Protein AF-0000000068950893 (afdb_homodimer)

Secondary structure (DSSP, 8-state):
----HHHHHHHHHHHHHHHHHHHHHHHHHHHHTTTT--HHHHHHHHT--HHHHHHH-SSHHHHHHHHHHHHHHHHHHHHHHHTTSSSHHHHHHHHHHHHHHHHHHHHTTSSPPPPPGGGGGGS-HHHHHHHHHHHHHHHHHHHHHT-SS--SSHHHHHHHHHHHHHHHHHHHHGGGTGGGS-GGGHHHHHHHHHHHHHH-SB-TT----S----GGGS--TTSPPPHHHHHHHHHHHHHHHHHHHH--HHHHHHHTT--HHHHHHH-S-HHHHHHHHHHHHHHHHHHHHHHHHHSSS-HHHHHHHHHHHHHHHTTSTT--PPPGGGGGGS-HHHHHHHHHHHHHHHHHHHHHHHHHHHHTSB-S--HHHHHHHHHHHHHHGGGHHHH-TT--HHHHIIIIIHHHHH-TT---/----HHHHHHHHHHHHHHHHHHHHHHHHHHHHTTTT--HHHHHHHHT--HHHHHHH-SSHHHHHHHHHHHHHHHHHHHHHHHTTSSSHHHHHHHHHHHHHHHHHHHHTTSSPPPPPGGGGGGS-HHHHHHHHHHHHHHHHHHHHHT-SS--SSHHHHHHHHHHHHHHHHHHHHGGGTGGGS-GGGHHHHHHHHHHHHHH-SB-TT----S----GGGS--TTSPPPHHHHHHHHHHHHHHHHHHHH--HHHHHHHTT--HHHHHHH-S-HHHHHHHHHHHHHHHHHHHHHHHHHS-S-HHHHHHHHHHHHHHHTTSTT--PPPGGGGGGS-HHHHHHHHHHHHHHHHHHHHHHHHHHHHTSB-S--HHHHHHHHHHHHHHGGGHHHH-TT--HHHHIIIIIHHHHH-TT---

Solvent-accessible surface area (backbone atoms only — not comparable to full-atom values): 43456 Å² total; per-residue (Å²): 130,78,73,50,67,64,58,52,50,52,49,48,50,50,50,52,50,52,49,46,48,43,36,42,38,19,46,40,36,63,77,38,15,67,84,67,46,51,63,54,58,39,15,58,73,67,72,46,51,49,69,59,46,38,72,77,32,77,44,69,64,53,45,52,42,52,29,44,47,51,33,47,51,53,52,39,51,41,39,57,59,14,55,73,41,93,44,33,72,54,12,52,47,40,34,46,43,50,49,33,49,52,50,27,34,29,71,73,64,77,36,68,59,67,34,67,76,72,52,54,50,60,42,59,66,77,58,26,49,59,48,47,52,53,46,50,54,41,48,53,50,47,34,53,34,69,43,91,63,82,64,88,46,70,67,48,42,40,41,43,36,32,42,27,51,48,53,53,43,45,56,62,49,38,76,78,52,55,79,58,43,50,55,91,45,31,64,58,52,28,51,52,52,40,46,36,39,60,56,17,48,51,13,91,86,46,78,88,64,90,78,69,89,41,67,88,50,43,82,69,81,83,54,84,70,48,70,66,53,48,50,38,39,44,40,36,50,35,32,62,62,26,22,71,84,57,45,37,67,59,56,38,18,51,76,69,73,45,52,55,66,60,46,56,74,78,36,91,48,71,68,56,48,52,51,49,39,51,51,51,38,49,50,52,54,51,49,25,48,51,51,39,69,75,43,81,74,52,18,40,52,32,46,51,47,46,52,39,35,57,40,31,38,38,60,39,93,77,32,49,61,66,52,74,60,55,47,48,72,42,58,68,71,58,27,54,52,51,50,49,51,50,49,21,60,49,50,54,48,33,55,30,48,32,44,2,35,60,73,55,32,19,45,69,60,55,50,68,63,50,28,50,48,53,49,37,48,48,57,49,39,61,52,42,52,78,68,17,77,84,55,43,52,87,49,37,41,68,38,53,48,42,26,49,40,56,2,56,79,53,79,131,128,76,70,50,69,65,57,52,49,52,50,47,53,50,50,52,49,51,50,46,48,44,36,41,38,19,46,40,36,64,76,37,15,67,85,66,46,51,63,55,59,36,15,57,72,67,74,47,50,49,67,60,46,38,72,79,32,76,42,69,65,52,46,51,43,52,29,44,50,52,33,48,50,53,51,40,52,40,40,55,59,15,55,70,42,93,46,33,71,53,12,53,47,40,33,45,42,48,49,33,49,51,51,29,34,30,71,72,63,76,36,68,59,66,32,66,75,72,52,55,48,61,42,59,67,77,59,25,48,58,50,46,54,54,47,50,53,40,48,52,50,48,34,53,32,70,44,90,62,80,65,88,45,70,68,49,43,40,41,45,36,32,41,27,53,47,52,51,43,46,58,61,49,38,76,77,54,56,79,58,43,50,55,90,46,30,64,60,52,29,51,52,52,41,46,35,39,60,55,17,48,51,12,91,87,46,77,89,66,89,77,70,90,41,66,86,49,44,82,69,83,85,54,84,70,50,69,66,53,49,50,38,38,44,40,35,51,35,32,64,63,26,23,72,85,56,45,37,66,59,57,38,19,51,76,68,73,45,51,55,68,60,48,55,74,78,37,91,46,70,66,56,47,51,50,50,37,51,50,53,40,50,50,52,53,50,49,24,48,51,50,40,68,75,43,80,73,52,20,40,53,33,46,52,45,46,52,38,35,57,41,31,37,38,59,38,94,76,32,51,61,64,52,74,61,56,47,49,71,41,59,68,70,59,26,54,53,51,50,49,51,51,47,22,58,49,51,51,49,34,54,30,49,33,43,3,35,59,73,56,34,19,44,69,59,55,50,68,61,51,29,50,48,53,48,37,49,47,56,48,41,63,52,42,51,78,67,18,77,84,55,44,53,88,50,39,41,68,38,52,49,42,25,47,42,57,2,56,79,52,78,130

Foldseek 3Di:
DPPDPVVVVVVVVVVVLLVLLLLLLLVCCQVQNLVRDDLCSSCVSSVHHSVVVCVVPVDSLSSVLVLLLVLLVQLLVQLVVLQPDQALLSSLLSSLLVLLLVVLCCVVPNDGDRHQPLCLLQHPDVSSVVSVVSVVVSLVSLLSSQDPDDDPDLVSVLLSLQLSLLSVLLSSLCNVPVVVDNSVCSSVLSVQLSCLQAAAWWFPVADDDLDDDLQVLFPDQPPDDDPLLLLLALQLVQCQRRNLVRRDLCNSCVVVPHHSVVSCVNDPDSQVSVLVNLVVLLVRLVSSLVVLVPDDDFLLVSLLSSLLNLLLQLQGPSDDRHALSNLSVHPPVSSVVSVVSVVVSLVSNLVSSVRNVVVVGTDDGDSVSLSSSSVSLSNSSNCSCVRRVPDHSSCRCVSGVCSSRRHSSDDD/DPPDPVVVVVVVVVVVLLVLLLLLLLVCCQVQNLVRDDCCSSCVSSVHHSVVVCVVPVDSLSSVLVLLLVLLVQLLVQLVVLLPDQALLSSLLSSLLVLLLVVLCCVVVNDGDRHQPLCLLQHPDVSSVVSVVSVVVSLVSLLSSQDPDPDPDLVSVLLSLQLSLLSVLLSSLCNVPVVVDRSVCSSVLSVQLSCLQAAAWWFPVADDDLDDDLQVLFPDQPPDDDPLLLLLALQLVQCQRRNLVRRDLCNSCVVVPHHSVVSCVNDPDSQVSVLVNLVVLLVRLVSSLVVLVPDDDFLLVSLLSSLLNLLLQLQGPSDDRHALSNLSVHPPVSSVVSVVSVVVSLVSNLVSSVRNVVVVRTDDGDSVSLSSSSVSLSNSSNCSCVRRVPDHSSCRCVSGVCSSRRHSSDDD

Sequence (824 aa):
MSKDPAQARLTRRYVEKREAILDAAARRFNHQGVRGTTLSDVAEDVGLSTNSITYYYRKKEDLVVACLLRAIGEMVDIASAAQQQPAPRERVKAFIALFFERLARTATGERPELMSFREIRALPDSHADIAFDAYTDMFRRIRQLLRERPPADPAQRSALSARAHLLLSLATGAMSWVERYEPEDYPKVAQTVVDVLLHGIAAPSARWHAQMDVSALLPAPDRPETTQEAFLRAATELLNEQGYRGASADRISARLNLTKGAFYHHNENKDDLISACVDRMFAVIRNTQTLVENGPGTGWDKLCAVSRALVQYQFSSQGPLLRLTIYGALPEDMRKEKMLTMSRLSARIVRFLVLGMQDGSIRALDQSIAALQVNGMINAAVELSRWVRDAHADNAADLFVRPLLMGILSEPMSKDPAQARLTRRYVEKREAILDAAARRFNHQGVRGTTLSDVAEDVGLSTNSITYYYRKKEDLVVACLLRAIGEMVDIASAAQQQPAPRERVKAFIALFFERLARTATGERPELMSFREIRALPDSHADIAFDAYTDMFRRIRQLLRERPPADPAQRSALSARAHLLLSLATGAMSWVERYEPEDYPKVAQTVVDVLLHGIAAPSARWHAQMDVSALLPAPDRPETTQEAFLRAATELLNEQGYRGASADRISARLNLTKGAFYHHNENKDDLISACVDRMFAVIRNTQTLVENGPGTGWDKLCAVSRALVQYQFSSQGPLLRLTIYGALPEDMRKEKMLTMSRLSARIVRFLVLGMQDGSIRALDQSIAALQVNGMINAAVELSRWVRDAHADNAADLFVRPLLMGILSEP

InterPro domains:
  IPR001647 DNA-binding HTH domain, TetR-type [PF00440] (21-67)
  IPR001647 DNA-binding HTH domain, TetR-type [PF00440] (232-277)
  IPR001647 DNA-binding HTH domain, TetR-type [PR00455] (231-244)
  IPR001647 DNA-binding HTH domain, TetR-type [PR00455] (252-275)
  IPR001647 DNA-binding HTH domain, TetR-type [PS50977] (15-75)
  IPR001647 DNA-binding HTH domain, TetR-type [PS50977] (225-285)
  IPR009057 Homedomain-like superfamily [SSF46689] (9-88)
  IPR009057 Homedomain-like superfamily [SSF46689] (221-301)
  IPR036271 Tetracyclin repressor-like, C-terminal domain superfamily [SSF48498] (88-203)
  IPR036271 Tetracyclin repressor-like, C-terminal domain superfamily [SSF48498] (299-402)
  IPR050109 HTH-type, TetR-like transcriptional regulator [PTHR30055] (5-206)

pLDDT: mean 91.41, std 8.52, range [39.16, 98.88]

Structure (mmCIF, N/CA/C/O backbone):
data_AF-0000000068950893-model_v1
#
loop_
_entity.id
_entity.type
_entity.pdbx_descripti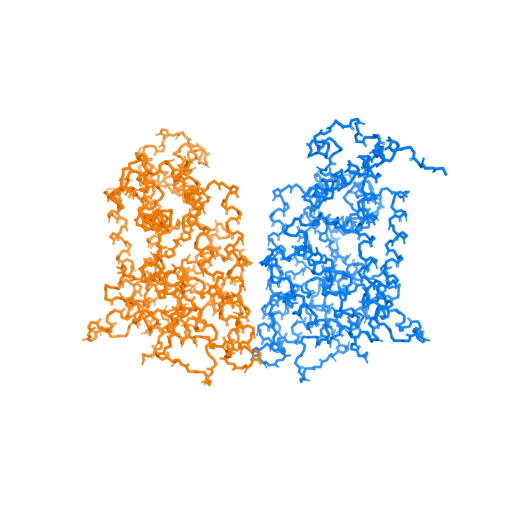on
1 polymer 'TetR/AcrR family transcriptional regulator'
#
loop_
_atom_site.group_PDB
_atom_site.id
_atom_site.type_symbol
_atom_site.label_atom_id
_atom_site.label_alt_id
_atom_site.label_comp_id
_atom_site.label_asym_id
_atom_site.label_entity_id
_atom_site.label_seq_id
_atom_site.pdbx_PDB_ins_code
_atom_site.Cartn_x
_atom_site.Cartn_y
_atom_site.Cartn_z
_atom_site.occupancy
_atom_site.B_iso_or_equiv
_atom_site.auth_seq_id
_atom_site.auth_comp_id
_atom_site.auth_asym_id
_atom_site.auth_atom_id
_atom_site.pdbx_PDB_model_num
ATOM 1 N N . MET A 1 1 ? 27.156 -48.438 19.906 1 39.38 1 MET A N 1
ATOM 2 C CA . MET A 1 1 ? 28.359 -47.625 19.844 1 39.38 1 MET A CA 1
ATOM 3 C C . MET A 1 1 ? 28.047 -46.156 20.047 1 39.38 1 MET A C 1
ATOM 5 O O . MET A 1 1 ? 27.297 -45.562 19.266 1 39.38 1 MET A O 1
ATOM 9 N N . SER A 1 2 ? 28.188 -45.719 21.203 1 49.06 2 SER A N 1
ATOM 10 C CA . SER A 1 2 ? 27.953 -44.375 21.672 1 49.06 2 SER A CA 1
ATOM 11 C C . SER A 1 2 ? 28.781 -43.375 20.875 1 49.06 2 SER A C 1
ATOM 13 O O . SER A 1 2 ? 30 -43.5 20.766 1 49.06 2 SER A O 1
ATOM 15 N N . LYS A 1 3 ? 28.078 -42.938 19.875 1 58.53 3 LYS A N 1
ATOM 16 C CA . LYS A 1 3 ? 28.875 -41.969 19.109 1 58.53 3 LYS A CA 1
ATOM 17 C C . LYS A 1 3 ? 29.734 -41.125 20.031 1 58.53 3 LYS A C 1
ATOM 19 O O . LYS A 1 3 ? 29.297 -40.719 21.109 1 58.53 3 LYS A O 1
ATOM 24 N N . ASP A 1 4 ? 30.906 -41.031 19.844 1 66.88 4 ASP A N 1
ATOM 25 C CA . ASP A 1 4 ? 31.922 -40.219 20.531 1 66.88 4 ASP A CA 1
ATOM 26 C C . ASP A 1 4 ? 31.453 -38.781 20.672 1 66.88 4 ASP A C 1
ATOM 28 O O . ASP A 1 4 ? 30.969 -38.156 19.734 1 66.88 4 ASP A O 1
ATOM 32 N N . PRO A 1 5 ? 31.219 -38.375 21.922 1 68.75 5 PRO A N 1
ATOM 33 C CA . PRO A 1 5 ? 30.766 -37 22.219 1 68.75 5 PRO A CA 1
ATOM 34 C C . PRO A 1 5 ? 31.438 -35.969 21.312 1 68.75 5 PRO A C 1
ATOM 36 O O . PRO A 1 5 ? 30.797 -34.969 20.969 1 68.75 5 PRO A O 1
ATOM 39 N N . ALA A 1 6 ? 32.562 -36.25 21.031 1 66.31 6 ALA A N 1
ATOM 40 C CA . ALA A 1 6 ? 33.312 -35.312 20.172 1 66.31 6 ALA A CA 1
ATOM 41 C C . ALA A 1 6 ? 32.75 -35.344 18.75 1 66.31 6 ALA A C 1
ATOM 43 O O . ALA A 1 6 ? 32.594 -34.312 18.109 1 66.31 6 ALA A O 1
ATOM 44 N N . GLN A 1 7 ? 32.469 -36.438 18.25 1 64.19 7 GLN A N 1
ATOM 45 C CA . GLN A 1 7 ? 31.859 -36.594 16.922 1 64.19 7 GLN A CA 1
ATOM 46 C C . GLN A 1 7 ? 30.469 -35.969 16.875 1 64.19 7 GLN A C 1
ATOM 48 O O . GLN A 1 7 ? 30.094 -35.344 15.867 1 64.19 7 GLN A O 1
ATOM 53 N N . ALA A 1 8 ? 29.781 -36.156 17.891 1 72.62 8 ALA A N 1
ATOM 54 C CA . ALA A 1 8 ? 28.453 -35.562 17.984 1 72.62 8 ALA A CA 1
ATOM 55 C C . ALA A 1 8 ? 28.5 -34.031 17.953 1 72.62 8 ALA A C 1
ATOM 57 O O . ALA A 1 8 ? 27.672 -33.406 17.328 1 72.62 8 ALA A O 1
ATOM 58 N N . ARG A 1 9 ? 29.453 -33.5 18.734 1 68.56 9 ARG A N 1
ATOM 59 C CA . ARG A 1 9 ? 29.625 -32.062 18.781 1 68.56 9 ARG A CA 1
ATOM 60 C C . ARG A 1 9 ? 30.016 -31.531 17.391 1 68.56 9 ARG A C 1
ATOM 62 O O . ARG A 1 9 ? 29.547 -30.469 16.984 1 68.56 9 ARG A O 1
ATOM 69 N N . LEU A 1 10 ? 30.875 -32.188 16.75 1 68.44 10 LEU A N 1
ATOM 70 C CA . LEU A 1 10 ? 31.312 -31.797 15.406 1 68.44 10 LEU A CA 1
ATOM 71 C C . LEU A 1 10 ? 30.141 -31.828 14.43 1 68.44 10 LEU A C 1
ATOM 73 O O . LEU A 1 10 ? 30.016 -30.953 13.578 1 68.44 10 LEU A O 1
ATOM 77 N N . THR A 1 11 ? 29.375 -32.812 14.703 1 77.31 11 THR A N 1
ATOM 78 C CA . THR A 1 11 ? 28.203 -32.938 13.852 1 77.31 11 THR A CA 1
ATOM 79 C C . THR A 1 11 ? 27.203 -31.828 14.117 1 77.31 11 THR A C 1
ATOM 81 O O . THR A 1 11 ? 26.625 -31.266 13.188 1 77.31 11 THR A O 1
ATOM 84 N N . ARG A 1 12 ? 27.172 -31.516 15.375 1 83.75 12 ARG A N 1
ATOM 85 C CA . ARG A 1 12 ? 26.25 -30.438 15.734 1 83.75 12 ARG A CA 1
ATOM 86 C C . ARG A 1 12 ? 26.734 -29.094 15.18 1 83.75 12 ARG A C 1
ATOM 88 O O . ARG A 1 12 ? 25.938 -28.312 14.656 1 83.75 12 ARG A O 1
ATOM 95 N N . ARG A 1 13 ? 27.922 -28.828 15.312 1 84.12 13 ARG A N 1
ATOM 96 C CA . ARG A 1 13 ? 28.516 -27.594 14.805 1 84.12 13 ARG A CA 1
ATOM 97 C C . ARG A 1 13 ? 28.375 -27.516 13.289 1 84.12 13 ARG A C 1
ATOM 99 O O . ARG A 1 13 ? 28.125 -26.438 12.742 1 84.12 13 ARG A O 1
ATOM 106 N N . TYR A 1 14 ? 28.641 -28.609 12.695 1 87.25 14 TYR A N 1
ATOM 107 C CA . TYR A 1 14 ? 28.5 -28.688 11.242 1 87.25 14 TYR A CA 1
ATOM 108 C C . TYR A 1 14 ? 27.078 -28.328 10.82 1 87.25 14 TYR A C 1
ATOM 110 O O . TYR A 1 14 ? 26.891 -27.531 9.898 1 87.25 14 TYR A O 1
ATOM 118 N N . VAL A 1 15 ? 26.219 -28.906 11.539 1 89 15 VAL A N 1
ATOM 119 C CA . VAL A 1 15 ? 24.812 -28.688 11.211 1 89 15 VAL A CA 1
ATOM 120 C C . VAL A 1 15 ? 24.438 -27.234 11.469 1 89 15 VAL A C 1
ATOM 122 O O . VAL A 1 15 ? 23.734 -26.609 10.664 1 89 15 VAL A O 1
ATOM 125 N N . GLU A 1 16 ? 24.906 -26.703 12.477 1 90.75 16 GLU A N 1
ATOM 126 C CA . GLU A 1 16 ? 24.625 -25.312 12.828 1 90.75 16 GLU A CA 1
ATOM 127 C C . GLU A 1 16 ? 25.172 -24.359 11.773 1 90.75 16 GLU A C 1
ATOM 129 O O . GLU A 1 16 ? 24.484 -23.406 11.375 1 90.75 16 GLU A O 1
ATOM 134 N N . LYS A 1 17 ? 26.344 -24.609 11.352 1 91.44 17 LYS A N 1
ATOM 135 C CA . LYS A 1 17 ? 26.953 -23.766 10.328 1 91.44 17 LYS A CA 1
ATOM 136 C C . LYS A 1 17 ? 26.219 -23.906 8.992 1 91.44 17 LYS A C 1
ATOM 138 O O . LYS A 1 17 ? 26.016 -22.922 8.289 1 91.44 17 LYS A O 1
ATOM 143 N N . ARG A 1 18 ? 25.953 -25.109 8.695 1 93.38 18 ARG A N 1
ATOM 144 C CA . ARG A 1 18 ? 25.203 -25.359 7.465 1 93.38 18 ARG A CA 1
ATOM 145 C C . ARG A 1 18 ? 23.891 -24.594 7.457 1 93.38 18 ARG A C 1
ATOM 147 O O . ARG A 1 18 ? 23.531 -23.969 6.461 1 93.38 18 ARG A O 1
ATOM 154 N N . GLU A 1 19 ? 23.203 -24.656 8.586 1 93.81 19 GLU A N 1
ATOM 155 C CA . GLU A 1 19 ? 21.922 -23.953 8.703 1 93.81 19 GLU A CA 1
ATOM 156 C C . GLU A 1 19 ? 22.094 -22.438 8.594 1 93.81 19 GLU A C 1
ATOM 158 O O . GLU A 1 19 ? 21.281 -21.766 7.984 1 93.81 19 GLU A O 1
ATOM 163 N N . ALA A 1 20 ? 23.141 -22 9.141 1 94.62 20 ALA A N 1
ATOM 164 C CA . ALA A 1 20 ? 23.422 -20.562 9.062 1 94.62 20 ALA A CA 1
ATOM 165 C C . ALA A 1 20 ? 23.672 -20.141 7.617 1 94.62 20 ALA A C 1
ATOM 167 O O . ALA A 1 20 ? 23.25 -19.047 7.203 1 94.62 20 ALA A O 1
ATOM 168 N N . ILE A 1 21 ? 24.344 -20.969 6.93 1 95.12 21 ILE A N 1
ATOM 169 C CA . ILE A 1 21 ? 24.625 -20.703 5.527 1 95.12 21 ILE A CA 1
ATOM 170 C C . ILE A 1 21 ? 23.328 -20.672 4.73 1 95.12 21 ILE A C 1
ATOM 172 O O 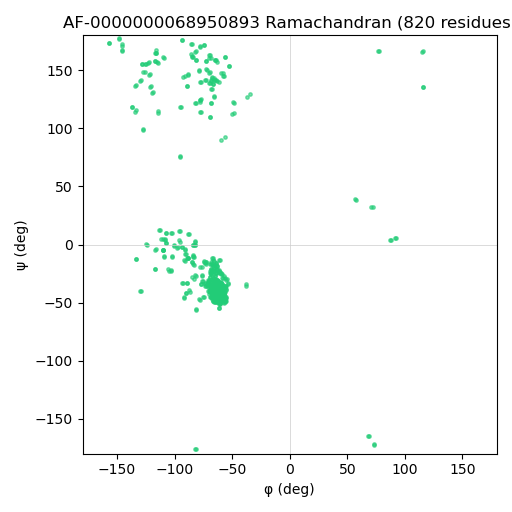. ILE A 1 21 ? 23.094 -19.75 3.943 1 95.12 21 ILE A O 1
ATOM 176 N N . LEU A 1 22 ? 22.484 -21.609 4.984 1 95.5 22 LEU A N 1
ATOM 177 C CA . LEU A 1 22 ? 21.203 -21.672 4.277 1 95.5 22 LEU A CA 1
ATOM 178 C C . LEU A 1 22 ? 20.328 -20.469 4.605 1 95.5 22 LEU A C 1
ATOM 180 O O . LEU A 1 22 ? 19.672 -19.922 3.721 1 95.5 22 LEU A O 1
ATOM 184 N N . ASP A 1 23 ? 20.375 -20.047 5.824 1 95.88 23 ASP A N 1
ATOM 185 C CA . ASP A 1 23 ? 19.609 -18.891 6.246 1 95.88 23 ASP A CA 1
ATOM 186 C C . ASP A 1 23 ? 20.047 -17.625 5.5 1 95.88 23 ASP A C 1
ATOM 188 O O . ASP A 1 23 ? 19.234 -16.922 4.93 1 95.88 23 ASP A O 1
ATOM 192 N N . ALA A 1 24 ? 21.297 -17.453 5.473 1 95.5 24 ALA A N 1
ATOM 193 C CA . ALA A 1 24 ? 21.859 -16.281 4.812 1 95.5 24 ALA A CA 1
ATOM 194 C C . ALA A 1 24 ? 21.609 -16.312 3.309 1 95.5 24 ALA A C 1
ATOM 196 O O . ALA A 1 24 ? 21.281 -15.297 2.697 1 95.5 24 ALA A O 1
ATOM 197 N N . ALA A 1 25 ? 21.766 -17.484 2.777 1 94.69 25 ALA A N 1
ATOM 198 C CA . ALA A 1 25 ? 21.594 -17.656 1.337 1 94.69 25 ALA A CA 1
ATOM 199 C C . ALA A 1 25 ? 20.141 -17.375 0.923 1 94.69 25 ALA A C 1
ATOM 201 O O . ALA A 1 25 ? 19.906 -16.625 -0.033 1 94.69 25 ALA A O 1
ATOM 202 N N . ALA A 1 26 ? 19.188 -17.953 1.646 1 93.5 26 ALA A N 1
ATOM 203 C CA . ALA A 1 26 ? 17.781 -17.75 1.335 1 93.5 26 ALA A CA 1
ATOM 204 C C . ALA A 1 26 ? 17.422 -16.266 1.356 1 93.5 26 ALA A C 1
ATOM 206 O O . ALA A 1 26 ? 16.719 -15.773 0.461 1 93.5 26 ALA A O 1
ATOM 207 N N . ARG A 1 27 ? 17.938 -15.586 2.277 1 92.19 27 ARG A N 1
ATOM 208 C CA . ARG A 1 27 ? 17.703 -14.148 2.387 1 92.19 27 ARG A CA 1
ATOM 209 C C . ARG A 1 27 ? 18.266 -13.406 1.184 1 92.19 27 ARG A C 1
ATOM 211 O O . ARG A 1 27 ? 17.578 -12.57 0.583 1 92.19 27 ARG A O 1
ATOM 218 N N . ARG A 1 28 ? 19.5 -13.695 0.847 1 90.31 28 ARG A N 1
ATOM 219 C CA . ARG A 1 28 ? 20.156 -13.031 -0.271 1 90.31 28 ARG A CA 1
ATOM 220 C C . ARG A 1 28 ? 19.453 -13.344 -1.589 1 90.31 28 ARG A C 1
ATOM 222 O O . ARG A 1 28 ? 19.234 -12.453 -2.408 1 90.31 28 ARG A O 1
ATOM 229 N N . PHE A 1 29 ? 19.078 -14.602 -1.716 1 87.19 29 PHE A N 1
ATOM 230 C CA . PHE A 1 29 ? 18.422 -15.008 -2.947 1 87.19 29 PHE A CA 1
ATOM 231 C C . PHE A 1 29 ? 17.062 -14.305 -3.086 1 87.19 29 PHE A C 1
ATOM 233 O O . PHE A 1 29 ? 16.672 -13.914 -4.188 1 87.19 29 PHE A O 1
ATOM 240 N N . ASN A 1 30 ? 16.344 -14.156 -2.014 1 85.81 30 ASN A N 1
ATOM 241 C CA . ASN A 1 30 ? 15.039 -13.5 -2.041 1 85.81 30 ASN A CA 1
ATOM 242 C C . ASN A 1 30 ? 15.172 -12.016 -2.367 1 85.81 30 ASN A C 1
ATOM 244 O O . ASN A 1 30 ? 14.367 -11.469 -3.119 1 85.81 30 ASN A O 1
ATOM 248 N N . HIS A 1 31 ? 16.188 -11.383 -1.88 1 81.75 31 HIS A N 1
ATOM 249 C CA . HIS A 1 31 ? 16.281 -9.93 -1.963 1 81.75 31 HIS A CA 1
ATOM 250 C C . HIS A 1 31 ? 17.062 -9.5 -3.203 1 81.75 31 HIS A C 1
ATOM 252 O O . HIS A 1 31 ? 16.75 -8.477 -3.818 1 81.75 31 HIS A O 1
ATOM 258 N N . GLN A 1 32 ? 18.094 -10.352 -3.6 1 80.19 32 GLN A N 1
ATOM 259 C CA . GLN A 1 32 ? 18.969 -9.93 -4.684 1 80.19 32 GLN A CA 1
ATOM 260 C C . GLN A 1 32 ? 18.844 -10.867 -5.883 1 80.19 32 GLN A C 1
ATOM 262 O O . GLN A 1 32 ? 19.406 -10.602 -6.945 1 80.19 32 GLN A O 1
ATOM 267 N N . GLY A 1 33 ? 18.047 -11.93 -5.703 1 79.25 33 GLY A N 1
ATOM 268 C CA . GLY A 1 33 ? 17.984 -12.922 -6.77 1 79.25 33 GLY A CA 1
ATOM 269 C C . GLY A 1 33 ? 19.203 -13.828 -6.812 1 79.25 33 GLY A C 1
ATOM 270 O O . GLY A 1 33 ? 20.219 -13.547 -6.184 1 79.25 33 GLY A O 1
ATOM 271 N N . VAL A 1 34 ? 19.125 -14.852 -7.516 1 80.31 34 VAL A N 1
ATOM 272 C CA . VAL A 1 34 ? 20.203 -15.828 -7.637 1 80.31 34 VAL A CA 1
ATOM 273 C C . VAL A 1 34 ? 21.375 -15.211 -8.406 1 80.31 34 VAL A C 1
ATOM 275 O O . VAL A 1 34 ? 22.531 -15.375 -8.031 1 80.31 34 VAL A O 1
ATOM 278 N N . ARG A 1 35 ? 21.031 -14.477 -9.406 1 75.38 35 ARG A N 1
ATOM 279 C CA . ARG A 1 35 ? 22.062 -13.836 -10.211 1 75.38 35 ARG A CA 1
ATOM 280 C C . ARG A 1 35 ? 22.828 -12.797 -9.406 1 75.38 35 ARG A C 1
ATOM 282 O O . ARG A 1 35 ? 24.047 -12.672 -9.523 1 75.38 35 ARG A O 1
ATOM 289 N N . GLY A 1 36 ? 22.156 -12.117 -8.648 1 78.38 36 GLY A N 1
ATOM 290 C CA . GLY A 1 36 ? 22.75 -11.008 -7.914 1 78.38 36 GLY A CA 1
ATOM 291 C C . GLY A 1 36 ? 23.469 -11.445 -6.652 1 78.38 36 GLY A C 1
ATOM 292 O O . GLY A 1 36 ? 24.016 -10.617 -5.918 1 78.38 36 GLY A O 1
ATOM 293 N N . THR A 1 37 ? 23.516 -12.75 -6.406 1 86.44 37 THR A N 1
ATOM 294 C CA . THR A 1 37 ? 24.109 -13.25 -5.176 1 86.44 37 THR A CA 1
ATOM 295 C C . THR A 1 37 ? 25.297 -14.156 -5.48 1 86.44 37 THR A C 1
ATOM 297 O O . THR A 1 37 ? 25.219 -15.023 -6.352 1 86.44 37 THR A O 1
ATOM 300 N N . THR A 1 38 ? 26.422 -13.883 -4.793 1 90.06 38 THR A N 1
ATOM 301 C CA . THR A 1 38 ? 27.594 -14.734 -4.918 1 90.06 38 THR A CA 1
ATOM 302 C C . THR A 1 38 ? 27.828 -15.523 -3.633 1 90.06 38 THR A C 1
ATOM 304 O O . THR A 1 38 ? 27.266 -15.211 -2.59 1 90.06 38 THR A O 1
ATOM 307 N N . LEU A 1 39 ? 28.594 -16.562 -3.807 1 94.06 39 LEU A N 1
ATOM 308 C CA . LEU A 1 39 ? 28.969 -17.312 -2.617 1 94.06 39 LEU A CA 1
ATOM 309 C C . LEU A 1 39 ? 29.734 -16.438 -1.627 1 94.06 39 LEU A C 1
ATOM 311 O O . LEU A 1 39 ? 29.609 -16.609 -0.413 1 94.06 39 LEU A O 1
ATOM 315 N N . SER A 1 40 ? 30.484 -15.5 -2.129 1 93.88 40 SER A N 1
ATOM 316 C CA . SER A 1 40 ? 31.219 -14.562 -1.286 1 93.88 40 SER A CA 1
ATOM 317 C C . SER A 1 40 ? 30.266 -13.695 -0.466 1 93.88 40 SER A C 1
ATOM 319 O O . SER A 1 40 ? 30.531 -13.406 0.704 1 93.88 40 SER A O 1
ATOM 321 N N . ASP A 1 41 ? 29.156 -13.281 -1.069 1 93.69 41 ASP A N 1
ATOM 322 C CA . ASP A 1 41 ? 28.156 -12.5 -0.362 1 93.69 41 ASP A CA 1
ATOM 323 C C . ASP A 1 41 ? 27.594 -13.273 0.834 1 93.69 41 ASP A C 1
ATOM 325 O O . ASP A 1 41 ? 27.469 -12.727 1.932 1 93.69 41 ASP A O 1
ATOM 329 N N . VAL A 1 42 ? 27.297 -14.547 0.599 1 95.31 42 VAL A N 1
ATOM 330 C CA . VAL A 1 42 ? 26.734 -15.398 1.635 1 95.31 42 VAL A CA 1
ATOM 331 C C . VAL A 1 42 ? 27.766 -15.641 2.734 1 95.31 42 VAL A C 1
ATOM 333 O O . VAL A 1 42 ? 27.438 -15.594 3.922 1 95.31 42 VAL A O 1
ATOM 336 N N . ALA A 1 43 ? 28.984 -15.867 2.311 1 94.56 43 ALA A N 1
ATOM 337 C CA . ALA A 1 43 ? 30.078 -16.078 3.26 1 94.56 43 ALA A CA 1
ATOM 338 C C . ALA A 1 43 ? 30.234 -14.867 4.188 1 94.56 43 ALA A C 1
ATOM 340 O O . ALA A 1 43 ? 30.391 -15.031 5.402 1 94.56 43 ALA A O 1
ATOM 341 N N . GLU A 1 44 ? 30.156 -13.766 3.641 1 94.06 44 GLU A N 1
ATOM 342 C CA . GLU A 1 44 ? 30.281 -12.531 4.406 1 94.06 44 GLU A CA 1
ATOM 343 C C . GLU A 1 44 ? 29.188 -12.414 5.457 1 94.06 44 GLU A C 1
ATOM 345 O O . GLU A 1 44 ? 29.438 -11.984 6.582 1 94.06 44 GLU A O 1
ATOM 350 N N . ASP A 1 45 ? 28.016 -12.805 5.098 1 93.69 45 ASP A N 1
ATOM 351 C CA . ASP A 1 45 ? 26.875 -12.688 5.992 1 93.69 45 ASP A CA 1
ATOM 352 C C . ASP A 1 45 ? 27.031 -13.594 7.207 1 93.69 45 ASP A C 1
ATOM 354 O O . ASP A 1 45 ? 26.5 -13.305 8.281 1 93.69 45 ASP A O 1
ATOM 358 N N . VAL A 1 46 ? 27.75 -14.727 7.082 1 94.25 46 VAL A N 1
ATOM 359 C CA . VAL A 1 46 ? 27.828 -15.703 8.164 1 94.25 46 VAL A CA 1
ATOM 360 C C . VAL A 1 46 ? 29.219 -15.664 8.789 1 94.25 46 VAL A C 1
ATOM 362 O O . VAL A 1 46 ? 29.547 -16.484 9.648 1 94.25 46 VAL A O 1
ATOM 365 N N . GLY A 1 47 ? 30.031 -14.75 8.328 1 92.69 47 GLY A N 1
ATOM 366 C CA . GLY A 1 47 ? 31.359 -14.594 8.891 1 92.69 47 GLY A CA 1
ATOM 367 C C . GLY A 1 47 ? 32.312 -15.727 8.516 1 92.69 47 GLY A C 1
ATOM 368 O O . GLY A 1 47 ? 33.094 -16.172 9.344 1 92.69 47 GLY A O 1
ATOM 369 N N . LEU A 1 48 ? 32.188 -16.297 7.395 1 91.88 48 LEU A N 1
ATOM 370 C CA . LEU A 1 48 ? 33.031 -17.344 6.875 1 91.88 48 LEU A CA 1
ATOM 371 C C . LEU A 1 48 ? 33.75 -16.891 5.609 1 91.88 48 LEU A C 1
ATOM 373 O O . LEU A 1 48 ? 33.438 -15.836 5.051 1 91.88 48 LEU A O 1
ATOM 377 N N . SER A 1 49 ? 34.75 -17.609 5.215 1 91.38 49 SER A N 1
ATOM 378 C CA . SER A 1 49 ? 35.375 -17.391 3.92 1 91.38 49 SER A CA 1
ATOM 379 C C . SER A 1 49 ? 34.594 -18.062 2.801 1 91.38 49 SER A C 1
ATOM 381 O O . SER A 1 49 ? 33.812 -19 3.053 1 91.38 49 SER A O 1
ATOM 383 N N . THR A 1 50 ? 34.781 -17.609 1.638 1 91.62 50 THR A N 1
ATOM 384 C CA . THR A 1 50 ? 34.156 -18.234 0.48 1 91.62 50 THR A CA 1
ATOM 385 C C . THR A 1 50 ? 34.562 -19.703 0.37 1 91.62 50 THR A C 1
ATOM 387 O O . THR A 1 50 ? 33.75 -20.562 0.055 1 91.62 50 THR A O 1
ATOM 390 N N . ASN A 1 51 ? 35.781 -20 0.714 1 91.31 51 ASN A N 1
ATOM 391 C CA . ASN A 1 51 ? 36.281 -21.359 0.668 1 91.31 51 ASN A CA 1
ATOM 392 C C . ASN A 1 51 ? 35.562 -22.25 1.675 1 91.31 51 ASN A C 1
ATOM 394 O O . ASN A 1 51 ? 35.312 -23.422 1.396 1 91.31 51 ASN A O 1
ATOM 398 N N . SER A 1 52 ? 35.312 -21.75 2.752 1 90.81 52 SER A N 1
ATOM 399 C CA . SER A 1 52 ? 34.562 -22.5 3.773 1 90.81 52 SER A CA 1
ATOM 400 C C . SER A 1 52 ? 33.188 -22.891 3.293 1 90.81 52 SER A C 1
ATOM 402 O O . SER A 1 52 ? 32.688 -23.969 3.613 1 90.81 52 SER A O 1
ATOM 404 N N . ILE A 1 53 ? 32.562 -22 2.562 1 92 53 ILE A N 1
ATOM 405 C CA . ILE A 1 53 ? 31.219 -22.281 2.047 1 92 53 ILE A CA 1
ATOM 406 C C . ILE A 1 53 ? 31.297 -23.453 1.057 1 92 53 ILE A C 1
ATOM 408 O O . ILE A 1 53 ? 30.391 -24.281 1.018 1 92 53 ILE A O 1
ATOM 412 N N . THR A 1 54 ? 32.375 -23.5 0.289 1 91.88 54 THR A N 1
ATOM 413 C CA . THR A 1 54 ? 32.5 -24.531 -0.742 1 91.88 54 THR A CA 1
ATOM 414 C C . THR A 1 54 ? 32.656 -25.906 -0.115 1 91.88 54 THR A C 1
ATOM 416 O O . THR A 1 54 ? 32.438 -26.922 -0.781 1 91.88 54 THR A O 1
ATOM 419 N N . TYR A 1 55 ? 33.094 -25.844 1.146 1 90.94 55 TYR A N 1
ATOM 420 C CA . TYR A 1 55 ? 33.125 -27.109 1.881 1 90.94 55 TYR A CA 1
ATOM 421 C C . TYR A 1 55 ? 31.734 -27.688 2.059 1 90.94 55 TYR A C 1
ATOM 423 O O . TYR A 1 55 ? 31.547 -28.906 2.07 1 90.94 55 TYR A O 1
ATOM 431 N N . TYR A 1 56 ? 30.797 -26.875 2.162 1 92.06 56 TYR A N 1
ATOM 432 C CA . TYR A 1 56 ? 29.422 -27.312 2.363 1 92.06 56 TYR A CA 1
ATOM 433 C C . TYR A 1 56 ? 28.688 -27.469 1.029 1 92.06 56 TYR A C 1
ATOM 435 O O . TYR A 1 56 ? 27.953 -28.438 0.824 1 92.06 56 TYR A O 1
ATOM 443 N N . TYR A 1 57 ? 28.875 -26.469 0.177 1 93.75 57 TYR A N 1
ATOM 444 C CA . TYR A 1 57 ? 28.266 -26.422 -1.148 1 93.75 57 TYR A CA 1
ATOM 445 C C . TYR A 1 57 ? 29.281 -26.016 -2.203 1 93.75 57 TYR A C 1
ATOM 447 O O . TYR A 1 57 ? 29.703 -24.859 -2.254 1 93.75 57 TYR A O 1
ATOM 455 N N . ARG A 1 58 ? 29.531 -26.891 -3.006 1 91.06 58 ARG A N 1
ATOM 456 C CA . ARG A 1 58 ? 30.625 -26.703 -3.957 1 91.06 58 ARG A CA 1
ATOM 457 C C . ARG A 1 58 ? 30.312 -25.594 -4.953 1 91.06 58 ARG A C 1
ATOM 459 O O . ARG A 1 58 ? 31.188 -24.797 -5.301 1 91.06 58 ARG A O 1
ATOM 466 N N . LYS A 1 59 ? 29.062 -25.609 -5.402 1 91.38 59 LYS A N 1
ATOM 467 C CA . LYS A 1 59 ? 28.625 -24.609 -6.383 1 91.38 59 LYS A CA 1
ATOM 468 C C . LYS A 1 59 ? 27.438 -23.812 -5.867 1 91.38 59 LYS A C 1
ATOM 470 O O . LYS A 1 59 ? 26.719 -24.266 -4.969 1 91.38 59 LYS A O 1
ATOM 475 N N . LYS A 1 60 ? 27.281 -22.641 -6.418 1 90.44 60 LYS A N 1
ATOM 476 C CA . LYS A 1 60 ? 26.141 -21.797 -6.066 1 90.44 60 LYS A CA 1
ATOM 477 C C . LYS A 1 60 ? 24.828 -22.531 -6.309 1 90.44 60 LYS A C 1
ATOM 479 O O . LYS A 1 60 ? 23.891 -22.406 -5.512 1 90.44 60 LYS A O 1
ATOM 484 N N . GLU A 1 61 ? 24.828 -23.328 -7.367 1 89.44 61 GLU A N 1
ATOM 485 C CA . GLU A 1 61 ? 23.609 -24.047 -7.742 1 89.44 61 GLU A CA 1
ATOM 486 C C . GLU A 1 61 ? 23.234 -25.078 -6.68 1 89.44 61 GLU A C 1
ATOM 488 O O . GLU A 1 61 ? 22.062 -25.328 -6.445 1 89.44 61 GLU A O 1
ATOM 493 N N . ASP A 1 62 ? 24.25 -25.625 -6.074 1 92.44 62 ASP A N 1
ATOM 494 C CA . ASP A 1 62 ? 23.984 -26.578 -4.992 1 92.44 62 ASP A CA 1
ATOM 495 C C . ASP A 1 62 ? 23.328 -25.875 -3.805 1 92.44 62 ASP A C 1
ATOM 497 O O . ASP A 1 62 ? 22.438 -26.438 -3.17 1 92.44 62 ASP A O 1
ATOM 501 N N . LEU A 1 63 ? 23.828 -24.719 -3.605 1 92.75 63 LEU A N 1
ATOM 502 C CA . LEU A 1 63 ? 23.297 -23.922 -2.51 1 92.75 63 LEU A CA 1
ATOM 503 C C . LEU A 1 63 ? 21.859 -23.516 -2.795 1 92.75 63 LEU A C 1
ATOM 505 O O . LEU A 1 63 ? 21 -23.594 -1.913 1 92.75 63 LEU A O 1
ATOM 509 N N . VAL A 1 64 ? 21.5 -23.156 -3.982 1 91.19 64 VAL A N 1
ATOM 510 C CA . VAL A 1 64 ? 20.156 -22.766 -4.395 1 91.19 64 VAL A CA 1
ATOM 511 C C . VAL A 1 64 ? 19.203 -23.938 -4.219 1 91.19 64 VAL A C 1
ATOM 513 O O . VAL A 1 64 ? 18.125 -23.797 -3.637 1 91.19 64 VAL A O 1
ATOM 516 N N . VAL A 1 65 ? 19.656 -25.078 -4.664 1 92.38 65 VAL A N 1
ATOM 517 C CA . VAL A 1 65 ? 18.828 -26.281 -4.578 1 92.38 65 VAL A CA 1
ATOM 518 C C . VAL A 1 65 ? 18.547 -26.609 -3.111 1 92.38 65 VAL A C 1
ATOM 520 O O . VAL A 1 65 ? 17.422 -26.938 -2.744 1 92.38 65 VAL A O 1
ATOM 523 N N . ALA A 1 66 ? 19.594 -26.5 -2.334 1 93.94 66 ALA A N 1
ATOM 524 C CA . ALA A 1 66 ? 19.422 -26.797 -0.914 1 93.94 66 ALA A CA 1
ATOM 525 C C . ALA A 1 66 ? 18.406 -25.859 -0.266 1 93.94 66 ALA A C 1
ATOM 527 O O . ALA A 1 66 ? 17.578 -26.297 0.534 1 93.94 66 ALA A O 1
ATOM 528 N N . CYS A 1 67 ? 18.453 -24.609 -0.575 1 94 67 CYS A N 1
ATOM 529 C CA . CYS A 1 67 ? 17.516 -23.641 -0.054 1 94 67 CYS A CA 1
ATOM 530 C C . CYS A 1 67 ? 16.094 -23.953 -0.522 1 94 67 CYS A C 1
ATOM 532 O O . CYS A 1 67 ? 15.148 -23.875 0.261 1 94 67 CYS A O 1
ATOM 534 N N . LEU A 1 68 ? 15.945 -24.312 -1.753 1 93.31 68 LEU A N 1
ATOM 535 C CA . LEU A 1 68 ? 14.641 -24.641 -2.322 1 93.31 68 LEU A CA 1
ATOM 536 C C . LEU A 1 68 ? 14.055 -25.891 -1.658 1 93.31 68 LEU A C 1
ATOM 538 O O . LEU A 1 68 ? 12.867 -25.922 -1.328 1 93.31 68 LEU A O 1
ATOM 542 N N . LEU A 1 69 ? 14.938 -26.859 -1.5 1 94.69 69 LEU A N 1
ATOM 543 C CA . LEU A 1 69 ? 14.477 -28.094 -0.884 1 94.69 69 LEU A CA 1
ATOM 544 C C . LEU A 1 69 ? 14.023 -27.859 0.552 1 94.69 69 LEU A C 1
ATOM 546 O O . LEU A 1 69 ? 13.055 -28.469 1.014 1 94.69 69 LEU A O 1
ATOM 550 N N . ARG A 1 70 ? 14.742 -27 1.193 1 95.19 70 ARG A N 1
ATOM 551 C CA . ARG A 1 70 ? 14.328 -26.641 2.547 1 95.19 70 ARG A CA 1
ATOM 552 C C . ARG A 1 70 ? 12.953 -25.984 2.543 1 95.19 70 ARG A C 1
ATOM 554 O O . ARG A 1 70 ? 12.102 -26.312 3.371 1 95.19 70 ARG A O 1
ATOM 561 N N . ALA A 1 71 ? 12.711 -25.047 1.664 1 95.06 71 ALA A N 1
ATOM 562 C CA . ALA A 1 71 ? 11.422 -24.375 1.548 1 95.06 71 ALA A CA 1
ATOM 563 C C . ALA A 1 71 ? 10.32 -25.359 1.193 1 95.06 71 ALA A C 1
ATOM 565 O O . ALA A 1 71 ? 9.234 -25.328 1.777 1 95.06 71 ALA A O 1
ATOM 566 N N . ILE A 1 72 ? 10.625 -26.266 0.289 1 95.81 72 ILE A N 1
ATOM 567 C CA . ILE A 1 72 ? 9.672 -27.297 -0.125 1 95.81 72 ILE A CA 1
ATOM 568 C C . ILE A 1 72 ? 9.328 -28.188 1.063 1 95.81 72 ILE A C 1
ATOM 570 O O . ILE A 1 72 ? 8.156 -28.516 1.288 1 95.81 72 ILE A O 1
ATOM 574 N N . GLY A 1 73 ? 10.383 -28.562 1.766 1 96.88 73 GLY A N 1
ATOM 575 C CA . GLY A 1 73 ? 10.164 -29.391 2.941 1 96.88 73 GLY A CA 1
ATOM 576 C C . GLY A 1 73 ? 9.211 -28.766 3.941 1 96.88 73 GLY A C 1
ATOM 577 O O . GLY A 1 73 ? 8.359 -29.453 4.508 1 96.88 73 GLY A O 1
ATOM 578 N N . GLU A 1 74 ? 9.359 -27.469 4.141 1 96.69 74 GLU A N 1
ATOM 579 C CA . GLU A 1 74 ? 8.461 -26.75 5.031 1 96.69 74 GLU A CA 1
ATOM 580 C C . GLU A 1 74 ? 7.02 -26.797 4.527 1 96.69 74 GLU A C 1
ATOM 582 O O . GLU A 1 74 ? 6.094 -27.016 5.309 1 96.69 74 GLU A O 1
ATOM 587 N N . MET A 1 75 ? 6.84 -26.625 3.264 1 96.88 75 MET A N 1
ATOM 588 C CA . MET A 1 75 ? 5.508 -26.656 2.664 1 96.88 75 MET A CA 1
ATOM 589 C C . MET A 1 75 ? 4.891 -28.047 2.775 1 96.88 75 MET A C 1
ATOM 591 O O . MET A 1 75 ? 3.691 -28.172 3.021 1 96.88 75 MET A O 1
ATOM 595 N N . VAL A 1 76 ? 5.715 -29.031 2.594 1 97.75 76 VAL A N 1
ATOM 596 C CA . VAL A 1 76 ? 5.258 -30.422 2.709 1 97.75 76 VAL A CA 1
ATOM 597 C C . VAL A 1 76 ? 4.777 -30.688 4.133 1 97.75 76 VAL A C 1
ATOM 599 O O . VAL A 1 76 ? 3.721 -31.297 4.332 1 97.75 76 VAL A O 1
ATOM 602 N N . ASP A 1 77 ? 5.543 -30.203 5.082 1 98.19 77 ASP A N 1
ATOM 603 C CA . ASP A 1 77 ? 5.156 -30.375 6.48 1 98.19 77 ASP A CA 1
ATOM 604 C C . ASP A 1 77 ? 3.82 -29.703 6.77 1 98.19 77 ASP A C 1
ATOM 606 O O . ASP A 1 77 ? 2.959 -30.266 7.441 1 98.19 77 ASP A O 1
ATOM 610 N N . ILE A 1 78 ? 3.641 -28.562 6.273 1 98.56 78 ILE A N 1
ATOM 611 C CA . ILE A 1 78 ? 2.414 -27.797 6.469 1 98.56 78 ILE A CA 1
ATOM 612 C C . ILE A 1 78 ? 1.245 -28.516 5.801 1 98.56 78 ILE A C 1
ATOM 614 O O . ILE A 1 78 ? 0.177 -28.672 6.398 1 98.56 78 ILE A O 1
ATOM 618 N N . ALA A 1 79 ? 1.466 -28.984 4.559 1 98.5 79 ALA A N 1
ATOM 619 C CA . ALA A 1 79 ? 0.432 -29.719 3.842 1 98.5 79 ALA A CA 1
ATOM 620 C C . ALA A 1 79 ? 0.056 -31 4.582 1 98.5 79 ALA A C 1
ATOM 622 O O . ALA A 1 79 ? -1.124 -31.344 4.676 1 98.5 79 ALA A O 1
ATOM 623 N N . SER A 1 80 ? 1.068 -31.688 5.098 1 98.31 80 SER A N 1
ATOM 624 C CA . SER A 1 80 ? 0.832 -32.906 5.836 1 98.31 80 SER A CA 1
ATOM 625 C C . SER A 1 80 ? 0.004 -32.656 7.09 1 98.31 80 SER A C 1
ATOM 627 O O . SER A 1 80 ? -0.909 -33.438 7.406 1 98.31 80 SER A O 1
ATOM 629 N N . ALA A 1 81 ? 0.31 -31.609 7.75 1 98.62 81 ALA A N 1
ATOM 630 C CA . ALA A 1 81 ? -0.461 -31.234 8.93 1 98.62 81 ALA A CA 1
ATOM 631 C C . ALA A 1 81 ? -1.9 -30.891 8.562 1 98.62 81 ALA A C 1
ATOM 633 O O . ALA A 1 81 ? -2.84 -31.297 9.25 1 98.62 81 ALA A O 1
ATOM 634 N N . ALA A 1 82 ? -2.121 -30.156 7.504 1 98.69 82 ALA A N 1
ATOM 635 C CA . ALA A 1 82 ? -3.453 -29.766 7.043 1 98.69 82 ALA A CA 1
ATOM 636 C C . ALA A 1 82 ? -4.266 -30.984 6.625 1 98.69 82 ALA A C 1
ATOM 638 O O . ALA A 1 82 ? -5.484 -31.031 6.809 1 98.69 82 ALA A O 1
ATOM 639 N N . GLN A 1 83 ? -3.555 -31.984 6.098 1 97.81 83 GLN A N 1
ATOM 640 C CA . GLN A 1 83 ? -4.18 -33.188 5.578 1 97.81 83 GLN A CA 1
ATOM 641 C C . GLN A 1 83 ? -4.871 -33.969 6.695 1 97.81 83 GLN A C 1
ATOM 643 O O . GLN A 1 83 ? -5.711 -34.844 6.43 1 97.81 83 GLN A O 1
ATOM 648 N N . GLN A 1 84 ? -4.527 -33.688 7.922 1 97.88 84 GLN A N 1
ATOM 649 C CA . GLN A 1 84 ? -5.113 -34.406 9.062 1 97.88 84 GLN A CA 1
ATOM 650 C C . GLN A 1 84 ? -6.555 -33.969 9.297 1 97.88 84 GLN A C 1
ATOM 652 O O . GLN A 1 84 ? -7.297 -34.625 10.031 1 97.88 84 GLN A O 1
ATOM 657 N N . GLN A 1 85 ? -6.957 -32.844 8.719 1 98.06 85 GLN A N 1
ATOM 658 C CA . GLN A 1 85 ? -8.336 -32.406 8.836 1 98.06 85 GLN A CA 1
ATOM 659 C C . GLN A 1 85 ? -9.273 -33.25 7.996 1 98.06 85 GLN A C 1
ATOM 661 O O . GLN A 1 85 ? -8.875 -33.781 6.953 1 98.06 85 GLN A O 1
ATOM 666 N N . PRO A 1 86 ? -10.477 -33.406 8.352 1 96.38 86 PRO A N 1
ATOM 667 C CA . PRO A 1 86 ? -11.359 -34.438 7.777 1 96.38 86 PRO A CA 1
ATOM 668 C C . PRO A 1 86 ? -11.883 -34.062 6.395 1 96.38 86 PRO A C 1
ATOM 670 O O . PRO A 1 86 ? -12.164 -34.938 5.57 1 96.38 86 PRO A O 1
ATOM 673 N N . ALA A 1 87 ? -12.117 -32.75 6.156 1 97.31 87 ALA A N 1
ATOM 674 C CA . ALA A 1 87 ? -12.766 -32.312 4.918 1 97.31 87 ALA A CA 1
ATOM 675 C C . ALA A 1 87 ? -11.93 -31.266 4.195 1 97.31 87 ALA A C 1
ATOM 677 O O . ALA A 1 87 ? -11.141 -30.547 4.824 1 97.31 87 ALA A O 1
ATOM 678 N N . PRO A 1 88 ? -12.102 -31.141 2.893 1 97.81 88 PRO A N 1
ATOM 679 C CA . PRO A 1 88 ? -11.312 -30.188 2.1 1 97.81 88 PRO A CA 1
ATOM 680 C C . PRO A 1 88 ? -11.406 -28.766 2.627 1 97.81 88 PRO A C 1
ATOM 682 O O . PRO A 1 88 ? -10.398 -28.047 2.666 1 97.81 88 PRO A O 1
ATOM 685 N N . ARG A 1 89 ? -12.602 -28.391 3.057 1 98.06 89 ARG A N 1
ATOM 686 C CA . ARG A 1 89 ? -12.781 -27.031 3.574 1 98.06 89 ARG A CA 1
ATOM 687 C C . ARG A 1 89 ? -11.859 -26.781 4.762 1 98.06 89 ARG A C 1
ATOM 689 O O . ARG A 1 89 ? -11.156 -25.766 4.793 1 98.06 89 ARG A O 1
ATOM 696 N N . GLU A 1 90 ? -11.812 -27.688 5.688 1 98.44 90 GLU A N 1
ATOM 697 C CA . GLU A 1 90 ? -10.977 -27.547 6.879 1 98.44 90 GLU A CA 1
ATOM 698 C C . GLU A 1 90 ? -9.5 -27.672 6.527 1 98.44 90 GLU A C 1
ATOM 700 O O . GLU A 1 90 ? -8.648 -27.047 7.164 1 98.44 90 GLU A O 1
ATOM 705 N N . ARG A 1 91 ? -9.234 -28.484 5.555 1 98.81 91 ARG A N 1
ATOM 706 C CA . ARG A 1 91 ? -7.852 -28.656 5.129 1 98.81 91 ARG A CA 1
ATOM 707 C C . ARG A 1 91 ? -7.309 -27.375 4.504 1 98.81 91 ARG A C 1
ATOM 709 O O . ARG A 1 91 ? -6.172 -26.984 4.777 1 98.81 91 ARG A O 1
ATOM 716 N N . VAL A 1 92 ? -8.125 -26.688 3.684 1 98.81 92 VAL A N 1
ATOM 717 C CA . VAL A 1 92 ? -7.723 -25.422 3.096 1 98.81 92 VAL A CA 1
ATOM 718 C C . VAL A 1 92 ? -7.488 -24.391 4.203 1 98.81 92 VAL A C 1
ATOM 720 O O . VAL A 1 92 ? -6.477 -23.688 4.203 1 98.81 92 VAL A O 1
ATOM 723 N N . LYS A 1 93 ? -8.406 -24.312 5.184 1 98.81 93 LYS A N 1
ATOM 724 C CA . LYS A 1 93 ? -8.273 -23.406 6.32 1 98.81 93 LYS A CA 1
ATOM 725 C C . LYS A 1 93 ? -6.969 -23.656 7.07 1 98.81 93 LYS A C 1
ATOM 727 O O . LYS A 1 93 ? -6.215 -22.719 7.344 1 98.81 93 LYS A O 1
ATOM 732 N N . ALA A 1 94 ? -6.703 -24.891 7.309 1 98.88 94 ALA A N 1
ATOM 733 C CA . ALA A 1 94 ? -5.523 -25.266 8.078 1 98.88 94 ALA A CA 1
ATOM 734 C C . ALA A 1 94 ? -4.242 -24.953 7.312 1 98.88 94 ALA A C 1
ATOM 736 O O . ALA A 1 94 ? -3.275 -24.438 7.891 1 98.88 94 ALA A O 1
ATOM 737 N N . PHE A 1 95 ? -4.258 -25.281 6.047 1 98.88 95 PHE A N 1
ATOM 738 C CA . PHE A 1 95 ? -3.078 -25.047 5.219 1 98.88 95 PHE A CA 1
ATOM 739 C C . PHE A 1 95 ? -2.689 -23.578 5.23 1 98.88 95 PHE A C 1
ATOM 741 O O . PHE A 1 95 ? -1.533 -23.234 5.488 1 98.88 95 PHE A O 1
ATOM 748 N N . ILE A 1 96 ? -3.648 -22.672 5.027 1 98.88 96 ILE A N 1
ATOM 749 C CA . ILE A 1 96 ? -3.4 -21.234 4.988 1 98.88 96 ILE A CA 1
ATOM 750 C C . ILE A 1 96 ? -3 -20.75 6.375 1 98.88 96 ILE A C 1
ATOM 752 O O . ILE A 1 96 ? -2.041 -19.984 6.52 1 98.88 96 ILE A O 1
ATOM 756 N N . ALA A 1 97 ? -3.713 -21.156 7.371 1 98.88 97 ALA A N 1
ATOM 757 C CA . ALA A 1 97 ? -3.414 -20.734 8.734 1 98.88 97 ALA A CA 1
ATOM 758 C C . ALA A 1 97 ? -1.988 -21.109 9.125 1 98.88 97 ALA A C 1
ATOM 760 O O . ALA A 1 97 ? -1.245 -20.266 9.656 1 98.88 97 ALA A O 1
ATOM 761 N N . LEU A 1 98 ? -1.583 -22.312 8.844 1 98.81 98 LEU A N 1
ATOM 762 C CA . LEU A 1 98 ? -0.257 -22.812 9.203 1 98.81 98 LEU A CA 1
ATOM 763 C C . LEU A 1 98 ? 0.826 -22.078 8.414 1 98.81 98 LEU A C 1
ATOM 765 O O . LEU A 1 98 ? 1.892 -21.766 8.953 1 98.81 98 LEU A O 1
ATOM 769 N N . PHE A 1 99 ? 0.54 -21.891 7.199 1 98.69 99 PHE A N 1
ATOM 770 C CA . PHE A 1 99 ? 1.534 -21.188 6.398 1 98.69 99 PHE A CA 1
ATOM 771 C C . PHE A 1 99 ? 1.745 -19.766 6.91 1 98.69 99 PHE A C 1
ATOM 773 O O . PHE A 1 99 ? 2.883 -19.312 7.051 1 98.69 99 PHE A O 1
ATOM 780 N N . PHE A 1 100 ? 0.702 -19.047 7.215 1 98.75 100 PHE A N 1
ATOM 781 C CA . PHE A 1 100 ? 0.819 -17.688 7.719 1 98.75 100 PHE A CA 1
ATOM 782 C C . PHE A 1 100 ? 1.456 -17.672 9.102 1 98.75 100 PHE A C 1
ATOM 784 O O . PHE A 1 100 ? 2.162 -16.734 9.461 1 98.75 100 PHE A O 1
ATOM 791 N N . GLU A 1 101 ? 1.152 -18.688 9.875 1 98.5 101 GLU A N 1
ATOM 792 C CA . GLU A 1 101 ? 1.865 -18.828 11.141 1 98.5 101 GLU A CA 1
ATOM 793 C C . GLU A 1 101 ? 3.369 -18.953 10.914 1 98.5 101 GLU A C 1
ATOM 795 O O . GLU A 1 101 ? 4.164 -18.328 11.625 1 98.5 101 GLU A O 1
ATOM 800 N N . ARG A 1 102 ? 3.725 -19.734 9.93 1 98.25 102 ARG A N 1
ATOM 801 C CA . ARG A 1 102 ? 5.137 -19.875 9.586 1 98.25 102 ARG A CA 1
ATOM 802 C C . ARG A 1 102 ? 5.734 -18.547 9.133 1 98.25 102 ARG A C 1
ATOM 804 O O . ARG A 1 102 ? 6.875 -18.234 9.469 1 98.25 102 ARG A O 1
ATOM 811 N N . LEU A 1 103 ? 5.008 -17.812 8.367 1 98 103 LEU A N 1
ATOM 812 C CA . LEU A 1 103 ? 5.453 -16.5 7.938 1 98 103 LEU A CA 1
ATOM 813 C C . LEU A 1 103 ? 5.633 -15.57 9.133 1 98 103 LEU A C 1
ATOM 815 O O . LEU A 1 103 ? 6.582 -14.781 9.18 1 98 103 LEU A O 1
ATOM 819 N N . ALA A 1 104 ? 4.719 -15.656 10.094 1 98.25 104 ALA A N 1
ATOM 820 C CA . ALA A 1 104 ? 4.816 -14.836 11.297 1 98.25 104 ALA A CA 1
ATOM 821 C C . ALA A 1 104 ? 6.094 -15.156 12.07 1 98.25 104 ALA A C 1
ATOM 823 O O . ALA A 1 104 ? 6.77 -14.25 12.57 1 98.25 104 ALA A O 1
ATOM 824 N N . ARG A 1 105 ? 6.426 -16.406 12.172 1 97.56 105 ARG A N 1
ATOM 825 C CA . ARG A 1 105 ? 7.633 -16.828 12.875 1 97.56 105 ARG A CA 1
ATOM 826 C C . ARG A 1 105 ? 8.891 -16.359 12.156 1 97.56 105 ARG A C 1
ATOM 828 O O . ARG A 1 105 ? 9.914 -16.094 12.789 1 97.56 105 ARG A O 1
ATOM 835 N N . THR A 1 106 ? 8.789 -16.266 10.859 1 96.81 106 THR A N 1
ATOM 836 C CA . THR A 1 106 ? 9.883 -15.664 10.109 1 96.81 106 THR A CA 1
ATOM 837 C C . THR A 1 106 ? 9.992 -14.172 10.422 1 96.81 106 THR A C 1
ATOM 839 O O . THR A 1 106 ? 11.086 -13.672 10.688 1 96.81 106 THR A O 1
ATOM 842 N N . ALA A 1 107 ? 8.883 -13.492 10.461 1 96 107 ALA A N 1
ATOM 843 C CA . ALA A 1 107 ? 8.844 -12.047 10.672 1 96 107 ALA A CA 1
ATOM 844 C C . ALA A 1 107 ? 9.352 -11.68 12.062 1 96 107 ALA A C 1
ATOM 846 O O . ALA A 1 107 ? 9.961 -10.617 12.242 1 96 107 ALA A O 1
ATOM 847 N N . THR A 1 108 ? 9.18 -12.516 13.047 1 95.69 108 THR A N 1
ATOM 848 C CA . THR A 1 108 ? 9.602 -12.242 14.414 1 95.69 108 THR A CA 1
ATOM 849 C C . THR A 1 108 ? 11.023 -12.742 14.656 1 95.69 108 THR A C 1
ATOM 851 O O . THR A 1 108 ? 11.578 -12.562 15.734 1 95.69 108 THR A O 1
ATOM 854 N N . GLY A 1 109 ? 11.586 -13.469 13.703 1 94.06 109 GLY A N 1
ATOM 855 C CA . GLY A 1 109 ? 12.961 -13.938 13.797 1 94.06 109 GLY A CA 1
ATOM 856 C C . GLY A 1 109 ? 13.078 -15.32 14.406 1 94.06 109 GLY A C 1
ATOM 857 O O . GLY A 1 109 ? 14.188 -15.812 14.633 1 94.06 109 GLY A O 1
ATOM 858 N N . GLU A 1 110 ? 11.961 -15.93 14.656 1 95.75 110 GLU A N 1
ATOM 859 C CA . GLU A 1 110 ? 11.977 -17.25 15.258 1 95.75 110 GLU A CA 1
ATOM 860 C C . GLU A 1 110 ? 12.422 -18.312 14.258 1 95.75 110 GLU A C 1
ATOM 862 O O . GLU A 1 110 ? 13.047 -19.312 14.633 1 95.75 110 GLU A O 1
ATOM 867 N N . ARG A 1 111 ? 12.047 -18.172 12.969 1 95.88 111 ARG A N 1
ATOM 868 C CA . ARG A 1 111 ? 12.422 -19.062 11.891 1 95.88 111 ARG A CA 1
ATOM 869 C C . ARG A 1 111 ? 13.062 -18.312 10.734 1 95.88 111 ARG A C 1
ATOM 871 O O . ARG A 1 111 ? 12.766 -17.125 10.523 1 95.88 111 ARG A O 1
ATOM 878 N N . PRO A 1 112 ? 13.945 -18.953 10.078 1 94.69 112 PRO A N 1
ATOM 879 C CA . PRO A 1 112 ? 14.609 -18.281 8.953 1 94.69 112 PRO A CA 1
ATOM 880 C C . PRO A 1 112 ? 13.68 -18.062 7.766 1 94.69 112 PRO A C 1
ATOM 882 O O . PRO A 1 112 ? 12.609 -18.672 7.691 1 94.69 112 PRO A O 1
ATOM 885 N N . GLU A 1 113 ? 14.086 -17.203 6.93 1 94.44 113 GLU A N 1
ATOM 886 C CA . GLU A 1 113 ? 13.336 -16.922 5.711 1 94.44 113 GLU A CA 1
ATOM 887 C C . GLU A 1 113 ? 13.297 -18.125 4.785 1 94.44 113 GLU A C 1
ATOM 889 O O . GLU A 1 113 ? 14.289 -18.844 4.66 1 94.44 113 GLU A O 1
ATOM 894 N N . LEU A 1 114 ? 12.164 -18.312 4.176 1 93.56 114 LEU A N 1
ATOM 895 C CA . LEU A 1 114 ? 12.016 -19.328 3.143 1 93.56 114 LEU A CA 1
ATOM 896 C C . LEU A 1 114 ? 12.344 -18.766 1.768 1 93.56 114 LEU A C 1
ATOM 898 O O . LEU A 1 114 ? 11.93 -17.656 1.437 1 93.56 114 LEU A O 1
ATOM 902 N N . MET A 1 115 ? 13.062 -19.531 1.049 1 91.44 115 MET A N 1
ATOM 903 C CA . MET A 1 115 ? 13.344 -19.078 -0.312 1 91.44 115 MET A CA 1
ATOM 904 C C . MET A 1 115 ? 12.086 -19.141 -1.172 1 91.44 115 MET A C 1
ATOM 906 O O . MET A 1 115 ? 11.312 -20.094 -1.086 1 91.44 115 MET A O 1
ATOM 910 N N . SER A 1 116 ? 11.93 -18.125 -1.963 1 86.94 116 SER A N 1
ATOM 911 C CA . SER A 1 116 ? 10.82 -18.109 -2.912 1 86.94 116 SER A CA 1
ATOM 912 C C . SER A 1 116 ? 11.023 -19.141 -4.023 1 86.94 116 SER A C 1
ATOM 914 O O . SER A 1 116 ? 12.156 -19.406 -4.422 1 86.94 116 SER A O 1
ATOM 916 N N . PHE A 1 117 ? 9.969 -19.703 -4.555 1 77.75 117 PHE A N 1
ATOM 917 C CA . PHE A 1 117 ? 10.031 -20.75 -5.562 1 77.75 117 PHE A CA 1
ATOM 918 C C . PHE A 1 117 ? 10.195 -20.141 -6.957 1 77.75 117 PHE A C 1
ATOM 920 O O . PHE A 1 117 ? 10.25 -20.875 -7.949 1 77.75 117 PHE A O 1
ATOM 927 N N . ARG A 1 118 ? 10.227 -18.938 -6.973 1 65.62 118 ARG A N 1
ATOM 928 C CA . ARG A 1 118 ? 10.25 -18.203 -8.242 1 65.62 118 ARG A CA 1
ATOM 929 C C . ARG A 1 118 ? 11.492 -18.562 -9.055 1 65.62 118 ARG A C 1
ATOM 931 O O . ARG A 1 118 ? 11.508 -18.406 -10.273 1 65.62 118 ARG A O 1
ATOM 938 N N . GLU A 1 119 ? 12.453 -19.203 -8.477 1 62.34 119 GLU A N 1
ATOM 939 C CA . GLU A 1 119 ? 13.773 -19.266 -9.094 1 62.34 119 GLU A CA 1
ATOM 940 C C . GLU A 1 119 ? 14.094 -20.688 -9.562 1 62.34 119 GLU A C 1
ATOM 942 O O . GLU A 1 119 ? 15.203 -20.953 -10.016 1 62.34 119 GLU A O 1
ATOM 947 N N . ILE A 1 120 ? 13.195 -21.5 -9.445 1 67.56 120 ILE A N 1
ATOM 948 C CA . ILE A 1 120 ? 13.508 -22.891 -9.727 1 67.56 120 ILE A CA 1
ATOM 949 C C . ILE A 1 120 ? 13.93 -23.047 -11.188 1 67.56 120 ILE A C 1
ATOM 951 O O . ILE A 1 120 ? 14.891 -23.75 -11.492 1 67.56 120 ILE A O 1
ATOM 955 N N . ARG A 1 121 ? 13.367 -22.219 -12 1 65.5 121 ARG A N 1
ATOM 956 C CA . ARG A 1 121 ? 13.594 -22.391 -13.438 1 65.5 121 ARG A CA 1
ATOM 957 C C . ARG A 1 121 ? 14.898 -21.734 -13.859 1 65.5 121 ARG A C 1
ATOM 959 O O . ARG A 1 121 ? 15.375 -21.953 -14.977 1 65.5 121 ARG A O 1
ATOM 966 N N . ALA A 1 122 ? 15.453 -21 -12.938 1 65.25 122 ALA A N 1
ATOM 967 C CA . ALA A 1 122 ? 16.719 -20.328 -13.242 1 65.25 122 ALA A CA 1
ATOM 968 C C . ALA A 1 122 ? 17.891 -21.281 -13.055 1 65.25 122 ALA A C 1
ATOM 970 O O . ALA A 1 122 ? 19.016 -20.969 -13.438 1 65.25 122 ALA A O 1
ATOM 971 N N . LEU A 1 123 ? 17.625 -22.531 -12.648 1 74.81 123 LEU A N 1
ATOM 972 C CA . LEU A 1 123 ? 18.672 -23.5 -12.344 1 74.81 123 LEU A CA 1
ATOM 973 C C . LEU A 1 123 ? 19.031 -24.328 -13.578 1 74.81 123 LEU A C 1
ATOM 975 O O . LEU A 1 123 ? 18.172 -24.578 -14.43 1 74.81 123 LEU A O 1
ATOM 979 N N . PRO A 1 124 ? 20.375 -24.641 -13.633 1 73.94 124 PRO A N 1
ATOM 980 C CA . PRO A 1 124 ? 20.719 -25.609 -14.68 1 73.94 124 PRO A CA 1
ATOM 981 C C . PRO A 1 124 ? 19.938 -26.906 -14.555 1 73.94 124 PRO A C 1
ATOM 983 O O . PRO A 1 124 ? 19.469 -27.25 -13.461 1 73.94 124 PRO A O 1
ATOM 986 N N . ASP A 1 125 ? 19.906 -27.641 -15.617 1 74.25 125 ASP A N 1
ATOM 987 C CA . ASP A 1 125 ? 19 -28.766 -15.797 1 74.25 125 ASP A CA 1
ATOM 988 C C . ASP A 1 125 ? 19.172 -29.797 -14.688 1 74.25 125 ASP A C 1
ATOM 990 O O . ASP A 1 125 ? 18.188 -30.234 -14.078 1 74.25 125 ASP A O 1
ATOM 994 N N . SER A 1 126 ? 20.422 -30.188 -14.453 1 76.44 126 SER A N 1
ATOM 995 C CA . SER A 1 126 ? 20.625 -31.25 -13.469 1 76.44 126 SER A CA 1
ATOM 996 C C . SER A 1 126 ? 20.141 -30.812 -12.086 1 76.44 126 SER A C 1
ATOM 998 O O . SER A 1 126 ? 19.484 -31.594 -11.391 1 76.44 126 SER A O 1
ATOM 1000 N N . HIS A 1 127 ? 20.422 -29.688 -11.695 1 80.44 127 HIS A N 1
ATOM 1001 C CA . HIS A 1 127 ? 20 -29.125 -10.422 1 80.44 127 HIS A CA 1
ATOM 1002 C C . HIS A 1 127 ? 18.5 -28.828 -10.414 1 80.44 127 HIS A C 1
ATOM 1004 O O . HIS A 1 127 ? 17.812 -29.109 -9.43 1 80.44 127 HIS A O 1
ATOM 1010 N N . ALA A 1 128 ? 18.047 -28.5 -11.531 1 81.56 128 ALA A N 1
ATOM 1011 C CA . ALA A 1 128 ? 16.625 -28.156 -11.664 1 81.56 128 ALA A CA 1
ATOM 1012 C C . ALA A 1 128 ? 15.75 -29.391 -11.508 1 81.56 128 ALA A C 1
ATOM 1014 O O . ALA A 1 128 ? 14.68 -29.328 -10.898 1 81.56 128 ALA A O 1
ATOM 1015 N N . ASP A 1 129 ? 16.219 -30.547 -11.891 1 87 129 ASP A N 1
ATOM 1016 C CA . ASP A 1 129 ? 15.43 -31.766 -11.867 1 87 129 ASP A CA 1
ATOM 1017 C C . ASP A 1 129 ? 15.125 -32.188 -10.43 1 87 129 ASP A C 1
ATOM 1019 O O . ASP A 1 129 ? 14 -32.594 -10.125 1 87 129 ASP A O 1
ATOM 1023 N N . ILE A 1 130 ? 16.125 -32.062 -9.672 1 89.19 130 ILE A N 1
ATOM 1024 C CA . ILE A 1 130 ? 15.953 -32.469 -8.281 1 89.19 130 ILE A CA 1
ATOM 1025 C C . ILE A 1 130 ? 14.906 -31.578 -7.609 1 89.19 130 ILE A C 1
ATOM 1027 O O . ILE A 1 130 ? 13.992 -32.062 -6.953 1 89.19 130 ILE A O 1
ATOM 1031 N N . ALA A 1 131 ? 15.055 -30.359 -7.785 1 89.62 131 ALA A N 1
ATOM 1032 C CA . ALA A 1 131 ? 14.125 -29.406 -7.191 1 89.62 131 ALA A CA 1
ATOM 1033 C C . ALA A 1 131 ? 12.719 -29.562 -7.766 1 89.62 131 ALA A C 1
ATOM 1035 O O . ALA A 1 131 ? 11.734 -29.5 -7.027 1 89.62 131 ALA A O 1
ATOM 1036 N N . PHE A 1 132 ? 12.641 -29.875 -8.992 1 88.69 132 PHE A N 1
ATOM 1037 C CA . PHE A 1 132 ? 11.352 -30.016 -9.648 1 88.69 132 PHE A CA 1
ATOM 1038 C C . PHE A 1 132 ? 10.625 -31.266 -9.156 1 88.69 132 PHE A C 1
ATOM 1040 O O . PHE A 1 132 ? 9.414 -31.25 -8.961 1 88.69 132 PHE A O 1
ATOM 1047 N N . ASP A 1 133 ? 11.398 -32.312 -8.992 1 92.69 133 ASP A N 1
ATOM 1048 C CA . ASP A 1 133 ? 10.797 -33.531 -8.484 1 92.69 133 ASP A CA 1
ATOM 1049 C C . ASP A 1 133 ? 10.203 -33.312 -7.094 1 92.69 133 ASP A C 1
ATOM 1051 O O . ASP A 1 133 ? 9.07 -33.719 -6.824 1 92.69 133 ASP A O 1
ATOM 1055 N N . ALA A 1 134 ? 10.977 -32.656 -6.328 1 94.12 134 ALA A N 1
ATOM 1056 C CA . ALA A 1 134 ? 10.5 -32.344 -4.984 1 94.12 134 ALA A CA 1
ATOM 1057 C C . ALA A 1 134 ? 9.281 -31.438 -5.027 1 94.12 134 ALA A C 1
ATOM 1059 O O . ALA A 1 134 ? 8.32 -31.641 -4.281 1 94.12 134 ALA A O 1
ATOM 1060 N N . TYR A 1 135 ? 9.32 -30.516 -5.898 1 93.81 135 TYR A N 1
ATOM 1061 C CA . TYR A 1 135 ? 8.211 -29.578 -6.047 1 93.81 135 TYR A CA 1
ATOM 1062 C C . TYR A 1 135 ? 6.949 -30.281 -6.512 1 93.81 135 TYR A C 1
ATOM 1064 O O . TYR A 1 135 ? 5.855 -30.016 -6.016 1 93.81 135 TYR A O 1
ATOM 1072 N N . THR A 1 136 ? 7.098 -31.156 -7.418 1 93.94 136 THR A N 1
ATOM 1073 C CA . THR A 1 136 ? 5.969 -31.906 -7.957 1 93.94 136 THR A CA 1
ATOM 1074 C C . THR A 1 136 ? 5.328 -32.781 -6.875 1 93.94 136 THR A C 1
ATOM 1076 O O . THR A 1 136 ? 4.102 -32.875 -6.801 1 93.94 136 THR A O 1
ATOM 1079 N N . ASP A 1 137 ? 6.176 -33.344 -6.094 1 95.88 137 ASP A N 1
ATOM 1080 C CA . ASP A 1 137 ? 5.656 -34.156 -4.984 1 95.88 137 ASP A CA 1
ATOM 1081 C C . ASP A 1 137 ? 4.883 -33.281 -3.998 1 95.88 137 ASP A C 1
ATOM 1083 O O . ASP A 1 137 ? 3.818 -33.656 -3.516 1 95.88 137 ASP A O 1
ATOM 1087 N N . MET A 1 138 ? 5.453 -32.156 -3.703 1 96.44 138 MET A N 1
ATOM 1088 C CA . MET A 1 138 ? 4.766 -31.172 -2.852 1 96.44 138 MET A CA 1
ATOM 1089 C C . MET A 1 138 ? 3.428 -30.766 -3.461 1 96.44 138 MET A C 1
ATOM 1091 O O . MET A 1 138 ? 2.406 -30.75 -2.77 1 96.44 138 MET A O 1
ATOM 1095 N N . PHE A 1 139 ? 3.398 -30.547 -4.75 1 96.31 139 PHE A N 1
ATOM 1096 C CA . PHE A 1 139 ? 2.195 -30.141 -5.473 1 96.31 139 PHE A CA 1
ATOM 1097 C C . PHE A 1 139 ? 1.122 -31.219 -5.363 1 96.31 139 PHE A C 1
ATOM 1099 O O . PHE A 1 139 ? -0.053 -30.922 -5.152 1 96.31 139 PHE A O 1
ATOM 1106 N N . ARG A 1 140 ? 1.538 -32.469 -5.469 1 96 140 ARG A N 1
ATOM 1107 C CA . ARG A 1 140 ? 0.604 -33.594 -5.344 1 96 140 ARG A CA 1
ATOM 1108 C C . ARG A 1 140 ? -0.054 -33.594 -3.969 1 96 140 ARG A C 1
ATOM 1110 O O . ARG A 1 140 ? -1.251 -33.875 -3.85 1 96 140 ARG A O 1
ATOM 1117 N N . ARG A 1 141 ? 0.714 -33.281 -3.014 1 96.81 141 ARG A N 1
ATOM 1118 C CA . ARG A 1 141 ? 0.18 -33.25 -1.656 1 96.81 141 ARG A CA 1
ATOM 1119 C C . ARG A 1 141 ? -0.832 -32.125 -1.503 1 96.81 141 ARG A C 1
ATOM 1121 O O . ARG A 1 141 ? -1.864 -32.281 -0.85 1 96.81 141 ARG A O 1
ATOM 1128 N N . ILE A 1 142 ? -0.526 -31 -2.084 1 97.69 142 ILE A N 1
ATOM 1129 C CA . ILE A 1 142 ? -1.439 -29.859 -2.037 1 97.69 142 ILE A CA 1
ATOM 1130 C C . ILE A 1 142 ? -2.738 -30.219 -2.76 1 97.69 142 ILE A C 1
ATOM 1132 O O . ILE A 1 142 ? -3.828 -29.891 -2.285 1 97.69 142 ILE A O 1
ATOM 1136 N N . ARG A 1 143 ? -2.594 -30.859 -3.895 1 97.19 143 ARG A N 1
ATOM 1137 C CA . ARG A 1 143 ? -3.764 -31.281 -4.656 1 97.19 143 ARG A CA 1
ATOM 1138 C C . ARG A 1 143 ? -4.652 -32.188 -3.826 1 97.19 143 ARG A C 1
ATOM 1140 O O . ARG A 1 143 ? -5.879 -32.125 -3.9 1 97.19 143 ARG A O 1
ATOM 1147 N N . GLN A 1 144 ? -4.043 -33 -2.992 1 96.5 144 GLN A N 1
ATOM 1148 C CA . GLN A 1 144 ? -4.785 -33.969 -2.162 1 96.5 144 GLN A CA 1
ATOM 1149 C C . GLN A 1 144 ? -5.602 -33.25 -1.097 1 96.5 144 GLN A C 1
ATOM 1151 O O . GLN A 1 144 ? -6.617 -33.75 -0.626 1 96.5 144 GLN A O 1
ATOM 1156 N N . LEU A 1 145 ? -5.227 -32.062 -0.705 1 98.12 145 LEU A N 1
ATOM 1157 C CA . LEU A 1 145 ? -5.953 -31.281 0.3 1 98.12 145 LEU A CA 1
ATOM 1158 C C . LEU A 1 145 ? -7.352 -30.922 -0.196 1 98.12 145 LEU A C 1
ATOM 1160 O O . LEU A 1 145 ? -8.258 -30.703 0.605 1 98.12 145 LEU A O 1
ATOM 1164 N N . LEU A 1 146 ? -7.523 -30.891 -1.531 1 97.75 146 LEU A N 1
ATOM 1165 C CA . LEU A 1 146 ? -8.703 -30.266 -2.105 1 97.75 146 LEU A CA 1
ATOM 1166 C C . LEU A 1 146 ? -9.742 -31.297 -2.502 1 97.75 146 LEU A C 1
ATOM 1168 O O . LEU A 1 146 ? -10.828 -30.953 -2.973 1 97.75 146 LEU A O 1
ATOM 1172 N N . ARG A 1 147 ? -9.438 -32.562 -2.301 1 93.94 147 ARG A N 1
ATOM 1173 C CA . ARG A 1 147 ? -10.375 -33.562 -2.781 1 93.94 147 ARG A CA 1
ATOM 1174 C C . ARG A 1 147 ? -10.867 -34.469 -1.638 1 93.94 147 ARG A C 1
ATOM 1176 O O . ARG A 1 147 ? -10.148 -34.688 -0.668 1 93.94 147 ARG A O 1
ATOM 1183 N N . GLU A 1 148 ? -12.109 -34.844 -1.785 1 90.5 148 GLU A N 1
ATOM 1184 C CA . GLU A 1 148 ? -12.672 -35.844 -0.895 1 90.5 148 GLU A CA 1
ATOM 1185 C C . GLU A 1 148 ? -12.461 -37.25 -1.451 1 90.5 148 GLU A C 1
ATOM 1187 O O . GLU A 1 148 ? -12.141 -38.188 -0.704 1 90.5 148 GLU A O 1
ATOM 1192 N N . ARG A 1 149 ? -12.672 -37.344 -2.76 1 90.19 149 ARG A N 1
ATOM 1193 C CA . ARG A 1 149 ? -12.531 -38.594 -3.496 1 90.19 149 ARG A CA 1
ATOM 1194 C C . ARG A 1 149 ? -11.617 -38.406 -4.707 1 90.19 149 ARG A C 1
ATOM 1196 O O . ARG A 1 149 ? -11.414 -37.281 -5.176 1 90.19 149 ARG A O 1
ATOM 1203 N N . PRO A 1 150 ? -11.047 -39.5 -5.109 1 90.25 150 PRO A N 1
ATOM 1204 C CA . PRO A 1 150 ? -10.266 -39.375 -6.34 1 90.25 150 PRO A CA 1
ATOM 1205 C C . PRO A 1 150 ? -11.094 -38.906 -7.523 1 90.25 150 PRO A C 1
ATOM 1207 O O . PRO A 1 150 ? -12.289 -39.188 -7.605 1 90.25 150 PRO A O 1
ATOM 1210 N N . PRO A 1 151 ? -10.438 -38.156 -8.391 1 90.88 151 PRO A N 1
ATOM 1211 C CA . PRO A 1 151 ? -11.18 -37.688 -9.562 1 90.88 151 PRO A CA 1
ATOM 1212 C C . PRO A 1 151 ? -11.703 -38.844 -10.438 1 90.88 151 PRO A C 1
ATOM 1214 O O . PRO A 1 151 ? -10.977 -39.781 -10.695 1 90.88 151 PRO A O 1
ATOM 1217 N N . ALA A 1 152 ? -12.914 -38.656 -10.914 1 89.69 152 ALA A N 1
ATOM 1218 C CA . ALA A 1 152 ? -13.602 -39.688 -11.664 1 89.69 152 ALA A CA 1
ATOM 1219 C C . ALA A 1 152 ? -13.195 -39.688 -13.133 1 89.69 152 ALA A C 1
ATOM 1221 O O . ALA A 1 152 ? -13.336 -40.688 -13.828 1 89.69 152 ALA A O 1
ATOM 1222 N N . ASP A 1 153 ? -12.828 -38.562 -13.664 1 91.12 153 ASP A N 1
ATOM 1223 C CA . ASP A 1 153 ? -12.461 -38.438 -15.07 1 91.12 153 ASP A CA 1
ATOM 1224 C C . ASP A 1 153 ? -11.344 -37.406 -15.242 1 91.12 153 ASP A C 1
ATOM 1226 O O . ASP A 1 153 ? -10.922 -36.781 -14.281 1 91.12 153 ASP A O 1
ATOM 1230 N N . PRO A 1 154 ? -10.852 -37.375 -16.422 1 91.62 154 PRO A N 1
ATOM 1231 C CA . PRO A 1 154 ? -9.727 -36.469 -16.688 1 91.62 154 PRO A CA 1
ATOM 1232 C C . PRO A 1 154 ? -10.086 -35 -16.469 1 91.62 154 PRO A C 1
ATOM 1234 O O . PRO A 1 154 ? -9.242 -34.219 -16.031 1 91.62 154 PRO A O 1
ATOM 1237 N N . ALA A 1 155 ? -11.266 -34.656 -16.75 1 91.94 155 ALA A N 1
ATOM 1238 C CA . ALA A 1 155 ? -11.695 -33.25 -16.578 1 91.94 155 ALA A CA 1
ATOM 1239 C C . ALA A 1 155 ? -11.672 -32.875 -15.094 1 91.94 155 ALA A C 1
ATOM 1241 O O . ALA A 1 155 ? -11.234 -31.766 -14.75 1 91.94 155 ALA A O 1
ATOM 1242 N N . GLN A 1 156 ? -12.062 -33.781 -14.289 1 92.56 156 GLN A N 1
ATOM 1243 C CA . GLN A 1 156 ? -12.031 -33.531 -12.852 1 92.56 156 GLN A CA 1
ATOM 1244 C C . GLN A 1 156 ? -10.602 -33.438 -12.336 1 92.56 156 GLN A C 1
ATOM 1246 O O . GLN A 1 156 ? -10.305 -32.656 -11.43 1 92.56 156 GLN A O 1
ATOM 1251 N N . ARG A 1 157 ? -9.789 -34.219 -12.938 1 94.06 157 ARG A N 1
ATOM 1252 C CA . ARG A 1 157 ? -8.375 -34.188 -12.562 1 94.06 157 ARG A CA 1
ATOM 1253 C C . ARG A 1 157 ? -7.746 -32.844 -12.938 1 94.06 157 ARG A C 1
ATOM 1255 O O . ARG A 1 157 ? -6.992 -32.281 -12.156 1 94.06 157 ARG A O 1
ATOM 1262 N N . SER A 1 158 ? -8.094 -32.406 -14.094 1 95.25 158 SER A N 1
ATOM 1263 C CA . SER A 1 158 ? -7.594 -31.109 -14.555 1 95.25 158 SER A CA 1
ATOM 1264 C C . SER A 1 158 ? -8.078 -29.969 -13.656 1 95.25 158 SER A C 1
ATOM 1266 O O . SER A 1 158 ? -7.301 -29.094 -13.289 1 95.25 158 SER A O 1
ATOM 1268 N N . ALA A 1 159 ? -9.32 -30.047 -13.297 1 95.88 159 ALA A N 1
ATOM 1269 C CA . ALA A 1 159 ? -9.891 -29.031 -12.422 1 95.88 159 ALA A CA 1
ATOM 1270 C C . ALA A 1 159 ? -9.211 -29.031 -11.055 1 95.88 159 ALA A C 1
ATOM 1272 O O . ALA A 1 159 ? -8.906 -27.969 -10.5 1 95.88 159 ALA A O 1
ATOM 1273 N N . LEU A 1 160 ? -8.977 -30.219 -10.594 1 96.31 160 LEU A N 1
ATOM 1274 C CA . LEU A 1 160 ? -8.328 -30.359 -9.297 1 96.31 160 LEU A CA 1
ATOM 1275 C C . LEU A 1 160 ? -6.902 -29.828 -9.336 1 96.31 160 LEU A C 1
ATOM 1277 O O . LEU A 1 160 ? -6.465 -29.141 -8.414 1 96.31 160 LEU A O 1
ATOM 1281 N N . SER A 1 161 ? -6.199 -30.125 -10.375 1 97.38 161 SER A N 1
ATOM 1282 C CA . SER A 1 161 ? -4.84 -29.625 -10.547 1 97.38 161 SER A CA 1
ATOM 1283 C C . SER A 1 161 ? -4.816 -28.094 -10.648 1 97.38 161 SER A C 1
ATOM 1285 O O . SER A 1 161 ? -3.936 -27.453 -10.086 1 97.38 161 SER A O 1
ATOM 1287 N N . ALA A 1 162 ? -5.777 -27.516 -11.359 1 98 162 ALA A N 1
ATOM 1288 C CA . ALA A 1 162 ? -5.875 -26.062 -11.477 1 98 162 ALA A CA 1
ATOM 1289 C C . ALA A 1 162 ? -6.102 -25.422 -10.109 1 98 162 ALA A C 1
ATOM 1291 O O . ALA A 1 162 ? -5.457 -24.422 -9.773 1 98 162 ALA A O 1
ATOM 1292 N N . ARG A 1 163 ? -6.961 -26 -9.328 1 98.19 163 ARG A N 1
ATOM 1293 C CA . ARG A 1 163 ? -7.266 -25.484 -8 1 98.19 163 ARG A CA 1
ATOM 1294 C C . ARG A 1 163 ? -6.059 -25.609 -7.078 1 98.19 163 ARG A C 1
ATOM 1296 O O . ARG A 1 163 ? -5.812 -24.734 -6.246 1 98.19 163 ARG A O 1
ATOM 1303 N N . ALA A 1 164 ? -5.355 -26.688 -7.227 1 98.12 164 ALA A N 1
ATOM 1304 C CA . ALA A 1 164 ? -4.133 -26.859 -6.441 1 98.12 164 ALA A CA 1
ATOM 1305 C C . ALA A 1 164 ? -3.104 -25.781 -6.789 1 98.12 164 ALA A C 1
ATOM 1307 O O . ALA A 1 164 ? -2.471 -25.203 -5.898 1 98.12 164 ALA A O 1
ATOM 1308 N N . HIS A 1 165 ? -2.916 -25.547 -8.062 1 97.25 165 HIS A N 1
ATOM 1309 C CA . HIS A 1 165 ? -2.012 -24.5 -8.523 1 97.25 165 HIS A CA 1
ATOM 1310 C C . HIS A 1 165 ? -2.439 -23.141 -7.984 1 97.25 165 HIS A C 1
ATOM 1312 O O . HIS A 1 165 ? -1.6 -22.344 -7.551 1 97.25 165 HIS A O 1
ATOM 1318 N N . LEU A 1 166 ? -3.723 -22.891 -8 1 98.19 166 LEU A N 1
ATOM 1319 C CA . LEU A 1 166 ? -4.277 -21.641 -7.477 1 98.19 166 LEU A CA 1
ATOM 1320 C C . LEU A 1 166 ? -3.959 -21.5 -5.992 1 98.19 166 LEU A C 1
ATOM 1322 O O . LEU A 1 166 ? -3.383 -20.484 -5.578 1 98.19 166 LEU A O 1
ATOM 1326 N N . LEU A 1 167 ? -4.258 -22.516 -5.203 1 98.62 167 LEU A N 1
ATOM 1327 C CA . LEU A 1 167 ? -4.043 -22.484 -3.762 1 98.62 167 LEU A CA 1
ATOM 1328 C C . LEU A 1 167 ? -2.57 -22.266 -3.436 1 98.62 167 LEU A C 1
ATOM 1330 O O . LEU A 1 167 ? -2.232 -21.406 -2.619 1 98.62 167 LEU A O 1
ATOM 1334 N N . LEU A 1 168 ? -1.75 -23 -4.078 1 97 168 LEU A N 1
ATOM 1335 C CA . LEU A 1 168 ? -0.316 -22.922 -3.818 1 97 168 LEU A CA 1
ATOM 1336 C C . LEU A 1 168 ? 0.235 -21.562 -4.211 1 97 168 LEU A C 1
ATOM 1338 O O . LEU A 1 168 ? 0.997 -20.953 -3.453 1 97 168 LEU A O 1
ATOM 1342 N N . SER A 1 169 ? -0.157 -21.047 -5.355 1 95.5 169 SER A N 1
ATOM 1343 C CA . SER A 1 169 ? 0.341 -19.766 -5.852 1 95.5 169 SER A CA 1
ATOM 1344 C C . SER A 1 169 ? -0.105 -18.625 -4.957 1 95.5 169 SER A C 1
ATOM 1346 O O . SER A 1 169 ? 0.679 -17.719 -4.668 1 95.5 169 SER A O 1
ATOM 1348 N N . LEU A 1 170 ? -1.33 -18.625 -4.547 1 97.25 170 LEU A N 1
ATOM 1349 C CA . LEU A 1 170 ? -1.834 -17.562 -3.691 1 97.25 170 LEU A CA 1
ATOM 1350 C C . LEU A 1 170 ? -1.198 -17.625 -2.307 1 97.25 170 LEU A C 1
ATOM 1352 O O . LEU A 1 170 ? -0.868 -16.594 -1.723 1 97.25 170 LEU A O 1
ATOM 1356 N N . ALA A 1 171 ? -1.002 -18.828 -1.784 1 97.19 171 ALA A N 1
ATOM 1357 C CA . ALA A 1 171 ? -0.329 -18.984 -0.496 1 97.19 171 ALA A CA 1
ATOM 1358 C C . ALA A 1 171 ? 1.099 -18.438 -0.561 1 97.19 171 ALA A C 1
ATOM 1360 O O . ALA A 1 171 ? 1.479 -17.578 0.227 1 97.19 171 ALA A O 1
ATOM 1361 N N . THR A 1 172 ? 1.858 -18.906 -1.488 1 93.94 172 THR A N 1
ATOM 1362 C CA . THR A 1 172 ? 3.256 -18.5 -1.566 1 93.94 172 THR A CA 1
ATOM 1363 C C . THR A 1 172 ? 3.369 -17.031 -1.985 1 93.94 172 THR A C 1
ATOM 1365 O O . THR A 1 172 ? 4.352 -16.375 -1.663 1 93.94 172 THR A O 1
ATOM 1368 N N . GLY A 1 173 ? 2.328 -16.594 -2.752 1 94.19 173 GLY A N 1
ATOM 1369 C CA . GLY A 1 173 ? 2.297 -15.188 -3.107 1 94.19 173 GLY A CA 1
ATOM 1370 C C . GLY A 1 173 ? 2.264 -14.266 -1.9 1 94.19 173 GLY A C 1
ATOM 1371 O O . GLY A 1 173 ? 2.732 -13.125 -1.968 1 94.19 173 GLY A O 1
ATOM 1372 N N . ALA A 1 174 ? 1.755 -14.758 -0.789 1 96.31 174 ALA A N 1
ATOM 1373 C CA . ALA A 1 174 ? 1.645 -13.969 0.435 1 96.31 174 ALA A CA 1
ATOM 1374 C C . ALA A 1 174 ? 3.02 -13.531 0.93 1 96.31 174 ALA A C 1
ATOM 1376 O O . ALA A 1 174 ? 3.141 -12.523 1.63 1 96.31 174 ALA A O 1
ATOM 1377 N N . MET A 1 175 ? 4.078 -14.258 0.56 1 92.75 175 MET A N 1
ATOM 1378 C CA . MET A 1 175 ? 5.438 -13.922 0.97 1 92.75 175 MET A CA 1
ATOM 1379 C C . MET A 1 175 ? 5.844 -12.555 0.442 1 92.75 175 MET A C 1
ATOM 1381 O O . MET A 1 175 ? 6.715 -11.898 1.011 1 92.75 175 MET A O 1
ATOM 1385 N N . SER A 1 176 ? 5.18 -12.141 -0.578 1 90.38 176 SER A N 1
ATOM 1386 C CA . SER A 1 176 ? 5.582 -10.883 -1.208 1 90.38 176 SER A CA 1
ATOM 1387 C C . SER A 1 176 ? 4.816 -9.703 -0.623 1 90.38 176 SER A C 1
ATOM 1389 O O . SER A 1 176 ? 5.203 -8.547 -0.819 1 90.38 176 SER A O 1
ATOM 1391 N N . TRP A 1 177 ? 3.734 -9.945 0.129 1 94.62 177 TRP A N 1
ATOM 1392 C CA . TRP A 1 177 ? 2.939 -8.781 0.512 1 94.62 177 TRP A CA 1
ATOM 1393 C C . TRP A 1 177 ? 2.59 -8.828 1.996 1 94.62 177 TRP A C 1
ATOM 1395 O O . TRP A 1 177 ? 2.127 -7.836 2.561 1 94.62 177 TRP A O 1
ATOM 1405 N N . VAL A 1 178 ? 2.781 -9.93 2.721 1 96.44 178 VAL A N 1
ATOM 1406 C CA . VAL A 1 178 ? 2.293 -10.086 4.086 1 96.44 178 VAL A CA 1
ATOM 1407 C C . VAL A 1 178 ? 3.01 -9.102 5.012 1 96.44 178 VAL A C 1
ATOM 1409 O O . VAL A 1 178 ? 2.486 -8.734 6.062 1 96.44 178 VAL A O 1
ATOM 1412 N N . GLU A 1 179 ? 4.184 -8.602 4.57 1 94.69 179 GLU A N 1
ATOM 1413 C CA . GLU A 1 179 ? 4.965 -7.68 5.391 1 94.69 179 GLU A CA 1
ATOM 1414 C C . GLU A 1 179 ? 4.234 -6.352 5.574 1 94.69 179 GLU A C 1
ATOM 1416 O O . GLU A 1 179 ? 4.613 -5.543 6.422 1 94.69 179 GLU A O 1
ATOM 1421 N N . ARG A 1 180 ? 3.221 -6.113 4.805 1 94.56 180 ARG A N 1
ATOM 1422 C CA . ARG A 1 180 ? 2.404 -4.91 4.922 1 94.56 180 ARG A CA 1
ATOM 1423 C C . ARG A 1 180 ? 1.619 -4.902 6.23 1 94.56 180 ARG A C 1
ATOM 1425 O O . ARG A 1 180 ? 1.057 -3.877 6.617 1 94.56 180 ARG A O 1
ATOM 1432 N N . TYR A 1 181 ? 1.586 -6.004 6.906 1 97.38 181 TYR A N 1
ATOM 1433 C CA . TYR A 1 181 ? 0.833 -6.141 8.148 1 97.38 181 TYR A CA 1
ATOM 1434 C C . TYR A 1 181 ? 1.761 -6.434 9.32 1 97.38 181 TYR A C 1
ATOM 1436 O O . TYR A 1 181 ? 2.891 -6.887 9.125 1 97.38 181 TYR A O 1
ATOM 1444 N N . GLU A 1 182 ? 1.279 -6.133 10.547 1 96.38 182 GLU A N 1
ATOM 1445 C CA . GLU A 1 182 ? 1.998 -6.555 11.742 1 96.38 182 GLU A CA 1
ATOM 1446 C C . GLU A 1 182 ? 1.994 -8.07 11.883 1 96.38 182 GLU A C 1
ATOM 1448 O O . GLU A 1 182 ? 0.973 -8.719 11.641 1 96.38 182 GLU A O 1
ATOM 1453 N N . PRO A 1 183 ? 3.137 -8.656 12.266 1 96.38 183 PRO A N 1
ATOM 1454 C CA . PRO A 1 183 ? 3.182 -10.109 12.406 1 96.38 183 PRO A CA 1
ATOM 1455 C C . PRO A 1 183 ? 2.082 -10.648 13.32 1 96.38 183 PRO A C 1
ATOM 1457 O O . PRO A 1 183 ? 1.526 -11.719 13.062 1 96.38 183 PRO A O 1
ATOM 1460 N N . GLU A 1 184 ? 1.697 -9.938 14.328 1 95.31 184 GLU A N 1
ATOM 1461 C CA . GLU A 1 184 ? 0.667 -10.375 15.266 1 95.31 184 GLU A CA 1
ATOM 1462 C C . GLU A 1 184 ? -0.694 -10.469 14.586 1 95.31 184 GLU A C 1
ATOM 1464 O O . GLU A 1 184 ? -1.609 -11.117 15.102 1 95.31 184 GLU A O 1
ATOM 1469 N N . ASP A 1 185 ? -0.785 -9.797 13.43 1 97.38 185 ASP A N 1
ATOM 1470 C CA . ASP A 1 185 ? -2.064 -9.766 12.727 1 97.38 185 ASP A CA 1
ATOM 1471 C C . ASP A 1 185 ? -2.111 -10.82 11.625 1 97.38 185 ASP A C 1
ATOM 1473 O O . ASP A 1 185 ? -3.141 -11 10.969 1 97.38 185 ASP A O 1
ATOM 1477 N N . TYR A 1 186 ? -1.026 -11.617 11.359 1 98.38 186 TYR A N 1
ATOM 1478 C CA . TYR A 1 186 ? -0.962 -12.578 10.258 1 98.38 186 TYR A CA 1
ATOM 1479 C C . TYR A 1 186 ? -2.086 -13.602 10.359 1 98.38 186 TYR A C 1
ATOM 1481 O O . TYR A 1 186 ? -2.688 -13.977 9.352 1 98.38 186 TYR A O 1
ATOM 1489 N N . PRO A 1 187 ? -2.414 -14.078 11.602 1 97.88 187 PRO A N 1
ATOM 1490 C CA . PRO A 1 187 ? -3.541 -15.016 11.68 1 97.88 187 PRO A CA 1
ATOM 1491 C C . PRO A 1 187 ? -4.852 -14.398 11.188 1 97.88 187 PRO A C 1
ATOM 1493 O O . PRO A 1 187 ? -5.652 -15.078 10.539 1 97.88 187 PRO A O 1
ATOM 1496 N N . LYS A 1 188 ? -5.066 -13.141 11.477 1 97.44 188 LYS A N 1
ATOM 1497 C CA . LYS A 1 188 ? -6.27 -12.461 11 1 97.44 188 LYS A CA 1
ATOM 1498 C C . LYS A 1 188 ? -6.25 -12.305 9.484 1 97.44 188 LYS A C 1
ATOM 1500 O O . LYS A 1 188 ? -7.281 -12.453 8.82 1 97.44 188 LYS A O 1
ATOM 1505 N N . VAL A 1 189 ? -5.094 -11.984 8.961 1 98.44 189 VAL A N 1
ATOM 1506 C CA . VAL A 1 189 ? -4.93 -11.891 7.516 1 98.44 189 VAL A CA 1
ATOM 1507 C C . VAL A 1 189 ? -5.223 -13.25 6.875 1 98.44 189 VAL A C 1
ATOM 1509 O O . VAL A 1 189 ? -5.922 -13.32 5.863 1 98.44 189 VAL A O 1
ATOM 1512 N N . ALA A 1 190 ? -4.711 -14.305 7.504 1 98.75 190 ALA A N 1
ATOM 1513 C CA . ALA A 1 190 ? -4.961 -15.656 7.023 1 98.75 190 ALA A CA 1
ATOM 1514 C C . ALA A 1 190 ? -6.457 -15.953 6.961 1 98.75 190 ALA A C 1
ATOM 1516 O O . ALA A 1 190 ? -6.941 -16.531 5.984 1 98.75 190 ALA A O 1
ATOM 1517 N N . GLN A 1 191 ? -7.16 -15.57 7.977 1 98.44 191 GLN A N 1
ATOM 1518 C CA . GLN A 1 191 ? -8.602 -15.781 8.016 1 98.44 191 GLN A CA 1
ATOM 1519 C C . GLN A 1 191 ? -9.297 -15.07 6.859 1 98.44 191 GLN A C 1
ATOM 1521 O O . GLN A 1 191 ? -10.242 -15.602 6.273 1 98.44 191 GLN A O 1
ATOM 1526 N N . THR A 1 192 ? -8.828 -13.891 6.586 1 98.5 192 THR A N 1
ATOM 1527 C CA . THR A 1 192 ? -9.398 -13.117 5.484 1 98.5 192 THR A CA 1
ATOM 1528 C C . THR A 1 192 ? -9.109 -13.797 4.148 1 98.5 192 THR A C 1
ATOM 1530 O O . THR A 1 192 ? -9.977 -13.859 3.277 1 98.5 192 THR A O 1
ATOM 1533 N N . VAL A 1 193 ? -7.863 -14.297 3.957 1 98.81 193 VAL A N 1
ATOM 1534 C CA . VAL A 1 193 ? -7.496 -15.023 2.748 1 98.81 193 VAL A CA 1
ATOM 1535 C C . VAL A 1 193 ? -8.383 -16.266 2.6 1 98.81 193 VAL A C 1
ATOM 1537 O O . VAL A 1 193 ? -8.906 -16.531 1.516 1 98.81 193 VAL A O 1
ATOM 1540 N N . VAL A 1 194 ? -8.594 -16.969 3.684 1 98.81 194 VAL A N 1
ATOM 1541 C CA . VAL A 1 194 ? -9.43 -18.172 3.691 1 98.81 194 VAL A CA 1
ATOM 1542 C C . VAL A 1 194 ? -10.859 -17.797 3.295 1 98.81 194 VAL A C 1
ATOM 1544 O O . VAL A 1 194 ? -11.5 -18.516 2.518 1 98.81 194 VAL A O 1
ATOM 1547 N N . ASP A 1 195 ? -11.328 -16.719 3.85 1 98.44 195 ASP A N 1
ATOM 1548 C CA . ASP A 1 195 ? -12.672 -16.25 3.52 1 98.44 195 ASP A CA 1
ATOM 1549 C C . ASP A 1 195 ? -12.828 -16.047 2.014 1 98.44 195 ASP A C 1
ATOM 1551 O O . ASP A 1 195 ? -13.797 -16.531 1.417 1 98.44 195 ASP A O 1
ATOM 1555 N N . VAL A 1 196 ? -11.883 -15.414 1.38 1 98.62 196 VAL A N 1
ATOM 1556 C CA . VAL A 1 196 ? -11.93 -15.164 -0.057 1 98.62 196 VAL A CA 1
ATOM 1557 C C . VAL A 1 196 ? -11.836 -16.484 -0.816 1 98.62 196 VAL A C 1
ATOM 1559 O O . VAL A 1 196 ? -12.594 -16.719 -1.754 1 98.62 196 VAL A O 1
ATOM 1562 N N . LEU A 1 197 ? -10.906 -17.375 -0.411 1 98.69 197 LEU A N 1
ATOM 1563 C CA . LEU A 1 197 ? -10.664 -18.625 -1.104 1 98.69 197 LEU A CA 1
ATOM 1564 C C . LEU A 1 197 ? -11.891 -19.531 -1.04 1 98.69 197 LEU A C 1
ATOM 1566 O O . LEU A 1 197 ? -12.258 -20.156 -2.037 1 98.69 197 LEU A O 1
ATOM 1570 N N . LEU A 1 198 ? -12.547 -19.562 0.119 1 98.38 198 LEU A N 1
ATOM 1571 C CA . LEU A 1 198 ? -13.602 -20.547 0.316 1 98.38 198 LEU A CA 1
ATOM 1572 C C . LEU A 1 198 ? -14.953 -20 -0.145 1 98.38 198 LEU A C 1
ATOM 1574 O O . LEU A 1 198 ? -15.789 -20.75 -0.66 1 98.38 198 LEU A O 1
ATOM 1578 N N . HIS A 1 199 ? -15.156 -18.688 0.009 1 97.69 199 HIS A N 1
ATOM 1579 C CA . HIS A 1 199 ? -16.484 -18.156 -0.224 1 97.69 199 HIS A CA 1
ATOM 1580 C C . HIS A 1 199 ? -16.531 -17.312 -1.492 1 97.69 199 HIS A C 1
ATOM 1582 O O . HIS A 1 199 ? -17.609 -16.875 -1.908 1 97.69 199 HIS A O 1
ATOM 1588 N N . GLY A 1 200 ? -15.375 -17.125 -2.107 1 98.19 200 GLY A N 1
ATOM 1589 C CA . GLY A 1 200 ? -15.312 -16.312 -3.314 1 98.19 200 GLY A CA 1
ATOM 1590 C C . GLY A 1 200 ? -15.594 -14.836 -3.057 1 98.19 200 GLY A C 1
ATOM 1591 O O . GLY A 1 200 ? -15.508 -14.375 -1.918 1 98.19 200 GLY A O 1
ATOM 1592 N N . ILE A 1 201 ? -15.867 -14.102 -4.102 1 98.44 201 ILE A N 1
ATOM 1593 C CA . ILE A 1 201 ? -15.992 -12.648 -4.066 1 98.44 201 ILE A CA 1
ATOM 1594 C C . ILE A 1 201 ? -17.406 -12.234 -4.449 1 98.44 201 ILE A C 1
ATOM 1596 O O . ILE A 1 201 ? -17.906 -11.203 -4 1 98.44 201 ILE A O 1
ATOM 1600 N N . ALA A 1 202 ? -18.125 -13.055 -5.105 1 97.38 202 ALA A N 1
ATOM 1601 C CA . ALA A 1 202 ? -19.438 -12.766 -5.672 1 97.38 202 ALA A CA 1
ATOM 1602 C C . ALA A 1 202 ? -20.469 -12.578 -4.57 1 97.38 202 ALA A C 1
ATOM 1604 O O . ALA A 1 202 ? -20.453 -13.273 -3.557 1 97.38 202 ALA A O 1
ATOM 1605 N N . ALA A 1 203 ? -21.344 -11.641 -4.77 1 97.06 203 ALA A N 1
ATOM 1606 C CA . ALA A 1 203 ? -22.547 -11.57 -3.943 1 97.06 203 ALA A CA 1
ATOM 1607 C C . ALA A 1 203 ? -23.438 -12.789 -4.172 1 97.06 203 ALA A C 1
ATOM 1609 O O . ALA A 1 203 ? -23.344 -13.445 -5.211 1 97.06 203 ALA A O 1
ATOM 1610 N N . PRO A 1 204 ? -24.266 -13.031 -3.207 1 91.31 204 PRO A N 1
ATOM 1611 C CA . PRO A 1 204 ? -25.156 -14.188 -3.361 1 91.31 204 PRO A CA 1
ATOM 1612 C C . PRO A 1 204 ? -26 -14.125 -4.633 1 91.31 204 PRO A C 1
ATOM 1614 O O . PRO A 1 204 ? -26.328 -15.156 -5.211 1 91.31 204 PRO A O 1
ATOM 1617 N N . SER A 1 205 ? -26.281 -12.938 -5.074 1 90.06 205 SER A N 1
ATOM 1618 C CA . SER A 1 205 ? -27.156 -12.773 -6.234 1 90.06 205 SER A CA 1
ATOM 1619 C C . SER A 1 205 ? -26.359 -12.812 -7.531 1 90.06 205 SER A C 1
ATOM 1621 O O . SER A 1 205 ? -26.922 -12.922 -8.617 1 90.06 205 SER A O 1
ATOM 1623 N N . ALA A 1 206 ? -25.047 -12.742 -7.398 1 89.88 206 ALA A N 1
ATOM 1624 C CA . ALA A 1 206 ? -24.203 -12.734 -8.594 1 89.88 206 ALA A CA 1
ATOM 1625 C C . ALA A 1 206 ? -24.047 -14.141 -9.164 1 89.88 206 ALA A C 1
ATOM 1627 O O . ALA A 1 206 ? -24.078 -15.125 -8.43 1 89.88 206 ALA A O 1
ATOM 1628 N N . ARG A 1 207 ? -23.859 -14.148 -10.523 1 90.31 207 ARG A N 1
ATOM 1629 C CA . ARG A 1 207 ? -23.766 -15.438 -11.203 1 90.31 207 ARG A CA 1
ATOM 1630 C C . ARG A 1 207 ? -22.531 -15.484 -12.109 1 90.31 207 ARG A C 1
ATOM 1632 O O . ARG A 1 207 ? -22.188 -14.484 -12.742 1 90.31 207 ARG A O 1
ATOM 1639 N N . TRP A 1 208 ? -21.969 -16.609 -12.078 1 92.94 208 TRP A N 1
ATOM 1640 C CA . TRP A 1 208 ? -20.875 -16.859 -13.008 1 92.94 208 TRP A CA 1
ATOM 1641 C C . TRP A 1 208 ? -21.406 -17.156 -14.406 1 92.94 208 TRP A C 1
ATOM 1643 O O . TRP A 1 208 ? -22.266 -18.031 -14.57 1 92.94 208 TRP A O 1
ATOM 1653 N N . HIS A 1 209 ? -20.969 -16.375 -15.344 1 88 209 HIS A N 1
ATOM 1654 C CA . HIS A 1 209 ? -21.328 -16.656 -16.734 1 88 209 HIS A CA 1
ATOM 1655 C C . HIS A 1 209 ? -20.25 -17.469 -17.422 1 88 209 HIS A C 1
ATOM 1657 O O . HIS A 1 209 ? -19.141 -16.984 -17.656 1 88 209 HIS A O 1
ATOM 1663 N N . ALA A 1 210 ? -20.609 -18.594 -17.828 1 80.38 210 ALA A N 1
ATOM 1664 C CA . ALA A 1 210 ? -19.641 -19.5 -18.422 1 80.38 210 ALA A CA 1
ATOM 1665 C C . ALA A 1 210 ? -19.078 -18.938 -19.719 1 80.38 210 ALA A C 1
ATOM 1667 O O . ALA A 1 210 ? -17.875 -19.094 -20 1 80.38 210 ALA A O 1
ATOM 1668 N N . GLN A 1 211 ? -19.969 -18.266 -20.438 1 81.69 211 GLN A N 1
ATOM 1669 C CA . GLN A 1 211 ? -19.5 -17.719 -21.703 1 81.69 211 GLN A CA 1
ATOM 1670 C C . GLN A 1 211 ? -19.531 -16.188 -21.672 1 81.69 211 GLN A C 1
ATOM 1672 O O . GLN A 1 211 ? -20.562 -15.578 -21.406 1 81.69 211 GLN A O 1
ATOM 1677 N N . MET A 1 212 ? -18.422 -15.648 -21.75 1 86.25 212 MET A N 1
ATOM 1678 C CA . MET A 1 212 ? -18.219 -14.211 -21.891 1 86.25 212 MET A CA 1
ATOM 1679 C C . MET A 1 212 ? -17.141 -13.914 -22.906 1 86.25 212 MET A C 1
ATOM 1681 O O . MET A 1 212 ? -16 -14.375 -22.781 1 86.25 212 MET A O 1
ATOM 1685 N N . ASP A 1 213 ? -17.547 -13.234 -23.922 1 89.5 213 ASP A N 1
ATOM 1686 C CA . ASP A 1 213 ? -16.562 -12.875 -24.938 1 89.5 213 ASP A CA 1
ATOM 1687 C C . ASP A 1 213 ? -15.703 -11.703 -24.484 1 89.5 213 ASP A C 1
ATOM 1689 O O . ASP A 1 213 ? -16.203 -10.594 -24.281 1 89.5 213 ASP A O 1
ATOM 1693 N N . VAL A 1 214 ? -14.43 -11.992 -24.297 1 92.62 214 VAL A N 1
ATOM 1694 C CA . VAL A 1 214 ? -13.539 -10.945 -23.812 1 92.62 214 VAL A CA 1
ATOM 1695 C C . VAL A 1 214 ? -12.531 -10.594 -24.906 1 92.62 214 VAL A C 1
ATOM 1697 O O . VAL A 1 214 ? -11.516 -9.938 -24.641 1 92.62 214 VAL A O 1
ATOM 1700 N N . SER A 1 215 ? -12.719 -11.031 -26.109 1 90.19 215 SER A N 1
ATOM 1701 C CA . SER A 1 215 ? -11.781 -10.836 -27.219 1 90.19 215 SER A CA 1
ATOM 1702 C C . SER A 1 215 ? -11.555 -9.352 -27.484 1 90.19 215 SER A C 1
ATOM 1704 O O . SER A 1 215 ? -10.438 -8.945 -27.828 1 90.19 215 SER A O 1
ATOM 1706 N N . ALA A 1 216 ? -12.602 -8.578 -27.266 1 91.38 216 ALA A N 1
ATOM 1707 C CA . ALA A 1 216 ? -12.523 -7.148 -27.547 1 91.38 216 ALA A CA 1
ATOM 1708 C C . ALA A 1 216 ? -11.656 -6.43 -26.516 1 91.38 216 ALA A C 1
ATOM 1710 O O . ALA A 1 216 ? -11.273 -5.277 -26.703 1 91.38 216 ALA A O 1
ATOM 1711 N N . LEU A 1 217 ? -11.375 -7.078 -25.406 1 93.88 217 LEU A N 1
ATOM 1712 C CA . LEU A 1 217 ? -10.617 -6.473 -24.312 1 93.88 217 LEU A CA 1
ATOM 1713 C C . LEU A 1 217 ? -9.125 -6.738 -24.469 1 93.88 217 LEU A C 1
ATOM 1715 O O . LEU A 1 217 ? -8.32 -6.262 -23.656 1 93.88 217 LEU A O 1
ATOM 1719 N N . LEU A 1 218 ? -8.75 -7.512 -25.453 1 90.81 218 LEU A N 1
ATOM 1720 C CA . LEU A 1 218 ? -7.375 -7.922 -25.703 1 90.81 218 LEU A CA 1
ATOM 1721 C C . LEU A 1 218 ? -6.855 -7.348 -27.016 1 90.81 218 LEU A C 1
ATOM 1723 O O . LEU A 1 218 ? -7.645 -6.949 -27.875 1 90.81 218 LEU A O 1
ATOM 1727 N N . PRO A 1 219 ? -5.559 -7.254 -27.062 1 83.88 219 PRO A N 1
ATOM 1728 C CA . PRO A 1 219 ? -5.023 -6.801 -28.359 1 83.88 219 PRO A CA 1
ATOM 1729 C C . PRO A 1 219 ? -5.441 -7.699 -29.516 1 83.88 219 PRO A C 1
ATOM 1731 O O . PRO A 1 219 ? -5.527 -8.922 -29.359 1 83.88 219 PRO A O 1
ATOM 1734 N N . ALA A 1 220 ? -5.656 -7.121 -30.625 1 79 220 ALA A N 1
ATOM 1735 C CA . ALA A 1 220 ? -6.105 -7.855 -31.812 1 79 220 ALA A CA 1
ATOM 1736 C C . ALA A 1 220 ? -5.035 -8.828 -32.281 1 79 220 ALA A C 1
ATOM 1738 O O . ALA A 1 220 ? -3.871 -8.445 -32.469 1 79 220 ALA A O 1
ATOM 1739 N N . PRO A 1 221 ? -5.41 -10.008 -32.438 1 69.44 221 PRO A N 1
ATOM 1740 C CA . PRO A 1 221 ? -4.434 -11.008 -32.875 1 69.44 221 PRO A CA 1
ATOM 1741 C C . PRO A 1 221 ? -3.914 -10.766 -34.281 1 69.44 221 PRO A C 1
ATOM 1743 O O . PRO A 1 221 ? -2.785 -11.148 -34.625 1 69.44 221 PRO A O 1
ATOM 1746 N N . ASP A 1 222 ? -4.738 -10.211 -35.156 1 66.81 222 ASP A N 1
ATOM 1747 C CA . ASP A 1 222 ? -4.402 -10.148 -36.562 1 66.81 222 ASP A CA 1
ATOM 1748 C C . ASP A 1 222 ? -3.6 -8.883 -36.875 1 66.81 222 ASP A C 1
ATOM 1750 O O . ASP A 1 222 ? -3.307 -8.602 -38.062 1 66.81 222 ASP A O 1
ATOM 1754 N N . ARG A 1 223 ? -3.191 -8.188 -35.938 1 65.44 223 ARG A N 1
ATOM 1755 C CA . ARG A 1 223 ? -2.391 -7.008 -36.25 1 65.44 223 ARG A CA 1
ATOM 1756 C C . ARG A 1 223 ? -0.955 -7.395 -36.594 1 65.44 223 ARG A C 1
ATOM 1758 O O . ARG A 1 223 ? -0.344 -8.211 -35.906 1 65.44 223 ARG A O 1
ATOM 1765 N N . PRO A 1 224 ? -0.594 -6.938 -37.781 1 72 224 PRO A N 1
ATOM 1766 C CA . PRO A 1 224 ? 0.793 -7.254 -38.125 1 72 224 PRO A CA 1
ATOM 1767 C C . PRO A 1 224 ? 1.773 -6.91 -37 1 72 224 PRO A C 1
ATOM 1769 O O . PRO A 1 224 ? 1.737 -5.801 -36.469 1 72 224 PRO A O 1
ATOM 1772 N N . GLU A 1 225 ? 2.439 -7.98 -36.625 1 77.44 225 GLU A N 1
ATOM 1773 C CA . GLU A 1 225 ? 3.432 -7.824 -35.562 1 77.44 225 GLU A CA 1
ATOM 1774 C C . GLU A 1 225 ? 4.746 -7.277 -36.125 1 77.44 225 GLU A C 1
ATOM 1776 O O . GLU A 1 225 ? 5.281 -7.805 -37.094 1 77.44 225 GLU A O 1
ATOM 1781 N N . THR A 1 226 ? 5.125 -6.176 -35.594 1 85.44 226 THR A N 1
ATOM 1782 C CA . THR A 1 226 ? 6.445 -5.672 -35.938 1 85.44 226 THR A CA 1
ATOM 1783 C C . THR A 1 226 ? 7.539 -6.633 -35.469 1 85.44 226 THR A C 1
ATOM 1785 O O . THR A 1 226 ? 7.289 -7.504 -34.625 1 85.44 226 THR A O 1
ATOM 1788 N N . THR A 1 227 ? 8.633 -6.551 -36.062 1 85.75 227 THR A N 1
ATOM 1789 C CA . THR A 1 227 ? 9.773 -7.371 -35.688 1 85.75 227 THR A CA 1
ATOM 1790 C C . THR A 1 227 ? 10.109 -7.164 -34.219 1 85.75 227 THR A C 1
ATOM 1792 O O . THR A 1 227 ? 10.422 -8.117 -33.5 1 85.75 227 THR A O 1
ATOM 1795 N N . GLN A 1 228 ? 9.945 -5.992 -33.844 1 87.56 228 GLN A N 1
ATOM 1796 C CA . GLN A 1 228 ? 10.219 -5.684 -32.438 1 87.56 228 GLN A CA 1
ATOM 1797 C C . GLN A 1 228 ? 9.242 -6.402 -31.516 1 87.56 228 GLN A C 1
ATOM 1799 O O . GLN A 1 228 ? 9.641 -6.957 -30.484 1 87.56 228 GLN A O 1
ATOM 1804 N N . GLU A 1 229 ? 8.055 -6.43 -31.906 1 88.69 229 GLU A N 1
ATOM 1805 C CA . GLU A 1 229 ? 7.039 -7.109 -31.125 1 88.69 229 GLU A CA 1
ATOM 1806 C C . GLU A 1 229 ? 7.281 -8.617 -31.094 1 88.69 229 GLU A C 1
ATOM 1808 O O . GLU A 1 229 ? 7.059 -9.266 -30.062 1 88.69 229 GLU A O 1
ATOM 1813 N N . ALA A 1 230 ? 7.727 -9.07 -32.188 1 89.31 230 ALA A N 1
ATOM 1814 C CA . ALA A 1 230 ? 8.047 -10.492 -32.25 1 89.31 230 ALA A CA 1
ATOM 1815 C C . ALA A 1 230 ? 9.195 -10.836 -31.312 1 89.31 230 ALA A C 1
ATOM 1817 O O . ALA A 1 230 ? 9.172 -11.867 -30.641 1 89.31 230 ALA A O 1
ATOM 1818 N N . PHE A 1 231 ? 10.148 -10.008 -31.281 1 90 231 PHE A N 1
ATOM 1819 C CA . PHE A 1 231 ? 11.273 -10.195 -30.375 1 90 231 PHE A CA 1
ATOM 1820 C C . PHE A 1 231 ? 10.812 -10.164 -28.922 1 90 231 PHE A C 1
ATOM 1822 O O . PHE A 1 231 ? 11.227 -11.008 -28.125 1 90 231 PHE A O 1
ATOM 1829 N N . LEU A 1 232 ? 9.953 -9.25 -28.625 1 92.69 232 LEU A N 1
ATOM 1830 C CA . LEU A 1 232 ? 9.469 -9.109 -27.25 1 92.69 232 LEU A CA 1
ATOM 1831 C C . LEU A 1 232 ? 8.648 -10.328 -26.844 1 92.69 232 LEU A C 1
ATOM 1833 O O . LEU A 1 232 ? 8.766 -10.812 -25.719 1 92.69 232 LEU A O 1
ATOM 1837 N N . ARG A 1 233 ? 7.863 -10.773 -27.703 1 91.56 233 ARG A N 1
ATOM 1838 C CA . ARG A 1 233 ? 7.062 -11.961 -27.422 1 91.56 233 ARG A CA 1
ATOM 1839 C C . ARG A 1 233 ? 7.953 -13.18 -27.203 1 91.56 233 ARG A C 1
ATOM 1841 O O . ARG A 1 233 ? 7.785 -13.906 -26.219 1 91.56 233 ARG A O 1
ATOM 1848 N N . ALA A 1 234 ? 8.883 -13.375 -28.094 1 92.31 234 ALA A N 1
ATOM 1849 C CA . ALA A 1 234 ? 9.812 -14.508 -27.984 1 92.31 234 ALA A CA 1
ATOM 1850 C C . ALA A 1 234 ? 10.625 -14.422 -26.703 1 92.31 234 ALA A C 1
ATOM 1852 O O . ALA A 1 234 ? 10.836 -15.43 -26.031 1 92.31 234 ALA A O 1
ATOM 1853 N N . ALA A 1 235 ? 11.047 -13.242 -26.438 1 92.94 235 ALA A N 1
ATOM 1854 C CA . ALA A 1 235 ? 11.812 -13.031 -25.219 1 92.94 235 ALA A CA 1
ATOM 1855 C C . ALA A 1 235 ? 10.969 -13.336 -23.969 1 92.94 235 ALA A C 1
ATOM 1857 O O . ALA A 1 235 ? 11.438 -14 -23.047 1 92.94 235 ALA A O 1
ATOM 1858 N N . THR A 1 236 ? 9.734 -12.859 -23.953 1 93.38 236 THR A N 1
ATOM 1859 C CA . THR A 1 236 ? 8.828 -13.109 -22.828 1 93.38 236 THR A CA 1
ATOM 1860 C C . THR A 1 236 ? 8.648 -14.609 -22.609 1 93.38 236 THR A C 1
ATOM 1862 O O . THR A 1 236 ? 8.742 -15.094 -21.484 1 93.38 236 THR A O 1
ATOM 1865 N N . GLU A 1 237 ? 8.469 -15.32 -23.641 1 91.19 237 GLU A N 1
ATOM 1866 C CA . GLU A 1 237 ? 8.305 -16.766 -23.562 1 91.19 237 GLU A CA 1
ATOM 1867 C C . GLU A 1 237 ? 9.547 -17.422 -22.984 1 91.19 237 GLU A C 1
ATOM 1869 O O . GLU A 1 237 ? 9.453 -18.266 -22.078 1 91.19 237 GLU A O 1
ATOM 1874 N N . LEU A 1 238 ? 10.648 -17.047 -23.469 1 89 238 LEU A N 1
ATOM 1875 C CA . LEU A 1 238 ? 11.906 -17.656 -23.031 1 89 238 LEU A CA 1
ATOM 1876 C C . LEU A 1 238 ? 12.219 -17.266 -21.594 1 89 238 LEU A C 1
ATOM 1878 O O . LEU A 1 238 ? 12.711 -18.094 -20.828 1 89 238 LEU A O 1
ATOM 1882 N N . LEU A 1 239 ? 11.945 -16.062 -21.266 1 88.5 239 LEU A N 1
ATOM 1883 C CA . LEU A 1 239 ? 12.148 -15.609 -19.891 1 88.5 239 LEU A CA 1
ATOM 1884 C C . LEU A 1 239 ? 11.25 -16.391 -18.938 1 88.5 239 LEU A C 1
ATOM 1886 O O . LEU A 1 239 ? 11.695 -16.766 -17.844 1 88.5 239 LEU A O 1
ATOM 1890 N N . ASN A 1 240 ? 10.055 -16.578 -19.297 1 88.12 240 ASN A N 1
ATOM 1891 C CA . ASN A 1 240 ? 9.133 -17.359 -18.484 1 88.12 240 ASN A CA 1
ATOM 1892 C C . ASN A 1 240 ? 9.586 -18.812 -18.344 1 88.12 240 ASN A C 1
ATOM 1894 O O . ASN A 1 240 ? 9.422 -19.422 -17.281 1 88.12 240 ASN A O 1
ATOM 1898 N N . GLU A 1 241 ? 10.211 -19.312 -19.359 1 83.31 241 GLU A N 1
ATOM 1899 C CA . GLU A 1 241 ? 10.57 -20.719 -19.406 1 83.31 241 GLU A CA 1
ATOM 1900 C C . GLU A 1 241 ? 11.922 -20.969 -18.75 1 83.31 241 GLU A C 1
ATOM 1902 O O . GLU A 1 241 ? 12.094 -21.953 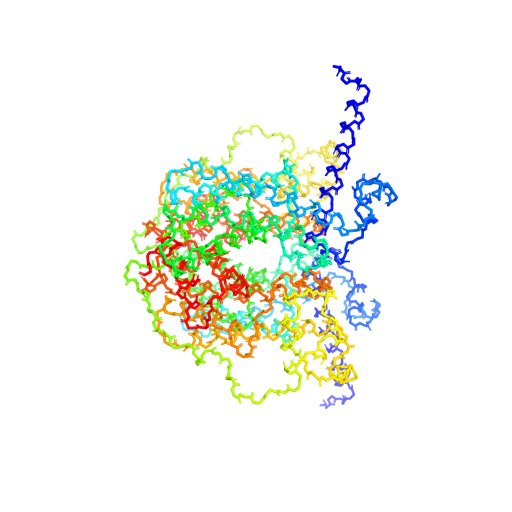-18.031 1 83.31 241 GLU A O 1
ATOM 1907 N N . GLN A 1 242 ? 12.852 -19.969 -19.031 1 79.5 242 GLN A N 1
ATOM 1908 C CA . GLN A 1 242 ? 14.234 -20.281 -18.688 1 79.5 242 GLN A CA 1
ATOM 1909 C C . GLN A 1 242 ? 14.828 -19.219 -17.766 1 79.5 242 GLN A C 1
ATOM 1911 O O . GLN A 1 242 ? 15.984 -19.328 -17.359 1 79.5 242 GLN A O 1
ATOM 1916 N N . GLY A 1 243 ? 14.023 -18.25 -17.453 1 78.38 243 GLY A N 1
ATOM 1917 C CA . GLY A 1 243 ? 14.539 -17.188 -16.609 1 78.38 243 GLY A CA 1
ATOM 1918 C C . GLY A 1 243 ? 15.508 -16.266 -17.328 1 78.38 243 GLY A C 1
ATOM 1919 O O . GLY A 1 243 ? 15.664 -16.359 -18.547 1 78.38 243 GLY A O 1
ATOM 1920 N N . TYR A 1 244 ? 16.141 -15.391 -16.641 1 76.56 244 TYR A N 1
ATOM 1921 C CA . TYR A 1 244 ? 17.016 -14.359 -17.172 1 76.56 244 TYR A CA 1
ATOM 1922 C C . TYR A 1 244 ? 18.25 -14.969 -17.828 1 76.56 244 TYR A C 1
ATOM 1924 O O . TYR A 1 244 ? 18.625 -14.609 -18.938 1 76.56 244 TYR A O 1
ATOM 1932 N N . ARG A 1 245 ? 18.891 -15.867 -17.109 1 71.69 245 ARG A N 1
ATOM 1933 C CA . ARG A 1 245 ? 20.141 -16.453 -17.594 1 71.69 245 ARG A CA 1
ATOM 1934 C C . ARG A 1 245 ? 19.906 -17.312 -18.828 1 71.69 245 ARG A C 1
ATOM 1936 O O . ARG A 1 245 ? 20.719 -17.328 -19.75 1 71.69 245 ARG A O 1
ATOM 1943 N N . GLY A 1 246 ? 18.766 -17.859 -18.844 1 75.06 246 GLY A N 1
ATOM 1944 C CA . GLY A 1 246 ? 18.469 -18.781 -19.953 1 75.06 246 GLY A CA 1
ATOM 1945 C C . GLY A 1 246 ? 18 -18.078 -21.203 1 75.06 246 GLY A C 1
ATOM 1946 O O . GLY A 1 246 ? 18.078 -18.641 -22.297 1 75.06 246 GLY A O 1
ATOM 1947 N N . ALA A 1 247 ? 17.594 -16.844 -21.016 1 82.94 247 ALA A N 1
ATOM 1948 C CA . ALA A 1 247 ? 17.062 -16.109 -22.172 1 82.94 247 ALA A CA 1
ATOM 1949 C C . ALA A 1 247 ? 18.141 -15.258 -22.828 1 82.94 247 ALA A C 1
ATOM 1951 O O . ALA A 1 247 ? 18.094 -14.031 -22.766 1 82.94 247 ALA A O 1
ATOM 1952 N N . SER A 1 248 ? 19 -15.93 -23.547 1 85.19 248 SER A N 1
ATOM 1953 C CA . SER A 1 248 ? 20.109 -15.25 -24.219 1 85.19 248 SER A CA 1
ATOM 1954 C C . SER A 1 248 ? 19.656 -14.688 -25.562 1 85.19 248 SER A C 1
ATOM 1956 O O . SER A 1 248 ? 18.625 -15.109 -26.109 1 85.19 248 SER A O 1
ATOM 1958 N N . ALA A 1 249 ? 20.453 -13.766 -26.031 1 88 249 ALA A N 1
ATOM 1959 C CA . ALA A 1 249 ? 20.188 -13.18 -27.344 1 88 249 ALA A CA 1
ATOM 1960 C C . ALA A 1 249 ? 20.172 -14.25 -28.438 1 88 249 ALA A C 1
ATOM 1962 O O . ALA A 1 249 ? 19.328 -14.203 -29.344 1 88 249 ALA A O 1
ATOM 1963 N N . ASP A 1 250 ? 20.984 -15.18 -28.312 1 89.5 250 ASP A N 1
ATOM 1964 C CA . ASP A 1 250 ? 21.062 -16.266 -29.281 1 89.5 250 ASP A CA 1
ATOM 1965 C C . ASP A 1 250 ? 19.781 -17.094 -29.281 1 89.5 250 ASP A C 1
ATOM 1967 O O . ASP A 1 250 ? 19.234 -17.391 -30.344 1 89.5 250 ASP A O 1
ATOM 1971 N N . ARG A 1 251 ? 19.344 -17.453 -28.203 1 90.19 251 ARG A N 1
ATOM 1972 C CA . ARG A 1 251 ? 18.156 -18.297 -28.094 1 90.19 251 ARG A CA 1
ATOM 1973 C C . ARG A 1 251 ? 16.906 -17.562 -28.531 1 90.19 251 ARG A C 1
ATOM 1975 O O . ARG A 1 251 ? 16.016 -18.141 -29.156 1 90.19 251 ARG A O 1
ATOM 1982 N N . ILE A 1 252 ? 16.844 -16.312 -28.172 1 91.62 252 ILE A N 1
ATOM 1983 C CA . ILE A 1 252 ? 15.703 -15.5 -28.562 1 91.62 252 ILE A CA 1
ATOM 1984 C C . ILE A 1 252 ? 15.648 -15.383 -30.094 1 91.62 252 ILE A C 1
ATOM 1986 O O . ILE A 1 252 ? 14.594 -15.57 -30.703 1 91.62 252 ILE A O 1
ATOM 1990 N N . SER A 1 253 ? 16.797 -15.109 -30.656 1 91 253 SER A N 1
ATOM 1991 C CA . SER A 1 253 ? 16.875 -15 -32.125 1 91 253 SER A CA 1
ATOM 1992 C C . SER A 1 253 ? 16.531 -16.328 -32.781 1 91 253 SER A C 1
ATOM 1994 O O . SER A 1 253 ? 15.859 -16.344 -33.812 1 91 253 SER A O 1
ATOM 1996 N N . ALA A 1 254 ? 17 -17.359 -32.219 1 92.38 254 ALA A N 1
ATOM 1997 C CA . ALA A 1 254 ? 16.766 -18.688 -32.75 1 92.38 254 ALA A CA 1
ATOM 1998 C C . ALA A 1 254 ? 15.266 -19 -32.781 1 92.38 254 ALA A C 1
ATOM 2000 O O . ALA A 1 254 ? 14.773 -19.641 -33.719 1 92.38 254 ALA A O 1
ATOM 2001 N N . ARG A 1 255 ? 14.547 -18.594 -31.797 1 90.31 255 ARG A N 1
ATOM 2002 C CA . ARG A 1 255 ? 13.109 -18.844 -31.703 1 90.31 255 ARG A CA 1
ATOM 2003 C C . ARG A 1 255 ? 12.367 -18.156 -32.844 1 90.31 255 ARG A C 1
ATOM 2005 O O . ARG A 1 255 ? 11.297 -18.625 -33.281 1 90.31 255 ARG A O 1
ATOM 2012 N N . LEU A 1 256 ? 12.93 -17.031 -33.281 1 91.38 256 LEU A N 1
ATOM 2013 C CA . LEU A 1 256 ? 12.312 -16.281 -34.375 1 91.38 256 LEU A CA 1
ATOM 2014 C C . LEU A 1 256 ? 12.945 -16.641 -35.719 1 91.38 256 LEU A C 1
ATOM 2016 O O . LEU A 1 256 ? 12.609 -16.031 -36.75 1 91.38 256 LEU A O 1
ATOM 2020 N N . ASN A 1 257 ? 13.844 -17.578 -35.688 1 93.19 257 ASN A N 1
ATOM 2021 C CA . ASN A 1 257 ?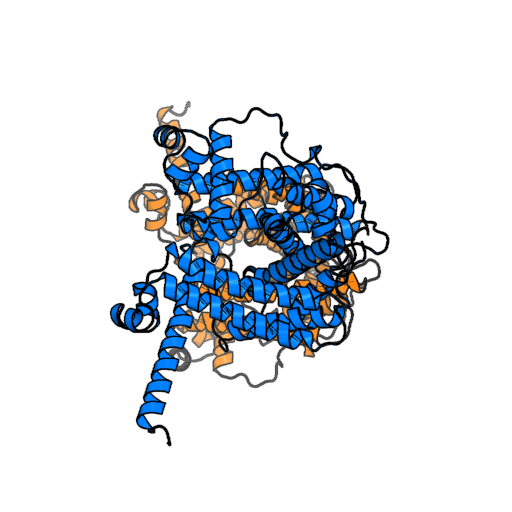 14.602 -17.969 -36.875 1 93.19 257 ASN A CA 1
ATOM 2022 C C . ASN A 1 257 ? 15.328 -16.766 -37.469 1 93.19 257 ASN A C 1
ATOM 2024 O O . ASN A 1 257 ? 15.281 -16.562 -38.688 1 93.19 257 ASN A O 1
ATOM 2028 N N . LEU A 1 258 ? 15.805 -16 -36.656 1 91 258 LEU A N 1
ATOM 2029 C CA . LEU A 1 258 ? 16.594 -14.852 -37.031 1 91 258 LEU A CA 1
ATOM 2030 C C . LEU A 1 258 ? 18.031 -14.969 -36.531 1 91 258 LEU A C 1
ATOM 2032 O O . LEU A 1 258 ? 18.328 -15.828 -35.688 1 91 258 LEU A O 1
ATOM 2036 N N . THR A 1 259 ? 18.906 -14.141 -37.062 1 87.56 259 THR A N 1
ATOM 2037 C CA . THR A 1 259 ? 20.297 -14.148 -36.656 1 87.56 259 THR A CA 1
ATOM 2038 C C . THR A 1 259 ? 20.5 -13.297 -35.406 1 87.56 259 THR A C 1
ATOM 2040 O O . THR A 1 259 ? 19.656 -12.461 -35.094 1 87.56 259 THR A O 1
ATOM 2043 N N . LYS A 1 260 ? 21.594 -13.508 -34.719 1 87.62 260 LYS A N 1
ATOM 2044 C CA . LYS A 1 260 ? 21.969 -12.711 -33.562 1 87.62 260 LYS A CA 1
ATOM 2045 C C . LYS A 1 260 ? 22.188 -11.25 -33.938 1 87.62 260 LYS A C 1
ATOM 2047 O O . LYS A 1 260 ? 21.906 -10.352 -33.156 1 87.62 260 LYS A O 1
ATOM 2052 N N . GLY A 1 261 ? 22.672 -11.016 -35.125 1 86.5 261 GLY A N 1
ATOM 2053 C CA . GLY A 1 261 ? 22.859 -9.664 -35.625 1 86.5 261 GLY A CA 1
ATOM 2054 C C . GLY A 1 261 ? 21.562 -8.891 -35.719 1 86.5 261 GLY A C 1
ATOM 2055 O O . GLY A 1 261 ? 21.5 -7.711 -35.344 1 86.5 261 GLY A O 1
ATOM 2056 N N . ALA A 1 262 ? 20.594 -9.547 -36.156 1 86.5 262 ALA A N 1
ATOM 2057 C CA . ALA A 1 262 ? 19.281 -8.93 -36.219 1 86.5 262 ALA A CA 1
ATOM 2058 C C . ALA A 1 262 ? 18.797 -8.516 -34.812 1 86.5 262 ALA A C 1
ATOM 2060 O O . ALA A 1 262 ? 18.141 -7.48 -34.688 1 86.5 262 ALA A O 1
ATOM 2061 N N . PHE A 1 263 ? 19.094 -9.336 -33.844 1 87 263 PHE A N 1
ATOM 2062 C CA . PHE A 1 263 ? 18.734 -9.031 -32.469 1 87 263 PHE A CA 1
ATOM 2063 C C . PHE A 1 263 ? 19.297 -7.688 -32.031 1 87 263 PHE A C 1
ATOM 2065 O O . PHE A 1 263 ? 18.578 -6.84 -31.516 1 87 263 PHE A O 1
ATOM 2072 N N . TYR A 1 264 ? 20.531 -7.43 -32.25 1 87.12 264 TYR A N 1
ATOM 2073 C CA . TYR A 1 264 ? 21.234 -6.242 -31.781 1 87.12 264 TYR A CA 1
ATOM 2074 C C . TYR A 1 264 ? 20.875 -5.02 -32.625 1 87.12 264 TYR A C 1
ATOM 2076 O O . TYR A 1 264 ? 21.156 -3.887 -32.219 1 87.12 264 TYR A O 1
ATOM 2084 N N . HIS A 1 265 ? 20.375 -5.25 -33.781 1 86.81 265 HIS A N 1
ATOM 2085 C CA . HIS A 1 265 ? 19.828 -4.145 -34.562 1 86.81 265 HIS A CA 1
ATOM 2086 C C . HIS A 1 265 ? 18.609 -3.529 -33.875 1 86.81 265 HIS A C 1
ATOM 2088 O O . HIS A 1 265 ? 18.375 -2.322 -33.969 1 86.81 265 HIS A O 1
ATOM 2094 N N . HIS A 1 266 ? 17.906 -4.34 -33.156 1 85.31 266 HIS A N 1
ATOM 2095 C CA . HIS A 1 266 ? 16.641 -3.918 -32.562 1 85.31 266 HIS A CA 1
ATOM 2096 C C . HIS A 1 266 ? 16.766 -3.674 -31.078 1 85.31 266 HIS A C 1
ATOM 2098 O O . HIS A 1 266 ? 15.93 -3.008 -30.469 1 85.31 266 HIS A O 1
ATOM 2104 N N . ASN A 1 267 ? 17.797 -4.301 -30.469 1 85.69 267 ASN A N 1
ATOM 2105 C CA . ASN A 1 267 ? 17.938 -4.23 -29.016 1 85.69 267 ASN A CA 1
ATOM 2106 C C . ASN A 1 267 ? 19.375 -3.895 -28.609 1 85.69 267 ASN A C 1
ATOM 2108 O O . ASN A 1 267 ? 20.328 -4.406 -29.188 1 85.69 267 ASN A O 1
ATOM 2112 N N . GLU A 1 268 ? 19.547 -3.027 -27.656 1 82.38 268 GLU A N 1
ATOM 2113 C CA . GLU A 1 268 ? 20.875 -2.586 -27.25 1 82.38 268 GLU A CA 1
ATOM 2114 C C . GLU A 1 268 ? 21.516 -3.59 -26.297 1 82.38 268 GLU A C 1
ATOM 2116 O O . GLU A 1 268 ? 22.672 -3.979 -26.484 1 82.38 268 GLU A O 1
ATOM 2121 N N . ASN A 1 269 ? 20.812 -3.861 -25.234 1 83.12 269 ASN A N 1
ATOM 2122 C CA . ASN A 1 269 ? 21.312 -4.84 -24.266 1 83.12 269 ASN A CA 1
ATOM 2123 C C . ASN A 1 269 ? 20.172 -5.629 -23.641 1 83.12 269 ASN A C 1
ATOM 2125 O O . ASN A 1 269 ? 19 -5.316 -23.844 1 83.12 269 ASN A O 1
ATOM 2129 N N . LYS A 1 270 ? 20.484 -6.664 -22.984 1 81.06 270 LYS A N 1
ATOM 2130 C CA . LYS A 1 270 ? 19.516 -7.605 -22.422 1 81.06 270 LYS A CA 1
ATOM 2131 C C . LYS A 1 270 ? 18.625 -6.918 -21.391 1 81.06 270 LYS A C 1
ATOM 2133 O O . LYS A 1 270 ? 17.438 -7.203 -21.297 1 81.06 270 LYS A O 1
ATOM 2138 N N . ASP A 1 271 ? 19.203 -6 -20.656 1 83.25 271 ASP A N 1
ATOM 2139 C CA . ASP A 1 271 ? 18.422 -5.293 -19.641 1 83.25 271 ASP A CA 1
ATOM 2140 C C . ASP A 1 271 ? 17.328 -4.453 -20.281 1 83.25 271 ASP A C 1
ATOM 2142 O O . ASP A 1 271 ? 16.188 -4.426 -19.797 1 83.25 271 ASP A O 1
ATOM 2146 N N . ASP A 1 272 ? 17.672 -3.883 -21.297 1 86.25 272 ASP A N 1
ATOM 2147 C CA . ASP A 1 272 ? 16.703 -3.061 -22.016 1 86.25 272 ASP A CA 1
ATOM 2148 C C . ASP A 1 272 ? 15.594 -3.922 -22.625 1 86.25 272 ASP A C 1
ATOM 2150 O O . ASP A 1 272 ? 14.43 -3.512 -22.672 1 86.25 272 ASP A O 1
ATOM 2154 N N . LEU A 1 273 ? 16.031 -5.023 -23.094 1 88.44 273 LEU A N 1
ATOM 2155 C CA . LEU A 1 273 ? 15.055 -5.949 -23.656 1 88.44 273 LEU A CA 1
ATOM 2156 C C . LEU A 1 273 ? 14.07 -6.41 -22.578 1 88.44 273 LEU A C 1
ATOM 2158 O O . LEU A 1 273 ? 12.859 -6.402 -22.797 1 88.44 273 LEU A O 1
ATOM 2162 N N . ILE A 1 274 ? 14.516 -6.77 -21.422 1 88.19 274 ILE A N 1
ATOM 2163 C CA . ILE A 1 274 ? 13.672 -7.227 -20.328 1 88.19 274 ILE A CA 1
ATOM 2164 C C . ILE A 1 274 ? 12.742 -6.098 -19.891 1 88.19 274 ILE A C 1
ATOM 2166 O O . ILE A 1 274 ? 11.547 -6.316 -19.656 1 88.19 274 ILE A O 1
ATOM 2170 N N . SER A 1 275 ? 13.398 -4.961 -19.812 1 91.38 275 SER A N 1
ATOM 2171 C CA . SER A 1 275 ? 12.609 -3.785 -19.469 1 91.38 275 SER A CA 1
ATOM 2172 C C . SER A 1 275 ? 11.461 -3.576 -20.453 1 91.38 275 SER A C 1
ATOM 2174 O O . SER A 1 275 ? 10.328 -3.299 -20.031 1 91.38 275 SER A O 1
ATOM 2176 N N . ALA A 1 276 ? 11.75 -3.736 -21.688 1 93.19 276 ALA A N 1
ATOM 2177 C CA . ALA A 1 276 ? 10.742 -3.564 -22.719 1 93.19 276 ALA A CA 1
ATOM 2178 C C . ALA A 1 276 ? 9.664 -4.641 -22.609 1 93.19 276 ALA A C 1
ATOM 2180 O O . ALA A 1 276 ? 8.484 -4.379 -22.875 1 93.19 276 ALA A O 1
ATOM 2181 N N . CYS A 1 277 ? 10.023 -5.848 -22.297 1 94.62 277 CYS A N 1
ATOM 2182 C CA . CYS A 1 277 ? 9.055 -6.922 -22.078 1 94.62 277 CYS A CA 1
ATOM 2183 C C . CYS A 1 277 ? 8.117 -6.582 -20.922 1 94.62 277 CYS A C 1
ATOM 2185 O O . CYS A 1 277 ? 6.906 -6.812 -21.031 1 94.62 277 CYS A O 1
ATOM 2187 N N . VAL A 1 278 ? 8.68 -6 -19.875 1 95 278 VAL A N 1
ATOM 2188 C CA . VAL A 1 278 ? 7.883 -5.602 -18.719 1 95 278 VAL A CA 1
ATOM 2189 C C . VAL A 1 278 ? 6.914 -4.488 -19.125 1 95 278 VAL A C 1
ATOM 2191 O O . VAL A 1 278 ? 5.73 -4.531 -18.766 1 95 278 VAL A O 1
ATOM 2194 N N . ASP A 1 279 ? 7.402 -3.584 -19.891 1 95.5 279 ASP A N 1
ATOM 2195 C CA . ASP A 1 279 ? 6.566 -2.475 -20.344 1 95.5 279 ASP A CA 1
ATOM 2196 C C . ASP A 1 279 ? 5.418 -2.975 -21.219 1 95.5 279 ASP A C 1
ATOM 2198 O O . ASP A 1 279 ? 4.297 -2.471 -21.125 1 95.5 279 ASP A O 1
ATOM 2202 N N . ARG A 1 280 ? 5.734 -3.895 -22.047 1 94.88 280 ARG A N 1
ATOM 2203 C CA . ARG A 1 280 ? 4.703 -4.492 -22.891 1 94.88 280 ARG A CA 1
ATOM 2204 C C . ARG A 1 280 ? 3.619 -5.148 -22.047 1 94.88 280 ARG A C 1
ATOM 2206 O O . ARG A 1 280 ? 2.428 -5 -22.328 1 94.88 280 ARG A O 1
ATOM 2213 N N . MET A 1 281 ? 4.023 -5.863 -21.047 1 95.69 281 MET A N 1
ATOM 2214 C CA . MET A 1 281 ? 3.08 -6.484 -20.125 1 95.69 281 MET A CA 1
ATOM 2215 C C . MET A 1 281 ? 2.201 -5.43 -19.453 1 95.69 281 MET A C 1
ATOM 2217 O O . MET A 1 281 ? 0.98 -5.586 -19.391 1 95.69 281 MET A O 1
ATOM 2221 N N . PHE A 1 282 ? 2.824 -4.316 -19.016 1 96.81 282 PHE A N 1
ATOM 2222 C CA . PHE A 1 282 ? 2.078 -3.23 -18.391 1 96.81 282 PHE A CA 1
ATOM 2223 C C . PHE A 1 282 ? 1.029 -2.676 -19.344 1 96.81 282 PHE A C 1
ATOM 2225 O O . PHE A 1 282 ? -0.1 -2.395 -18.938 1 96.81 282 PHE A O 1
ATOM 2232 N N . ALA A 1 283 ? 1.433 -2.523 -20.547 1 96.12 283 ALA A N 1
ATOM 2233 C CA . ALA A 1 283 ? 0.524 -1.959 -21.531 1 96.12 283 ALA A CA 1
ATOM 2234 C C . ALA A 1 283 ? -0.699 -2.852 -21.734 1 96.12 283 ALA A C 1
ATOM 2236 O O . ALA A 1 283 ? -1.827 -2.359 -21.812 1 96.12 283 ALA A O 1
ATOM 2237 N N . VAL A 1 284 ? -0.507 -4.113 -21.781 1 96.19 284 VAL A N 1
ATOM 2238 C CA . VAL A 1 284 ? -1.603 -5.062 -21.953 1 96.19 284 VAL A CA 1
ATOM 2239 C C . VAL A 1 284 ? -2.559 -4.977 -20.766 1 96.19 284 VAL A C 1
ATOM 2241 O O . VAL A 1 284 ? -3.773 -4.859 -20.953 1 96.19 284 VAL A O 1
ATOM 2244 N N . ILE A 1 285 ? -1.996 -5.02 -19.578 1 97.69 285 ILE A N 1
ATOM 2245 C CA . ILE A 1 285 ? -2.801 -4.992 -18.375 1 97.69 285 ILE A CA 1
ATOM 2246 C C . ILE A 1 285 ? -3.572 -3.674 -18.297 1 97.69 285 ILE A C 1
ATOM 2248 O O . ILE A 1 285 ? -4.789 -3.672 -18.094 1 97.69 285 ILE A O 1
ATOM 2252 N N . ARG A 1 286 ? -2.852 -2.574 -18.5 1 97.62 286 ARG A N 1
ATOM 2253 C CA . ARG A 1 286 ? -3.43 -1.237 -18.422 1 97.62 286 ARG A CA 1
ATOM 2254 C C . ARG A 1 286 ? -4.57 -1.072 -19.422 1 97.62 286 ARG A C 1
ATOM 2256 O O . ARG A 1 286 ? -5.641 -0.574 -19.078 1 97.62 286 ARG A O 1
ATOM 2263 N N . ASN A 1 287 ? -4.312 -1.472 -20.625 1 96.94 287 ASN A N 1
ATOM 2264 C CA . ASN A 1 287 ? -5.316 -1.326 -21.672 1 96.94 287 ASN A CA 1
ATOM 2265 C C . ASN A 1 287 ? -6.559 -2.162 -21.375 1 96.94 287 ASN A C 1
ATOM 2267 O O . ASN A 1 287 ? -7.684 -1.684 -21.531 1 96.94 287 ASN A O 1
ATOM 2271 N N . THR A 1 288 ? -6.348 -3.371 -20.984 1 97.88 288 THR A N 1
ATOM 2272 C CA . THR A 1 288 ? -7.465 -4.238 -20.641 1 97.88 288 THR A CA 1
ATOM 2273 C C . THR A 1 288 ? -8.289 -3.627 -19.5 1 97.88 288 THR A C 1
ATOM 2275 O O . THR A 1 288 ? -9.516 -3.566 -19.594 1 97.88 288 THR A O 1
ATOM 2278 N N . GLN A 1 289 ? -7.633 -3.154 -18.484 1 98.12 289 GLN A N 1
ATOM 2279 C CA . GLN A 1 289 ? -8.305 -2.537 -17.359 1 98.12 289 GLN A CA 1
ATOM 2280 C C . GLN A 1 289 ? -9.086 -1.3 -17.781 1 98.12 289 GLN A C 1
ATOM 2282 O O . GLN A 1 289 ? -10.227 -1.097 -17.344 1 98.12 289 GLN A O 1
ATOM 2287 N N . THR A 1 290 ? -8.484 -0.51 -18.625 1 97.25 290 THR A N 1
ATOM 2288 C CA . THR A 1 290 ? -9.117 0.719 -19.094 1 97.25 290 THR A CA 1
ATOM 2289 C C . THR A 1 290 ? -10.367 0.407 -19.922 1 97.25 290 THR A C 1
ATOM 2291 O O . THR A 1 290 ? -11.414 1.029 -19.719 1 97.25 290 THR A O 1
ATOM 2294 N N . LEU A 1 291 ? -10.289 -0.575 -20.781 1 97.25 291 LEU A N 1
ATOM 2295 C CA . LEU A 1 291 ? -11.422 -0.97 -21.609 1 97.25 291 LEU A CA 1
ATOM 2296 C C . LEU A 1 291 ? -12.562 -1.495 -20.75 1 97.25 291 LEU A C 1
ATOM 2298 O O . LEU A 1 291 ? -13.727 -1.138 -20.953 1 97.25 291 LEU A O 1
ATOM 2302 N N . VAL A 1 292 ? -12.25 -2.287 -19.797 1 97.75 292 VAL A N 1
ATOM 2303 C CA . VAL A 1 292 ? -13.25 -2.848 -18.906 1 97.75 292 VAL A CA 1
ATOM 2304 C C . VAL A 1 292 ? -13.906 -1.73 -18.094 1 97.75 292 VAL A C 1
ATOM 2306 O O . VAL A 1 292 ? -15.133 -1.695 -17.938 1 97.75 292 VAL A O 1
ATOM 2309 N N . GLU A 1 293 ? -13.086 -0.857 -17.562 1 96.44 293 GLU A N 1
ATOM 2310 C CA . GLU A 1 293 ? -13.578 0.241 -16.734 1 96.44 293 GLU A CA 1
ATOM 2311 C C . GLU A 1 293 ? -14.562 1.116 -17.5 1 96.44 293 GLU A C 1
ATOM 2313 O O . GLU A 1 293 ? -15.57 1.561 -16.953 1 96.44 293 GLU A O 1
ATOM 2318 N N . ASN A 1 294 ? -14.289 1.361 -18.75 1 95.56 294 ASN A N 1
ATOM 2319 C CA . ASN A 1 294 ? -15.094 2.258 -19.562 1 95.56 294 ASN A CA 1
ATOM 2320 C C . ASN A 1 294 ? -16.312 1.542 -20.156 1 95.56 294 ASN A C 1
ATOM 2322 O O . ASN A 1 294 ? -17.188 2.18 -20.734 1 95.56 294 ASN A O 1
ATOM 2326 N N . GLY A 1 295 ? -16.359 0.233 -20.047 1 95.12 295 GLY A N 1
ATOM 2327 C CA . GLY A 1 295 ? -17.453 -0.557 -20.562 1 95.12 295 GLY A CA 1
ATOM 2328 C C . GLY A 1 295 ? -18.625 -0.657 -19.609 1 95.12 295 GLY A C 1
ATOM 2329 O O . GLY A 1 295 ? -18.562 -0.143 -18.484 1 95.12 295 GLY A O 1
ATOM 2330 N N . PRO A 1 296 ? -19.656 -1.201 -20.047 1 95.12 296 PRO A N 1
ATOM 2331 C CA . PRO A 1 296 ? -20.844 -1.345 -19.203 1 95.12 296 PRO A CA 1
ATOM 2332 C C . PRO A 1 296 ? -20.719 -2.486 -18.203 1 95.12 296 PRO A C 1
ATOM 2334 O O . PRO A 1 296 ? -19.75 -3.252 -18.25 1 95.12 296 PRO A O 1
ATOM 2337 N N . GLY A 1 297 ? -21.688 -2.553 -17.25 1 95.38 297 GLY A N 1
ATOM 2338 C CA . GLY A 1 297 ? -21.781 -3.67 -16.328 1 95.38 297 GLY A CA 1
ATOM 2339 C C . GLY A 1 297 ? -21.547 -3.27 -14.875 1 95.38 297 GLY A C 1
ATOM 2340 O O . GLY A 1 297 ? -21.031 -2.178 -14.609 1 95.38 297 GLY A O 1
ATOM 2341 N N . THR A 1 298 ? -21.891 -4.156 -13.984 1 97 298 THR A N 1
ATOM 2342 C CA . THR A 1 298 ? -21.672 -3.984 -12.555 1 97 298 THR A CA 1
ATOM 2343 C C . THR A 1 298 ? -20.203 -4.184 -12.195 1 97 298 THR A C 1
ATOM 2345 O O . THR A 1 298 ? -19.406 -4.547 -13.047 1 97 298 THR A O 1
ATOM 2348 N N . GLY A 1 299 ? -19.875 -3.895 -10.969 1 97.88 299 GLY A N 1
ATOM 2349 C CA . GLY A 1 299 ? -18.516 -4.172 -10.516 1 97.88 299 GLY A CA 1
ATOM 2350 C C . GLY A 1 299 ? -18.125 -5.629 -10.672 1 97.88 299 GLY A C 1
ATOM 2351 O O . GLY A 1 299 ? -16.984 -5.934 -11.031 1 97.88 299 GLY A O 1
ATOM 2352 N N . TRP A 1 300 ? -19.031 -6.52 -10.438 1 98.06 300 TRP A N 1
ATOM 2353 C CA . TRP A 1 300 ? -18.828 -7.953 -10.609 1 98.06 300 TRP A CA 1
ATOM 2354 C C . TRP A 1 300 ? -18.516 -8.289 -12.062 1 98.06 300 TRP A C 1
ATOM 2356 O O . TRP A 1 300 ? -17.562 -9.016 -12.352 1 98.06 300 TRP A O 1
ATOM 2366 N N . ASP A 1 301 ? -19.328 -7.73 -12.977 1 97.19 301 ASP A N 1
ATOM 2367 C CA . ASP A 1 301 ? -19.109 -7.965 -14.398 1 97.19 301 ASP A CA 1
ATOM 2368 C C . ASP A 1 301 ? -17.719 -7.516 -14.828 1 97.19 301 ASP A C 1
ATOM 2370 O O . ASP A 1 301 ? -17.031 -8.219 -15.57 1 97.19 301 ASP A O 1
ATOM 2374 N N . LYS A 1 302 ? -17.375 -6.379 -14.352 1 97.75 302 LYS A N 1
ATOM 2375 C CA . LYS A 1 302 ? -16.094 -5.805 -14.703 1 97.75 302 LYS A CA 1
ATOM 2376 C C . LYS A 1 302 ? -14.938 -6.633 -14.133 1 97.75 302 LYS A C 1
ATOM 2378 O O . LYS A 1 302 ? -13.945 -6.887 -14.82 1 97.75 302 LYS A O 1
ATOM 2383 N N . LEU A 1 303 ? -15.07 -7.039 -12.844 1 98.5 303 LEU A N 1
ATOM 2384 C CA . LEU A 1 303 ? -14.062 -7.887 -12.227 1 98.5 303 LEU A CA 1
ATOM 2385 C C . LEU A 1 303 ? -13.906 -9.203 -12.992 1 98.5 303 LEU A C 1
ATOM 2387 O O . LEU A 1 303 ? -12.789 -9.648 -13.25 1 98.5 303 LEU A O 1
ATOM 2391 N N . CYS A 1 304 ? -14.984 -9.82 -13.391 1 98.12 304 CYS A N 1
ATOM 2392 C CA . CYS A 1 304 ? -14.969 -11.047 -14.172 1 98.12 304 CYS A CA 1
ATOM 2393 C C . CYS A 1 304 ? -14.289 -10.828 -15.523 1 98.12 304 CYS A C 1
ATOM 2395 O O . CYS A 1 304 ? -13.453 -11.625 -15.945 1 98.12 304 CYS A O 1
ATOM 2397 N N . ALA A 1 305 ? -14.664 -9.719 -16.141 1 97.81 305 ALA A N 1
ATOM 2398 C CA . ALA A 1 305 ? -14.164 -9.43 -17.484 1 97.81 305 ALA A CA 1
ATOM 2399 C C . ALA A 1 305 ? -12.648 -9.258 -17.469 1 97.81 305 ALA A C 1
ATOM 2401 O O . ALA A 1 305 ? -11.953 -9.852 -18.297 1 97.81 305 ALA A O 1
ATOM 2402 N N . VAL A 1 306 ? -12.125 -8.477 -16.562 1 98.25 306 VAL A N 1
ATOM 2403 C CA . VAL A 1 306 ? -10.695 -8.195 -16.531 1 98.25 306 VAL A CA 1
ATOM 2404 C C . VAL A 1 306 ? -9.93 -9.469 -16.188 1 98.25 306 VAL A C 1
ATOM 2406 O O . VAL A 1 306 ? -8.875 -9.75 -16.766 1 98.25 306 VAL A O 1
ATOM 2409 N N . SER A 1 307 ? -10.43 -10.258 -15.219 1 98.38 307 SER A N 1
ATOM 2410 C CA . SER A 1 307 ? -9.781 -11.5 -14.82 1 98.38 307 SER A CA 1
ATOM 2411 C C . SER A 1 307 ? -9.742 -12.5 -15.969 1 98.38 307 SER A C 1
ATOM 2413 O O . SER A 1 307 ? -8.688 -13.062 -16.266 1 98.38 307 SER A O 1
ATOM 2415 N N . ARG A 1 308 ? -10.867 -12.656 -16.625 1 97.81 308 ARG A N 1
ATOM 2416 C CA . ARG A 1 308 ? -10.961 -13.578 -17.75 1 97.81 308 ARG A CA 1
ATOM 2417 C C . ARG A 1 308 ? -10.031 -13.164 -18.875 1 97.81 308 ARG A C 1
ATOM 2419 O O . ARG A 1 308 ? -9.305 -13.992 -19.438 1 97.81 308 ARG A O 1
ATOM 2426 N N . ALA A 1 309 ? -10.125 -11.898 -19.203 1 97.44 309 ALA A N 1
ATOM 2427 C CA . ALA A 1 309 ? -9.328 -11.391 -20.328 1 97.44 309 ALA A CA 1
ATOM 2428 C C . ALA A 1 309 ? -7.84 -11.633 -20.094 1 97.44 309 ALA A C 1
ATOM 2430 O O . ALA A 1 309 ? -7.148 -12.172 -20.953 1 97.44 309 ALA A O 1
ATOM 2431 N N . LEU A 1 310 ? -7.336 -11.312 -18.953 1 97.69 310 LEU A N 1
ATOM 2432 C CA . LEU A 1 310 ? -5.906 -11.391 -18.688 1 97.69 310 LEU A CA 1
ATOM 2433 C C . LEU A 1 310 ? -5.465 -12.844 -18.531 1 97.69 310 LEU A C 1
ATOM 2435 O O . LEU A 1 310 ? -4.344 -13.203 -18.906 1 97.69 310 LEU A O 1
ATOM 2439 N N . VAL A 1 311 ? -6.348 -13.695 -17.969 1 97.44 311 VAL A N 1
ATOM 2440 C CA . VAL A 1 311 ? -6.035 -15.117 -17.906 1 97.44 311 VAL A CA 1
ATOM 2441 C C . VAL A 1 311 ? -6.043 -15.719 -19.297 1 97.44 311 VAL A C 1
ATOM 2443 O O . VAL A 1 311 ? -5.156 -16.5 -19.656 1 97.44 311 VAL A O 1
ATOM 2446 N N . GLN A 1 312 ? -7.008 -15.32 -20.109 1 95.44 312 GLN A N 1
ATOM 2447 C CA . GLN A 1 312 ? -7.082 -15.812 -21.484 1 95.44 312 GLN A CA 1
ATOM 2448 C C . GLN A 1 312 ? -5.891 -15.336 -22.312 1 95.44 312 GLN A C 1
ATOM 2450 O O . GLN A 1 312 ? -5.418 -16.047 -23.203 1 95.44 312 GLN A O 1
ATOM 2455 N N . TYR A 1 313 ? -5.457 -14.156 -22.016 1 95.19 313 TYR A N 1
ATOM 2456 C CA . TYR A 1 313 ? -4.324 -13.594 -22.75 1 95.19 313 TYR A CA 1
ATOM 2457 C C . TYR A 1 313 ? -3.121 -14.523 -22.688 1 95.19 313 TYR A C 1
ATOM 2459 O O . TYR A 1 313 ? -2.344 -14.609 -23.641 1 95.19 313 TYR A O 1
ATOM 2467 N N . GLN A 1 314 ? -2.986 -15.289 -21.594 1 92.69 314 GLN A N 1
ATOM 2468 C CA . GLN A 1 314 ? -1.873 -16.219 -21.422 1 92.69 314 GLN A CA 1
ATOM 2469 C C . GLN A 1 314 ? -1.841 -17.25 -22.531 1 92.69 314 GLN A C 1
ATOM 2471 O O . GLN A 1 314 ? -0.776 -17.781 -22.875 1 92.69 314 GLN A O 1
ATOM 2476 N N . PHE A 1 315 ? -2.967 -17.484 -23.125 1 92.06 315 PHE A N 1
ATOM 2477 C CA . PHE A 1 315 ? -3.115 -18.547 -24.109 1 92.06 315 PHE A CA 1
ATOM 2478 C C . PHE A 1 315 ? -3.248 -17.969 -25.516 1 92.06 315 PHE A C 1
ATOM 2480 O O . PHE A 1 315 ? -3.439 -18.703 -26.484 1 92.06 315 PHE A O 1
ATOM 2487 N N . SER A 1 316 ? -3.188 -16.688 -25.641 1 89.75 316 SER A N 1
ATOM 2488 C CA . SER A 1 316 ? -3.338 -16.047 -26.938 1 89.75 316 SER A CA 1
ATOM 2489 C C . SER A 1 316 ? -2.031 -16.062 -27.719 1 89.75 316 SER A C 1
ATOM 2491 O O . SER A 1 316 ? -0.971 -16.359 -27.172 1 89.75 316 SER A O 1
ATOM 2493 N N . SER A 1 317 ? -2.148 -15.773 -28.984 1 86.44 317 SER A N 1
ATOM 2494 C CA . SER A 1 317 ? -0.978 -15.734 -29.859 1 86.44 317 SER A CA 1
ATOM 2495 C C . SER A 1 317 ? -0.05 -14.578 -29.484 1 86.44 317 SER A C 1
ATOM 2497 O O . SER A 1 317 ? 1.129 -14.586 -29.844 1 86.44 317 SER A O 1
ATOM 2499 N N . GLN A 1 318 ? -0.567 -13.695 -28.75 1 88.25 318 GLN A N 1
ATOM 2500 C CA . GLN A 1 318 ? 0.234 -12.523 -28.406 1 88.25 318 GLN A CA 1
ATOM 2501 C C . GLN A 1 318 ? 0.784 -12.648 -26.984 1 88.25 318 GLN A C 1
ATOM 2503 O O . GLN A 1 318 ? 1.573 -11.812 -26.547 1 88.25 318 GLN A O 1
ATOM 2508 N N . GLY A 1 319 ? 0.285 -13.617 -26.297 1 88.62 319 GLY A N 1
ATOM 2509 C CA . GLY A 1 319 ? 0.786 -13.852 -24.953 1 88.62 319 GLY A CA 1
ATOM 2510 C C . GLY A 1 319 ? 2.084 -14.633 -24.922 1 88.62 319 GLY A C 1
ATOM 2511 O O . GLY A 1 319 ? 2.725 -14.82 -25.953 1 88.62 319 GLY A O 1
ATOM 2512 N N . PRO A 1 320 ? 2.432 -14.883 -23.688 1 93 320 PRO A N 1
ATOM 2513 C CA . PRO A 1 320 ? 1.872 -14.695 -22.344 1 93 320 PRO A CA 1
ATOM 2514 C C . PRO A 1 320 ? 2.33 -13.398 -21.688 1 93 320 PRO A C 1
ATOM 2516 O O . PRO A 1 320 ? 3.115 -12.648 -22.281 1 93 320 PRO A O 1
ATOM 2519 N N . LEU A 1 321 ? 1.815 -13.094 -20.5 1 94.25 321 LEU A N 1
ATOM 2520 C CA . LEU A 1 321 ? 2.408 -12.086 -19.625 1 94.25 321 LEU A CA 1
ATOM 2521 C C . LEU A 1 321 ? 3.707 -12.602 -19.016 1 94.25 321 LEU A C 1
ATOM 2523 O O . LEU A 1 321 ? 3.941 -13.812 -18.969 1 94.25 321 LEU A O 1
ATOM 2527 N N . LEU A 1 322 ? 4.461 -11.664 -18.641 1 92.38 322 LEU A N 1
ATOM 2528 C CA . LEU A 1 322 ? 5.715 -12 -17.969 1 92.38 322 LEU A CA 1
ATOM 2529 C C . LEU A 1 322 ? 5.469 -12.406 -16.516 1 92.38 322 LEU A C 1
ATOM 2531 O O . LEU A 1 322 ? 4.66 -11.781 -15.828 1 92.38 322 LEU A O 1
ATOM 2535 N N . ARG A 1 323 ? 6.184 -13.406 -16.078 1 88.19 323 ARG A N 1
ATOM 2536 C CA . ARG A 1 323 ? 6.141 -13.758 -14.672 1 88.19 323 ARG A CA 1
ATOM 2537 C C . ARG A 1 323 ? 6.781 -12.672 -13.812 1 88.19 323 ARG A C 1
ATOM 2539 O O . ARG A 1 323 ? 7.836 -12.141 -14.172 1 88.19 323 ARG A O 1
ATOM 2546 N N . LEU A 1 324 ? 6.25 -12.445 -12.688 1 83.75 324 LEU A N 1
ATOM 2547 C CA . LEU A 1 324 ? 6.707 -11.336 -11.852 1 83.75 324 LEU A CA 1
ATOM 2548 C C . LEU A 1 324 ? 8.055 -11.664 -11.203 1 83.75 324 LEU A C 1
ATOM 2550 O O . LEU A 1 324 ? 8.75 -10.773 -10.727 1 83.75 324 LEU A O 1
ATOM 2554 N N . THR A 1 325 ? 8.438 -12.875 -11.234 1 75.88 325 THR A N 1
ATOM 2555 C CA . THR A 1 325 ? 9.719 -13.297 -10.68 1 75.88 325 THR A CA 1
ATOM 2556 C C . THR A 1 325 ? 10.875 -12.656 -11.453 1 75.88 325 THR A C 1
ATOM 2558 O O . THR A 1 325 ? 12 -12.578 -10.945 1 75.88 325 THR A O 1
ATOM 2561 N N . ILE A 1 326 ? 10.578 -12.164 -12.57 1 79.38 326 ILE A N 1
ATOM 2562 C CA . ILE A 1 326 ? 11.602 -11.609 -13.445 1 79.38 326 ILE A CA 1
ATOM 2563 C C . ILE A 1 326 ? 12.164 -10.32 -12.844 1 79.38 326 ILE A C 1
ATOM 2565 O O . ILE A 1 326 ? 13.234 -9.859 -13.234 1 79.38 326 ILE A O 1
ATOM 2569 N N . TYR A 1 327 ? 11.484 -9.734 -11.898 1 78.56 327 TYR A N 1
ATOM 2570 C CA . TYR A 1 327 ? 11.93 -8.484 -11.281 1 78.56 327 TYR A CA 1
ATOM 2571 C C . TYR A 1 327 ? 13.297 -8.656 -10.633 1 78.56 327 TYR A C 1
ATOM 2573 O O . TYR A 1 327 ? 14.094 -7.719 -10.609 1 78.56 327 TYR A O 1
ATOM 2581 N N . GLY A 1 328 ? 13.516 -9.844 -10.117 1 75.06 328 GLY A N 1
ATOM 2582 C CA . GLY A 1 328 ? 14.789 -10.117 -9.469 1 75.06 328 GLY A CA 1
ATOM 2583 C C . GLY A 1 328 ? 15.969 -10.023 -10.414 1 75.06 328 GLY A C 1
ATOM 2584 O O . GLY A 1 328 ? 17.109 -9.859 -9.977 1 75.06 328 GLY A O 1
ATOM 2585 N N . ALA A 1 329 ? 15.719 -10.094 -11.719 1 74.31 329 ALA A N 1
ATOM 2586 C CA . ALA A 1 329 ? 16.781 -10.07 -12.727 1 74.31 329 ALA A CA 1
ATOM 2587 C C . ALA A 1 329 ? 17.109 -8.641 -13.141 1 74.31 329 ALA A C 1
ATOM 2589 O O . ALA A 1 329 ? 18.109 -8.398 -13.828 1 74.31 329 ALA A O 1
ATOM 2590 N N . LEU A 1 330 ? 16.312 -7.672 -12.773 1 82.06 330 LEU A N 1
ATOM 2591 C CA . LEU A 1 330 ? 16.5 -6.285 -13.188 1 82.06 330 LEU A CA 1
ATOM 2592 C C . LEU A 1 330 ? 17.422 -5.551 -12.219 1 82.06 330 LEU A C 1
ATOM 2594 O O . LEU A 1 330 ? 17.438 -5.852 -11.023 1 82.06 330 LEU A O 1
ATOM 2598 N N . PRO A 1 331 ? 18.188 -4.629 -12.812 1 82.69 331 PRO A N 1
ATOM 2599 C CA . PRO A 1 331 ? 18.906 -3.73 -11.906 1 82.69 331 PRO A CA 1
ATOM 2600 C C . PRO A 1 331 ? 18 -3.064 -10.883 1 82.69 331 PRO A C 1
ATOM 2602 O O . PRO A 1 331 ? 16.812 -2.865 -11.141 1 82.69 331 PRO A O 1
ATOM 2605 N N . GLU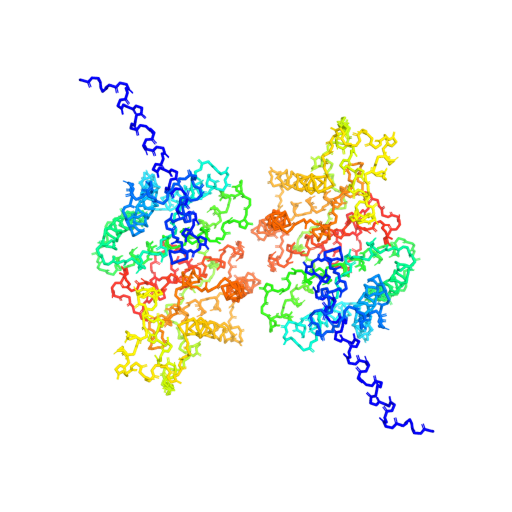 A 1 332 ? 18.578 -2.713 -9.781 1 83 332 GLU A N 1
ATOM 2606 C CA . GLU A 1 332 ? 17.828 -2.273 -8.609 1 83 332 GLU A CA 1
ATOM 2607 C C . GLU A 1 332 ? 16.922 -1.094 -8.953 1 83 332 GLU A C 1
ATOM 2609 O O . GLU A 1 332 ? 15.734 -1.094 -8.617 1 83 332 GLU A O 1
ATOM 2614 N N . ASP A 1 333 ? 17.422 -0.106 -9.586 1 84.12 333 ASP A N 1
ATOM 2615 C CA . ASP A 1 333 ? 16.641 1.09 -9.875 1 84.12 333 ASP A CA 1
ATOM 2616 C C . ASP A 1 333 ? 15.477 0.773 -10.812 1 84.12 333 ASP A C 1
ATOM 2618 O O . ASP A 1 333 ? 14.359 1.238 -10.609 1 84.12 333 ASP A O 1
ATOM 2622 N N . MET A 1 334 ? 15.781 -0.044 -11.797 1 87.31 334 MET A N 1
ATOM 2623 C CA . MET A 1 334 ? 14.742 -0.452 -12.734 1 87.31 334 MET A CA 1
ATOM 2624 C C . MET A 1 334 ? 13.695 -1.318 -12.039 1 87.31 334 MET A C 1
ATOM 2626 O O . MET A 1 334 ? 12.5 -1.165 -12.289 1 87.31 334 MET A O 1
ATOM 2630 N N . ARG A 1 335 ? 14.156 -2.111 -11.188 1 88.38 335 ARG A N 1
ATOM 2631 C CA . ARG A 1 335 ? 13.266 -3.002 -10.445 1 88.38 335 ARG A CA 1
ATOM 2632 C C . ARG A 1 335 ? 12.273 -2.207 -9.609 1 88.38 335 ARG A C 1
ATOM 2634 O O . ARG A 1 335 ? 11.07 -2.467 -9.656 1 88.38 335 ARG A O 1
ATOM 2641 N N . LYS A 1 336 ? 12.781 -1.215 -8.906 1 88.62 336 LYS A N 1
ATOM 2642 C CA . LYS A 1 336 ? 11.93 -0.392 -8.047 1 88.62 336 LYS A CA 1
ATOM 2643 C C . LYS A 1 336 ? 10.852 0.319 -8.867 1 88.62 336 LYS A C 1
ATOM 2645 O O . LYS A 1 336 ? 9.68 0.326 -8.484 1 88.62 336 LYS A O 1
ATOM 2650 N N . GLU A 1 337 ? 11.266 0.808 -9.898 1 92 337 GLU A N 1
ATOM 2651 C CA . GLU A 1 337 ? 10.344 1.538 -10.766 1 92 337 GLU A CA 1
ATOM 2652 C C . GLU A 1 337 ? 9.273 0.613 -11.336 1 92 337 GLU A C 1
ATOM 2654 O O . GLU A 1 337 ? 8.086 0.952 -11.344 1 92 337 GLU A O 1
ATOM 2659 N N . LYS A 1 338 ? 9.695 -0.483 -11.836 1 94.12 338 LYS A N 1
ATOM 2660 C CA . LYS A 1 338 ? 8.773 -1.423 -12.461 1 94.12 338 LYS A CA 1
ATOM 2661 C C . LYS A 1 338 ? 7.816 -2.02 -11.43 1 94.12 338 LYS A C 1
ATOM 2663 O O . LYS A 1 338 ? 6.629 -2.205 -11.711 1 94.12 338 LYS A O 1
ATOM 2668 N N . MET A 1 339 ? 8.359 -2.256 -10.305 1 92.31 339 MET A N 1
ATOM 2669 C CA . MET A 1 339 ? 7.512 -2.801 -9.242 1 92.31 339 MET A CA 1
ATOM 2670 C C . MET A 1 339 ? 6.453 -1.789 -8.82 1 92.31 339 MET A C 1
ATOM 2672 O O . MET A 1 339 ? 5.316 -2.162 -8.523 1 92.31 339 MET A O 1
ATOM 2676 N N . LEU A 1 340 ? 6.812 -0.55 -8.797 1 93.75 340 LEU A N 1
ATOM 2677 C CA . LEU A 1 340 ? 5.848 0.495 -8.469 1 93.75 340 LEU A CA 1
ATOM 2678 C C . LEU A 1 340 ? 4.73 0.549 -9.508 1 93.75 340 LEU A C 1
ATOM 2680 O O . LEU A 1 340 ? 3.553 0.636 -9.148 1 93.75 340 LEU A O 1
ATOM 2684 N N . THR A 1 341 ? 5.129 0.458 -10.711 1 95.94 341 THR A N 1
ATOM 2685 C CA . THR A 1 341 ? 4.125 0.475 -11.766 1 95.94 341 THR A CA 1
ATOM 2686 C C . THR A 1 341 ? 3.191 -0.728 -11.648 1 95.94 341 THR A C 1
ATOM 2688 O O . THR A 1 341 ? 1.975 -0.592 -11.789 1 95.94 341 THR A O 1
ATOM 2691 N N . MET A 1 342 ? 3.781 -1.851 -11.406 1 95.81 342 MET A N 1
ATOM 2692 C CA . MET A 1 342 ? 2.957 -3.045 -11.234 1 95.81 342 MET A CA 1
ATOM 2693 C C . MET A 1 342 ? 1.992 -2.877 -10.062 1 95.81 342 MET A C 1
ATOM 2695 O O . MET A 1 342 ? 0.829 -3.275 -10.148 1 95.81 342 MET A O 1
ATOM 2699 N N . SER A 1 343 ? 2.477 -2.301 -9.016 1 95.31 343 SER A N 1
ATOM 2700 C CA . SER A 1 343 ? 1.634 -2.051 -7.852 1 95.31 343 SER A CA 1
ATOM 2701 C C . SER A 1 343 ? 0.466 -1.135 -8.195 1 95.31 343 SER A C 1
ATOM 2703 O O . SER A 1 343 ? -0.657 -1.35 -7.738 1 95.31 343 SER A O 1
ATOM 2705 N N . ARG A 1 344 ? 0.729 -0.123 -8.969 1 96.88 344 ARG A N 1
ATOM 2706 C CA . ARG A 1 344 ? -0.305 0.811 -9.398 1 96.88 344 ARG A CA 1
ATOM 2707 C C . ARG A 1 344 ? -1.377 0.099 -10.219 1 96.88 344 ARG A C 1
ATOM 2709 O O . ARG A 1 344 ? -2.572 0.307 -10 1 96.88 344 ARG A O 1
ATOM 2716 N N . LEU A 1 345 ? -0.944 -0.761 -11.109 1 97.12 345 LEU A N 1
ATOM 2717 C CA . LEU A 1 345 ? -1.889 -1.504 -11.938 1 97.12 345 LEU A CA 1
ATOM 2718 C C . LEU A 1 345 ? -2.688 -2.494 -11.094 1 97.12 345 LEU A C 1
ATOM 2720 O O . LEU A 1 345 ? -3.885 -2.682 -11.32 1 97.12 345 LEU A O 1
ATOM 2724 N N . SER A 1 346 ? -2.029 -3.076 -10.156 1 95.75 346 SER A N 1
ATOM 2725 C CA . SER A 1 346 ? -2.701 -3.996 -9.242 1 95.75 346 SER A CA 1
ATOM 2726 C C . SER A 1 346 ? -3.77 -3.279 -8.422 1 95.75 346 SER A C 1
ATOM 2728 O O . SER A 1 346 ? -4.836 -3.838 -8.156 1 95.75 346 SER A O 1
ATOM 2730 N N . ALA A 1 347 ? -3.486 -2.061 -8.086 1 95.25 347 ALA A N 1
ATOM 2731 C CA . ALA A 1 347 ? -4.414 -1.267 -7.281 1 95.25 347 ALA A CA 1
ATOM 2732 C C . ALA A 1 347 ? -5.703 -0.986 -8.055 1 95.25 347 ALA A C 1
ATOM 2734 O O . ALA A 1 347 ? -6.754 -0.763 -7.453 1 95.25 347 ALA A O 1
ATOM 2735 N N . ARG A 1 348 ? -5.691 -1.03 -9.367 1 97.44 348 ARG A N 1
ATOM 2736 C CA . ARG A 1 348 ? -6.875 -0.771 -10.18 1 97.44 348 ARG A CA 1
ATOM 2737 C C . ARG A 1 348 ? -7.941 -1.834 -9.945 1 97.44 348 ARG A C 1
ATOM 2739 O O . ARG A 1 348 ? -9.141 -1.563 -10.086 1 97.44 348 ARG A O 1
ATOM 2746 N N . ILE A 1 349 ? -7.504 -3.045 -9.562 1 98.38 349 ILE A N 1
ATOM 2747 C CA . ILE A 1 349 ? -8.453 -4.117 -9.289 1 98.38 349 ILE A CA 1
ATOM 2748 C C . ILE A 1 349 ? -9.367 -3.717 -8.133 1 98.38 349 ILE A C 1
ATOM 2750 O O . ILE A 1 349 ? -10.547 -4.07 -8.117 1 98.38 349 ILE A O 1
ATOM 2754 N N . VAL A 1 350 ? -8.867 -2.951 -7.18 1 98.12 350 VAL A N 1
ATOM 2755 C CA . VAL A 1 350 ? -9.625 -2.51 -6.016 1 98.12 350 VAL A CA 1
ATOM 2756 C C . VAL A 1 350 ? -10.836 -1.687 -6.465 1 98.12 350 VAL A C 1
ATOM 2758 O O . VAL A 1 350 ? -11.914 -1.779 -5.875 1 98.12 350 VAL A O 1
ATOM 2761 N N . ARG A 1 351 ? -10.672 -0.936 -7.52 1 97.06 351 ARG A N 1
ATOM 2762 C CA . ARG A 1 351 ? -11.75 -0.077 -7.992 1 97.06 351 ARG A CA 1
ATOM 2763 C C . ARG A 1 351 ? -12.961 -0.904 -8.414 1 97.06 351 ARG A C 1
ATOM 2765 O O . ARG A 1 351 ? -14.102 -0.5 -8.195 1 97.06 351 ARG A O 1
ATOM 2772 N N . PHE A 1 352 ? -12.703 -2.043 -9.055 1 98.31 352 PHE A N 1
ATOM 2773 C CA . PHE A 1 352 ? -13.805 -2.908 -9.461 1 98.31 352 PHE A CA 1
ATOM 2774 C C . PHE A 1 352 ? -14.492 -3.518 -8.242 1 98.31 352 PHE A C 1
ATOM 2776 O O . PHE A 1 352 ? -15.719 -3.686 -8.234 1 98.31 352 PHE A O 1
ATOM 2783 N N . LEU A 1 353 ? -13.711 -3.836 -7.219 1 98.69 353 LEU A N 1
ATOM 2784 C CA . LEU A 1 353 ? -14.273 -4.359 -5.98 1 98.69 353 LEU A CA 1
ATOM 2785 C C . LEU A 1 353 ? -15.133 -3.307 -5.281 1 98.69 353 LEU A C 1
ATOM 2787 O O . LEU A 1 353 ? -16.219 -3.611 -4.789 1 98.69 353 LEU A O 1
ATOM 2791 N N . VAL A 1 354 ? -14.633 -2.064 -5.273 1 98.44 354 VAL A N 1
ATOM 2792 C CA . VAL A 1 354 ? -15.375 -0.958 -4.672 1 98.44 354 VAL A CA 1
ATOM 2793 C C . VAL A 1 354 ? -16.703 -0.778 -5.391 1 98.44 354 VAL A C 1
ATOM 2795 O O . VAL A 1 354 ? -17.766 -0.736 -4.75 1 98.44 354 VAL A O 1
ATOM 2798 N N . LEU A 1 355 ? -16.688 -0.701 -6.691 1 97.88 355 LEU A N 1
ATOM 2799 C CA . LEU A 1 355 ? -17.891 -0.533 -7.492 1 97.88 355 LEU A CA 1
ATOM 2800 C C . LEU A 1 355 ? -18.875 -1.667 -7.23 1 97.88 355 LEU A C 1
ATOM 2802 O O . LEU A 1 355 ? -20.078 -1.428 -7.059 1 97.88 355 LEU A O 1
ATOM 2806 N N . GLY A 1 356 ? -18.344 -2.883 -7.227 1 98.44 356 GLY A N 1
ATOM 2807 C CA . GLY A 1 356 ? -19.203 -4.039 -7.004 1 98.44 356 GLY A CA 1
ATOM 2808 C C . GLY A 1 356 ? -19.875 -4.031 -5.641 1 98.44 356 GLY A C 1
ATOM 2809 O O . GLY A 1 356 ? -21.031 -4.402 -5.516 1 98.44 356 GLY A O 1
ATOM 2810 N N . MET A 1 357 ? -19.203 -3.637 -4.602 1 98.25 357 MET A N 1
ATOM 2811 C CA . MET A 1 357 ? -19.797 -3.547 -3.273 1 98.25 357 MET A CA 1
ATOM 2812 C C . MET A 1 357 ? -20.844 -2.432 -3.215 1 98.25 357 MET A C 1
ATOM 2814 O O . MET A 1 357 ? -21.875 -2.568 -2.551 1 98.25 357 MET A O 1
ATOM 2818 N N . GLN A 1 358 ? -20.562 -1.336 -3.908 1 97.56 358 GLN A N 1
ATOM 2819 C CA . GLN A 1 358 ? -21.484 -0.208 -3.938 1 97.56 358 GLN A CA 1
ATOM 2820 C C . GLN A 1 358 ? -22.766 -0.567 -4.688 1 97.56 358 GLN A C 1
ATOM 2822 O O . GLN A 1 358 ? -23.859 -0.152 -4.293 1 97.56 358 GLN A O 1
ATOM 2827 N N . ASP A 1 359 ? -22.609 -1.356 -5.785 1 97.5 359 ASP A N 1
ATOM 2828 C CA . ASP A 1 359 ? -23.797 -1.677 -6.566 1 97.5 359 ASP A CA 1
ATOM 2829 C C . ASP A 1 359 ? -24.406 -3 -6.117 1 97.5 359 ASP A C 1
ATOM 2831 O O . ASP A 1 359 ? -25.406 -3.447 -6.68 1 97.5 359 ASP A O 1
ATOM 2835 N N . GLY A 1 360 ? -23.719 -3.645 -5.133 1 97.12 360 GLY A N 1
ATOM 2836 C CA . GLY A 1 360 ? -24.281 -4.824 -4.492 1 97.12 360 GLY A CA 1
ATOM 2837 C C . GLY A 1 360 ? -23.938 -6.113 -5.219 1 97.12 360 GLY A C 1
ATOM 2838 O O . GLY A 1 360 ? -24.375 -7.191 -4.816 1 97.12 360 GLY A O 1
ATOM 2839 N N . SER A 1 361 ? -23.141 -6.055 -6.27 1 98.06 361 SER A N 1
ATOM 2840 C CA . SER A 1 361 ? -22.828 -7.234 -7.066 1 98.06 361 SER A CA 1
ATOM 2841 C C . SER A 1 361 ? -21.672 -8.023 -6.465 1 98.06 361 SER A C 1
ATOM 2843 O O . SER A 1 361 ? -21.422 -9.172 -6.844 1 98.06 361 SER A O 1
ATOM 2845 N N . ILE A 1 362 ? -20.938 -7.457 -5.574 1 98.56 362 ILE A N 1
ATOM 2846 C CA . ILE A 1 362 ? -19.859 -8.109 -4.836 1 98.56 362 ILE A CA 1
ATOM 2847 C C . ILE A 1 362 ? -20.156 -8.039 -3.338 1 98.56 362 ILE A C 1
ATOM 2849 O O . ILE A 1 362 ? -20.625 -7.016 -2.83 1 98.56 362 ILE A O 1
ATOM 2853 N N . ARG A 1 363 ? -19.969 -9.086 -2.633 1 98.25 363 ARG A N 1
ATOM 2854 C CA . ARG A 1 363 ? -20.234 -9.133 -1.201 1 98.25 363 ARG A CA 1
ATOM 2855 C C . ARG A 1 363 ? -19.25 -8.273 -0.42 1 98.25 363 ARG A C 1
ATOM 2857 O O . ARG A 1 363 ? -18.172 -7.965 -0.915 1 98.25 363 ARG A O 1
ATOM 2864 N N . ALA A 1 364 ? -19.625 -7.91 0.815 1 98.25 364 ALA A N 1
ATOM 2865 C CA . ALA A 1 364 ? -18.703 -7.148 1.667 1 98.25 364 ALA A CA 1
ATOM 2866 C C . ALA A 1 364 ? -17.516 -7.992 2.084 1 98.25 364 ALA A C 1
ATOM 2868 O O . ALA A 1 364 ? -17.672 -9.07 2.666 1 98.25 364 ALA A O 1
ATOM 2869 N N . LEU A 1 365 ? -16.328 -7.535 1.755 1 98.5 365 LEU A N 1
ATOM 2870 C CA . LEU A 1 365 ? -15.086 -8.219 2.09 1 98.5 365 LEU A CA 1
ATOM 2871 C C . LEU A 1 365 ? -13.922 -7.234 2.109 1 98.5 365 LEU A C 1
ATOM 2873 O O . LEU A 1 365 ? -14.109 -6.039 1.875 1 98.5 365 LEU A O 1
ATOM 2877 N N . ASP A 1 366 ? -12.781 -7.699 2.516 1 98.5 366 ASP A N 1
ATOM 2878 C CA . ASP A 1 366 ? -11.562 -6.895 2.484 1 98.5 366 ASP A CA 1
ATOM 2879 C C . ASP A 1 366 ? -11.102 -6.648 1.049 1 98.5 366 ASP A C 1
ATOM 2881 O O . ASP A 1 366 ? -10.625 -7.566 0.379 1 98.5 366 ASP A O 1
ATOM 2885 N N . GLN A 1 367 ? -11.219 -5.418 0.59 1 98.69 367 GLN A N 1
ATOM 2886 C CA . GLN A 1 367 ? -10.953 -5.062 -0.801 1 98.69 367 GLN A CA 1
ATOM 2887 C C . GLN A 1 367 ? -9.484 -5.273 -1.155 1 98.69 367 GLN A C 1
ATOM 2889 O O . GLN A 1 367 ? -9.164 -5.773 -2.236 1 98.69 367 GLN A O 1
ATOM 2894 N N . SER A 1 368 ? -8.578 -4.926 -0.271 1 97.81 368 SER A N 1
ATOM 2895 C CA . SER A 1 368 ? -7.145 -5.016 -0.52 1 97.81 368 SER A CA 1
ATOM 2896 C C . SER A 1 368 ? -6.695 -6.465 -0.652 1 97.81 368 SER A C 1
ATOM 2898 O O . SER A 1 368 ? -6.012 -6.824 -1.613 1 97.81 368 SER A O 1
ATOM 2900 N N . ILE A 1 369 ? -7.09 -7.301 0.277 1 98.31 369 ILE A N 1
ATOM 2901 C CA . ILE A 1 369 ? -6.676 -8.703 0.259 1 98.31 369 ILE A CA 1
ATOM 2902 C C . ILE A 1 369 ? -7.324 -9.414 -0.925 1 98.31 369 ILE A C 1
ATOM 2904 O O . ILE A 1 369 ? -6.68 -10.219 -1.604 1 98.31 369 ILE A O 1
ATOM 2908 N N . ALA A 1 370 ? -8.609 -9.125 -1.193 1 98.75 370 ALA A N 1
ATOM 2909 C CA . ALA A 1 370 ? -9.258 -9.711 -2.365 1 98.75 370 ALA A CA 1
ATOM 2910 C C . ALA A 1 370 ? -8.516 -9.336 -3.645 1 98.75 370 ALA A C 1
ATOM 2912 O O . ALA A 1 370 ? -8.289 -10.188 -4.508 1 98.75 370 ALA A O 1
ATOM 2913 N N . ALA A 1 371 ? -8.148 -8.07 -3.771 1 98.56 371 ALA A N 1
ATOM 2914 C CA . ALA A 1 371 ? -7.414 -7.617 -4.953 1 98.56 371 ALA A CA 1
ATOM 2915 C C . ALA A 1 371 ? -6.074 -8.336 -5.078 1 98.5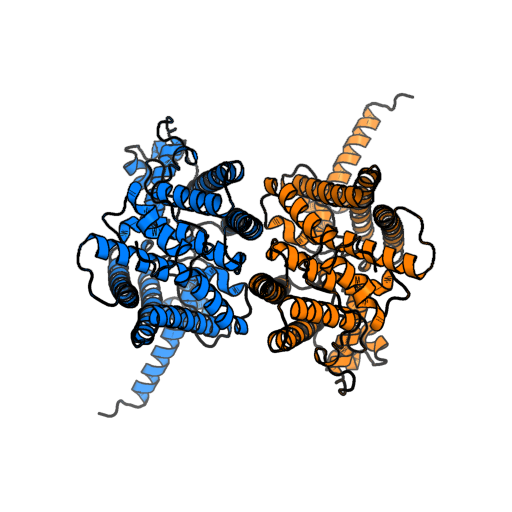6 371 ALA A C 1
ATOM 2917 O O . ALA A 1 371 ? -5.656 -8.695 -6.18 1 98.56 371 ALA A O 1
ATOM 2918 N N . LEU A 1 372 ? -5.395 -8.523 -3.973 1 97.81 372 LEU A N 1
ATOM 2919 C CA . LEU A 1 372 ? -4.129 -9.25 -3.965 1 97.81 372 LEU A CA 1
ATOM 2920 C C . LEU A 1 372 ? -4.32 -10.68 -4.469 1 97.81 372 LEU A C 1
ATOM 2922 O O . LEU A 1 372 ? -3.494 -11.188 -5.227 1 97.81 372 LEU A O 1
ATOM 2926 N N . GLN A 1 373 ? -5.414 -11.32 -4.055 1 98.56 373 GLN A N 1
ATOM 2927 C CA . GLN A 1 373 ? -5.695 -12.672 -4.523 1 98.56 373 GLN A CA 1
ATOM 2928 C C . GLN A 1 373 ? -5.98 -12.688 -6.023 1 98.56 373 GLN A C 1
ATOM 2930 O O . GLN A 1 373 ? -5.516 -13.57 -6.738 1 98.56 373 GLN A O 1
ATOM 2935 N N . VAL A 1 374 ? -6.727 -11.727 -6.5 1 98.81 374 VAL A N 1
ATOM 2936 C CA . VAL A 1 374 ? -7.059 -11.648 -7.918 1 98.81 374 VAL A CA 1
ATOM 2937 C C . VAL A 1 374 ? -5.789 -11.438 -8.734 1 98.81 374 VAL A C 1
ATOM 2939 O O . VAL A 1 374 ? -5.555 -12.141 -9.727 1 98.81 374 VAL A O 1
ATOM 2942 N N . ASN A 1 375 ? -4.988 -10.516 -8.297 1 97.69 375 ASN A N 1
ATOM 2943 C CA . ASN A 1 375 ? -3.721 -10.289 -8.977 1 97.69 375 ASN A CA 1
ATOM 2944 C C . ASN A 1 375 ? -2.83 -11.523 -8.938 1 97.69 375 ASN A C 1
ATOM 2946 O O . ASN A 1 375 ? -2.184 -11.859 -9.938 1 97.69 375 ASN A O 1
ATOM 2950 N N . GLY A 1 376 ? -2.807 -12.141 -7.766 1 96.88 376 GLY A N 1
ATOM 2951 C CA . GLY A 1 376 ? -2.047 -13.375 -7.648 1 96.88 376 GLY A CA 1
ATOM 2952 C C . GLY A 1 376 ? -2.506 -14.453 -8.617 1 96.88 376 GLY A C 1
ATOM 2953 O O . GLY A 1 376 ? -1.682 -15.156 -9.211 1 96.88 376 GLY A O 1
ATOM 2954 N N . MET A 1 377 ? -3.742 -14.578 -8.781 1 98 377 MET A N 1
ATOM 2955 C CA . MET A 1 377 ? -4.32 -15.555 -9.695 1 98 377 MET A CA 1
ATOM 2956 C C . MET A 1 377 ? -3.936 -15.242 -11.141 1 98 377 MET A C 1
ATOM 2958 O O . MET A 1 377 ? -3.527 -16.141 -11.883 1 98 377 MET A O 1
ATOM 2962 N N . ILE A 1 378 ? -4.035 -14 -11.516 1 97.56 378 ILE A N 1
ATOM 2963 C CA . ILE A 1 378 ? -3.693 -13.578 -12.875 1 97.56 378 ILE A CA 1
ATOM 2964 C C . ILE A 1 378 ? -2.221 -13.883 -13.148 1 97.56 378 ILE A C 1
ATOM 2966 O O . ILE A 1 378 ? -1.881 -14.445 -14.195 1 97.56 378 ILE A O 1
ATOM 2970 N N . ASN A 1 379 ? -1.423 -13.57 -12.227 1 93.81 379 ASN A N 1
ATOM 2971 C CA . ASN A 1 379 ? 0.004 -13.844 -12.367 1 93.81 379 ASN A CA 1
ATOM 2972 C C . ASN A 1 379 ? 0.287 -15.336 -12.453 1 93.81 379 ASN A C 1
ATOM 2974 O O . ASN A 1 379 ? 1.104 -15.773 -13.266 1 93.81 379 ASN A O 1
ATOM 2978 N N . ALA A 1 380 ? -0.388 -16.094 -11.648 1 94.75 380 ALA A N 1
ATOM 2979 C CA . ALA A 1 380 ? -0.168 -17.531 -11.594 1 94.75 380 ALA A CA 1
ATOM 2980 C C . ALA A 1 380 ? -0.651 -18.219 -12.867 1 94.75 380 ALA A C 1
ATOM 2982 O O . ALA A 1 380 ? -0.196 -19.312 -13.203 1 94.75 380 ALA A O 1
ATOM 2983 N N . ALA A 1 381 ? -1.555 -17.594 -13.57 1 96.12 381 ALA A N 1
ATOM 2984 C CA . ALA A 1 381 ? -2.146 -18.188 -14.773 1 96.12 381 ALA A CA 1
ATOM 2985 C C . ALA A 1 381 ? -1.094 -18.391 -15.859 1 96.12 381 ALA A C 1
ATOM 2987 O O . ALA A 1 381 ? -1.287 -19.203 -16.766 1 96.12 381 ALA A O 1
ATOM 2988 N N . VAL A 1 382 ? -0.06 -17.688 -15.758 1 92.25 382 VAL A N 1
ATOM 2989 C CA . VAL A 1 382 ? 1.02 -17.812 -16.734 1 92.25 382 VAL A CA 1
ATOM 2990 C C . VAL A 1 382 ? 1.521 -19.25 -16.766 1 92.25 382 VAL A C 1
ATOM 2992 O O . VAL A 1 382 ? 1.915 -19.75 -17.828 1 92.25 382 VAL A O 1
ATOM 2995 N N . GLU A 1 383 ? 1.429 -19.969 -15.68 1 90.88 383 GLU A N 1
ATOM 2996 C CA . GLU A 1 383 ? 1.958 -21.328 -15.586 1 90.88 383 GLU A CA 1
ATOM 2997 C C . GLU A 1 383 ? 0.833 -22.359 -15.578 1 90.88 383 GLU A C 1
ATOM 2999 O O . GLU A 1 383 ? 1.062 -23.531 -15.273 1 90.88 383 GLU A O 1
ATOM 3004 N N . LEU A 1 384 ? -0.335 -21.969 -15.844 1 95.25 384 LEU A N 1
ATOM 3005 C CA . LEU A 1 384 ? -1.475 -22.859 -15.727 1 95.25 384 LEU A CA 1
ATOM 3006 C C . LEU A 1 384 ? -1.299 -24.078 -16.625 1 95.25 384 LEU A C 1
ATOM 3008 O O . LEU A 1 384 ? -1.552 -25.219 -16.203 1 95.25 384 LEU A O 1
ATOM 3012 N N . SER A 1 385 ? -0.796 -23.906 -17.844 1 92.94 385 SER A N 1
ATOM 3013 C CA . SER A 1 385 ? -0.66 -24.984 -18.812 1 92.94 385 SER A CA 1
ATOM 3014 C C . SER A 1 385 ? 0.388 -26 -18.359 1 92.94 385 SER A C 1
ATOM 3016 O O . SER A 1 385 ? 0.392 -27.141 -18.828 1 92.94 385 SER A O 1
ATOM 3018 N N . ARG A 1 386 ? 1.256 -25.594 -17.516 1 88.62 386 ARG A N 1
ATOM 3019 C CA . ARG A 1 386 ? 2.277 -26.5 -17 1 88.62 386 ARG A CA 1
ATOM 3020 C C . ARG A 1 386 ? 1.666 -27.547 -16.062 1 88.62 386 ARG A C 1
ATOM 3022 O O . ARG A 1 386 ? 2.133 -28.672 -16.016 1 88.62 386 ARG A O 1
ATOM 3029 N N . TRP A 1 387 ? 0.645 -27.188 -15.391 1 92.12 387 TRP A N 1
ATOM 3030 C CA . TRP A 1 387 ? 0.07 -28.047 -14.367 1 92.12 387 TRP A CA 1
ATOM 3031 C C . TRP A 1 387 ? -1.208 -28.719 -14.867 1 92.12 387 TRP A C 1
ATOM 3033 O O . TRP A 1 387 ? -1.644 -29.734 -14.32 1 92.12 387 TRP A O 1
ATOM 3043 N N . VAL A 1 388 ? -1.748 -28.047 -15.859 1 95.62 388 VAL A N 1
ATOM 3044 C CA . VAL A 1 388 ? -2.973 -28.547 -16.469 1 95.62 388 VAL A CA 1
ATOM 3045 C C . VAL A 1 388 ? -2.789 -28.641 -17.984 1 95.62 388 VAL A C 1
ATOM 3047 O O . VAL A 1 388 ? -3.039 -27.688 -18.719 1 95.62 388 VAL A O 1
ATOM 3050 N N . ARG A 1 389 ? -2.525 -29.766 -18.469 1 91.19 389 ARG A N 1
ATOM 3051 C CA . ARG A 1 389 ? -2.088 -30 -19.844 1 91.19 389 ARG A CA 1
ATOM 3052 C C . ARG A 1 389 ? -3.191 -29.641 -20.828 1 91.19 389 ARG A C 1
ATOM 3054 O O . ARG A 1 389 ? -2.91 -29.188 -21.938 1 91.19 389 ARG A O 1
ATOM 3061 N N . ASP A 1 390 ? -4.355 -29.828 -20.453 1 93.75 390 ASP A N 1
ATOM 3062 C CA . ASP A 1 390 ? -5.441 -29.594 -21.391 1 93.75 390 ASP A CA 1
ATOM 3063 C C . ASP A 1 390 ? -6.023 -28.203 -21.219 1 93.75 390 ASP A C 1
ATOM 3065 O O . ASP A 1 390 ? -7.098 -27.891 -21.75 1 93.75 390 ASP A O 1
ATOM 3069 N N . ALA A 1 391 ? -5.344 -27.359 -20.453 1 95.94 391 ALA A N 1
ATOM 3070 C CA . ALA A 1 391 ? -5.781 -25.984 -20.312 1 95.94 391 ALA A CA 1
ATOM 3071 C C . ALA A 1 391 ? -5.609 -25.219 -21.625 1 95.94 391 ALA A C 1
ATOM 3073 O O . ALA A 1 391 ? -4.598 -25.375 -22.312 1 95.94 391 ALA A O 1
ATOM 3074 N N . HIS A 1 392 ? -6.559 -24.5 -22.031 1 94.31 392 HIS A N 1
ATOM 3075 C CA . HIS A 1 392 ? -6.531 -23.641 -23.219 1 94.31 392 HIS A CA 1
ATOM 3076 C C . HIS A 1 392 ? -7.41 -22.406 -23.031 1 94.31 392 HIS A C 1
ATOM 3078 O O . HIS A 1 392 ? -8.016 -22.234 -21.969 1 94.31 392 HIS A O 1
ATOM 3084 N N . ALA A 1 393 ? -7.449 -21.547 -23.953 1 92.06 393 ALA A N 1
ATOM 3085 C CA . ALA A 1 393 ? -8.086 -20.234 -23.844 1 92.06 393 ALA A CA 1
ATOM 3086 C C . ALA A 1 393 ? -9.555 -20.359 -23.453 1 92.06 393 ALA A C 1
ATOM 3088 O O . ALA A 1 393 ? -10.062 -19.594 -22.641 1 92.06 393 ALA A O 1
ATOM 3089 N N . ASP A 1 394 ? -10.219 -21.328 -23.922 1 91.62 394 ASP A N 1
ATOM 3090 C CA . ASP A 1 394 ? -11.672 -21.438 -23.797 1 91.62 394 ASP A CA 1
ATOM 3091 C C . ASP A 1 394 ? -12.07 -21.984 -22.422 1 91.62 394 ASP A C 1
ATOM 3093 O O . ASP A 1 394 ? -13.18 -21.734 -21.953 1 91.62 394 ASP A O 1
ATOM 3097 N N . ASN A 1 395 ? -11.18 -22.766 -21.812 1 93.88 395 ASN A N 1
ATOM 3098 C CA . ASN A 1 395 ? -11.594 -23.375 -20.547 1 93.88 395 ASN A CA 1
ATOM 3099 C C . ASN A 1 395 ? -10.828 -22.766 -19.375 1 93.88 395 ASN A C 1
ATOM 3101 O O . ASN A 1 395 ? -11.102 -23.094 -18.219 1 93.88 395 ASN A O 1
ATOM 3105 N N . ALA A 1 396 ? -9.875 -21.891 -19.609 1 95.56 396 ALA A N 1
ATOM 3106 C CA . ALA A 1 396 ? -9 -21.344 -18.578 1 95.56 396 ALA A CA 1
ATOM 3107 C C . ALA A 1 396 ? -9.797 -20.578 -17.531 1 95.56 396 ALA A C 1
ATOM 3109 O O . ALA A 1 396 ? -9.5 -20.656 -16.328 1 95.56 396 ALA A O 1
ATOM 3110 N N . ALA A 1 397 ? -10.797 -19.828 -17.969 1 96.19 397 ALA A N 1
ATOM 3111 C CA . ALA A 1 397 ? -11.609 -19.062 -17.031 1 96.19 397 ALA A CA 1
ATOM 3112 C C . ALA A 1 397 ? -12.32 -19.969 -16.031 1 96.19 397 ALA A C 1
ATOM 3114 O O . ALA A 1 397 ? -12.328 -19.719 -14.828 1 96.19 397 ALA A O 1
ATOM 3115 N N . ASP A 1 398 ? -12.836 -21.047 -16.484 1 95.56 398 ASP A N 1
ATOM 3116 C CA . ASP A 1 398 ? -13.547 -21.984 -15.633 1 95.56 398 ASP A CA 1
ATOM 3117 C C . ASP A 1 398 ? -12.586 -22.734 -14.711 1 95.56 398 ASP A C 1
ATOM 3119 O O . ASP A 1 398 ? -12.93 -23.078 -13.578 1 95.56 398 ASP A O 1
ATOM 3123 N N . LEU A 1 399 ? -11.414 -22.984 -15.219 1 95.69 399 LEU A N 1
ATOM 3124 C CA . LEU A 1 399 ? -10.43 -23.75 -14.477 1 95.69 399 LEU A CA 1
ATOM 3125 C C . LEU A 1 399 ? -9.781 -22.906 -13.383 1 95.69 399 LEU A C 1
ATOM 3127 O O . LEU A 1 399 ? -9.406 -23.422 -12.328 1 95.69 399 LEU A O 1
ATOM 3131 N N . PHE A 1 400 ? -9.68 -21.656 -13.656 1 97.25 400 PHE A N 1
ATOM 3132 C CA . PHE A 1 400 ? -8.727 -20.922 -12.828 1 97.25 400 PHE A CA 1
ATOM 3133 C C . PHE A 1 400 ? -9.367 -19.656 -12.25 1 97.25 400 PHE A C 1
ATOM 3135 O O . PHE A 1 400 ? -9.195 -19.359 -11.07 1 97.25 400 PHE A O 1
ATOM 3142 N N . VAL A 1 401 ? -10.211 -18.891 -13.023 1 98.12 401 VAL A N 1
ATOM 3143 C CA . VAL A 1 401 ? -10.836 -17.656 -12.578 1 98.12 401 VAL A CA 1
ATOM 3144 C C . VAL A 1 401 ? -12.039 -17.953 -11.688 1 98.12 401 VAL A C 1
ATOM 3146 O O . VAL A 1 401 ? -12.141 -17.438 -10.578 1 98.12 401 VAL A O 1
ATOM 3149 N N . ARG A 1 402 ? -12.867 -18.859 -12.133 1 97.56 402 ARG A N 1
ATOM 3150 C CA . ARG A 1 402 ? -14.109 -19.172 -11.453 1 97.56 402 ARG A CA 1
ATOM 3151 C C . ARG A 1 402 ? -13.844 -19.672 -10.031 1 97.56 402 ARG A C 1
ATOM 3153 O O . ARG A 1 402 ? -14.477 -19.219 -9.078 1 97.56 402 ARG A O 1
ATOM 3160 N N . PRO A 1 403 ? -12.852 -20.578 -9.828 1 97.69 403 PRO A N 1
ATOM 3161 C CA . PRO A 1 403 ? -12.633 -21.078 -8.469 1 97.69 403 PRO A CA 1
ATOM 3162 C C . PRO A 1 403 ? -12.227 -19.984 -7.492 1 97.69 403 PRO A C 1
ATOM 3164 O O . PRO A 1 403 ? -12.562 -20.062 -6.305 1 97.69 403 PRO A O 1
ATOM 3167 N N . LEU A 1 404 ? -11.531 -18.969 -7.922 1 98.5 404 LEU A N 1
ATOM 3168 C CA . LEU A 1 404 ? -11.203 -17.891 -7.004 1 98.5 404 LEU A CA 1
ATOM 3169 C C . LEU A 1 404 ? -12.43 -17.016 -6.742 1 98.5 404 LEU A C 1
ATOM 3171 O O . LEU A 1 404 ? -12.719 -16.672 -5.594 1 98.5 404 LEU A O 1
ATOM 3175 N N . LEU A 1 405 ? -13.164 -16.672 -7.832 1 98.25 405 LEU A N 1
ATOM 3176 C CA . LEU A 1 405 ? -14.234 -15.672 -7.723 1 98.25 405 LEU A CA 1
ATOM 3177 C C . LEU A 1 405 ? -15.469 -16.266 -7.062 1 98.25 405 LEU A C 1
ATOM 3179 O O . LEU A 1 405 ? -16.219 -15.562 -6.391 1 98.25 405 LEU A O 1
ATOM 3183 N N . MET A 1 406 ? -15.641 -17.609 -7.195 1 97.5 406 MET A N 1
ATOM 3184 C CA . MET A 1 406 ? -16.844 -18.25 -6.668 1 97.5 406 MET A CA 1
ATOM 3185 C C . MET A 1 406 ? -16.516 -19.109 -5.445 1 97.5 406 MET A C 1
ATOM 3187 O O . MET A 1 406 ? -17.422 -19.531 -4.715 1 97.5 406 MET A O 1
ATOM 3191 N N . GLY A 1 407 ? -15.281 -19.328 -5.16 1 97.94 407 GLY A N 1
ATOM 3192 C CA . GLY A 1 407 ? -14.805 -20.234 -4.117 1 97.94 407 GLY A CA 1
ATOM 3193 C C . GLY A 1 407 ? -14.008 -21.406 -4.656 1 97.94 407 GLY A C 1
ATOM 3194 O O . GLY A 1 407 ? -14.406 -22.031 -5.637 1 97.94 407 GLY A O 1
ATOM 3195 N N . ILE A 1 408 ? -12.953 -21.734 -4.086 1 98.19 408 ILE A N 1
ATOM 3196 C CA . ILE A 1 408 ? -11.977 -22.672 -4.613 1 98.19 408 ILE A CA 1
ATOM 3197 C C . ILE A 1 408 ? -12.578 -24.078 -4.645 1 98.19 408 ILE A C 1
ATOM 3199 O O . ILE A 1 408 ? -12.156 -24.922 -5.438 1 98.19 408 ILE A O 1
ATOM 3203 N N . LEU A 1 409 ? -13.594 -24.359 -3.75 1 96.81 409 LEU A N 1
ATOM 3204 C CA . LEU A 1 409 ? -14.234 -25.672 -3.684 1 96.81 409 LEU A CA 1
ATOM 3205 C C . LEU A 1 409 ? -15.602 -25.641 -4.367 1 96.81 409 LEU A C 1
ATOM 3207 O O . LEU A 1 409 ? -16.391 -26.578 -4.227 1 96.81 409 LEU A O 1
ATOM 3211 N N . SER A 1 410 ? -15.883 -24.531 -5.07 1 92.06 410 SER A N 1
ATOM 3212 C CA . SER A 1 410 ? -17.172 -24.406 -5.727 1 92.06 410 SER A CA 1
ATOM 3213 C C . SER A 1 410 ? -17.359 -25.453 -6.82 1 92.06 410 SER A C 1
ATOM 3215 O O . SER A 1 410 ? -16.391 -25.812 -7.512 1 92.06 410 SER A O 1
ATOM 3217 N N . GLU A 1 411 ? -18.484 -25.938 -6.938 1 83.12 411 GLU A N 1
ATOM 3218 C CA . GLU A 1 411 ? -18.797 -26.906 -7.984 1 83.12 411 GLU A CA 1
ATOM 3219 C C . GLU A 1 411 ? -18.875 -26.234 -9.352 1 83.12 411 GLU A C 1
ATOM 3221 O O . GLU A 1 411 ? -19.297 -25.078 -9.469 1 83.12 411 GLU A O 1
ATOM 3226 N N . PRO A 1 412 ? -18.375 -26.953 -10.312 1 73.25 412 PRO A N 1
ATOM 3227 C CA . PRO A 1 412 ? -18.438 -26.375 -11.656 1 73.25 412 PRO A CA 1
ATOM 3228 C C . PRO A 1 412 ? -19.875 -26.141 -12.125 1 73.25 412 PRO A C 1
ATOM 3230 O O . PRO A 1 412 ? -20.797 -26.859 -11.719 1 73.25 412 PRO A O 1
ATOM 3233 N N . MET B 1 1 ? 9.047 52.938 -22.625 1 39.16 1 MET B N 1
ATOM 3234 C CA . MET B 1 1 ? 10.461 52.562 -22.688 1 39.16 1 MET B CA 1
ATOM 3235 C C . MET B 1 1 ? 10.609 51.062 -22.859 1 39.16 1 MET B C 1
ATOM 3237 O O . MET B 1 1 ? 10.211 50.281 -22 1 39.16 1 MET B O 1
ATOM 3241 N N . SER B 1 2 ? 10.766 50.656 -24.031 1 48.91 2 SER B N 1
ATOM 3242 C CA . SER B 1 2 ? 10.898 49.281 -24.484 1 48.91 2 SER B CA 1
ATOM 3243 C C . SER B 1 2 ? 12.086 48.594 -23.844 1 48.91 2 SER B C 1
ATOM 3245 O O . SER B 1 2 ? 13.211 49.094 -23.906 1 48.91 2 SER B O 1
ATOM 3247 N N . LYS B 1 3 ? 11.68 48.031 -22.734 1 58.53 3 LYS B N 1
ATOM 3248 C CA . LYS B 1 3 ? 12.828 47.375 -22.125 1 58.53 3 LYS B CA 1
ATOM 3249 C C . LYS B 1 3 ? 13.766 46.812 -23.172 1 58.53 3 LYS B C 1
ATOM 3251 O O . LYS B 1 3 ? 13.312 46.281 -24.188 1 58.53 3 LYS B O 1
ATOM 3256 N N . ASP B 1 4 ? 14.922 47.031 -23.156 1 67 4 ASP B N 1
ATOM 3257 C CA . ASP B 1 4 ? 16.016 46.562 -23.984 1 67 4 ASP B CA 1
ATOM 3258 C C . ASP B 1 4 ? 15.992 45.031 -24.109 1 67 4 ASP B C 1
ATOM 3260 O O . ASP B 1 4 ? 15.812 44.344 -23.109 1 67 4 ASP B O 1
ATOM 3264 N N . PRO B 1 5 ? 15.719 44.562 -25.312 1 68.19 5 PRO B N 1
ATOM 3265 C CA . PRO B 1 5 ? 15.641 43.125 -25.562 1 68.19 5 PRO B CA 1
ATOM 3266 C C . PRO B 1 5 ? 16.688 42.344 -24.781 1 68.19 5 PRO B C 1
ATOM 3268 O O . PRO B 1 5 ? 16.438 41.219 -24.359 1 68.19 5 PRO B O 1
ATOM 3271 N N . ALA B 1 6 ? 17.719 42.938 -24.688 1 67.31 6 ALA B N 1
ATOM 3272 C CA . ALA B 1 6 ? 18.797 42.312 -23.938 1 67.31 6 ALA B CA 1
ATOM 3273 C C . ALA B 1 6 ? 18.453 42.188 -22.453 1 67.31 6 ALA B C 1
ATOM 3275 O O . ALA B 1 6 ? 18.703 41.156 -21.812 1 67.31 6 ALA B O 1
ATOM 3276 N N . GLN B 1 7 ? 17.938 43.156 -21.859 1 64.12 7 GLN B N 1
ATOM 3277 C CA . GLN B 1 7 ? 17.516 43.156 -20.469 1 64.12 7 GLN B CA 1
ATOM 3278 C C . GLN B 1 7 ? 16.375 42.156 -20.234 1 64.12 7 GLN B C 1
ATOM 3280 O O . GLN B 1 7 ? 16.328 41.469 -19.203 1 64.12 7 GLN B O 1
ATOM 3285 N N . ALA B 1 8 ? 15.523 42.094 -21.141 1 72.56 8 ALA B N 1
ATOM 3286 C CA . ALA B 1 8 ? 14.414 41.156 -21.078 1 72.56 8 ALA B CA 1
ATOM 3287 C C . ALA B 1 8 ? 14.914 39.719 -21.078 1 72.56 8 ALA B C 1
ATOM 3289 O O . ALA B 1 8 ? 14.391 38.844 -20.359 1 72.56 8 ALA B O 1
ATOM 3290 N N . ARG B 1 9 ? 15.859 39.438 -21.984 1 69.06 9 ARG B N 1
ATOM 3291 C CA . ARG B 1 9 ? 16.453 38.094 -22.062 1 69.06 9 ARG B CA 1
ATOM 3292 C C . ARG B 1 9 ? 17.156 37.75 -20.766 1 69.06 9 ARG B C 1
ATOM 3294 O O . ARG B 1 9 ? 17.078 36.594 -20.312 1 69.06 9 ARG B O 1
ATOM 3301 N N . LEU B 1 10 ? 17.875 38.656 -20.219 1 68.56 10 LEU B N 1
ATOM 3302 C CA . LEU B 1 10 ? 18.578 38.438 -18.969 1 68.56 10 LEU B CA 1
ATOM 3303 C C . LEU B 1 10 ? 17.594 38.156 -17.844 1 68.56 10 LEU B C 1
ATOM 3305 O O . LEU B 1 10 ? 17.844 37.281 -17 1 68.56 10 LEU B O 1
ATOM 3309 N N . THR B 1 11 ? 16.547 38.844 -17.984 1 77.25 11 THR B N 1
ATOM 3310 C CA . THR B 1 11 ? 15.516 38.656 -16.984 1 77.25 11 THR B CA 1
ATOM 3311 C C . THR B 1 11 ? 14.859 37.281 -17.141 1 77.25 11 THR B C 1
ATOM 3313 O O . THR B 1 11 ? 14.602 36.594 -16.141 1 77.25 11 THR B O 1
ATOM 3316 N N . ARG B 1 12 ? 14.75 36.938 -18.375 1 83.5 12 ARG B N 1
ATOM 3317 C CA . ARG B 1 12 ? 14.141 35.656 -18.641 1 83.5 12 ARG B CA 1
ATOM 3318 C C . ARG B 1 12 ? 15.055 34.5 -18.172 1 83.5 12 ARG B C 1
ATOM 3320 O O . ARG B 1 12 ? 14.594 33.531 -17.562 1 83.5 12 ARG B O 1
ATOM 3327 N N . ARG B 1 13 ? 16.25 34.594 -18.469 1 83.88 13 ARG B N 1
ATOM 3328 C CA . ARG B 1 13 ? 17.219 33.594 -18.062 1 83.88 13 ARG B CA 1
ATOM 3329 C C . ARG B 1 13 ? 17.328 33.5 -16.547 1 83.88 13 ARG B C 1
ATOM 3331 O O . ARG B 1 13 ? 17.469 32.406 -15.984 1 83.88 13 ARG B O 1
ATOM 3338 N N . TYR B 1 14 ? 17.344 34.656 -15.969 1 87.06 14 TYR B N 1
ATOM 3339 C CA . TYR B 1 14 ? 17.375 34.719 -14.508 1 87.06 14 TYR B CA 1
ATOM 3340 C C . TYR B 1 14 ? 16.203 33.969 -13.898 1 87.06 14 TYR B C 1
ATOM 3342 O O . TYR B 1 14 ? 16.359 33.156 -12.977 1 87.06 14 TYR B O 1
ATOM 3350 N N . VAL B 1 15 ? 15.109 34.281 -14.492 1 88.75 15 VAL B N 1
ATOM 3351 C CA . VAL B 1 15 ? 13.883 33.656 -13.984 1 88.75 15 VAL B CA 1
ATOM 3352 C C . VAL B 1 15 ? 13.922 32.156 -14.219 1 88.75 15 VAL B C 1
ATOM 3354 O O . VAL B 1 15 ? 13.531 31.375 -13.344 1 88.75 15 VAL B O 1
ATOM 3357 N N . GLU B 1 16 ? 14.383 31.75 -15.281 1 90.62 16 GLU B N 1
ATOM 3358 C CA . GLU B 1 16 ? 14.469 30.328 -15.617 1 90.62 16 GLU B CA 1
ATOM 3359 C C . GLU B 1 16 ? 15.398 29.594 -14.656 1 90.62 16 GLU B C 1
ATOM 3361 O O . GLU B 1 16 ? 15.086 28.5 -14.195 1 90.62 16 GLU B O 1
ATOM 3366 N N . LYS B 1 17 ? 16.484 30.188 -14.398 1 91.31 17 LYS B N 1
ATOM 3367 C CA . LYS B 1 17 ? 17.453 29.578 -13.484 1 91.31 17 LYS B CA 1
ATOM 3368 C C . LYS B 1 17 ? 16.891 29.531 -12.062 1 91.31 17 LYS B C 1
ATOM 3370 O O . LYS B 1 17 ? 17.078 28.547 -11.344 1 91.31 17 LYS B O 1
ATOM 3375 N N . ARG B 1 18 ? 16.328 30.625 -11.711 1 93.25 18 ARG B N 1
ATOM 3376 C CA . ARG B 1 18 ? 15.711 30.672 -10.391 1 93.25 18 ARG B CA 1
ATOM 3377 C C . ARG B 1 18 ? 14.68 29.562 -10.219 1 93.25 18 ARG B C 1
ATOM 3379 O O . ARG B 1 18 ? 14.656 28.875 -9.195 1 93.25 18 ARG B O 1
ATOM 3386 N N . GLU B 1 19 ? 13.867 29.391 -11.242 1 93.69 19 GLU B N 1
ATOM 3387 C CA . GLU B 1 19 ? 12.836 28.359 -11.195 1 93.69 19 GLU B CA 1
ATOM 3388 C C . GLU B 1 19 ? 13.461 26.953 -11.141 1 93.69 19 GLU B C 1
ATOM 3390 O O . GLU B 1 19 ? 12.961 26.078 -10.438 1 93.69 19 GLU B O 1
ATOM 3395 N N . ALA B 1 20 ? 14.5 26.812 -11.828 1 94.5 20 ALA B N 1
ATOM 3396 C CA . ALA B 1 20 ? 15.195 25.531 -11.82 1 94.5 20 ALA B CA 1
ATOM 3397 C C . ALA B 1 20 ? 15.75 25.219 -10.43 1 94.5 20 ALA B C 1
ATOM 3399 O O . ALA B 1 20 ? 15.719 24.062 -9.984 1 94.5 20 ALA B O 1
ATOM 3400 N N . ILE B 1 21 ? 16.234 26.219 -9.82 1 95 21 ILE B N 1
ATOM 3401 C CA . ILE B 1 21 ? 16.766 26.078 -8.477 1 95 21 ILE B CA 1
ATOM 3402 C C . ILE B 1 21 ? 15.648 25.688 -7.512 1 95 21 ILE B C 1
ATOM 3404 O O . ILE B 1 21 ? 15.805 24.75 -6.719 1 95 21 ILE B O 1
ATOM 3408 N N . LEU B 1 22 ? 14.547 26.344 -7.637 1 95.38 22 LEU B N 1
ATOM 3409 C CA . LEU B 1 22 ? 13.414 26.047 -6.766 1 95.38 22 LEU B CA 1
ATOM 3410 C C . LEU B 1 22 ? 12.891 24.641 -6.996 1 95.38 22 LEU B C 1
ATOM 3412 O O . LEU B 1 22 ? 12.539 23.938 -6.043 1 95.38 22 LEU B O 1
ATOM 3416 N N . ASP B 1 23 ? 12.898 24.219 -8.219 1 95.81 23 ASP B N 1
ATOM 3417 C CA . ASP B 1 23 ? 12.445 22.875 -8.562 1 95.81 23 ASP B CA 1
ATOM 3418 C C . ASP B 1 23 ? 13.328 21.812 -7.902 1 95.81 23 ASP B C 1
ATOM 3420 O O . ASP B 1 23 ? 12.828 20.906 -7.242 1 95.81 23 ASP B O 1
ATOM 3424 N N . ALA B 1 24 ? 14.555 22 -8.031 1 95.38 24 ALA B N 1
ATOM 3425 C CA . ALA B 1 24 ? 15.516 21.062 -7.48 1 95.38 24 ALA B CA 1
ATOM 3426 C C . ALA B 1 24 ? 15.469 21.062 -5.953 1 95.38 24 ALA B C 1
ATOM 3428 O O . ALA B 1 24 ? 15.531 20 -5.324 1 95.38 24 ALA B O 1
ATOM 3429 N N . ALA B 1 25 ? 15.352 22.234 -5.43 1 94.62 25 ALA B N 1
ATOM 3430 C CA . ALA B 1 25 ? 15.328 22.375 -3.977 1 94.62 25 ALA B CA 1
ATOM 3431 C C . ALA B 1 25 ? 14.094 21.703 -3.381 1 94.62 25 ALA B C 1
ATOM 3433 O O . ALA B 1 25 ? 14.195 20.938 -2.414 1 94.62 25 ALA B O 1
ATOM 3434 N N . ALA B 1 26 ? 12.93 21.969 -3.955 1 93.38 26 ALA B N 1
ATOM 3435 C CA . ALA B 1 26 ? 11.688 21.375 -3.463 1 93.38 26 ALA B CA 1
ATOM 3436 C C . ALA B 1 26 ? 11.766 19.844 -3.463 1 93.38 26 ALA B C 1
ATOM 3438 O O . ALA B 1 26 ? 11.367 19.203 -2.494 1 93.38 26 ALA B O 1
ATOM 3439 N N . ARG B 1 27 ? 12.344 19.328 -4.457 1 92 27 ARG B N 1
ATOM 3440 C CA . ARG B 1 27 ? 12.508 17.875 -4.559 1 92 27 ARG B CA 1
ATOM 3441 C C . ARG B 1 27 ? 13.422 17.359 -3.457 1 92 27 ARG B C 1
ATOM 3443 O O . ARG B 1 27 ? 13.086 16.375 -2.787 1 92 27 ARG B O 1
ATOM 3450 N N . ARG B 1 28 ? 14.539 18 -3.285 1 90.06 28 ARG B N 1
ATOM 3451 C CA . ARG B 1 28 ? 15.508 17.578 -2.277 1 90.06 28 ARG B CA 1
ATOM 3452 C C . ARG B 1 28 ? 14.922 17.703 -0.873 1 90.06 28 ARG B C 1
ATOM 3454 O O . ARG B 1 28 ? 15.078 16.812 -0.047 1 90.06 28 ARG B O 1
ATOM 3461 N N . PHE B 1 29 ? 14.234 18.797 -0.669 1 87.12 29 PHE B N 1
ATOM 3462 C CA . PHE B 1 29 ? 13.641 19.016 0.646 1 87.12 29 PHE B CA 1
ATOM 3463 C C . PHE B 1 29 ? 12.586 17.969 0.949 1 87.12 29 PHE B C 1
ATOM 3465 O O . PHE B 1 29 ? 12.477 17.5 2.084 1 87.12 29 PHE B O 1
ATOM 3472 N N . ASN B 1 30 ? 11.805 17.594 -0.019 1 85.62 30 ASN B N 1
ATOM 3473 C CA . ASN B 1 30 ? 10.758 16.594 0.168 1 85.62 30 ASN B CA 1
ATOM 3474 C C . ASN B 1 30 ? 11.352 15.211 0.443 1 85.62 30 ASN B C 1
ATOM 3476 O O . ASN B 1 30 ? 10.844 14.469 1.284 1 85.62 30 ASN B O 1
ATOM 3480 N N . HIS B 1 31 ? 12.43 14.891 -0.193 1 81.56 31 HIS B N 1
ATOM 3481 C CA . HIS B 1 31 ? 12.953 13.523 -0.15 1 81.56 31 HIS B CA 1
ATOM 3482 C C . HIS B 1 31 ? 13.977 13.367 0.97 1 81.56 31 HIS B C 1
ATOM 3484 O O . HIS B 1 31 ? 14.047 12.305 1.603 1 81.56 31 HIS B O 1
ATOM 3490 N N . GLN B 1 32 ? 14.75 14.484 1.24 1 80.06 32 GLN B N 1
ATOM 3491 C CA . GLN B 1 32 ? 15.844 14.359 2.193 1 80.06 32 GLN B CA 1
ATOM 3492 C C . GLN B 1 32 ? 15.617 15.242 3.414 1 80.06 32 GLN B C 1
ATOM 3494 O O . GLN B 1 32 ? 16.375 15.172 4.391 1 80.06 32 GLN B O 1
ATOM 3499 N N . GLY B 1 33 ? 14.547 16.031 3.359 1 79.06 33 GLY B N 1
ATOM 3500 C CA . GLY B 1 33 ? 14.344 16.984 4.441 1 79.06 33 GLY B CA 1
ATOM 3501 C C . GLY B 1 33 ? 15.234 18.203 4.34 1 79.06 33 GLY B C 1
ATOM 3502 O O . GLY B 1 33 ? 16.203 18.203 3.574 1 79.06 33 GLY B O 1
ATOM 3503 N N . VAL B 1 34 ? 14.961 19.172 5.066 1 80.31 34 VAL B N 1
ATOM 3504 C CA . VAL B 1 34 ? 15.727 20.422 5.062 1 80.31 34 VAL B CA 1
ATOM 3505 C C . VAL B 1 34 ? 17.109 20.172 5.66 1 80.31 34 VAL B C 1
ATOM 3507 O O . VAL B 1 34 ? 18.109 20.672 5.137 1 80.31 34 VAL B O 1
ATOM 3510 N N . ARG B 1 35 ? 17.125 19.391 6.672 1 75.5 35 ARG B N 1
ATOM 3511 C CA . ARG B 1 35 ? 18.406 19.094 7.32 1 75.5 35 ARG B CA 1
ATOM 3512 C C . ARG B 1 35 ? 19.312 18.297 6.395 1 75.5 35 ARG B C 1
ATOM 3514 O O . ARG B 1 35 ? 20.516 18.531 6.352 1 75.5 35 ARG B O 1
ATOM 3521 N N . GLY B 1 36 ? 18.781 17.438 5.719 1 78.38 36 GLY B N 1
ATOM 3522 C CA . GLY B 1 36 ? 19.562 16.531 4.891 1 78.38 36 GLY B CA 1
ATOM 3523 C C . GLY B 1 36 ? 19.953 17.125 3.557 1 78.38 36 GLY B C 1
ATOM 3524 O O . GLY B 1 36 ? 20.625 16.469 2.746 1 78.38 36 GLY B O 1
ATOM 3525 N N . THR B 1 37 ? 19.578 18.375 3.348 1 86.5 37 THR B N 1
ATOM 3526 C CA . THR B 1 37 ? 19.844 19 2.055 1 86.5 37 THR B CA 1
ATOM 3527 C C . THR B 1 37 ? 20.75 20.219 2.215 1 86.5 37 THR B C 1
ATOM 3529 O O . THR B 1 37 ? 20.531 21.047 3.105 1 86.5 37 THR B O 1
ATOM 3532 N N . THR B 1 38 ? 21.812 20.266 1.374 1 89.88 38 THR B N 1
ATOM 3533 C CA . THR B 1 38 ? 22.703 21.422 1.354 1 89.88 38 THR B CA 1
ATOM 3534 C C . THR B 1 38 ? 22.516 22.219 0.064 1 89.88 38 THR B C 1
ATOM 3536 O O . THR B 1 38 ? 21.922 21.734 -0.897 1 89.88 38 THR B O 1
ATOM 3539 N N . LEU B 1 39 ? 22.969 23.438 0.159 1 93.94 39 LEU B N 1
ATOM 3540 C CA . LEU B 1 39 ? 22.938 24.25 -1.055 1 93.94 39 LEU B CA 1
ATOM 3541 C C . LEU B 1 39 ? 23.781 23.594 -2.154 1 93.94 39 LEU B C 1
ATOM 3543 O O . LEU B 1 39 ? 23.453 23.703 -3.336 1 93.94 39 LEU B O 1
ATOM 3547 N N . SER B 1 40 ? 24.828 22.938 -1.773 1 93.75 40 SER B N 1
ATOM 3548 C CA . SER B 1 40 ? 25.688 22.219 -2.725 1 93.75 40 SER B CA 1
ATOM 3549 C C . SER B 1 40 ? 24.922 21.109 -3.426 1 93.75 40 SER B C 1
ATOM 3551 O O . SER B 1 40 ? 25.109 20.875 -4.625 1 93.75 40 SER B O 1
ATOM 3553 N N . ASP B 1 41 ? 24.078 20.406 -2.691 1 93.56 41 ASP B N 1
ATOM 3554 C CA . ASP B 1 41 ? 23.25 19.359 -3.271 1 93.56 41 ASP B CA 1
ATOM 3555 C C . ASP B 1 41 ? 22.344 19.922 -4.367 1 93.56 41 ASP B C 1
ATOM 3557 O O . ASP B 1 41 ? 22.234 19.328 -5.445 1 93.56 41 ASP B O 1
ATOM 3561 N N . VAL B 1 42 ? 21.719 21.047 -4.066 1 95.25 42 VAL B N 1
ATOM 3562 C CA . VAL B 1 42 ? 20.797 21.688 -5 1 95.25 42 VAL B CA 1
ATOM 3563 C C . VAL B 1 42 ? 21.562 22.188 -6.223 1 95.25 42 VAL B C 1
ATOM 3565 O O . VAL B 1 42 ? 21.109 22.016 -7.355 1 95.25 42 VAL B O 1
ATOM 3568 N N . ALA B 1 43 ? 22.719 22.766 -5.965 1 94.44 43 ALA B N 1
ATOM 3569 C CA . ALA B 1 43 ? 23.562 23.25 -7.047 1 94.44 43 ALA B CA 1
ATOM 3570 C C . ALA B 1 43 ? 23.938 22.125 -8.008 1 94.44 43 ALA B C 1
ATOM 3572 O O . ALA B 1 43 ? 23.875 22.297 -9.227 1 94.44 43 ALA B O 1
ATOM 3573 N N . GLU B 1 44 ? 24.234 21.062 -7.477 1 93.94 44 GLU B N 1
ATOM 3574 C CA . GLU B 1 44 ? 24.609 19.891 -8.273 1 93.94 44 GLU B CA 1
ATOM 3575 C C . GLU B 1 44 ? 23.469 19.438 -9.172 1 93.94 44 GLU B C 1
ATOM 3577 O O . GLU B 1 44 ? 23.688 19.078 -10.328 1 93.94 44 GLU B O 1
ATOM 3582 N N . ASP B 1 45 ? 22.297 19.5 -8.648 1 93.62 45 ASP B N 1
ATOM 3583 C CA . ASP B 1 45 ? 21.125 19.031 -9.383 1 93.62 45 ASP B CA 1
ATOM 3584 C C . ASP B 1 45 ? 20.859 19.922 -10.594 1 93.62 45 ASP B C 1
ATOM 3586 O O . ASP B 1 45 ? 20.281 19.469 -11.586 1 93.62 45 ASP B O 1
ATOM 3590 N N . VAL B 1 46 ? 21.234 21.219 -10.539 1 94.12 46 VAL B N 1
ATOM 3591 C CA . VAL B 1 46 ? 20.891 22.156 -11.609 1 94.12 46 VAL B CA 1
ATOM 3592 C C . VAL B 1 46 ? 22.141 22.5 -12.406 1 94.12 46 VAL B C 1
ATOM 3594 O O . VAL B 1 46 ? 22.094 23.359 -13.297 1 94.12 46 VAL B O 1
ATOM 3597 N N . GLY B 1 47 ? 23.234 21.859 -12.094 1 92.62 47 GLY B N 1
ATOM 3598 C CA . GLY B 1 47 ? 24.469 22.078 -12.828 1 92.62 47 GLY B CA 1
ATOM 3599 C C . GLY B 1 47 ? 25.094 23.438 -12.562 1 92.62 47 GLY B C 1
ATOM 3600 O O . GLY B 1 47 ? 25.609 24.094 -13.477 1 92.62 47 GLY B O 1
ATOM 3601 N N . LEU B 1 48 ? 24.953 23.984 -11.414 1 91.75 48 LEU B N 1
ATOM 3602 C CA . LEU B 1 48 ? 25.531 25.25 -11 1 91.75 48 LEU B CA 1
ATOM 3603 C C . LEU B 1 48 ? 26.516 25.047 -9.852 1 91.75 48 LEU B C 1
ATOM 3605 O O . LEU B 1 48 ? 26.594 23.953 -9.273 1 91.75 48 LEU B O 1
ATOM 3609 N N . SER B 1 49 ? 27.297 26.016 -9.594 1 91.12 49 SER B N 1
ATOM 3610 C CA . SER B 1 49 ? 28.141 26.016 -8.398 1 91.12 49 SER B CA 1
ATOM 3611 C C . SER B 1 49 ? 27.344 26.469 -7.172 1 91.12 49 SER B C 1
ATOM 3613 O O . SER B 1 49 ? 26.312 27.125 -7.297 1 91.12 49 SER B O 1
ATOM 3615 N N . THR B 1 50 ? 27.812 26.125 -6.043 1 91.31 50 THR B N 1
ATOM 3616 C CA . THR B 1 50 ? 27.188 26.562 -4.801 1 91.31 50 THR B CA 1
ATOM 3617 C C . THR B 1 50 ? 27.172 28.094 -4.715 1 91.31 50 THR B C 1
ATOM 3619 O O . THR B 1 50 ? 26.172 28.672 -4.277 1 91.31 50 THR B O 1
ATOM 3622 N N . ASN B 1 51 ? 28.188 28.703 -5.215 1 91.12 51 ASN B N 1
ATOM 3623 C CA . ASN B 1 51 ? 28.266 30.156 -5.207 1 91.12 51 ASN B CA 1
ATOM 3624 C C . ASN B 1 51 ? 27.203 30.781 -6.094 1 91.12 51 ASN B C 1
ATOM 3626 O O . ASN B 1 51 ? 26.656 31.844 -5.766 1 91.12 51 ASN B O 1
ATOM 3630 N N . SER B 1 52 ? 26.938 30.203 -7.133 1 90.75 52 SER B N 1
ATOM 3631 C CA . SER B 1 52 ? 25.906 30.703 -8.031 1 90.75 52 SER B CA 1
ATOM 3632 C C . SER B 1 52 ? 24.531 30.672 -7.363 1 90.75 52 SER B C 1
ATOM 3634 O O . SER B 1 52 ? 23.703 31.547 -7.605 1 90.75 52 SER B O 1
ATOM 3636 N N . ILE B 1 53 ? 24.312 29.672 -6.57 1 91.88 53 ILE B N 1
ATOM 3637 C CA . ILE B 1 53 ? 23.031 29.562 -5.879 1 91.88 53 ILE B CA 1
ATOM 3638 C C . ILE B 1 53 ? 22.891 30.719 -4.883 1 91.88 53 ILE B C 1
ATOM 3640 O O . ILE B 1 53 ? 21.797 31.266 -4.707 1 91.88 53 ILE B O 1
ATOM 3644 N N . THR B 1 54 ? 23.984 31.094 -4.266 1 91.62 54 THR B N 1
ATOM 3645 C CA . THR B 1 54 ? 23.969 32.125 -3.244 1 91.62 54 THR B CA 1
ATOM 3646 C C . THR B 1 54 ? 23.625 33.5 -3.861 1 91.62 54 THR B C 1
ATOM 3648 O O . THR B 1 54 ? 23.219 34.406 -3.154 1 91.62 54 THR B O 1
ATOM 3651 N N . TYR B 1 55 ? 23.891 33.531 -5.164 1 90.81 55 TYR B N 1
ATOM 3652 C CA . TYR B 1 55 ? 23.469 34.719 -5.879 1 90.81 55 TYR B CA 1
ATOM 3653 C C . TYR B 1 55 ? 21.953 34.875 -5.855 1 90.81 55 TYR B C 1
ATOM 3655 O O . TYR B 1 55 ? 21.438 36 -5.82 1 90.81 55 TYR B O 1
ATOM 3663 N N . TYR B 1 56 ? 21.297 33.844 -5.848 1 91.94 56 TYR B N 1
ATOM 3664 C CA . TYR B 1 56 ? 19.828 33.844 -5.855 1 91.94 56 TYR B CA 1
ATOM 3665 C C . TYR B 1 56 ? 19.281 33.812 -4.434 1 91.94 56 TYR B C 1
ATOM 3667 O O . TYR B 1 56 ? 18.328 34.531 -4.117 1 91.94 56 TYR B O 1
ATOM 3675 N N . TYR B 1 57 ? 19.844 32.938 -3.635 1 93.62 57 TYR B N 1
ATOM 3676 C CA . TYR B 1 57 ? 19.469 32.75 -2.242 1 93.62 57 TYR B CA 1
ATOM 3677 C C . TYR B 1 57 ? 20.688 32.688 -1.341 1 93.62 57 TYR B C 1
ATOM 3679 O O . TYR B 1 57 ? 21.438 31.688 -1.372 1 93.62 57 TYR B O 1
ATOM 3687 N N . ARG B 1 58 ? 20.766 33.594 -0.552 1 90.88 58 ARG B N 1
ATOM 3688 C CA . ARG B 1 58 ? 21.984 33.75 0.24 1 90.88 58 ARG B CA 1
ATOM 3689 C C . ARG B 1 58 ? 22.141 32.625 1.249 1 90.88 58 ARG B C 1
ATOM 3691 O O . ARG B 1 58 ? 23.234 32.125 1.463 1 90.88 58 ARG B O 1
ATOM 3698 N N . LYS B 1 59 ? 21.016 32.281 1.855 1 91.31 59 LYS B N 1
ATOM 3699 C CA . LYS B 1 59 ? 21.016 31.219 2.865 1 91.31 59 LYS B CA 1
ATOM 3700 C C . LYS B 1 59 ? 20.047 30.109 2.502 1 91.31 59 LYS B C 1
ATOM 3702 O O . LYS B 1 59 ? 19.125 30.312 1.714 1 91.31 59 LYS B O 1
ATOM 3707 N N . LYS B 1 60 ? 20.328 28.953 3.039 1 90.31 60 LYS B N 1
ATOM 3708 C CA . LYS B 1 60 ? 19.438 27.812 2.83 1 90.31 60 LYS B CA 1
ATOM 3709 C C . LYS B 1 60 ? 18.016 28.141 3.258 1 90.31 60 LYS B C 1
ATOM 3711 O O . LYS B 1 60 ? 17.047 27.734 2.594 1 90.31 60 LYS B O 1
ATOM 3716 N N . GLU B 1 61 ? 17.922 28.938 4.324 1 89.38 61 GLU B N 1
ATOM 3717 C CA . GLU B 1 61 ? 16.609 29.281 4.867 1 89.38 61 GLU B CA 1
ATOM 3718 C C . GLU B 1 61 ? 15.82 30.141 3.881 1 89.38 61 GLU B C 1
ATOM 3720 O O . GLU B 1 61 ? 14.594 30.031 3.809 1 89.38 61 GLU B O 1
ATOM 3725 N N . ASP B 1 62 ? 16.547 30.938 3.156 1 92.38 62 ASP B N 1
ATOM 3726 C CA . ASP B 1 62 ? 15.883 31.75 2.133 1 92.38 62 ASP B CA 1
ATOM 3727 C C . ASP B 1 62 ? 15.289 30.859 1.036 1 92.38 62 ASP B C 1
ATOM 3729 O O . ASP B 1 62 ? 14.195 31.125 0.535 1 92.38 62 ASP B O 1
ATOM 3733 N N . LEU B 1 63 ? 16.078 29.891 0.746 1 92.62 63 LEU B N 1
ATOM 3734 C CA . LEU B 1 63 ? 15.648 28.953 -0.28 1 92.62 63 LEU B CA 1
ATOM 3735 C C . LEU B 1 63 ? 14.438 28.156 0.19 1 92.62 63 LEU B C 1
ATOM 3737 O O . LEU B 1 63 ? 13.484 27.953 -0.569 1 92.62 63 LEU B O 1
ATOM 3741 N N . VAL B 1 64 ? 14.367 27.734 1.407 1 91.19 64 VAL B N 1
ATOM 3742 C CA . VAL B 1 64 ? 13.258 26.984 1.99 1 91.19 64 VAL B CA 1
ATOM 3743 C C . VAL B 1 64 ? 11.992 27.844 1.964 1 91.19 64 VAL B C 1
ATOM 3745 O O . VAL B 1 64 ? 10.93 27.375 1.527 1 91.19 64 VAL B O 1
ATOM 3748 N N . VAL B 1 65 ? 12.156 29.062 2.367 1 92.31 65 VAL B N 1
ATOM 3749 C CA . VAL B 1 65 ? 11.016 29.969 2.408 1 92.31 65 VAL B CA 1
ATOM 3750 C C . VAL B 1 65 ? 10.469 30.188 0.999 1 92.31 65 VAL B C 1
ATOM 3752 O O . VAL B 1 65 ? 9.25 30.172 0.793 1 92.31 65 VAL B O 1
ATOM 3755 N N . ALA B 1 66 ? 11.383 30.344 0.091 1 93.88 66 ALA B N 1
ATOM 3756 C CA . ALA B 1 66 ? 10.953 30.562 -1.29 1 93.88 66 ALA B CA 1
ATOM 3757 C C . ALA B 1 66 ? 10.172 29.359 -1.812 1 93.88 66 ALA B C 1
ATOM 3759 O O . ALA B 1 66 ? 9.156 29.516 -2.49 1 93.88 66 ALA B O 1
ATOM 3760 N N . CYS B 1 67 ? 10.617 28.172 -1.532 1 93.94 67 CYS B N 1
ATOM 3761 C CA . CYS B 1 67 ? 9.922 26.953 -1.937 1 93.94 67 CYS B CA 1
ATOM 3762 C C . CYS B 1 67 ? 8.555 26.875 -1.278 1 93.94 67 CYS B C 1
ATOM 3764 O O . CYS B 1 67 ? 7.57 26.516 -1.93 1 93.94 67 CYS B O 1
ATOM 3766 N N . LEU B 1 68 ? 8.469 27.203 -0.038 1 93.19 68 LEU B N 1
ATOM 3767 C CA . LEU B 1 68 ? 7.215 27.156 0.706 1 93.19 68 LEU B CA 1
ATOM 3768 C C . LEU B 1 68 ? 6.215 28.172 0.147 1 93.19 68 LEU B C 1
ATOM 3770 O O . LEU B 1 68 ? 5.035 27.844 -0.02 1 93.19 68 LEU B O 1
ATOM 3774 N N . LEU B 1 69 ? 6.75 29.344 -0.113 1 94.62 69 LEU B N 1
ATOM 3775 C CA . LEU B 1 69 ? 5.875 30.391 -0.641 1 94.62 69 LEU B CA 1
ATOM 3776 C C . LEU B 1 69 ? 5.324 30 -2.008 1 94.62 69 LEU B C 1
ATOM 3778 O O . LEU B 1 69 ? 4.172 30.297 -2.324 1 94.62 69 LEU B O 1
ATOM 3782 N N . ARG B 1 70 ? 6.16 29.375 -2.752 1 95.12 70 ARG B N 1
ATOM 3783 C CA . ARG B 1 70 ? 5.691 28.875 -4.043 1 95.12 70 ARG B CA 1
ATOM 3784 C C . ARG B 1 70 ? 4.582 27.844 -3.865 1 95.12 70 ARG B C 1
ATOM 3786 O O . ARG B 1 70 ? 3.57 27.891 -4.57 1 95.12 70 ARG B O 1
ATOM 3793 N N . ALA B 1 71 ? 4.746 26.906 -2.975 1 95 71 ALA B N 1
ATOM 3794 C CA . ALA B 1 71 ? 3.73 25.891 -2.697 1 95 71 ALA B CA 1
ATOM 3795 C C . ALA B 1 71 ? 2.443 26.531 -2.186 1 95 71 ALA B C 1
ATOM 3797 O O . ALA B 1 71 ? 1.347 26.172 -2.621 1 95 71 ALA B O 1
ATOM 3798 N N . ILE B 1 72 ? 2.596 27.5 -1.32 1 95.75 72 ILE B N 1
ATOM 3799 C CA . ILE B 1 72 ? 1.45 28.219 -0.768 1 95.75 72 ILE B CA 1
ATOM 3800 C C . ILE B 1 72 ? 0.708 28.953 -1.886 1 95.75 72 ILE B C 1
ATOM 3802 O O . ILE B 1 72 ? -0.523 28.906 -1.947 1 95.75 72 ILE B O 1
ATOM 3806 N N . GLY B 1 73 ? 1.514 29.578 -2.719 1 96.75 73 GLY B N 1
ATOM 3807 C CA . GLY B 1 73 ? 0.912 30.281 -3.84 1 96.75 73 GLY B CA 1
ATOM 3808 C C . GLY B 1 73 ? 0.054 29.391 -4.715 1 96.75 73 GLY B C 1
ATOM 3809 O O . GLY B 1 73 ? -1.029 29.797 -5.148 1 96.75 73 GLY B O 1
ATOM 3810 N N . GLU B 1 74 ? 0.535 28.203 -4.957 1 96.62 74 GLU B N 1
ATOM 3811 C CA . GLU B 1 74 ? -0.228 27.234 -5.73 1 96.62 74 GLU B CA 1
ATOM 3812 C C . GLU B 1 74 ? -1.543 26.875 -5.039 1 96.62 74 GLU B C 1
ATOM 3814 O O . GLU B 1 74 ? -2.588 26.797 -5.684 1 96.62 74 GLU B O 1
ATOM 3819 N N . MET B 1 75 ? -1.492 26.703 -3.766 1 96.81 75 MET B N 1
ATOM 3820 C CA . MET B 1 75 ? -2.682 26.359 -2.992 1 96.81 75 MET B CA 1
ATOM 3821 C C . MET B 1 75 ? -3.682 27.5 -2.996 1 96.81 75 MET B C 1
ATOM 3823 O O . MET B 1 75 ? -4.891 27.281 -3.072 1 96.81 75 MET B O 1
ATOM 3827 N N . VAL B 1 76 ? -3.166 28.688 -2.906 1 97.69 76 VAL B N 1
ATOM 3828 C CA . VAL B 1 76 ? -4.008 29.891 -2.936 1 97.69 76 VAL B CA 1
ATOM 3829 C C . VAL B 1 76 ? -4.734 29.969 -4.277 1 97.69 76 VAL B C 1
ATOM 3831 O O . VAL B 1 76 ? -5.938 30.25 -4.32 1 97.69 76 VAL B O 1
ATOM 3834 N N . ASP B 1 77 ? -3.992 29.703 -5.328 1 98.19 77 ASP B N 1
ATOM 3835 C CA . ASP B 1 77 ? -4.59 29.734 -6.66 1 98.19 77 ASP B CA 1
ATOM 3836 C C . ASP B 1 77 ? -5.699 28.688 -6.781 1 98.19 77 ASP B C 1
ATOM 3838 O O . ASP B 1 77 ? -6.77 28.969 -7.324 1 98.19 77 ASP B O 1
ATOM 3842 N N . ILE B 1 78 ? -5.484 27.562 -6.285 1 98.56 78 ILE B N 1
ATOM 3843 C CA . ILE B 1 78 ? -6.453 26.469 -6.332 1 98.56 78 ILE B CA 1
ATOM 3844 C C . ILE B 1 78 ? -7.684 26.844 -5.5 1 98.56 78 ILE B C 1
ATOM 3846 O O . ILE B 1 78 ? -8.82 26.672 -5.949 1 98.56 78 ILE B O 1
ATOM 3850 N N . ALA B 1 79 ? -7.441 27.391 -4.293 1 98.44 79 ALA B N 1
ATOM 3851 C CA . ALA B 1 79 ? -8.539 27.812 -3.432 1 98.44 79 ALA B CA 1
ATOM 3852 C C . ALA B 1 79 ? -9.359 28.906 -4.094 1 98.44 79 ALA B C 1
ATOM 3854 O O . ALA B 1 79 ? -10.594 28.906 -4.02 1 98.44 79 ALA B O 1
ATOM 3855 N N . SER B 1 80 ? -8.672 29.844 -4.73 1 98.31 80 SER B N 1
ATOM 3856 C CA . SER B 1 80 ? -9.344 30.938 -5.41 1 98.31 80 SER B CA 1
ATOM 3857 C C . SER B 1 80 ? -10.227 30.438 -6.547 1 98.31 80 SER B C 1
ATOM 3859 O O . SER B 1 80 ? -11.352 30.891 -6.727 1 98.31 80 SER B O 1
ATOM 3861 N N . ALA B 1 81 ? -9.719 29.484 -7.254 1 98.62 81 ALA B N 1
ATOM 3862 C CA . ALA B 1 81 ? -10.508 28.875 -8.328 1 98.62 81 ALA B CA 1
ATOM 3863 C C . ALA B 1 81 ? -11.719 28.141 -7.777 1 98.62 81 ALA B C 1
ATOM 3865 O O . ALA B 1 81 ? -12.82 28.25 -8.328 1 98.62 81 ALA B O 1
ATOM 3866 N N . ALA B 1 82 ? -11.578 27.406 -6.715 1 98.69 82 ALA B N 1
ATOM 3867 C CA . ALA B 1 82 ? -12.664 26.672 -6.09 1 98.69 82 ALA B CA 1
ATOM 3868 C C . ALA B 1 82 ? -13.734 27.609 -5.547 1 98.69 82 ALA B C 1
ATOM 3870 O O . ALA B 1 82 ? -14.922 27.297 -5.562 1 98.69 82 ALA B O 1
ATOM 3871 N N . GLN B 1 83 ? -13.273 28.781 -5.094 1 97.81 83 GLN B N 1
ATOM 3872 C CA . GLN B 1 83 ? -14.156 29.781 -4.477 1 97.81 83 GLN B CA 1
ATOM 3873 C C . GLN B 1 83 ? -15.18 30.297 -5.477 1 97.81 83 GLN B C 1
ATOM 3875 O O . GLN B 1 83 ? -16.188 30.891 -5.086 1 97.81 83 GLN B O 1
ATOM 3880 N N . GLN B 1 84 ? -14.938 30.094 -6.746 1 97.88 84 GLN B N 1
ATOM 3881 C CA . GLN B 1 84 ? -15.844 30.578 -7.781 1 97.88 84 GLN B CA 1
ATOM 3882 C C . GLN B 1 84 ? -17.125 29.75 -7.828 1 97.88 84 GLN B C 1
ATOM 3884 O O . GLN B 1 84 ? -18.109 30.156 -8.438 1 97.88 84 GLN B O 1
ATOM 3889 N N . GLN B 1 85 ? -17.094 28.562 -7.219 1 98.06 85 GLN B N 1
ATOM 3890 C CA . GLN B 1 85 ? -18.297 27.734 -7.156 1 98.06 85 GLN B CA 1
ATOM 3891 C C . GLN B 1 85 ? -19.312 28.312 -6.184 1 98.06 85 GLN B C 1
ATOM 3893 O O . GLN B 1 85 ? -18.938 28.938 -5.191 1 98.06 85 GLN B O 1
ATOM 3898 N N . PRO B 1 86 ? -20.547 28.125 -6.367 1 96.38 86 PRO B N 1
ATOM 3899 C CA . PRO B 1 86 ? -21.594 28.859 -5.656 1 96.38 86 PRO B CA 1
ATOM 3900 C C . PRO B 1 86 ? -21.797 28.359 -4.227 1 96.38 86 PRO B C 1
ATOM 3902 O O . PRO B 1 86 ? -22.188 29.141 -3.35 1 96.38 86 PRO B O 1
ATOM 3905 N N . ALA B 1 87 ? -21.625 27.047 -3.996 1 97.31 87 ALA B N 1
ATOM 3906 C CA . ALA B 1 87 ? -21.953 26.469 -2.695 1 97.31 87 ALA B CA 1
ATOM 3907 C C . ALA B 1 87 ? -20.766 25.719 -2.111 1 97.31 87 ALA B C 1
ATOM 3909 O O . ALA B 1 87 ? -19.891 25.234 -2.85 1 97.31 87 ALA B O 1
ATOM 3910 N N . PRO B 1 88 ? -20.719 25.578 -0.801 1 97.81 88 PRO B N 1
ATOM 3911 C CA . PRO B 1 88 ? -19.594 24.922 -0.138 1 97.81 88 PRO B CA 1
ATOM 3912 C C . PRO B 1 88 ? -19.344 23.5 -0.675 1 97.81 88 PRO B C 1
ATOM 3914 O O . PRO B 1 88 ? -18.188 23.109 -0.861 1 97.81 88 PRO B O 1
ATOM 3917 N N . ARG B 1 89 ? -20.422 22.797 -0.954 1 98.06 89 ARG B N 1
ATOM 3918 C CA . ARG B 1 89 ? -20.281 21.438 -1.47 1 98.06 89 ARG B CA 1
ATOM 3919 C C . ARG B 1 89 ? -19.484 21.438 -2.771 1 98.06 89 ARG B C 1
ATOM 3921 O O . ARG B 1 89 ? -18.531 20.672 -2.918 1 98.06 89 ARG B O 1
ATOM 3928 N N . GLU B 1 90 ? -19.812 22.297 -3.678 1 98.44 90 GLU B N 1
ATOM 3929 C CA . GLU B 1 90 ? -19.141 22.375 -4.969 1 98.44 90 GLU B CA 1
ATOM 3930 C C . GLU B 1 90 ? -17.734 22.938 -4.816 1 98.44 90 GLU B C 1
ATOM 3932 O O . GLU B 1 90 ? -16.828 22.562 -5.57 1 98.44 90 GLU B O 1
ATOM 3937 N N . ARG B 1 91 ? -17.578 23.797 -3.871 1 98.81 91 ARG B N 1
ATOM 3938 C CA . ARG B 1 91 ? -16.266 24.375 -3.629 1 98.81 91 ARG B CA 1
ATOM 3939 C C . ARG B 1 91 ? -15.297 23.312 -3.107 1 98.81 91 ARG B C 1
ATOM 3941 O O . ARG B 1 91 ? -14.141 23.266 -3.535 1 98.81 91 ARG B O 1
ATOM 3948 N N . VAL B 1 92 ? -15.766 22.438 -2.195 1 98.75 92 VAL B N 1
ATOM 3949 C CA . VAL B 1 92 ? -14.945 21.344 -1.692 1 98.75 92 VAL B CA 1
ATOM 3950 C C . VAL B 1 92 ? -14.57 20.406 -2.84 1 98.75 92 VAL B C 1
ATOM 3952 O O . VAL B 1 92 ? -13.406 20.031 -2.986 1 98.75 92 VAL B O 1
ATOM 3955 N N . LYS B 1 93 ? -15.547 20.047 -3.689 1 98.81 93 LYS B N 1
ATOM 3956 C CA . LYS B 1 93 ? -15.305 19.203 -4.852 1 98.81 93 LYS B CA 1
ATOM 3957 C C . LYS B 1 93 ? -14.242 19.797 -5.762 1 98.81 93 LYS B C 1
ATOM 3959 O O . LYS B 1 93 ? -13.289 19.109 -6.148 1 98.81 93 LYS B O 1
ATOM 3964 N N . ALA B 1 94 ? -14.375 21.062 -6.012 1 98.88 94 ALA B N 1
ATOM 3965 C CA . ALA B 1 94 ? -13.469 21.734 -6.926 1 98.88 94 ALA B CA 1
ATOM 3966 C C . ALA B 1 94 ? -12.055 21.812 -6.34 1 98.88 94 ALA B C 1
ATOM 3968 O O . ALA B 1 94 ? -11.07 21.609 -7.051 1 98.88 94 ALA B O 1
ATOM 3969 N N . PHE B 1 95 ? -12 22.156 -5.07 1 98.88 95 PHE B N 1
ATOM 3970 C CA . PHE B 1 95 ? -10.711 22.281 -4.41 1 98.88 95 PHE B CA 1
ATOM 3971 C C . PHE B 1 95 ? -9.914 20.984 -4.5 1 98.88 95 PHE B C 1
ATOM 3973 O O . PHE B 1 95 ? -8.758 20.984 -4.91 1 98.88 95 PHE B O 1
ATOM 3980 N N . ILE B 1 96 ? -10.547 19.859 -4.195 1 98.88 96 ILE B N 1
ATOM 3981 C CA . ILE B 1 96 ? -9.891 18.562 -4.215 1 98.88 96 ILE B CA 1
ATOM 3982 C C . ILE B 1 96 ? -9.555 18.172 -5.656 1 98.88 96 ILE B C 1
ATOM 3984 O O . ILE B 1 96 ? -8.445 17.719 -5.938 1 98.88 96 ILE B O 1
ATOM 3988 N N . ALA B 1 97 ? -10.477 18.344 -6.539 1 98.88 97 ALA B N 1
ATOM 3989 C CA . ALA B 1 97 ? -10.25 18 -7.938 1 98.88 97 ALA B CA 1
ATOM 3990 C C . ALA B 1 97 ? -9.055 18.75 -8.508 1 98.88 97 ALA B C 1
ATOM 3992 O O . ALA B 1 97 ? -8.188 18.156 -9.148 1 98.88 97 ALA B O 1
ATOM 3993 N N . LEU B 1 98 ? -8.984 20.031 -8.258 1 98.81 98 LEU B N 1
ATOM 3994 C CA . LEU B 1 98 ? -7.91 20.875 -8.781 1 98.81 98 LEU B CA 1
ATOM 3995 C C . LEU B 1 98 ? -6.57 20.5 -8.156 1 98.81 98 LEU B C 1
ATOM 3997 O O . LEU B 1 98 ? -5.543 20.5 -8.836 1 98.81 98 LEU B O 1
ATOM 4001 N N . PHE B 1 99 ? -6.633 20.266 -6.918 1 98.62 99 PHE B N 1
ATOM 4002 C CA . PHE B 1 99 ? -5.379 19.891 -6.266 1 98.62 99 PHE B CA 1
ATOM 4003 C C . PHE B 1 99 ? -4.84 18.594 -6.832 1 98.62 99 PHE B C 1
ATOM 4005 O O . PHE B 1 99 ? -3.65 18.484 -7.133 1 98.62 99 PHE B O 1
ATOM 4012 N N . PHE B 1 100 ? -5.672 17.594 -7.016 1 98.75 100 PHE B N 1
ATOM 4013 C CA . PHE B 1 100 ? -5.234 16.312 -7.559 1 98.75 100 PHE B CA 1
ATOM 4014 C C . PHE B 1 100 ? -4.809 16.469 -9.016 1 98.75 100 PHE B C 1
ATOM 4016 O O . PHE B 1 100 ? -3.916 15.75 -9.477 1 98.75 100 PHE B O 1
ATOM 4023 N N . GLU B 1 101 ? -5.484 17.328 -9.711 1 98.44 101 GLU B N 1
ATOM 4024 C CA . GLU B 1 101 ? -5.012 17.641 -11.055 1 98.44 101 GLU B CA 1
ATOM 4025 C C . GLU B 1 101 ? -3.592 18.188 -11.031 1 98.44 101 GLU B C 1
ATOM 4027 O O . GLU B 1 101 ? -2.756 17.812 -11.852 1 98.44 101 GLU B O 1
ATOM 4032 N N . ARG B 1 102 ? -3.355 19.062 -10.078 1 98.25 102 ARG B N 1
ATOM 4033 C CA . ARG B 1 102 ? -2.014 19.609 -9.922 1 98.25 102 ARG B CA 1
ATOM 4034 C C . ARG B 1 102 ? -1.009 18.516 -9.586 1 98.25 102 ARG B C 1
ATOM 4036 O O . ARG B 1 102 ? 0.124 18.531 -10.07 1 98.25 102 ARG B O 1
ATOM 4043 N N . LEU B 1 103 ? -1.382 17.625 -8.742 1 98 103 LEU B N 1
ATOM 4044 C CA . LEU B 1 103 ? -0.523 16.5 -8.398 1 98 103 LEU B CA 1
ATOM 4045 C C . LEU B 1 103 ? -0.243 15.633 -9.633 1 98 103 LEU B C 1
ATOM 4047 O O . LEU B 1 103 ? 0.877 15.156 -9.812 1 98 103 LEU B O 1
ATOM 4051 N N . ALA B 1 104 ? -1.264 15.445 -10.453 1 98.25 104 ALA B N 1
ATOM 4052 C CA . ALA B 1 104 ? -1.092 14.664 -11.68 1 98.25 104 ALA B CA 1
ATOM 4053 C C . ALA B 1 104 ? -0.074 15.32 -12.609 1 98.25 104 ALA B C 1
ATOM 4055 O O . ALA B 1 104 ? 0.762 14.633 -13.203 1 98.25 104 ALA B O 1
ATOM 4056 N N . ARG B 1 105 ? -0.126 16.609 -12.734 1 97.5 105 ARG B N 1
ATOM 4057 C CA . ARG B 1 105 ? 0.806 17.359 -13.578 1 97.5 105 ARG B CA 1
ATOM 4058 C C . ARG B 1 105 ? 2.229 17.266 -13.031 1 97.5 105 ARG B C 1
ATOM 4060 O O . ARG B 1 105 ? 3.193 17.297 -13.797 1 97.5 105 ARG B O 1
ATOM 4067 N N . THR B 1 106 ? 2.322 17.188 -11.734 1 96.75 106 THR B N 1
ATOM 4068 C CA . THR B 1 106 ? 3.633 16.938 -11.148 1 96.75 106 THR B CA 1
ATOM 4069 C C . THR B 1 106 ? 4.121 15.531 -11.5 1 96.75 106 THR B C 1
ATOM 4071 O O . THR B 1 106 ? 5.27 15.352 -11.914 1 96.75 106 THR B O 1
ATOM 4074 N N . ALA B 1 107 ? 3.258 14.555 -11.406 1 96 107 ALA B N 1
ATOM 4075 C CA . ALA B 1 107 ? 3.607 13.156 -11.633 1 96 107 ALA B CA 1
ATOM 4076 C C . ALA B 1 107 ? 4.023 12.93 -13.086 1 96 107 ALA B C 1
ATOM 4078 O O . ALA B 1 107 ? 4.879 12.086 -13.367 1 96 107 ALA B O 1
ATOM 4079 N N . THR B 1 108 ? 3.482 13.664 -14.023 1 95.69 108 THR B N 1
ATOM 4080 C CA . THR B 1 108 ? 3.781 13.5 -15.445 1 95.69 108 THR B CA 1
ATOM 4081 C C . THR B 1 108 ? 4.957 14.383 -15.852 1 95.69 108 THR B C 1
ATOM 4083 O O . THR B 1 108 ? 5.398 14.344 -17 1 95.69 108 THR B O 1
ATOM 4086 N N . GLY B 1 109 ? 5.402 15.242 -14.977 1 94 109 GLY B N 1
ATOM 4087 C CA . GLY B 1 109 ? 6.559 16.094 -15.234 1 94 109 GLY B CA 1
ATOM 4088 C C . GLY B 1 109 ? 6.199 17.438 -15.836 1 94 109 GLY B C 1
ATOM 4089 O O . GLY B 1 109 ? 7.078 18.219 -16.188 1 94 109 GLY B O 1
ATOM 4090 N N . GLU B 1 110 ? 4.926 17.688 -15.922 1 95.75 110 GLU B N 1
ATOM 4091 C CA . GLU B 1 110 ? 4.477 18.953 -16.5 1 95.75 110 GLU B CA 1
ATOM 4092 C C . GLU B 1 110 ? 4.73 20.125 -15.539 1 95.75 110 GLU B C 1
ATOM 4094 O O . GLU B 1 110 ? 4.988 21.25 -15.977 1 95.75 110 GLU B O 1
ATOM 4099 N N . ARG B 1 111 ? 4.59 19.891 -14.211 1 95.81 111 ARG B N 1
ATOM 4100 C CA . ARG B 1 111 ? 4.832 20.891 -13.172 1 95.81 111 ARG B CA 1
ATOM 4101 C C . ARG B 1 111 ? 5.809 20.359 -12.125 1 95.81 111 ARG B C 1
ATOM 4103 O O . ARG B 1 111 ? 5.883 19.156 -11.891 1 95.81 111 ARG B O 1
ATOM 4110 N N . PRO B 1 112 ? 6.551 21.234 -11.586 1 94.56 112 PRO B N 1
ATOM 4111 C CA . PRO B 1 112 ? 7.516 20.812 -10.578 1 94.56 112 PRO B CA 1
ATOM 4112 C C . PRO B 1 112 ? 6.852 20.359 -9.273 1 94.56 112 PRO B C 1
ATOM 4114 O O . PRO B 1 112 ? 5.672 20.641 -9.055 1 94.56 112 PRO B O 1
ATOM 4117 N N . GLU B 1 113 ? 7.609 19.672 -8.516 1 94.31 113 GLU B N 1
ATOM 4118 C CA . GLU B 1 113 ? 7.133 19.203 -7.215 1 94.31 113 GLU B CA 1
ATOM 4119 C C . GLU B 1 113 ? 6.871 20.375 -6.27 1 94.31 113 GLU B C 1
ATOM 4121 O O . GLU B 1 113 ? 7.613 21.359 -6.27 1 94.31 113 GLU B O 1
ATOM 4126 N N . LEU B 1 114 ? 5.82 20.25 -5.512 1 93.31 114 LEU B N 1
ATOM 4127 C CA . LEU B 1 114 ? 5.527 21.203 -4.453 1 93.31 114 LEU B CA 1
ATOM 4128 C C . LEU B 1 114 ? 6.184 20.781 -3.141 1 93.31 114 LEU B C 1
ATOM 4130 O O . LEU B 1 114 ? 6.145 19.594 -2.777 1 93.31 114 LEU B O 1
ATOM 4134 N N . MET B 1 115 ? 6.738 21.734 -2.52 1 91.38 115 MET B N 1
ATOM 4135 C CA . MET B 1 115 ? 7.309 21.422 -1.216 1 91.38 115 MET B CA 1
ATOM 4136 C C . MET B 1 115 ? 6.215 21.125 -0.195 1 91.38 115 MET B C 1
ATOM 4138 O O . MET B 1 115 ? 5.195 21.828 -0.161 1 91.38 115 MET B O 1
ATOM 4142 N N . SER B 1 116 ? 6.465 20.141 0.595 1 86.69 116 SER B N 1
ATOM 4143 C CA . SER B 1 116 ? 5.543 19.812 1.681 1 86.69 116 SER B CA 1
ATOM 4144 C C . SER B 1 116 ? 5.582 20.875 2.773 1 86.69 116 SER B C 1
ATOM 4146 O O . SER B 1 116 ? 6.629 21.469 3.027 1 86.69 116 SER B O 1
ATOM 4148 N N . PHE B 1 117 ? 4.484 21.125 3.438 1 77.5 117 PHE B N 1
ATOM 4149 C CA . PHE B 1 117 ? 4.383 22.172 4.453 1 77.5 117 PHE B CA 1
ATOM 4150 C C . PHE B 1 117 ? 4.887 21.672 5.801 1 77.5 117 PHE B C 1
ATOM 4152 O O . PHE B 1 117 ? 4.867 22.406 6.789 1 77.5 117 PHE B O 1
ATOM 4159 N N . ARG B 1 118 ? 5.266 20.516 5.785 1 65.5 118 ARG B N 1
ATOM 4160 C CA . ARG B 1 118 ? 5.676 19.859 7.02 1 65.5 118 ARG B CA 1
ATOM 4161 C C . ARG B 1 118 ? 6.863 20.578 7.656 1 65.5 118 ARG B C 1
ATOM 4163 O O . ARG B 1 118 ? 7.09 20.453 8.859 1 65.5 118 ARG B O 1
ATOM 4170 N N . GLU B 1 119 ? 7.496 21.438 6.957 1 62.41 119 GLU B N 1
ATOM 4171 C CA . GLU B 1 119 ? 8.812 21.906 7.375 1 62.41 119 GLU B CA 1
ATOM 4172 C C . GLU B 1 119 ? 8.766 23.359 7.832 1 62.41 119 GLU B C 1
ATOM 4174 O O . GLU B 1 119 ? 9.797 23.953 8.141 1 62.41 119 GLU B O 1
ATOM 4179 N N . ILE B 1 120 ? 7.652 23.875 7.871 1 67.44 120 ILE B N 1
ATOM 4180 C CA . ILE B 1 120 ? 7.578 25.312 8.141 1 67.44 120 ILE B CA 1
ATOM 4181 C C . ILE B 1 120 ? 8.125 25.594 9.531 1 67.44 120 ILE B C 1
ATOM 4183 O O . ILE B 1 120 ? 8.859 26.562 9.727 1 67.44 120 ILE B O 1
ATOM 4187 N N . ARG B 1 121 ? 7.961 24.656 10.391 1 65.31 121 ARG B N 1
ATOM 4188 C CA . ARG B 1 121 ? 8.32 24.891 11.781 1 65.31 121 ARG B CA 1
ATOM 4189 C C . ARG B 1 121 ? 9.805 24.656 12.016 1 65.31 121 ARG B C 1
ATOM 4191 O O . ARG B 1 121 ? 10.344 25.016 13.062 1 65.31 121 ARG B O 1
ATOM 4198 N N . ALA B 1 122 ? 10.422 24.109 11 1 65.12 122 ALA B N 1
ATOM 4199 C CA . ALA B 1 122 ? 11.852 23.844 11.117 1 65.12 122 ALA B CA 1
ATOM 4200 C C . ALA B 1 122 ? 12.664 25.109 10.805 1 65.12 122 ALA B C 1
ATOM 4202 O O . ALA B 1 122 ? 13.875 25.125 11.016 1 65.12 122 ALA B O 1
ATOM 4203 N N . LEU B 1 123 ? 12 26.219 10.484 1 74.5 123 LEU B N 1
ATOM 4204 C CA . LEU B 1 123 ? 12.672 27.438 10.062 1 74.5 123 LEU B CA 1
ATOM 4205 C C . LEU B 1 123 ? 12.922 28.359 11.258 1 74.5 123 LEU B C 1
ATOM 4207 O O . LEU B 1 123 ? 12.148 28.359 12.219 1 74.5 123 LEU B O 1
ATOM 4211 N N . PRO B 1 124 ? 14.125 29.047 11.141 1 73.38 124 PRO B N 1
ATOM 4212 C CA . PRO B 1 124 ? 14.312 30.094 12.148 1 73.38 124 PRO B CA 1
ATOM 4213 C C . PRO B 1 124 ? 13.172 31.109 12.156 1 73.38 124 PRO B C 1
ATOM 4215 O O . PRO B 1 124 ? 12.484 31.281 11.141 1 73.38 124 PRO B O 1
ATOM 4218 N N . ASP B 1 125 ? 13.07 31.812 13.227 1 73.94 125 ASP B N 1
ATOM 4219 C CA . ASP B 1 125 ? 11.906 32.625 13.547 1 73.94 125 ASP B CA 1
ATOM 4220 C C . ASP B 1 125 ? 11.633 33.656 12.445 1 73.94 125 ASP B C 1
ATOM 4222 O O . ASP B 1 125 ? 10.492 33.781 11.984 1 73.94 125 ASP B O 1
ATOM 4226 N N . SER B 1 126 ? 12.672 34.375 12.062 1 76.12 126 SER B N 1
ATOM 4227 C CA . SER B 1 126 ? 12.43 35.438 11.078 1 76.12 126 SER B CA 1
ATOM 4228 C C . SER B 1 126 ? 11.906 34.844 9.766 1 76.12 126 SER B C 1
ATOM 4230 O O . SER B 1 126 ? 10.961 35.375 9.18 1 76.12 126 SER B O 1
ATOM 4232 N N . HIS B 1 127 ? 12.461 33.844 9.312 1 80.19 127 HIS B N 1
ATOM 4233 C CA . HIS B 1 127 ? 12.047 33.156 8.086 1 80.19 127 HIS B CA 1
ATOM 4234 C C . HIS B 1 127 ? 10.719 32.438 8.273 1 80.19 127 HIS B C 1
ATOM 4236 O O . HIS B 1 127 ? 9.852 32.469 7.398 1 80.19 127 HIS B O 1
ATOM 4242 N N . ALA B 1 128 ? 10.531 32.031 9.445 1 81.31 128 ALA B N 1
ATOM 4243 C CA . ALA B 1 128 ? 9.312 31.297 9.758 1 81.31 128 ALA B CA 1
ATOM 4244 C C . ALA B 1 128 ? 8.094 32.219 9.742 1 81.31 128 ALA B C 1
ATOM 4246 O O . ALA B 1 128 ? 7.02 31.844 9.281 1 81.31 128 ALA B O 1
ATOM 4247 N N . ASP B 1 129 ? 8.273 33.469 10.078 1 87 129 ASP B N 1
ATOM 4248 C CA . ASP B 1 129 ? 7.164 34.406 10.18 1 87 129 ASP B CA 1
ATOM 4249 C C . ASP B 1 129 ? 6.562 34.719 8.812 1 87 129 ASP B C 1
ATOM 4251 O O . ASP B 1 129 ? 5.34 34.75 8.664 1 87 129 ASP B O 1
ATOM 4255 N N . ILE B 1 130 ? 7.445 34.844 7.914 1 88.94 130 ILE B N 1
ATOM 4256 C CA . ILE B 1 130 ? 6.988 35.156 6.562 1 88.94 130 ILE B CA 1
ATOM 4257 C C . ILE B 1 130 ? 6.16 33.969 6.027 1 88.94 130 ILE B C 1
ATOM 4259 O O . ILE B 1 130 ? 5.062 34.188 5.504 1 88.94 130 ILE B O 1
ATOM 4263 N N . ALA B 1 131 ? 6.668 32.875 6.164 1 89.56 131 ALA B N 1
ATOM 4264 C CA . ALA B 1 131 ? 5.992 31.672 5.684 1 89.56 131 ALA B CA 1
ATOM 4265 C C . ALA B 1 131 ? 4.688 31.438 6.438 1 89.56 131 ALA B C 1
ATOM 4267 O O . ALA B 1 131 ? 3.67 31.062 5.84 1 89.56 131 ALA B O 1
ATOM 4268 N N . PHE B 1 132 ? 4.688 31.734 7.668 1 88.62 132 PHE B N 1
ATOM 4269 C CA . PHE B 1 132 ? 3.506 31.516 8.5 1 88.62 132 PHE B CA 1
ATOM 4270 C C . PHE B 1 132 ? 2.396 32.5 8.125 1 88.62 132 PHE B C 1
ATOM 4272 O O . PHE B 1 132 ? 1.221 32.125 8.102 1 88.62 132 PHE B O 1
ATOM 4279 N N . ASP B 1 133 ? 2.801 33.688 7.879 1 92.56 133 ASP B N 1
ATOM 4280 C CA . ASP B 1 133 ? 1.811 34.688 7.473 1 92.56 133 ASP B CA 1
ATOM 4281 C C . ASP B 1 133 ? 1.126 34.281 6.172 1 92.56 133 ASP B C 1
ATOM 4283 O O . ASP B 1 133 ? -0.1 34.344 6.062 1 92.56 133 ASP B O 1
ATOM 4287 N N . ALA B 1 134 ? 1.955 33.844 5.301 1 94.06 134 ALA B N 1
ATOM 4288 C CA . ALA B 1 134 ? 1.413 33.406 4.023 1 94.06 134 ALA B CA 1
ATOM 4289 C C . ALA B 1 134 ? 0.524 32.156 4.215 1 94.06 134 ALA B C 1
ATOM 4291 O O . ALA B 1 134 ? -0.545 32.062 3.607 1 94.06 134 ALA B O 1
ATOM 4292 N N . TYR B 1 135 ? 0.937 31.328 5.059 1 93.81 135 TYR B N 1
ATOM 4293 C CA . TYR B 1 135 ? 0.182 30.109 5.332 1 93.81 135 TYR B CA 1
ATOM 4294 C C . TYR B 1 135 ? -1.16 30.438 5.98 1 93.81 135 TYR B C 1
ATOM 4296 O O . TYR B 1 135 ? -2.184 29.844 5.629 1 93.81 135 TYR B O 1
ATOM 4304 N N . THR B 1 136 ? -1.15 31.344 6.859 1 93.88 136 THR B N 1
ATOM 4305 C CA . THR B 1 136 ? -2.367 31.734 7.559 1 93.88 136 THR B CA 1
ATOM 4306 C C . THR B 1 136 ? -3.367 32.375 6.59 1 93.88 136 THR B C 1
ATOM 4308 O O . THR B 1 136 ? -4.57 32.094 6.676 1 93.88 136 THR B O 1
ATOM 4311 N N . ASP B 1 137 ? -2.836 33.125 5.707 1 95.81 137 ASP B N 1
ATOM 4312 C CA . ASP B 1 137 ? -3.703 33.719 4.691 1 95.81 137 ASP B CA 1
ATOM 4313 C C . ASP B 1 137 ? -4.312 32.625 3.803 1 95.81 137 ASP B C 1
ATOM 4315 O O . ASP B 1 137 ? -5.5 32.688 3.469 1 95.81 137 ASP B O 1
ATOM 4319 N N . MET B 1 138 ? -3.482 31.719 3.42 1 96.38 138 MET B N 1
ATOM 4320 C CA . MET B 1 138 ? -3.967 30.578 2.652 1 96.38 138 MET B CA 1
ATOM 4321 C C . MET B 1 138 ? -5.039 29.812 3.424 1 96.38 138 MET B C 1
ATOM 4323 O O . MET B 1 138 ? -6.094 29.484 2.875 1 96.38 138 MET B O 1
ATOM 4327 N N . PHE B 1 139 ? -4.832 29.625 4.707 1 96.31 139 PHE B N 1
ATOM 4328 C CA . PHE B 1 139 ? -5.766 28.906 5.574 1 96.31 139 PHE B CA 1
ATOM 4329 C C . PHE B 1 139 ? -7.109 29.641 5.629 1 96.31 139 PHE B C 1
ATOM 4331 O O . PHE B 1 139 ? -8.164 29 5.57 1 96.31 139 PHE B O 1
ATOM 4338 N N . ARG B 1 140 ? -7.059 30.953 5.695 1 96 140 ARG B N 1
ATOM 4339 C CA . ARG B 1 140 ? -8.281 31.75 5.715 1 96 140 ARG B CA 1
ATOM 4340 C C . ARG B 1 140 ? -9.094 31.547 4.438 1 96 140 ARG B C 1
ATOM 4342 O O . ARG B 1 140 ? -10.32 31.453 4.484 1 96 140 ARG B O 1
ATOM 4349 N N . ARG B 1 141 ? -8.398 31.438 3.387 1 96.81 141 ARG B N 1
ATOM 4350 C CA . ARG B 1 141 ? -9.07 31.219 2.111 1 96.81 141 ARG B CA 1
ATOM 4351 C C . ARG B 1 141 ? -9.727 29.828 2.074 1 96.81 141 ARG B C 1
ATOM 4353 O O . ARG B 1 141 ? -10.844 29.688 1.57 1 96.81 141 ARG B O 1
ATOM 4360 N N . ILE B 1 142 ? -9.039 28.875 2.59 1 97.69 142 ILE B N 1
ATOM 4361 C CA . ILE B 1 142 ? -9.586 27.516 2.645 1 97.69 142 ILE B CA 1
ATOM 4362 C C . ILE B 1 142 ? -10.82 27.5 3.539 1 97.69 142 ILE B C 1
ATOM 4364 O O . ILE B 1 142 ? -11.828 26.859 3.209 1 97.69 142 ILE B O 1
ATOM 4368 N N . ARG B 1 143 ? -10.719 28.188 4.656 1 97.25 143 ARG B N 1
ATOM 4369 C CA . ARG B 1 143 ? -11.852 28.266 5.578 1 97.25 143 ARG B CA 1
ATOM 4370 C C . ARG B 1 143 ? -13.07 28.875 4.891 1 97.25 143 ARG B C 1
ATOM 4372 O O . ARG B 1 143 ? -14.195 28.453 5.125 1 97.25 143 ARG B O 1
ATOM 4379 N N . GLN B 1 144 ? -12.836 29.812 3.994 1 96.56 144 GLN B N 1
ATOM 4380 C CA . GLN B 1 144 ? -13.922 30.484 3.289 1 96.56 144 GLN B CA 1
ATOM 4381 C C . GLN B 1 144 ? -14.633 29.531 2.33 1 96.56 144 GLN B C 1
ATOM 4383 O O . GLN B 1 144 ? -15.805 29.719 2.02 1 96.56 144 GLN B O 1
ATOM 4388 N N . LEU B 1 145 ? -13.977 28.5 1.881 1 98.12 145 LEU B N 1
ATOM 4389 C CA . LEU B 1 145 ? -14.578 27.531 0.966 1 98.12 145 LEU B CA 1
ATOM 4390 C C . LEU B 1 145 ? -15.734 26.797 1.637 1 98.12 145 LEU B C 1
ATOM 4392 O O . LEU B 1 145 ? -16.641 26.297 0.958 1 98.12 145 LEU B O 1
ATOM 4396 N N . LEU B 1 146 ? -15.711 26.734 2.98 1 97.75 146 LEU B N 1
ATOM 4397 C CA . LEU B 1 146 ? -16.578 25.797 3.695 1 97.75 146 LEU B CA 1
ATOM 4398 C C . LEU B 1 146 ? -17.812 26.516 4.246 1 97.75 146 LEU B C 1
ATOM 4400 O O . LEU B 1 146 ? -18.672 25.875 4.855 1 97.75 146 LEU B O 1
ATOM 4404 N N . ARG B 1 147 ? -17.906 27.812 4.02 1 93.94 147 ARG B N 1
ATOM 4405 C CA . ARG B 1 147 ? -19.031 28.516 4.641 1 93.94 147 ARG B CA 1
ATOM 4406 C C . ARG B 1 147 ? -19.906 29.188 3.59 1 93.94 147 ARG B C 1
ATOM 4408 O O . ARG B 1 147 ? -19.406 29.609 2.539 1 93.94 147 ARG B O 1
ATOM 4415 N N . GLU B 1 148 ? -21.172 29.219 3.908 1 90.56 148 GLU B N 1
ATOM 4416 C CA . GLU B 1 148 ? -22.109 30 3.121 1 90.56 148 GLU B CA 1
ATOM 4417 C C . GLU B 1 148 ? -22.234 31.422 3.67 1 90.56 148 GLU B C 1
ATOM 4419 O O . GLU B 1 148 ? -22.297 32.375 2.904 1 90.56 148 GLU B O 1
ATOM 4424 N N . ARG B 1 149 ? -22.281 31.453 4.996 1 90.25 149 ARG B N 1
ATOM 4425 C CA . ARG B 1 149 ? -22.406 32.719 5.727 1 90.25 149 ARG B CA 1
ATOM 4426 C C . ARG B 1 149 ? -21.328 32.844 6.805 1 90.25 149 ARG B C 1
ATOM 4428 O O . ARG B 1 149 ? -20.75 31.828 7.223 1 90.25 149 ARG B O 1
ATOM 4435 N N . PRO B 1 150 ? -21.031 34.031 7.152 1 90.25 150 PRO B N 1
ATOM 4436 C CA . PRO B 1 150 ? -20.094 34.188 8.266 1 90.25 150 PRO B CA 1
ATOM 4437 C C . PRO B 1 150 ? -20.594 33.5 9.547 1 90.25 150 PRO B C 1
ATOM 4439 O O . PRO B 1 150 ? -21.797 33.438 9.789 1 90.25 150 PRO B O 1
ATOM 4442 N N . PRO B 1 151 ? -19.641 33.031 10.297 1 90.88 151 PRO B N 1
ATOM 4443 C CA . PRO B 1 151 ? -20.062 32.375 11.547 1 90.88 151 PRO B CA 1
ATOM 4444 C C . PRO B 1 151 ? -20.766 33.344 12.5 1 90.88 151 PRO B C 1
ATOM 4446 O O . PRO B 1 151 ? -20.312 34.469 12.68 1 90.88 151 PRO B O 1
ATOM 4449 N N . ALA B 1 152 ? -21.797 32.844 13.141 1 89.69 152 ALA B N 1
ATOM 4450 C CA . ALA B 1 152 ? -22.641 33.656 13.984 1 89.69 152 ALA B CA 1
ATOM 4451 C C . ALA B 1 152 ? -22.062 33.781 15.391 1 89.69 152 ALA B C 1
ATOM 4453 O O . ALA B 1 152 ? -22.375 34.719 16.109 1 89.69 152 ALA B O 1
ATOM 4454 N N . ASP B 1 153 ? -21.328 32.844 15.844 1 91.12 153 ASP B N 1
ATOM 4455 C CA . ASP B 1 153 ? -20.75 32.844 17.188 1 91.12 153 ASP B CA 1
ATOM 4456 C C . ASP B 1 153 ? -19.375 32.188 17.203 1 91.12 153 ASP B C 1
ATOM 4458 O O . ASP B 1 153 ? -18.922 31.656 16.172 1 91.12 153 ASP B O 1
ATOM 4462 N N . PRO B 1 154 ? -18.75 32.281 18.297 1 91.56 154 PRO B N 1
ATOM 4463 C CA . PRO B 1 154 ? -17.391 31.75 18.391 1 91.56 154 PRO B CA 1
ATOM 4464 C C . PRO B 1 154 ? -17.328 30.234 18.188 1 91.56 154 PRO B C 1
ATOM 4466 O O . PRO B 1 154 ? -16.359 29.719 17.641 1 91.56 154 PRO B O 1
ATOM 4469 N N . ALA B 1 155 ? -18.312 29.562 18.625 1 91.88 155 ALA B N 1
ATOM 4470 C CA . ALA B 1 155 ? -18.344 28.109 18.469 1 91.88 155 ALA B CA 1
ATOM 4471 C C . ALA B 1 155 ? -18.406 27.719 17 1 91.88 155 ALA B C 1
ATOM 4473 O O . ALA B 1 155 ? -17.719 26.781 16.578 1 91.88 155 ALA B O 1
ATOM 4474 N N . GLN B 1 156 ? -19.156 28.453 16.266 1 92.56 156 GLN B N 1
ATOM 4475 C CA . GLN B 1 156 ? -19.234 28.203 14.836 1 92.56 156 GLN B CA 1
ATOM 4476 C C . GLN B 1 156 ? -17.922 28.531 14.133 1 92.56 156 GLN B C 1
ATOM 4478 O O . GLN B 1 156 ? -17.531 27.844 13.18 1 92.56 156 GLN B O 1
ATOM 4483 N N . ARG B 1 157 ? -17.297 29.531 14.641 1 94.12 157 ARG B N 1
ATOM 4484 C CA . ARG B 1 157 ? -15.992 29.891 14.086 1 94.12 157 ARG B CA 1
ATOM 4485 C C . ARG B 1 157 ? -14.961 28.797 14.344 1 94.12 157 ARG B C 1
ATOM 4487 O O . ARG B 1 157 ? -14.18 28.453 13.461 1 94.12 157 ARG B O 1
ATOM 4494 N N . SER B 1 158 ? -15.008 28.281 15.531 1 95.19 158 SER B N 1
ATOM 4495 C CA . SER B 1 158 ? -14.102 27.188 15.891 1 95.19 158 SER B CA 1
ATOM 4496 C C . SER B 1 158 ? -14.359 25.953 15.047 1 95.19 158 SER B C 1
ATOM 4498 O O . SER B 1 158 ? -13.422 25.312 14.562 1 95.19 158 SER B O 1
ATOM 4500 N N . ALA B 1 159 ? -15.602 25.672 14.859 1 95.88 159 ALA B N 1
ATOM 4501 C CA . ALA B 1 159 ? -15.969 24.5 14.055 1 95.88 159 ALA B CA 1
ATOM 4502 C C . ALA B 1 159 ? -15.516 24.672 12.602 1 95.88 159 ALA B C 1
ATOM 4504 O O . ALA B 1 159 ? -14.992 23.75 11.992 1 95.88 159 ALA B O 1
ATOM 4505 N N . LEU B 1 160 ? -15.688 25.875 12.133 1 96.31 160 LEU B N 1
ATOM 4506 C CA . LEU B 1 160 ? -15.289 26.172 10.758 1 96.31 160 LEU B CA 1
ATOM 4507 C C . LEU B 1 160 ? -13.773 26.062 10.602 1 96.31 160 LEU B C 1
ATOM 4509 O O . LEU B 1 160 ? -13.281 25.516 9.609 1 96.31 160 LEU B O 1
ATOM 4513 N N . SER B 1 161 ? -13.055 26.562 11.539 1 97.38 161 SER B N 1
ATOM 4514 C CA . SER B 1 161 ? -11.594 26.484 11.516 1 97.38 161 SER B CA 1
ATOM 4515 C C . SER B 1 161 ? -11.125 25.031 11.594 1 97.38 161 SER B C 1
ATOM 4517 O O . SER B 1 161 ? -10.18 24.656 10.906 1 97.38 161 SER B O 1
ATOM 4519 N N . ALA B 1 162 ? -11.773 24.219 12.406 1 98 162 ALA B N 1
ATOM 4520 C CA . ALA B 1 162 ? -11.438 22.797 12.508 1 98 162 ALA B CA 1
ATOM 4521 C C . ALA B 1 162 ? -11.648 22.094 11.18 1 98 162 ALA B C 1
ATOM 4523 O O . ALA B 1 162 ? -10.797 21.312 10.742 1 98 162 ALA B O 1
ATOM 4524 N N . ARG B 1 163 ? -12.734 22.391 10.531 1 98.19 163 ARG B N 1
ATOM 4525 C CA . ARG B 1 163 ? -13.047 21.781 9.242 1 98.19 163 ARG B CA 1
ATOM 4526 C C . ARG B 1 163 ? -12.062 22.219 8.172 1 98.19 163 ARG B C 1
ATOM 4528 O O . ARG B 1 163 ? -11.688 21.438 7.297 1 98.19 163 ARG B O 1
ATOM 4535 N N . ALA B 1 164 ? -11.68 23.453 8.25 1 98.12 164 ALA B N 1
ATOM 4536 C CA . ALA B 1 164 ? -10.68 23.953 7.309 1 98.12 164 ALA B CA 1
ATOM 4537 C C . ALA B 1 164 ? -9.344 23.234 7.496 1 98.12 164 ALA B C 1
ATOM 4539 O O . ALA B 1 164 ? -8.703 22.844 6.516 1 98.12 164 ALA B O 1
ATOM 4540 N N . HIS B 1 165 ? -8.938 23.078 8.734 1 97.25 165 HIS B N 1
ATOM 4541 C CA . HIS B 1 165 ? -7.719 22.344 9.039 1 97.25 165 HIS B CA 1
ATOM 4542 C C . HIS B 1 165 ? -7.805 20.906 8.547 1 97.25 165 HIS B C 1
ATOM 4544 O O . HIS B 1 165 ? -6.84 20.375 7.984 1 97.25 165 HIS B O 1
ATOM 4550 N N . LEU B 1 166 ? -8.953 20.312 8.727 1 98.19 166 LEU B N 1
ATOM 4551 C CA . LEU B 1 166 ? -9.188 18.953 8.25 1 98.19 166 LEU B CA 1
ATOM 4552 C C . LEU B 1 166 ? -9.039 18.859 6.734 1 98.19 166 LEU B C 1
ATOM 4554 O O . LEU B 1 166 ? -8.258 18.047 6.227 1 98.19 166 LEU B O 1
ATOM 4558 N N . LEU B 1 167 ? -9.719 19.734 6.02 1 98.62 167 LEU B N 1
ATOM 4559 C CA . LEU B 1 167 ? -9.695 19.75 4.559 1 98.62 167 LEU B CA 1
ATOM 4560 C C . LEU B 1 167 ? -8.281 19.953 4.035 1 98.62 167 LEU B C 1
ATOM 4562 O O . LEU B 1 167 ? -7.824 19.203 3.162 1 98.62 167 LEU B O 1
ATOM 4566 N N . LEU B 1 168 ? -7.633 20.906 4.582 1 97.06 168 LEU B N 1
ATOM 4567 C CA . LEU B 1 168 ? -6.285 21.234 4.133 1 97.06 168 LEU B CA 1
ATOM 4568 C C . LEU B 1 168 ? -5.316 20.094 4.422 1 97.06 168 LEU B C 1
ATOM 4570 O O . LEU B 1 168 ? -4.52 19.719 3.559 1 97.06 168 LEU B O 1
ATOM 4574 N N . SER B 1 169 ? -5.391 19.516 5.59 1 95.5 169 SER B N 1
ATOM 4575 C CA . SER B 1 169 ? -4.484 18.438 5.988 1 95.5 169 SER B CA 1
ATOM 4576 C C . SER B 1 169 ? -4.699 17.203 5.137 1 95.5 169 SER B C 1
ATOM 4578 O O . SER B 1 169 ? -3.734 16.547 4.727 1 95.5 169 SER B O 1
ATOM 4580 N N . LEU B 1 170 ? -5.914 16.844 4.891 1 97.25 170 LEU B N 1
ATOM 4581 C CA . LEU B 1 170 ? -6.199 15.664 4.09 1 97.25 170 LEU B CA 1
ATOM 4582 C C . LEU B 1 170 ? -5.797 15.883 2.635 1 97.25 170 LEU B C 1
ATOM 4584 O O . LEU B 1 170 ? -5.266 14.977 1.99 1 97.25 170 LEU B O 1
ATOM 4588 N N . ALA B 1 171 ? -6.027 17.078 2.115 1 97.12 171 ALA B N 1
ATOM 4589 C CA . ALA B 1 171 ? -5.602 17.391 0.753 1 97.12 171 ALA B CA 1
ATOM 4590 C C . ALA B 1 171 ? -4.082 17.281 0.618 1 97.12 171 ALA B C 1
ATOM 4592 O O . ALA B 1 171 ? -3.578 16.547 -0.229 1 97.12 171 ALA B O 1
ATOM 4593 N N . THR B 1 172 ? -3.379 17.969 1.449 1 93.88 172 THR B N 1
ATOM 4594 C CA . THR B 1 172 ? -1.924 17.984 1.337 1 93.88 172 THR B CA 1
ATOM 4595 C C . THR B 1 172 ? -1.342 16.625 1.713 1 93.88 172 THR B C 1
ATOM 4597 O O . THR B 1 172 ? -0.261 16.25 1.248 1 93.88 172 THR B O 1
ATOM 4600 N N . GLY B 1 173 ? -2.104 15.922 2.59 1 94.12 173 GLY B N 1
ATOM 4601 C CA . GLY B 1 173 ? -1.68 14.57 2.926 1 94.12 173 GLY B CA 1
ATOM 4602 C C . GLY B 1 173 ? -1.607 13.648 1.722 1 94.12 173 GLY B C 1
ATOM 4603 O O . GLY B 1 173 ? -0.828 12.695 1.709 1 94.12 173 GLY B O 1
ATOM 4604 N N . ALA B 1 174 ? -2.375 13.945 0.7 1 96.31 174 ALA B N 1
ATOM 4605 C CA . ALA B 1 174 ? -2.416 13.133 -0.509 1 96.31 174 ALA B CA 1
ATOM 4606 C C . ALA B 1 174 ? -1.05 13.086 -1.189 1 96.31 174 ALA B C 1
ATOM 4608 O O . ALA B 1 174 ? -0.737 12.141 -1.912 1 96.31 174 ALA B O 1
ATOM 4609 N N . MET B 1 175 ? -0.211 14.102 -0.951 1 92.75 175 MET B N 1
ATOM 4610 C CA . MET B 1 175 ? 1.122 14.164 -1.546 1 92.75 175 MET B CA 1
ATOM 4611 C C . MET B 1 175 ? 1.969 12.977 -1.103 1 92.75 175 MET B C 1
ATOM 4613 O O . MET B 1 175 ? 2.91 12.586 -1.796 1 92.75 175 MET B O 1
ATOM 4617 N N . SER B 1 176 ? 1.6 12.414 -0.01 1 90.44 176 SER B N 1
ATOM 4618 C CA . SER B 1 176 ? 2.422 11.336 0.538 1 90.44 176 SER B CA 1
ATOM 4619 C C . SER B 1 176 ? 1.963 9.977 0.03 1 90.44 176 SER B C 1
ATOM 4621 O O . SER B 1 176 ? 2.688 8.984 0.151 1 90.44 176 SER B O 1
ATOM 4623 N N . TRP B 1 177 ? 0.768 9.883 -0.573 1 94.62 177 TRP B N 1
ATOM 4624 C CA . TRP B 1 177 ? 0.299 8.539 -0.873 1 94.62 177 TRP B CA 1
ATOM 4625 C C . TRP B 1 177 ? -0.241 8.453 -2.297 1 94.62 177 TRP B C 1
ATOM 4627 O O . TRP B 1 177 ? -0.467 7.355 -2.816 1 94.62 177 TRP B O 1
ATOM 4637 N N . VAL B 1 178 ? -0.476 9.539 -3.012 1 96.44 178 VAL B N 1
ATOM 4638 C CA . VAL B 1 178 ? -1.166 9.531 -4.297 1 96.44 178 VAL B CA 1
ATOM 4639 C C . VAL B 1 178 ? -0.326 8.773 -5.328 1 96.44 178 VAL B C 1
ATOM 4641 O O . VAL B 1 178 ? -0.858 8.25 -6.309 1 96.44 178 VAL B O 1
ATOM 4644 N N . GLU B 1 179 ? 0.99 8.648 -5.055 1 94.69 179 GLU B N 1
ATOM 4645 C CA . GLU B 1 179 ? 1.886 7.973 -5.988 1 94.69 179 GLU B CA 1
ATOM 4646 C C . GLU B 1 179 ? 1.547 6.488 -6.094 1 94.69 179 GLU B C 1
ATOM 4648 O O . GLU B 1 179 ? 2.023 5.801 -7 1 94.69 179 GLU B O 1
ATOM 4653 N N . ARG B 1 180 ? 0.764 5.973 -5.207 1 94.62 180 ARG B N 1
ATOM 4654 C CA . ARG B 1 180 ? 0.316 4.586 -5.238 1 94.62 180 ARG B CA 1
ATOM 4655 C C . ARG B 1 180 ? -0.602 4.332 -6.43 1 94.62 180 ARG B C 1
ATOM 4657 O O . ARG B 1 180 ? -0.894 3.18 -6.758 1 94.62 180 ARG B O 1
ATOM 4664 N N . TYR B 1 181 ? -1.035 5.363 -7.07 1 97.38 181 TYR B N 1
ATOM 4665 C CA . TYR B 1 181 ? -1.953 5.254 -8.203 1 97.38 181 TYR B CA 1
ATOM 4666 C C . TYR B 1 181 ? -1.313 5.781 -9.477 1 97.38 181 TYR B C 1
ATOM 4668 O O . TYR B 1 181 ? -0.346 6.543 -9.43 1 97.38 181 TYR B O 1
ATOM 4676 N N . GLU B 1 182 ? -1.845 5.336 -10.633 1 96.38 182 GLU B N 1
ATOM 4677 C CA . GLU B 1 182 ? -1.442 5.926 -11.906 1 96.38 182 GLU B CA 1
ATOM 4678 C C . GLU B 1 182 ? -1.901 7.375 -12.016 1 96.38 182 GLU B C 1
ATOM 4680 O O . GLU B 1 182 ? -3.021 7.707 -11.625 1 96.38 182 GLU B O 1
ATOM 4685 N N . PRO B 1 183 ? -1.034 8.242 -12.539 1 96.38 183 PRO B N 1
ATOM 4686 C CA . PRO B 1 183 ? -1.427 9.648 -12.656 1 96.38 183 PRO B CA 1
ATOM 4687 C C . PRO B 1 183 ? -2.746 9.836 -13.406 1 96.38 183 PRO B C 1
ATOM 4689 O O . PRO B 1 183 ? -3.547 10.703 -13.047 1 96.38 183 PRO B O 1
ATOM 4692 N N . GLU B 1 184 ? -3.043 9.016 -14.367 1 95.38 184 GLU B N 1
ATOM 4693 C CA . GLU B 1 184 ? -4.27 9.125 -15.148 1 95.38 184 GLU B CA 1
ATOM 4694 C C . GLU B 1 184 ? -5.5 8.836 -14.289 1 95.38 184 GLU B C 1
ATOM 4696 O O . GLU B 1 184 ? -6.621 9.18 -14.672 1 95.38 184 GLU B O 1
ATOM 4701 N N . ASP B 1 185 ? -5.234 8.195 -13.141 1 97.38 185 ASP B N 1
ATOM 4702 C CA . ASP B 1 185 ? -6.348 7.809 -12.281 1 97.38 185 ASP B CA 1
ATOM 4703 C C . ASP B 1 185 ? -6.551 8.828 -11.164 1 97.38 185 ASP B C 1
ATOM 4705 O O . ASP B 1 185 ? -7.488 8.719 -10.367 1 97.38 185 ASP B O 1
ATOM 4709 N N . TYR B 1 186 ? -5.715 9.906 -11.023 1 98.38 186 TYR B N 1
ATOM 4710 C CA . TYR B 1 186 ? -5.781 10.867 -9.922 1 98.38 186 TYR B CA 1
ATOM 4711 C C . TYR B 1 186 ? -7.156 11.516 -9.859 1 98.38 186 TYR B C 1
ATOM 4713 O O . TYR B 1 186 ? -7.703 11.727 -8.773 1 98.38 186 TYR B O 1
ATOM 4721 N N . PRO B 1 187 ? -7.777 11.852 -11.031 1 97.88 187 PRO B N 1
ATOM 4722 C CA . PRO B 1 187 ? -9.125 12.422 -10.945 1 97.88 187 PRO B CA 1
ATOM 4723 C C . PRO B 1 187 ? -10.125 11.469 -10.297 1 97.88 187 PRO B C 1
ATOM 4725 O O . PRO B 1 187 ? -10.992 11.898 -9.531 1 97.88 187 PRO B O 1
ATOM 4728 N N . LYS B 1 188 ? -10 10.195 -10.57 1 97.44 188 LYS B N 1
ATOM 4729 C CA . LYS B 1 188 ? -10.883 9.211 -9.953 1 97.44 188 LYS B CA 1
ATOM 4730 C C . LYS B 1 188 ? -10.617 9.094 -8.461 1 97.44 188 LYS B C 1
ATOM 4732 O O . LYS B 1 188 ? -11.555 8.953 -7.668 1 97.44 188 LYS B O 1
ATOM 4737 N N . VAL B 1 189 ? -9.367 9.133 -8.109 1 98.44 189 VAL B N 1
ATOM 4738 C CA . VAL B 1 189 ? -8.992 9.125 -6.695 1 98.44 189 VAL B CA 1
ATOM 4739 C C . VAL B 1 189 ? -9.57 10.352 -5.996 1 98.44 189 VAL B C 1
ATOM 4741 O O . VAL B 1 189 ? -10.125 10.242 -4.898 1 98.44 189 VAL B O 1
ATOM 4744 N N . ALA B 1 190 ? -9.469 11.5 -6.664 1 98.75 190 ALA B N 1
ATOM 4745 C CA . ALA B 1 190 ? -10.031 12.734 -6.129 1 98.75 190 ALA B CA 1
ATOM 4746 C C . ALA B 1 190 ? -11.531 12.586 -5.863 1 98.75 190 ALA B C 1
ATOM 4748 O O . ALA B 1 190 ? -12.023 13.016 -4.82 1 98.75 190 ALA B O 1
ATOM 4749 N N . GLN B 1 191 ? -12.227 11.984 -6.785 1 98.5 191 GLN B N 1
ATOM 4750 C CA . GLN B 1 191 ? -13.664 11.781 -6.629 1 98.5 191 GLN B CA 1
ATOM 4751 C C . GLN B 1 191 ? -13.961 10.922 -5.402 1 98.5 191 GLN B C 1
ATOM 4753 O O . GLN B 1 191 ? -14.93 11.172 -4.688 1 98.5 191 GLN B O 1
ATOM 4758 N N . THR B 1 192 ? -13.133 9.938 -5.219 1 98.5 192 THR B N 1
ATOM 4759 C CA . THR B 1 192 ? -13.305 9.055 -4.066 1 98.5 192 THR B CA 1
ATOM 4760 C C . THR B 1 192 ? -13.047 9.812 -2.766 1 98.5 192 THR B C 1
ATOM 4762 O O . THR B 1 192 ? -13.773 9.641 -1.786 1 98.5 192 THR B O 1
ATOM 4765 N N . VAL B 1 193 ? -11.992 10.648 -2.729 1 98.81 193 VAL B N 1
ATOM 4766 C CA . VAL B 1 193 ? -11.695 11.477 -1.564 1 98.81 193 VAL B CA 1
ATOM 4767 C C . VAL B 1 193 ? -12.867 12.414 -1.278 1 98.81 193 VAL B C 1
ATOM 4769 O O . VAL B 1 193 ? -13.297 12.547 -0.13 1 98.81 193 VAL B O 1
ATOM 4772 N N . VAL B 1 194 ? -13.422 13.008 -2.311 1 98.81 194 VAL B N 1
ATOM 4773 C CA . VAL B 1 194 ? -14.555 13.914 -2.186 1 98.81 194 VAL B CA 1
ATOM 4774 C C . VAL B 1 194 ? -15.758 13.164 -1.61 1 98.81 194 VAL B C 1
ATOM 4776 O O . VAL B 1 194 ? -16.469 13.68 -0.741 1 98.81 194 VAL B O 1
ATOM 4779 N N . ASP B 1 195 ? -15.961 11.977 -2.111 1 98.44 195 ASP B N 1
ATOM 4780 C CA . ASP B 1 195 ? -17.062 11.156 -1.616 1 98.44 195 ASP B CA 1
ATOM 4781 C C . ASP B 1 195 ? -16.953 10.953 -0.107 1 98.44 195 ASP B C 1
ATOM 4783 O O . ASP B 1 195 ? -17.938 11.141 0.62 1 98.44 195 ASP B O 1
ATOM 4787 N N . VAL B 1 196 ? -15.789 10.625 0.382 1 98.62 196 VAL B N 1
ATOM 4788 C CA . VAL B 1 196 ? -15.57 10.398 1.808 1 98.62 196 VAL B CA 1
ATOM 4789 C C . VAL B 1 196 ? -15.758 11.711 2.57 1 98.62 196 VAL B C 1
ATOM 4791 O O . VAL B 1 196 ? -16.438 11.742 3.604 1 98.62 196 VAL B O 1
ATOM 4794 N N . LEU B 1 197 ? -15.188 12.812 2.062 1 98.69 197 LEU B N 1
ATOM 4795 C CA . LEU B 1 197 ? -15.227 14.109 2.74 1 98.69 197 LEU B CA 1
ATOM 4796 C C . LEU B 1 197 ? -16.656 14.617 2.857 1 98.69 197 LEU B C 1
ATOM 4798 O O . LEU B 1 197 ? -17.047 15.141 3.902 1 98.69 197 LEU B O 1
ATOM 4802 N N . LEU B 1 198 ? -17.453 14.438 1.796 1 98.38 198 LEU B N 1
ATOM 4803 C CA . LEU B 1 198 ? -18.766 15.07 1.758 1 98.38 198 LEU B CA 1
ATOM 4804 C C . LEU B 1 198 ? -19.812 14.164 2.383 1 98.38 198 LEU B C 1
ATOM 4806 O O . LEU B 1 198 ? -20.766 14.648 3.018 1 98.38 198 LEU B O 1
ATOM 4810 N N . HIS B 1 199 ? -19.656 12.852 2.236 1 97.69 199 HIS B N 1
ATOM 4811 C CA . HIS B 1 199 ? -20.734 11.961 2.633 1 97.69 199 HIS B CA 1
ATOM 4812 C C . HIS B 1 199 ? -20.375 11.156 3.879 1 97.69 199 HIS B C 1
ATOM 4814 O O . HIS B 1 199 ? -21.203 10.43 4.422 1 97.69 199 HIS B O 1
ATOM 4820 N N . GLY B 1 200 ? -19.125 11.32 4.324 1 98.19 200 GLY B N 1
ATOM 4821 C CA . GLY B 1 200 ? -18.688 10.586 5.496 1 98.19 200 GLY B CA 1
ATOM 4822 C C . GLY B 1 200 ? -18.562 9.094 5.246 1 98.19 200 GLY B C 1
ATOM 4823 O O . GLY B 1 200 ? -18.484 8.656 4.098 1 98.19 200 GLY B O 1
ATOM 4824 N N . ILE B 1 201 ? -18.469 8.328 6.312 1 98.44 201 ILE B N 1
ATOM 4825 C CA . ILE B 1 201 ? -18.172 6.902 6.262 1 98.44 201 ILE B CA 1
ATOM 4826 C C . ILE B 1 201 ? -19.344 6.105 6.824 1 98.44 201 ILE B C 1
ATOM 4828 O O . ILE B 1 201 ? -19.578 4.965 6.422 1 98.44 201 ILE B O 1
ATOM 4832 N N . ALA B 1 202 ? -20.156 6.699 7.582 1 97.38 202 ALA B N 1
ATOM 4833 C CA . ALA B 1 202 ? -21.25 6.059 8.312 1 97.38 202 ALA B CA 1
ATOM 4834 C C . ALA B 1 202 ? -22.328 5.555 7.355 1 97.38 202 ALA B C 1
ATOM 4836 O O . ALA B 1 202 ? -22.641 6.215 6.359 1 97.38 202 ALA B O 1
ATOM 4837 N N . ALA B 1 203 ? -22.859 4.41 7.648 1 97 203 ALA B N 1
ATOM 4838 C CA . ALA B 1 203 ? -24.094 3.982 6.988 1 97 203 ALA B CA 1
ATOM 4839 C C . ALA B 1 203 ? -25.25 4.891 7.355 1 97 203 ALA B C 1
ATOM 4841 O O . ALA B 1 203 ? -25.219 5.57 8.383 1 97 203 ALA B O 1
ATOM 4842 N N . PRO B 1 204 ? -26.25 4.871 6.52 1 91.12 204 PRO B N 1
ATOM 4843 C CA . PRO B 1 204 ? -27.391 5.727 6.809 1 91.12 204 PRO B CA 1
ATOM 4844 C C . PRO B 1 204 ? -28.016 5.449 8.18 1 91.12 204 PRO B C 1
ATOM 4846 O O . PRO B 1 204 ? -28.547 6.355 8.812 1 91.12 204 PRO B O 1
ATOM 4849 N N . SER B 1 205 ? -27.875 4.242 8.641 1 89.94 205 SER B N 1
ATOM 4850 C CA . SER B 1 205 ? -28.5 3.859 9.906 1 89.94 205 SER B CA 1
ATOM 4851 C C . SER B 1 205 ? -27.578 4.152 11.086 1 89.94 205 SER B C 1
ATOM 4853 O O . SER B 1 205 ? -28 4.113 12.242 1 89.94 205 SER B O 1
ATOM 4855 N N . ALA B 1 206 ? -26.344 4.457 10.766 1 89.75 206 ALA B N 1
ATOM 4856 C CA . ALA B 1 206 ? -25.375 4.711 11.836 1 89.75 206 ALA B CA 1
ATOM 4857 C C . ALA B 1 206 ? -25.547 6.113 12.406 1 89.75 206 ALA B C 1
ATOM 4859 O O . ALA B 1 206 ? -25.953 7.035 11.695 1 89.75 206 ALA B O 1
ATOM 4860 N N . ARG B 1 207 ? -25.203 6.203 13.734 1 90.19 207 ARG B N 1
ATOM 4861 C CA . ARG B 1 207 ? -25.391 7.48 14.414 1 90.19 207 ARG B CA 1
ATOM 4862 C C . ARG B 1 207 ? -24.109 7.891 15.148 1 90.19 207 ARG B C 1
ATOM 4864 O O . ARG B 1 207 ? -23.422 7.047 15.719 1 90.19 207 ARG B O 1
ATOM 4871 N N . TRP B 1 208 ? -23.906 9.125 15.062 1 92.81 208 TRP B N 1
ATOM 4872 C CA . TRP B 1 208 ? -22.812 9.703 15.852 1 92.81 208 TRP B CA 1
ATOM 4873 C C . TRP B 1 208 ? -23.234 9.859 17.312 1 92.81 208 TRP B C 1
ATOM 4875 O O . TRP B 1 208 ? -24.266 10.453 17.609 1 92.81 208 TRP B O 1
ATOM 4885 N N . HIS B 1 209 ? -22.453 9.266 18.172 1 87.5 209 HIS B N 1
ATOM 4886 C CA . HIS B 1 209 ? -22.688 9.445 19.594 1 87.5 209 HIS B CA 1
ATOM 4887 C C . HIS B 1 209 ? -21.812 10.562 20.156 1 87.5 209 HIS B C 1
ATOM 4889 O O . HIS B 1 209 ? -20.594 10.414 20.234 1 87.5 209 HIS B O 1
ATOM 4895 N N . ALA B 1 210 ? -22.438 11.523 20.625 1 79.69 210 ALA B N 1
ATOM 4896 C CA . ALA B 1 210 ? -21.703 12.688 21.109 1 79.69 210 ALA B CA 1
ATOM 4897 C C . ALA B 1 210 ? -20.828 12.328 22.312 1 79.69 210 ALA B C 1
ATOM 4899 O O . ALA B 1 210 ? -19.719 12.844 22.453 1 79.69 210 ALA B O 1
ATOM 4900 N N . GLN B 1 211 ? -21.391 11.445 23.109 1 81.06 211 GLN B N 1
ATOM 4901 C CA . GLN B 1 211 ? -20.641 11.07 24.297 1 81.06 211 GLN B CA 1
ATOM 4902 C C . GLN B 1 211 ? -20.219 9.602 24.234 1 81.06 211 GLN B C 1
ATOM 4904 O O . GLN B 1 211 ? -21.047 8.719 24.094 1 81.06 211 GLN B O 1
ATOM 4909 N N . MET B 1 212 ? -18.984 9.414 24.141 1 85.88 212 MET B N 1
ATOM 4910 C CA . MET B 1 212 ? -18.359 8.102 24.234 1 85.88 212 MET B CA 1
ATOM 4911 C C . MET B 1 212 ? -17.109 8.148 25.094 1 85.88 212 MET B C 1
ATOM 4913 O O . MET B 1 212 ? -16.188 8.914 24.812 1 85.88 212 MET B O 1
ATOM 4917 N N . ASP B 1 213 ? -17.172 7.41 26.141 1 89.38 213 ASP B N 1
ATOM 4918 C CA . ASP B 1 213 ? -16 7.367 27.016 1 89.38 213 ASP B CA 1
ATOM 4919 C C . ASP B 1 213 ? -14.914 6.48 26.422 1 89.38 213 ASP B C 1
ATOM 4921 O O . ASP B 1 213 ? -15.102 5.27 26.266 1 89.38 213 ASP B O 1
ATOM 4925 N N . VAL B 1 214 ? -13.812 7.117 26.062 1 92.44 214 VAL B N 1
ATOM 4926 C CA . VAL B 1 214 ? -12.727 6.359 25.469 1 92.44 214 VAL B CA 1
ATOM 4927 C C . VAL B 1 214 ? -11.523 6.332 26.406 1 92.44 214 VAL B C 1
ATOM 4929 O O . VAL B 1 214 ? -10.414 5.988 26 1 92.44 214 VAL B O 1
ATOM 4932 N N . SER B 1 215 ? -11.68 6.723 27.625 1 89.88 215 SER B N 1
ATOM 4933 C CA . SER B 1 215 ? -10.594 6.824 28.594 1 89.88 215 SER B CA 1
ATOM 4934 C C . SER B 1 215 ? -9.906 5.477 28.797 1 89.88 215 SER B C 1
ATOM 4936 O O . SER B 1 215 ? -8.695 5.41 28.984 1 89.88 215 SER B O 1
ATOM 4938 N N . ALA B 1 216 ? -10.703 4.43 28.703 1 91.12 216 ALA B N 1
ATOM 4939 C CA . ALA B 1 216 ? -10.18 3.086 28.953 1 91.12 216 ALA B CA 1
ATOM 4940 C C . ALA B 1 216 ? -9.289 2.629 27.797 1 91.12 216 ALA B C 1
ATOM 4942 O O . ALA B 1 216 ? -8.562 1.639 27.922 1 91.12 216 ALA B O 1
ATOM 4943 N N . LEU B 1 217 ? -9.359 3.311 26.672 1 93.69 217 LEU B N 1
ATOM 4944 C CA . LEU B 1 217 ? -8.609 2.926 25.484 1 93.69 217 LEU B CA 1
ATOM 4945 C C . LEU B 1 217 ? -7.25 3.615 25.438 1 93.69 217 LEU B C 1
ATOM 4947 O O . LEU B 1 217 ? -6.449 3.373 24.531 1 93.69 217 LEU B O 1
ATOM 4951 N N . LEU B 1 218 ? -6.992 4.48 26.391 1 90.5 218 LEU B N 1
ATOM 4952 C CA . LEU B 1 218 ? -5.773 5.277 26.453 1 90.5 218 LEU B CA 1
ATOM 4953 C C . LEU B 1 218 ? -4.941 4.898 27.672 1 90.5 218 LEU B C 1
ATOM 4955 O O . LEU B 1 218 ? -5.461 4.305 28.625 1 90.5 218 LEU B O 1
ATOM 4959 N N . PRO B 1 219 ? -3.672 5.184 27.562 1 83.56 219 PRO B N 1
ATOM 4960 C CA . PRO B 1 219 ? -2.863 4.926 28.75 1 83.56 219 PRO B CA 1
ATOM 4961 C C . PRO B 1 219 ? -3.361 5.688 29.984 1 83.56 219 PRO B C 1
ATOM 4963 O O . PRO B 1 219 ? -3.814 6.828 29.859 1 83.56 219 PRO B O 1
ATOM 4966 N N . ALA B 1 220 ? -3.244 5.09 31.094 1 78.81 220 ALA B N 1
ATOM 4967 C CA . ALA B 1 220 ? -3.727 5.688 32.344 1 78.81 220 ALA B CA 1
ATOM 4968 C C . ALA B 1 220 ? -2.924 6.934 32.688 1 78.81 220 ALA B C 1
ATOM 4970 O O . ALA B 1 220 ? -1.69 6.91 32.688 1 78.81 220 ALA B O 1
ATOM 4971 N N . PRO B 1 221 ? -3.605 7.957 32.906 1 68.44 221 PRO B N 1
ATOM 4972 C CA . PRO B 1 221 ? -2.91 9.211 33.219 1 68.44 221 PRO B CA 1
ATOM 4973 C C . PRO B 1 221 ? -2.16 9.156 34.562 1 68.44 221 PRO B C 1
ATOM 4975 O O . PRO B 1 221 ? -1.155 9.852 34.719 1 68.44 221 PRO B O 1
ATOM 4978 N N . ASP B 1 222 ? -2.674 8.414 35.531 1 65.88 222 ASP B N 1
ATOM 4979 C CA . ASP B 1 222 ? -2.143 8.477 36.875 1 65.88 222 ASP B CA 1
ATOM 4980 C C . ASP B 1 222 ? -0.981 7.5 37.062 1 65.88 222 ASP B C 1
ATOM 4982 O O . ASP B 1 222 ? -0.463 7.34 38.156 1 65.88 222 ASP B O 1
ATOM 4986 N N . ARG B 1 223 ? -0.534 6.93 36.062 1 65.56 223 ARG B N 1
ATOM 4987 C CA . ARG B 1 223 ? 0.606 6.035 36.25 1 65.56 223 ARG B CA 1
ATOM 4988 C C . ARG B 1 223 ? 1.903 6.824 36.406 1 65.56 223 ARG B C 1
ATOM 4990 O O . ARG B 1 223 ? 2.156 7.762 35.625 1 65.56 223 ARG B O 1
ATOM 4997 N N . PRO B 1 224 ? 2.549 6.52 37.5 1 72.12 224 PRO B N 1
ATOM 4998 C CA . PRO B 1 224 ? 3.818 7.23 37.656 1 72.12 224 PRO B CA 1
ATOM 4999 C C . PRO B 1 224 ? 4.695 7.152 36.406 1 72.12 224 PRO B C 1
ATOM 5001 O O . PRO B 1 224 ? 4.91 6.066 35.875 1 72.12 224 PRO B O 1
ATOM 5004 N N . GLU B 1 225 ? 4.977 8.359 35.969 1 77.44 225 GLU B N 1
ATOM 5005 C CA . GLU B 1 225 ? 5.816 8.461 34.781 1 77.44 225 GLU B CA 1
ATOM 5006 C C . GLU B 1 225 ? 7.297 8.336 35.125 1 77.44 225 GLU B C 1
ATOM 5008 O O . GLU B 1 225 ? 7.777 9.016 36.031 1 77.44 225 GLU B O 1
ATOM 5013 N N . THR B 1 226 ? 7.898 7.379 34.531 1 85.38 226 THR B N 1
ATOM 5014 C CA . THR B 1 226 ? 9.344 7.285 34.719 1 85.38 226 THR B CA 1
ATOM 5015 C C . THR B 1 226 ? 10.039 8.508 34.125 1 85.38 226 THR B C 1
ATOM 5017 O O . THR B 1 226 ? 9.438 9.25 33.344 1 85.38 226 THR B O 1
ATOM 5020 N N . THR B 1 227 ? 11.188 8.766 34.562 1 85.69 227 THR B N 1
ATOM 5021 C CA . THR B 1 227 ? 11.977 9.867 34.031 1 85.69 227 THR B CA 1
ATOM 5022 C C . THR B 1 227 ? 12.164 9.734 32.531 1 85.69 227 THR B C 1
ATOM 5024 O O . THR B 1 227 ? 12.094 10.727 31.797 1 85.69 227 THR B O 1
ATOM 5027 N N . GLN B 1 228 ? 12.297 8.555 32.156 1 87.44 228 GLN B N 1
ATOM 5028 C CA . GLN B 1 228 ? 12.461 8.305 30.734 1 87.44 228 GLN B CA 1
ATOM 5029 C C . GLN B 1 228 ? 11.211 8.695 29.953 1 87.44 228 GLN B C 1
ATOM 5031 O O . GLN B 1 228 ? 11.297 9.312 28.891 1 87.44 228 GLN B O 1
ATOM 5036 N N . GLU B 1 229 ? 10.141 8.375 30.516 1 88.5 229 GLU B N 1
ATOM 5037 C CA . GLU B 1 229 ? 8.875 8.719 29.875 1 88.5 229 GLU B CA 1
ATOM 5038 C C . GLU B 1 229 ? 8.664 10.227 29.828 1 88.5 229 GLU B C 1
ATOM 5040 O O . GLU B 1 229 ? 8.133 10.766 28.859 1 88.5 229 GLU B O 1
ATOM 5045 N N . ALA B 1 230 ? 9.094 10.82 30.875 1 89.25 230 ALA B N 1
ATOM 5046 C CA . ALA B 1 230 ? 8.992 12.273 30.938 1 89.25 230 ALA B CA 1
ATOM 5047 C C . ALA B 1 230 ? 9.859 12.914 29.859 1 89.25 230 ALA B C 1
ATOM 5049 O O . ALA B 1 230 ? 9.445 13.891 29.219 1 89.25 230 ALA B O 1
ATOM 5050 N N . PHE B 1 231 ? 10.992 12.398 29.672 1 89.81 231 PHE B N 1
ATOM 5051 C CA . PHE B 1 231 ? 11.891 12.883 28.641 1 89.81 231 PHE B CA 1
ATOM 5052 C C . PHE B 1 231 ? 11.266 12.695 27.25 1 89.81 231 PHE B C 1
ATOM 5054 O O . PHE B 1 231 ? 11.312 13.602 26.422 1 89.81 231 PHE B O 1
ATOM 5061 N N . LEU B 1 232 ? 10.672 11.562 27.062 1 92.56 232 LEU B N 1
ATOM 5062 C CA . LEU B 1 232 ? 10.078 11.266 25.766 1 92.56 232 LEU B CA 1
ATOM 5063 C C . LEU B 1 232 ? 8.891 12.18 25.484 1 92.56 232 LEU B C 1
ATOM 5065 O O . LEU B 1 232 ? 8.719 12.656 24.359 1 92.56 232 LEU B O 1
ATOM 5069 N N . ARG B 1 233 ? 8.133 12.398 26.453 1 91.5 233 ARG B N 1
ATOM 5070 C CA . ARG B 1 233 ? 7 13.305 26.297 1 91.5 233 ARG B CA 1
ATOM 5071 C C . ARG B 1 233 ? 7.461 14.719 25.984 1 91.5 233 ARG B C 1
ATOM 5073 O O . ARG B 1 233 ? 6.961 15.344 25.047 1 91.5 233 ARG B O 1
ATOM 5080 N N . ALA B 1 234 ? 8.414 15.203 26.75 1 92.19 234 ALA B N 1
ATOM 5081 C CA . ALA B 1 234 ? 8.945 16.547 26.547 1 92.19 234 ALA B CA 1
ATOM 5082 C C . ALA B 1 234 ? 9.578 16.672 25.156 1 92.19 234 ALA B C 1
ATOM 5084 O O . ALA B 1 234 ? 9.398 17.688 24.484 1 92.19 234 ALA B O 1
ATOM 5085 N N . ALA B 1 235 ? 10.273 15.656 24.812 1 92.88 235 ALA B N 1
ATOM 5086 C CA . ALA B 1 235 ? 10.898 15.648 23.5 1 92.88 235 ALA B CA 1
ATOM 5087 C C . ALA B 1 235 ? 9.852 15.68 22.391 1 92.88 235 ALA B C 1
ATOM 5089 O O . ALA B 1 235 ? 9.984 16.422 21.422 1 92.88 235 ALA B O 1
ATOM 5090 N N . THR B 1 236 ? 8.812 14.859 22.516 1 93.31 236 THR B N 1
ATOM 5091 C CA . THR B 1 236 ? 7.73 14.82 21.531 1 93.31 236 THR B CA 1
ATOM 5092 C C . THR B 1 236 ? 7.102 16.203 21.375 1 93.31 236 THR B C 1
ATOM 5094 O O . THR B 1 236 ? 6.898 16.656 20.25 1 93.31 236 THR B O 1
ATOM 5097 N N . GLU B 1 237 ? 6.863 16.844 22.438 1 91.12 237 GLU B N 1
ATOM 5098 C CA . GLU B 1 237 ? 6.289 18.188 22.406 1 91.12 237 GLU B CA 1
ATOM 5099 C C . GLU B 1 237 ? 7.199 19.172 21.672 1 91.12 237 GLU B C 1
ATOM 5101 O O . GLU B 1 237 ? 6.746 19.922 20.797 1 91.12 237 GLU B O 1
ATOM 5106 N N . LEU B 1 238 ? 8.414 19.125 22 1 88.88 238 LEU B N 1
ATOM 5107 C CA . LEU B 1 238 ? 9.375 20.047 21.406 1 88.88 238 LEU B CA 1
ATOM 5108 C C . LEU B 1 238 ? 9.586 19.75 19.922 1 88.88 238 LEU B C 1
ATOM 5110 O O . LEU B 1 238 ? 9.711 20.656 19.109 1 88.88 238 LEU B O 1
ATOM 5114 N N . LEU B 1 239 ? 9.625 18.5 19.625 1 88.44 239 LEU B N 1
ATOM 5115 C CA . LEU B 1 239 ? 9.766 18.094 18.234 1 88.44 239 LEU B CA 1
ATOM 5116 C C . LEU B 1 239 ? 8.562 18.562 17.406 1 88.44 239 LEU B C 1
ATOM 5118 O O . LEU B 1 239 ? 8.727 19.031 16.281 1 88.44 239 LEU B O 1
ATOM 5122 N N . ASN B 1 240 ? 7.426 18.422 17.938 1 88.06 240 ASN B N 1
ATOM 5123 C CA . ASN B 1 240 ? 6.215 18.875 17.266 1 88.06 240 ASN B CA 1
ATOM 5124 C C . ASN B 1 240 ? 6.207 20.391 17.094 1 88.06 240 ASN B C 1
ATOM 5126 O O . ASN B 1 240 ? 5.727 20.906 16.078 1 88.06 240 ASN B O 1
ATOM 5130 N N . GLU B 1 241 ? 6.789 21.094 18.031 1 83.06 241 GLU B N 1
ATOM 5131 C CA . GLU B 1 241 ? 6.734 22.547 18.062 1 83.06 241 GLU B CA 1
ATOM 5132 C C . GLU B 1 241 ? 7.859 23.156 17.219 1 83.06 241 GLU B C 1
ATOM 5134 O O . GLU B 1 241 ? 7.641 24.141 16.5 1 83.06 241 GLU B O 1
ATOM 5139 N N . GLN B 1 242 ? 9.062 22.469 17.375 1 79.31 242 GLN B N 1
ATOM 5140 C CA . GLN B 1 242 ? 10.242 23.156 16.859 1 79.31 242 GLN B CA 1
ATOM 5141 C C . GLN B 1 242 ? 10.992 22.297 15.844 1 79.31 242 GLN B C 1
ATOM 5143 O O . GLN B 1 242 ? 12 22.719 15.281 1 79.31 242 GLN B O 1
ATOM 5148 N N . GLY B 1 243 ? 10.461 21.125 15.625 1 78.25 243 GLY B N 1
ATOM 5149 C CA . GLY B 1 243 ? 11.148 20.234 14.695 1 78.25 243 GLY B CA 1
ATOM 5150 C C . GLY B 1 243 ? 12.422 19.641 15.266 1 78.25 243 GLY B C 1
ATOM 5151 O O . GLY B 1 243 ? 12.711 19.797 16.453 1 78.25 243 GLY B O 1
ATOM 5152 N N . TYR B 1 244 ? 13.18 18.969 14.484 1 76.44 244 TYR B N 1
ATOM 5153 C CA . TYR B 1 244 ? 14.375 18.25 14.883 1 76.44 244 TYR B CA 1
ATOM 5154 C C . TYR B 1 244 ? 15.461 19.203 15.367 1 76.44 244 TYR B C 1
ATOM 5156 O O . TYR B 1 244 ? 16.062 18.984 16.422 1 76.44 244 TYR B O 1
ATOM 5164 N N . ARG B 1 245 ? 15.711 20.219 14.586 1 71.56 245 ARG B N 1
ATOM 5165 C CA . ARG B 1 245 ? 16.797 21.141 14.898 1 71.56 245 ARG B CA 1
ATOM 5166 C C . ARG B 1 245 ? 16.484 21.938 16.172 1 71.56 245 ARG B C 1
ATOM 5168 O O . ARG B 1 245 ? 17.391 22.219 16.969 1 71.56 245 ARG B O 1
ATOM 5175 N N . GLY B 1 246 ? 15.25 22.141 16.359 1 74.75 246 GLY B N 1
ATOM 5176 C CA . GLY B 1 246 ? 14.867 22.953 17.484 1 74.75 246 GLY B CA 1
ATOM 5177 C C . GLY B 1 246 ? 14.781 22.172 18.781 1 74.75 246 GLY B C 1
ATOM 5178 O O . GLY B 1 246 ? 14.836 22.766 19.875 1 74.75 246 GLY B O 1
ATOM 5179 N N . ALA B 1 247 ? 14.727 20.875 18.641 1 82.81 247 ALA B N 1
ATOM 5180 C CA . ALA B 1 247 ? 14.578 20.047 19.844 1 82.81 247 ALA B CA 1
ATOM 5181 C C . ALA B 1 247 ? 15.938 19.562 20.328 1 82.81 247 ALA B C 1
ATOM 5183 O O . ALA B 1 247 ? 16.25 18.359 20.25 1 82.81 247 ALA B O 1
ATOM 5184 N N . SER B 1 248 ? 16.656 20.469 20.953 1 84.94 248 SER B N 1
ATOM 5185 C CA . SER B 1 248 ? 17.984 20.141 21.469 1 84.94 248 SER B CA 1
ATOM 5186 C C . SER B 1 248 ? 17.891 19.5 22.859 1 84.94 248 SER B C 1
ATOM 5188 O O . SER B 1 248 ? 16.875 19.609 23.531 1 84.94 248 SER B O 1
ATOM 5190 N N . ALA B 1 249 ? 18.984 18.859 23.188 1 87.88 249 ALA B N 1
ATOM 5191 C CA . ALA B 1 249 ? 19.078 18.25 24.516 1 87.88 249 ALA B CA 1
ATOM 5192 C C . ALA B 1 249 ? 18.891 19.281 25.609 1 87.88 249 ALA B C 1
ATOM 5194 O O . ALA B 1 249 ? 18.234 19.016 26.625 1 87.88 249 ALA B O 1
ATOM 5195 N N . ASP B 1 250 ? 19.375 20.422 25.391 1 89.12 250 ASP B N 1
ATOM 5196 C CA . ASP B 1 250 ? 19.266 21.5 26.359 1 89.12 250 ASP B CA 1
ATOM 5197 C C . ASP B 1 250 ? 17.812 21.938 26.547 1 89.12 250 ASP B C 1
ATOM 5199 O O . ASP B 1 250 ? 17.344 22.078 27.672 1 89.12 250 ASP B O 1
ATOM 5203 N N . ARG B 1 251 ? 17.156 22.109 25.547 1 89.94 251 ARG B N 1
ATOM 5204 C CA . ARG B 1 251 ? 15.773 22.578 25.609 1 89.94 251 ARG B CA 1
ATOM 5205 C C . ARG B 1 251 ? 14.852 21.516 26.188 1 89.94 251 ARG B C 1
ATOM 5207 O O . ARG B 1 251 ? 13.922 21.828 26.938 1 89.94 251 ARG B O 1
ATOM 5214 N N . ILE B 1 252 ? 15.109 20.312 25.828 1 91.5 252 ILE B N 1
ATOM 5215 C CA . ILE B 1 252 ? 14.312 19.203 26.359 1 91.5 252 ILE B CA 1
ATOM 5216 C C . ILE B 1 252 ? 14.492 19.109 27.859 1 91.5 252 ILE B C 1
ATOM 5218 O O . ILE B 1 252 ? 13.516 19 28.609 1 91.5 252 ILE B O 1
ATOM 5222 N N . SER B 1 253 ? 15.734 19.188 28.281 1 90.88 253 SER B N 1
ATOM 5223 C CA . SER B 1 253 ? 16.031 19.141 29.703 1 90.88 253 SER B CA 1
ATOM 5224 C C . SER B 1 253 ? 15.422 20.312 30.438 1 90.88 253 SER B C 1
ATOM 5226 O O . SER B 1 253 ? 14.914 20.172 31.547 1 90.88 253 SER B O 1
ATOM 5228 N N . ALA B 1 254 ? 15.484 21.438 29.828 1 92.25 254 ALA B N 1
ATOM 5229 C CA . ALA B 1 254 ? 14.938 22.641 30.422 1 92.25 254 ALA B CA 1
ATOM 5230 C C . ALA B 1 254 ? 13.438 22.516 30.656 1 92.25 254 ALA B C 1
ATOM 5232 O O . ALA B 1 254 ? 12.914 23.016 31.656 1 92.25 254 ALA B O 1
ATOM 5233 N N . ARG B 1 255 ? 12.75 21.891 29.75 1 90.19 255 ARG B N 1
ATOM 5234 C CA . ARG B 1 255 ? 11.305 21.719 29.859 1 90.19 255 ARG B CA 1
ATOM 5235 C C . ARG B 1 255 ? 10.953 20.875 31.094 1 90.19 255 ARG B C 1
ATOM 5237 O O . ARG B 1 255 ? 9.859 21.016 31.656 1 90.19 255 ARG B O 1
ATOM 5244 N N . LEU B 1 256 ? 11.859 19.984 31.422 1 91.25 256 LEU B N 1
ATOM 5245 C CA . LEU B 1 256 ? 11.641 19.094 32.562 1 91.25 256 LEU B CA 1
ATOM 5246 C C . LEU B 1 256 ? 12.305 19.656 33.812 1 91.25 256 LEU B C 1
ATOM 5248 O O . LEU B 1 256 ? 12.297 19.016 34.875 1 91.25 256 LEU B O 1
ATOM 5252 N N . ASN B 1 257 ? 12.891 20.812 33.688 1 93 257 ASN B N 1
ATOM 5253 C CA . ASN B 1 257 ? 13.648 21.422 34.781 1 93 257 ASN B CA 1
ATOM 5254 C C . ASN B 1 257 ? 14.766 20.5 35.25 1 93 257 ASN B C 1
ATOM 5256 O O . ASN B 1 257 ? 14.938 20.312 36.469 1 93 257 ASN B O 1
ATOM 5260 N N . LEU B 1 258 ? 15.32 19.891 34.344 1 90.81 258 LEU B N 1
ATOM 5261 C CA . LEU B 1 258 ? 16.453 19.016 34.625 1 90.81 258 LEU B CA 1
ATOM 5262 C C . LEU B 1 258 ? 17.719 19.531 33.938 1 90.81 258 LEU B C 1
ATOM 5264 O O . LEU B 1 258 ? 17.641 20.422 33.094 1 90.81 258 LEU B O 1
ATOM 5268 N N . THR B 1 259 ? 18.844 19 34.312 1 87.31 259 THR B N 1
ATOM 5269 C CA . THR B 1 259 ? 20.109 19.406 33.719 1 87.31 259 THR B CA 1
ATOM 5270 C C . THR B 1 259 ? 20.375 18.625 32.438 1 87.31 259 THR B C 1
ATOM 5272 O O . THR B 1 259 ? 19.781 17.562 32.219 1 87.31 259 THR B O 1
ATOM 5275 N N . LYS B 1 260 ? 21.281 19.109 31.656 1 87.31 260 LYS B N 1
ATOM 5276 C CA . LYS B 1 260 ? 21.719 18.438 30.438 1 87.31 260 LYS B CA 1
ATOM 5277 C C . LYS B 1 260 ? 22.391 17.109 30.75 1 87.31 260 LYS B C 1
ATOM 5279 O O . LYS B 1 260 ? 22.281 16.156 29.984 1 87.31 260 LYS B O 1
ATOM 5284 N N . GLY B 1 261 ? 23.062 17.047 31.844 1 86.25 261 GLY B N 1
ATOM 5285 C CA . GLY B 1 261 ? 23.688 15.812 32.312 1 86.25 261 GLY B CA 1
ATOM 5286 C C . GLY B 1 261 ? 22.688 14.703 32.531 1 86.25 261 GLY B C 1
ATOM 5287 O O . GLY B 1 261 ? 22.938 13.547 32.156 1 86.25 261 GLY B O 1
ATOM 5288 N N . ALA B 1 262 ? 21.656 15.07 33.125 1 86.31 262 ALA B N 1
ATOM 5289 C CA . ALA B 1 262 ? 20.578 14.102 33.344 1 86.31 262 ALA B CA 1
ATOM 5290 C C . ALA B 1 262 ? 20.062 13.539 32.031 1 86.31 262 ALA B C 1
ATOM 5292 O O . ALA B 1 262 ? 19.719 12.359 31.938 1 86.31 262 ALA B O 1
ATOM 5293 N N . PHE B 1 263 ? 19.984 14.398 31.016 1 86.81 263 PHE B N 1
ATOM 5294 C CA . PHE B 1 263 ? 19.547 13.977 29.688 1 86.81 263 PHE B CA 1
ATOM 5295 C C . PHE B 1 263 ? 20.422 12.836 29.172 1 86.81 263 PHE B C 1
ATOM 5297 O O . PHE B 1 263 ? 19.906 11.812 28.719 1 86.81 263 PHE B O 1
ATOM 5304 N N . TYR B 1 264 ? 21.688 12.945 29.234 1 86.88 264 TYR B N 1
ATOM 5305 C CA . TYR B 1 264 ? 22.625 12 28.641 1 86.88 264 TYR B CA 1
ATOM 5306 C C . TYR B 1 264 ? 22.75 10.75 29.484 1 86.88 264 TYR B C 1
ATOM 5308 O O . TYR B 1 264 ? 23.297 9.734 29.031 1 86.88 264 TYR B O 1
ATOM 5316 N N . HIS B 1 265 ? 22.375 10.844 30.703 1 86.56 265 HIS B N 1
ATOM 5317 C CA . HIS B 1 265 ? 22.281 9.648 31.531 1 86.56 265 HIS B CA 1
ATOM 5318 C C . HIS B 1 265 ? 21.219 8.695 31 1 86.56 265 HIS B C 1
ATOM 5320 O O . HIS B 1 265 ? 21.359 7.473 31.109 1 86.56 265 HIS B O 1
ATOM 5326 N N . HIS B 1 266 ? 20.219 9.25 30.391 1 85.06 266 HIS B N 1
ATOM 5327 C CA . HIS B 1 266 ? 19.062 8.469 29.969 1 85.06 266 HIS B CA 1
ATOM 5328 C C . HIS B 1 266 ? 19.062 8.25 28.453 1 85.06 266 HIS B C 1
ATOM 5330 O O . HIS B 1 266 ? 18.375 7.355 27.953 1 85.06 266 HIS B O 1
ATOM 5336 N N . ASN B 1 267 ? 19.797 9.125 27.734 1 85.38 267 ASN B N 1
ATOM 5337 C CA . ASN B 1 267 ? 19.75 9.07 26.266 1 85.38 267 ASN B CA 1
ATOM 5338 C C . ASN B 1 267 ? 21.141 9.156 25.672 1 85.38 267 ASN B C 1
ATOM 5340 O O . ASN B 1 267 ? 21.984 9.93 26.141 1 85.38 267 ASN B O 1
ATOM 5344 N N . GLU B 1 268 ? 21.422 8.344 24.688 1 81.94 268 GLU B N 1
ATOM 5345 C CA . GLU B 1 268 ? 22.766 8.289 24.094 1 81.94 268 GLU B CA 1
ATOM 5346 C C . GLU B 1 268 ? 22.953 9.422 23.094 1 81.94 268 GLU B C 1
ATOM 5348 O O . GLU B 1 268 ? 23.969 10.133 23.141 1 81.94 268 GLU B O 1
ATOM 5353 N N . ASN B 1 269 ? 22.062 9.453 22.125 1 82.88 269 ASN B N 1
ATOM 5354 C CA . ASN B 1 269 ? 22.125 10.516 21.125 1 82.88 269 ASN B CA 1
ATOM 5355 C C . ASN B 1 269 ? 20.734 10.938 20.656 1 82.88 269 ASN B C 1
ATOM 5357 O O . ASN B 1 269 ? 19.75 10.305 21.031 1 82.88 269 ASN B O 1
ATOM 5361 N N . LYS B 1 270 ? 20.641 12 20 1 80.94 270 LYS B N 1
ATOM 5362 C CA . LYS B 1 270 ? 19.391 12.617 19.594 1 80.94 270 LYS B CA 1
ATOM 5363 C C . LYS B 1 270 ? 18.594 11.68 18.672 1 80.94 270 LYS B C 1
ATOM 5365 O O . LYS B 1 270 ? 17.375 11.609 18.766 1 80.94 270 LYS B O 1
ATOM 5370 N N . ASP B 1 271 ? 19.312 10.953 17.859 1 83.25 271 ASP B N 1
ATOM 5371 C CA . ASP B 1 271 ? 18.641 10.031 16.938 1 83.25 271 ASP B CA 1
ATOM 5372 C C . ASP B 1 271 ? 17.922 8.93 17.719 1 83.25 271 ASP B C 1
ATOM 5374 O O . ASP B 1 271 ? 16.797 8.57 17.391 1 83.25 271 ASP B O 1
ATOM 5378 N N . ASP B 1 272 ? 18.547 8.492 18.656 1 86.25 272 ASP B N 1
ATOM 5379 C CA . ASP B 1 272 ? 17.969 7.445 19.484 1 86.25 272 ASP B CA 1
ATOM 5380 C C . ASP B 1 272 ? 16.75 7.965 20.25 1 86.25 272 ASP B C 1
ATOM 5382 O O . ASP B 1 272 ? 15.773 7.238 20.438 1 86.25 272 ASP B O 1
ATOM 5386 N N . LEU B 1 273 ? 16.922 9.156 20.688 1 88.38 273 LEU B N 1
ATOM 5387 C CA . LEU B 1 273 ? 15.797 9.773 21.391 1 88.38 273 LEU B CA 1
ATOM 5388 C C . LEU B 1 273 ? 14.586 9.914 20.469 1 88.38 273 LEU B C 1
ATOM 5390 O O . LEU B 1 273 ? 13.469 9.555 20.844 1 88.38 273 LEU B O 1
ATOM 5394 N N . ILE B 1 274 ? 14.758 10.359 19.266 1 88.12 274 ILE B N 1
ATOM 5395 C CA . ILE B 1 274 ? 13.672 10.531 18.312 1 88.12 274 ILE B CA 1
ATOM 5396 C C . ILE B 1 274 ? 13.055 9.172 17.969 1 88.12 274 ILE B C 1
ATOM 5398 O O . ILE B 1 274 ? 11.828 9.031 17.922 1 88.12 274 ILE B O 1
ATOM 5402 N N . SER B 1 275 ? 14 8.273 17.797 1 91.38 275 SER B N 1
ATOM 5403 C CA . SER B 1 275 ? 13.539 6.914 17.531 1 91.38 275 SER B CA 1
ATOM 5404 C C . SER B 1 275 ? 12.641 6.406 18.641 1 91.38 275 SER B C 1
ATOM 5406 O O . SER B 1 275 ? 11.594 5.805 18.391 1 91.38 275 SER B O 1
ATOM 5408 N N . ALA B 1 276 ? 13.039 6.672 19.828 1 93.19 276 ALA B N 1
ATOM 5409 C CA . ALA B 1 276 ? 12.266 6.238 21 1 93.19 276 ALA B CA 1
ATOM 5410 C C . ALA B 1 276 ? 10.922 6.957 21.062 1 93.19 276 ALA B C 1
ATOM 5412 O O . ALA B 1 276 ? 9.922 6.371 21.469 1 93.19 276 ALA B O 1
ATOM 5413 N N . CYS B 1 277 ? 10.883 8.211 20.703 1 94.62 277 CYS B N 1
ATOM 5414 C CA . CYS B 1 277 ? 9.633 8.953 20.641 1 94.62 277 CYS B CA 1
ATOM 5415 C C . CYS B 1 277 ? 8.68 8.336 19.625 1 94.62 277 CYS B C 1
ATOM 5417 O O . CYS B 1 277 ? 7.48 8.211 19.891 1 94.62 277 CYS B O 1
ATOM 5419 N N . VAL B 1 278 ? 9.234 7.914 18.5 1 95 278 VAL B N 1
ATOM 5420 C CA . VAL B 1 278 ? 8.438 7.277 17.453 1 95 278 VAL B CA 1
ATOM 5421 C C . VAL B 1 278 ? 7.895 5.945 17.953 1 95 278 VAL B C 1
ATOM 5423 O O . VAL B 1 278 ? 6.715 5.637 17.766 1 95 278 VAL B O 1
ATOM 5426 N N . ASP B 1 279 ? 8.719 5.234 18.641 1 95.5 279 ASP B N 1
ATOM 5427 C CA . ASP B 1 279 ? 8.305 3.941 19.172 1 95.5 279 ASP B CA 1
ATOM 5428 C C . ASP B 1 279 ? 7.184 4.109 20.203 1 95.5 279 ASP B C 1
ATOM 5430 O O . ASP B 1 279 ? 6.254 3.305 20.25 1 95.5 279 ASP B O 1
ATOM 5434 N N . ARG B 1 280 ? 7.34 5.105 21.016 1 94.81 280 ARG B N 1
ATOM 5435 C CA . ARG B 1 280 ? 6.301 5.402 22 1 94.81 280 ARG B CA 1
ATOM 5436 C C . ARG B 1 280 ? 4.969 5.699 21.312 1 94.81 280 ARG B C 1
ATOM 5438 O O . ARG B 1 280 ? 3.922 5.219 21.75 1 94.81 280 ARG B O 1
ATOM 5445 N N . MET B 1 281 ? 5.023 6.48 20.281 1 95.69 281 MET B N 1
ATOM 5446 C CA . MET B 1 281 ? 3.826 6.781 19.5 1 95.69 281 MET B CA 1
ATOM 5447 C C . MET B 1 281 ? 3.207 5.504 18.938 1 95.69 281 MET B C 1
ATOM 5449 O O . MET B 1 281 ? 1.995 5.301 19.047 1 95.69 281 MET B O 1
ATOM 5453 N N . PHE B 1 282 ? 4.055 4.617 18.391 1 96.81 282 PHE B N 1
ATOM 5454 C CA . PHE B 1 282 ? 3.576 3.348 17.859 1 96.81 282 PHE B CA 1
ATOM 5455 C C . PHE B 1 282 ? 2.869 2.535 18.938 1 96.81 282 PHE B C 1
ATOM 5457 O O . PHE B 1 282 ? 1.823 1.935 18.688 1 96.81 282 PHE B O 1
ATOM 5464 N N . ALA B 1 283 ? 3.459 2.523 20.062 1 96.06 283 ALA B N 1
ATOM 5465 C CA . ALA B 1 283 ? 2.891 1.745 21.172 1 96.06 283 ALA B CA 1
ATOM 5466 C C . ALA B 1 283 ? 1.501 2.252 21.547 1 96.06 283 ALA B C 1
ATOM 5468 O O . ALA B 1 283 ? 0.583 1.458 21.766 1 96.06 283 ALA B O 1
ATOM 5469 N N . VAL B 1 284 ? 1.334 3.52 21.594 1 96.12 284 VAL B N 1
ATOM 5470 C CA . VAL B 1 284 ? 0.048 4.117 21.938 1 96.12 284 VAL B CA 1
ATOM 5471 C C . VAL B 1 284 ? -0.994 3.738 20.891 1 96.12 284 VAL B C 1
ATOM 5473 O O . VAL B 1 284 ? -2.088 3.281 21.219 1 96.12 284 VAL B O 1
ATOM 5476 N N . ILE B 1 285 ? -0.642 3.914 19.625 1 97.62 285 ILE B N 1
ATOM 5477 C CA . ILE B 1 285 ? -1.56 3.633 18.531 1 97.62 285 ILE B CA 1
ATOM 5478 C C . ILE B 1 285 ? -1.924 2.15 18.531 1 97.62 285 ILE B C 1
ATOM 5480 O O . ILE B 1 285 ? -3.105 1.794 18.5 1 97.62 285 ILE B O 1
ATOM 5484 N N . ARG B 1 286 ? -0.893 1.309 18.625 1 97.56 286 ARG B N 1
ATOM 5485 C CA . ARG B 1 286 ? -1.07 -0.14 18.594 1 97.56 286 ARG B CA 1
ATOM 5486 C C . ARG B 1 286 ? -1.971 -0.601 19.734 1 97.56 286 ARG B C 1
ATOM 5488 O O . ARG B 1 286 ? -2.893 -1.393 19.531 1 97.56 286 ARG B O 1
ATOM 5495 N N . ASN B 1 287 ? -1.684 -0.125 20.891 1 96.88 287 ASN B N 1
ATOM 5496 C CA . ASN B 1 287 ? -2.451 -0.528 22.078 1 96.88 287 ASN B CA 1
ATOM 5497 C C . ASN B 1 287 ? -3.91 -0.092 21.969 1 96.88 287 ASN B C 1
ATOM 5499 O O . ASN B 1 287 ? -4.82 -0.87 22.266 1 96.88 287 ASN B O 1
ATOM 5503 N N . THR B 1 288 ? -4.102 1.12 21.578 1 97.81 288 THR B N 1
ATOM 5504 C CA . THR B 1 288 ? -5.461 1.623 21.391 1 97.81 288 THR B CA 1
ATOM 5505 C C . THR B 1 288 ? -6.215 0.776 20.375 1 97.81 288 THR B C 1
ATOM 5507 O O . THR B 1 288 ? -7.352 0.365 20.625 1 97.81 288 THR B O 1
ATOM 5510 N N . GLN B 1 289 ? -5.598 0.491 19.266 1 98.06 289 GLN B N 1
ATOM 5511 C CA . GLN B 1 289 ? -6.211 -0.317 18.219 1 98.06 289 GLN B CA 1
ATOM 5512 C C . GLN B 1 289 ? -6.543 -1.718 18.719 1 98.06 289 GLN B C 1
ATOM 5514 O O . GLN B 1 289 ? -7.621 -2.248 18.438 1 98.06 289 GLN B O 1
ATOM 5519 N N . THR B 1 290 ? -5.633 -2.285 19.469 1 97.19 290 THR B N 1
ATOM 5520 C CA . THR B 1 290 ? -5.816 -3.633 19.984 1 97.19 290 THR B CA 1
ATOM 5521 C C . THR B 1 290 ? -6.984 -3.676 20.969 1 97.19 290 THR B C 1
ATOM 5523 O O . THR B 1 290 ? -7.824 -4.574 20.906 1 97.19 290 THR B O 1
ATOM 5526 N N . LEU B 1 291 ? -7.074 -2.693 21.828 1 97.19 291 LEU B N 1
ATOM 5527 C CA . LEU B 1 291 ? -8.156 -2.625 22.812 1 97.19 291 LEU B CA 1
ATOM 5528 C C . LEU B 1 291 ? -9.5 -2.469 22.125 1 97.19 291 LEU B C 1
ATOM 5530 O O . LEU B 1 291 ? -10.469 -3.139 22.484 1 97.19 291 LEU B O 1
ATOM 5534 N N . VAL B 1 292 ? -9.555 -1.637 21.156 1 97.69 292 VAL B N 1
ATOM 5535 C CA . VAL B 1 292 ? -10.789 -1.406 20.406 1 97.69 292 VAL B CA 1
ATOM 5536 C C . VAL B 1 292 ? -11.195 -2.68 19.672 1 97.69 292 VAL B C 1
ATOM 5538 O O . VAL B 1 292 ? -12.367 -3.068 19.688 1 97.69 292 VAL B O 1
ATOM 5541 N N . GLU B 1 293 ? -10.234 -3.293 19.031 1 96.38 293 GLU B N 1
ATOM 5542 C CA . GLU B 1 293 ? -10.492 -4.504 18.25 1 96.38 293 GLU B CA 1
ATOM 5543 C C . GLU B 1 293 ? -11.078 -5.609 19.125 1 96.38 293 GLU B C 1
ATOM 5545 O O . GLU B 1 293 ? -11.977 -6.336 18.703 1 96.38 293 GLU B O 1
ATOM 5550 N N . ASN B 1 294 ? -10.578 -5.742 20.312 1 95.44 294 ASN B N 1
ATOM 5551 C CA . ASN B 1 294 ? -10.977 -6.816 21.219 1 95.44 294 ASN B CA 1
ATOM 5552 C C . ASN B 1 294 ? -12.258 -6.469 21.969 1 95.44 294 ASN B C 1
ATOM 5554 O O . ASN B 1 294 ? -12.836 -7.32 22.641 1 95.44 294 ASN B O 1
ATOM 5558 N N . GLY B 1 295 ? -12.695 -5.23 21.891 1 94.94 295 GLY B N 1
ATOM 5559 C CA . GLY B 1 295 ? -13.898 -4.781 22.578 1 94.94 295 GLY B CA 1
ATOM 5560 C C . GLY B 1 295 ? -15.164 -5.039 21.781 1 94.94 295 GLY B C 1
ATOM 5561 O O . GLY B 1 295 ? -15.109 -5.539 20.656 1 94.94 295 GLY B O 1
ATOM 5562 N N . PRO B 1 296 ? -16.234 -4.805 22.375 1 95 296 PRO B N 1
ATOM 5563 C CA . PRO B 1 296 ? -17.516 -5.023 21.688 1 95 296 PRO B CA 1
ATOM 5564 C C . PRO B 1 296 ? -17.859 -3.91 20.703 1 95 296 PRO B C 1
ATOM 5566 O O . PRO B 1 296 ? -17.156 -2.896 20.641 1 95 296 PRO B O 1
ATOM 5569 N N . GLY B 1 297 ? -18.922 -4.137 19.891 1 95.31 297 GLY B N 1
ATOM 5570 C CA . GLY B 1 297 ? -19.453 -3.113 19.016 1 95.31 297 GLY B CA 1
ATOM 5571 C C . GLY B 1 297 ? -19.297 -3.453 17.547 1 95.31 297 GLY B C 1
ATOM 5572 O O . GLY B 1 297 ? -18.547 -4.352 17.188 1 95.31 297 GLY B O 1
ATOM 5573 N N . THR B 1 298 ? -20.016 -2.721 16.719 1 96.94 298 THR B N 1
ATOM 5574 C CA . THR B 1 298 ? -19.953 -2.852 15.266 1 96.94 298 THR B CA 1
ATOM 5575 C C . THR B 1 298 ? -18.672 -2.252 14.719 1 96.94 298 THR B C 1
ATOM 5577 O O . THR B 1 298 ? -17.891 -1.653 15.469 1 96.94 298 THR B O 1
ATOM 5580 N N . GLY B 1 299 ? -18.422 -2.459 13.453 1 97.88 299 GLY B N 1
ATOM 5581 C CA . GLY B 1 299 ? -17.266 -1.816 12.828 1 97.88 299 GLY B CA 1
ATOM 5582 C C . GLY B 1 299 ? -17.297 -0.304 12.953 1 97.88 299 GLY B C 1
ATOM 5583 O O . GLY B 1 299 ? -16.25 0.321 13.164 1 97.88 299 GLY B O 1
ATOM 5584 N N . TRP B 1 300 ? -18.453 0.284 12.859 1 98 300 TRP B N 1
ATOM 5585 C CA . TRP B 1 300 ? -18.641 1.721 13.031 1 98 300 TRP B CA 1
ATOM 5586 C C . TRP B 1 300 ? -18.25 2.156 14.438 1 98 300 TRP B C 1
ATOM 5588 O O . TRP B 1 300 ? -17.516 3.131 14.617 1 98 300 TRP B O 1
ATOM 5598 N N . ASP B 1 301 ? -18.734 1.411 15.438 1 97.12 301 ASP B N 1
ATOM 5599 C CA . ASP B 1 301 ? -18.422 1.724 16.828 1 97.12 301 ASP B CA 1
ATOM 5600 C C . ASP B 1 301 ? -16.906 1.702 17.062 1 97.12 301 ASP B C 1
ATOM 5602 O O . ASP B 1 301 ? -16.359 2.59 17.719 1 97.12 301 ASP B O 1
ATOM 5606 N N . LYS B 1 302 ? -16.328 0.706 16.516 1 97.75 302 LYS B N 1
ATOM 5607 C CA . LYS B 1 302 ? -14.883 0.536 16.688 1 97.75 302 LYS B CA 1
ATOM 5608 C C . LYS B 1 302 ? -14.109 1.646 15.984 1 97.75 302 LYS B C 1
ATOM 5610 O O . LYS B 1 302 ? -13.148 2.188 16.531 1 97.75 302 LYS B O 1
ATOM 5615 N N . LEU B 1 303 ? -14.516 1.965 14.727 1 98.5 303 LEU B N 1
ATOM 5616 C CA . LEU B 1 303 ? -13.883 3.057 14 1 98.5 303 LEU B CA 1
ATOM 5617 C C . LEU B 1 303 ? -14.016 4.371 14.758 1 98.5 303 LEU B C 1
ATOM 5619 O O . LEU B 1 303 ? -13.047 5.125 14.875 1 98.5 303 LEU B O 1
ATOM 5623 N N . CYS B 1 304 ? -15.164 4.672 15.312 1 98.12 304 CYS B N 1
ATOM 5624 C CA . CYS B 1 304 ? -15.391 5.867 16.109 1 98.12 304 CYS B CA 1
ATOM 5625 C C . CYS B 1 304 ? -14.508 5.875 17.344 1 98.12 304 CYS B C 1
ATOM 5627 O O . CYS B 1 304 ? -13.891 6.891 17.672 1 98.12 304 CYS B O 1
ATOM 5629 N N . ALA B 1 305 ? -14.469 4.719 17.984 1 97.75 305 ALA B N 1
ATOM 5630 C CA . ALA B 1 305 ? -13.734 4.609 19.25 1 97.75 305 ALA B CA 1
ATOM 5631 C C . ALA B 1 305 ? -12.25 4.879 19.031 1 97.75 305 ALA B C 1
ATOM 5633 O O . ALA B 1 305 ? -11.648 5.668 19.766 1 97.75 305 ALA B O 1
ATOM 5634 N N . VAL B 1 306 ? -11.648 4.27 18.047 1 98.25 306 VAL B N 1
ATOM 5635 C CA . VAL B 1 306 ? -10.211 4.406 17.828 1 98.25 306 VAL B CA 1
ATOM 5636 C C . VAL B 1 306 ? -9.891 5.836 17.391 1 98.25 306 VAL B C 1
ATOM 5638 O O . VAL B 1 306 ? -8.898 6.418 17.844 1 98.25 306 VAL B O 1
ATOM 5641 N N . SER B 1 307 ? -10.719 6.426 16.516 1 98.38 307 SER B N 1
ATOM 5642 C CA . SER B 1 307 ? -10.516 7.793 16.062 1 98.38 307 SER B CA 1
ATOM 5643 C C . SER B 1 307 ? -10.617 8.789 17.219 1 98.38 307 SER B C 1
ATOM 5645 O O . SER B 1 307 ? -9.734 9.633 17.391 1 98.38 307 SER B O 1
ATOM 5647 N N . ARG B 1 308 ? -11.633 8.633 18.016 1 97.75 308 ARG B N 1
ATOM 5648 C CA . ARG B 1 308 ? -11.844 9.508 19.156 1 97.75 308 ARG B CA 1
ATOM 5649 C C . ARG B 1 308 ? -10.688 9.398 20.156 1 97.75 308 ARG B C 1
ATOM 5651 O O . ARG B 1 308 ? -10.164 10.414 20.625 1 97.75 308 ARG B O 1
ATOM 5658 N N . ALA B 1 309 ? -10.375 8.172 20.453 1 97.38 309 ALA B N 1
ATOM 5659 C CA . ALA B 1 309 ? -9.328 7.934 21.453 1 97.38 309 ALA B CA 1
ATOM 5660 C C . ALA B 1 309 ? -8.016 8.578 21.031 1 97.38 309 ALA B C 1
ATOM 5662 O O . ALA B 1 309 ? -7.398 9.312 21.812 1 97.38 309 ALA B O 1
ATOM 5663 N N . LEU B 1 310 ? -7.594 8.391 19.828 1 97.69 310 LEU B N 1
ATOM 5664 C CA . LEU B 1 310 ? -6.297 8.875 19.375 1 97.69 310 LEU B CA 1
ATOM 5665 C C . LEU B 1 310 ? -6.312 10.391 19.188 1 97.69 310 LEU B C 1
ATOM 5667 O O . LEU B 1 310 ? -5.305 11.062 19.422 1 97.69 310 LEU B O 1
ATOM 5671 N N . VAL B 1 311 ? -7.465 10.938 18.781 1 97.38 311 VAL B N 1
ATOM 5672 C CA . VAL B 1 311 ? -7.582 12.391 18.688 1 97.38 311 VAL B CA 1
ATOM 5673 C C . VAL B 1 311 ? -7.578 12.992 20.094 1 97.38 311 VAL B C 1
ATOM 5675 O O . VAL B 1 311 ? -6.914 14.008 20.328 1 97.38 311 VAL B O 1
ATOM 5678 N N . GLN B 1 312 ? -8.266 12.352 21.016 1 95.44 312 GLN B N 1
ATOM 5679 C CA . GLN B 1 312 ? -8.297 12.836 22.391 1 95.44 312 GLN B CA 1
ATOM 5680 C C . GLN B 1 312 ? -6.922 12.734 23.031 1 95.44 312 GLN B C 1
ATOM 5682 O O . GLN B 1 312 ? -6.559 13.57 23.875 1 95.44 312 GLN B O 1
ATOM 5687 N N . TYR B 1 313 ? -6.211 11.719 22.672 1 95.12 313 TYR B N 1
ATOM 5688 C CA . TYR B 1 313 ? -4.875 11.523 23.234 1 95.12 313 TYR B CA 1
ATOM 5689 C C . TYR B 1 313 ? -4.008 12.758 23.031 1 95.12 313 TYR B C 1
ATOM 5691 O O . TYR B 1 313 ? -3.164 13.078 23.859 1 95.12 313 TYR B O 1
ATOM 5699 N N . GLN B 1 314 ? -4.262 13.508 21.938 1 92.69 314 GLN B N 1
ATOM 5700 C CA . GLN B 1 314 ? -3.494 14.703 21.641 1 92.69 314 GLN B CA 1
ATOM 5701 C C . GLN B 1 314 ? -3.609 15.734 22.75 1 92.69 314 GLN B C 1
ATOM 5703 O O . GLN B 1 314 ? -2.703 16.547 22.953 1 92.69 314 GLN B O 1
ATOM 5708 N N . PHE B 1 315 ? -4.668 15.648 23.5 1 92 315 PHE B N 1
ATOM 5709 C CA . PHE B 1 315 ? -4.977 16.641 24.516 1 92 315 PHE B CA 1
ATOM 5710 C C . PHE B 1 315 ? -4.746 16.078 25.906 1 92 315 PHE B C 1
ATOM 5712 O O . PHE B 1 315 ? -4.996 16.75 26.906 1 92 315 PHE B O 1
ATOM 5719 N N . SER B 1 316 ? -4.309 14.867 26 1 89.75 316 SER B N 1
ATOM 5720 C CA . SER B 1 316 ? -4.09 14.234 27.297 1 89.75 316 SER B CA 1
ATOM 5721 C C . SER B 1 316 ? -2.754 14.648 27.891 1 89.75 316 SER B C 1
ATOM 5723 O O . SER B 1 316 ? -1.904 15.219 27.203 1 89.75 316 SER B O 1
ATOM 5725 N N . SER B 1 317 ? -2.607 14.359 29.156 1 86.44 317 SER B N 1
ATOM 5726 C CA . SER B 1 317 ? -1.371 14.68 29.859 1 86.44 317 SER B CA 1
ATOM 5727 C C . SER B 1 317 ? -0.209 13.836 29.359 1 86.44 317 SER B C 1
ATOM 5729 O O . SER B 1 317 ? 0.956 14.188 29.547 1 86.44 317 SER B O 1
ATOM 5731 N N . GLN B 1 318 ? -0.54 12.828 28.672 1 88.25 318 GLN B N 1
ATOM 5732 C CA . GLN B 1 318 ? 0.506 11.93 28.188 1 88.25 318 GLN B CA 1
ATOM 5733 C C . GLN B 1 318 ? 0.801 12.172 26.719 1 88.25 318 GLN B C 1
ATOM 5735 O O . GLN B 1 318 ? 1.73 11.586 26.156 1 88.25 318 GLN B O 1
ATOM 5740 N N . GLY B 1 319 ? -0.043 12.953 26.125 1 88.75 319 GLY B N 1
ATOM 5741 C CA . GLY B 1 319 ? 0.182 13.281 24.734 1 88.75 319 GLY B CA 1
ATOM 5742 C C . GLY B 1 319 ? 1.188 14.406 24.531 1 88.75 319 GLY B C 1
ATOM 5743 O O . GLY B 1 319 ? 1.882 14.789 25.484 1 88.75 319 GLY B O 1
ATOM 5744 N N . PRO B 1 320 ? 1.294 14.719 23.281 1 93.06 320 PRO B N 1
ATOM 5745 C CA . PRO B 1 320 ? 0.631 14.352 22.016 1 93.06 320 PRO B CA 1
ATOM 5746 C C . PRO B 1 320 ? 1.346 13.219 21.281 1 93.06 320 PRO B C 1
ATOM 5748 O O . PRO B 1 320 ? 2.385 12.734 21.75 1 93.06 320 PRO B O 1
ATOM 5751 N N . LEU B 1 321 ? 0.779 12.758 20.172 1 94.25 321 LEU B N 1
ATOM 5752 C CA . LEU B 1 321 ? 1.506 11.945 19.203 1 94.25 321 LEU B CA 1
ATOM 5753 C C . LEU B 1 321 ? 2.504 12.797 18.422 1 94.25 321 LEU B C 1
ATOM 5755 O O . LEU B 1 321 ? 2.371 14.023 18.359 1 94.25 321 LEU B O 1
ATOM 5759 N N . LEU B 1 322 ? 3.436 12.102 17.922 1 92.38 322 LEU B N 1
ATOM 5760 C CA . LEU B 1 322 ? 4.434 12.773 17.094 1 92.38 322 LEU B CA 1
ATOM 5761 C C . LEU B 1 322 ? 3.885 13.055 15.703 1 92.38 322 LEU B C 1
ATOM 5763 O O . LEU B 1 322 ? 3.203 12.219 15.109 1 92.38 322 LEU B O 1
ATOM 5767 N N . ARG B 1 323 ? 4.215 14.211 15.188 1 88.12 323 ARG B N 1
ATOM 5768 C CA . ARG B 1 323 ? 3.887 14.5 13.797 1 88.12 323 ARG B CA 1
ATOM 5769 C C . ARG B 1 323 ? 4.695 13.625 12.852 1 88.12 323 ARG B C 1
ATOM 5771 O O . ARG B 1 323 ? 5.895 13.414 13.055 1 88.12 323 ARG B O 1
ATOM 5778 N N . LEU B 1 324 ? 4.105 13.227 11.789 1 83.81 324 LEU B N 1
ATOM 5779 C CA . LEU B 1 324 ? 4.746 12.281 10.883 1 83.81 324 LEU B CA 1
ATOM 5780 C C . LEU B 1 324 ? 5.844 12.969 10.078 1 83.81 324 LEU B C 1
ATOM 5782 O O . LEU B 1 324 ? 6.703 12.297 9.5 1 83.81 324 LEU B O 1
ATOM 5786 N N . THR B 1 325 ? 5.859 14.234 10.07 1 75.81 325 THR B N 1
ATOM 5787 C CA . THR B 1 325 ? 6.891 14.977 9.359 1 75.81 325 THR B CA 1
ATOM 5788 C C . THR B 1 325 ? 8.266 14.719 9.969 1 75.81 325 THR B C 1
ATOM 5790 O O . THR B 1 325 ? 9.289 14.953 9.32 1 75.81 325 THR B O 1
ATOM 5793 N N . ILE B 1 326 ? 8.273 14.203 11.109 1 79.5 326 ILE B N 1
ATOM 5794 C CA . ILE B 1 326 ? 9.516 13.984 11.844 1 79.5 326 ILE B CA 1
ATOM 5795 C C . ILE B 1 326 ? 10.336 12.898 11.148 1 79.5 326 ILE B C 1
ATOM 5797 O O . ILE B 1 326 ? 11.547 12.773 11.383 1 79.5 326 ILE B O 1
ATOM 5801 N N . TYR B 1 327 ? 9.742 12.117 10.281 1 78.69 327 TYR B N 1
ATOM 5802 C CA . TYR B 1 327 ? 10.445 11.039 9.594 1 78.69 327 TYR B CA 1
ATOM 5803 C C . TYR B 1 327 ? 11.602 11.586 8.773 1 78.69 327 TYR B C 1
ATOM 5805 O O . TYR B 1 327 ? 12.633 10.93 8.617 1 78.69 327 TYR B O 1
ATOM 5813 N N . GLY B 1 328 ? 11.391 12.781 8.258 1 75.12 328 GLY B N 1
ATOM 5814 C CA . GLY B 1 328 ? 12.438 13.398 7.457 1 75.12 328 GLY B CA 1
ATOM 5815 C C . GLY B 1 328 ? 13.703 13.672 8.234 1 75.12 328 GLY B C 1
ATOM 5816 O O . GLY B 1 328 ? 14.773 13.836 7.652 1 75.12 328 GLY B O 1
ATOM 5817 N N . ALA B 1 329 ? 13.625 13.688 9.555 1 74.5 329 ALA B N 1
ATOM 5818 C CA . ALA B 1 329 ? 14.766 13.992 10.422 1 74.5 329 ALA B CA 1
ATOM 5819 C C . ALA B 1 329 ? 15.547 12.727 10.766 1 74.5 329 ALA B C 1
ATOM 5821 O O . ALA B 1 329 ? 16.656 12.805 11.297 1 74.5 329 ALA B O 1
ATOM 5822 N N . LEU B 1 330 ? 15.039 11.562 10.484 1 82.25 330 LEU B N 1
ATOM 5823 C CA . LEU B 1 330 ? 15.664 10.289 10.836 1 82.25 330 LEU B CA 1
ATOM 5824 C C . LEU B 1 330 ? 16.625 9.836 9.742 1 82.25 330 LEU B C 1
ATOM 5826 O O . LEU B 1 330 ? 16.391 10.109 8.562 1 82.25 330 LEU B O 1
ATOM 5830 N N . PRO B 1 331 ? 17.688 9.18 10.211 1 82.81 331 PRO B N 1
ATOM 5831 C CA . PRO B 1 331 ? 18.516 8.516 9.203 1 82.81 331 PRO B CA 1
ATOM 5832 C C . PRO B 1 331 ? 17.703 7.59 8.289 1 82.81 331 PRO B C 1
ATOM 5834 O O . PRO B 1 331 ? 16.672 7.062 8.711 1 82.81 331 PRO B O 1
ATOM 5837 N N . GLU B 1 332 ? 18.219 7.406 7.117 1 83 332 GLU B N 1
ATOM 5838 C CA . GLU B 1 332 ? 17.484 6.746 6.051 1 83 332 GLU B CA 1
ATOM 5839 C C . GLU B 1 332 ? 17 5.359 6.488 1 83 332 GLU B C 1
ATOM 5841 O O . GLU B 1 332 ? 15.836 5.012 6.309 1 83 332 GLU B O 1
ATOM 5846 N N . ASP B 1 333 ? 17.859 4.578 7.039 1 84.31 333 ASP B N 1
ATOM 5847 C CA . ASP B 1 333 ? 17.5 3.213 7.402 1 84.31 333 ASP B CA 1
ATOM 5848 C C . ASP B 1 333 ? 16.438 3.201 8.5 1 84.31 333 ASP B C 1
ATOM 5850 O O . ASP B 1 333 ? 15.469 2.432 8.43 1 84.31 333 ASP B O 1
ATOM 5854 N N . MET B 1 334 ? 16.609 4.086 9.438 1 87.38 334 MET B N 1
ATOM 5855 C CA . MET B 1 334 ? 15.625 4.195 10.516 1 87.38 334 MET B CA 1
ATOM 5856 C C . MET B 1 334 ? 14.289 4.711 9.992 1 87.38 334 MET B C 1
ATOM 5858 O O . MET B 1 334 ? 13.234 4.223 10.391 1 87.38 334 MET B O 1
ATOM 5862 N N . ARG B 1 335 ? 14.391 5.59 9.086 1 88.5 335 ARG B N 1
ATOM 5863 C CA . ARG B 1 335 ? 13.195 6.168 8.484 1 88.5 335 ARG B CA 1
ATOM 5864 C C . ARG B 1 335 ? 12.367 5.105 7.773 1 88.5 335 ARG B C 1
ATOM 5866 O O . ARG B 1 335 ? 11.156 5.008 7.988 1 88.5 335 ARG B O 1
ATOM 5873 N N . LYS B 1 336 ? 13.031 4.293 6.992 1 88.75 336 LYS B N 1
ATOM 5874 C CA . LYS B 1 336 ? 12.352 3.242 6.242 1 88.75 336 LYS B CA 1
ATOM 5875 C C . LYS B 1 336 ? 11.648 2.268 7.184 1 88.75 336 LYS B C 1
ATOM 5877 O O . LYS B 1 336 ? 10.484 1.914 6.961 1 88.75 336 LYS B O 1
ATOM 5882 N N . GLU B 1 337 ? 12.32 1.931 8.141 1 92.06 337 GLU B N 1
ATOM 5883 C CA . GLU B 1 337 ? 11.773 0.984 9.102 1 92.06 337 GLU B CA 1
ATOM 5884 C C . GLU B 1 337 ? 10.57 1.575 9.836 1 92.06 337 GLU B C 1
ATOM 5886 O O . GLU B 1 337 ? 9.539 0.91 9.992 1 92.06 337 GLU B O 1
ATOM 5891 N N . LYS B 1 338 ? 10.719 2.752 10.297 1 94.19 338 LYS B N 1
ATOM 5892 C CA . LYS B 1 338 ? 9.656 3.396 11.062 1 94.19 338 LYS B CA 1
ATOM 5893 C C . LYS B 1 338 ? 8.445 3.676 10.18 1 94.19 338 LYS B C 1
ATOM 5895 O O . LYS B 1 338 ? 7.301 3.518 10.625 1 94.19 338 LYS B O 1
ATOM 5900 N N . MET B 1 339 ? 8.742 4.039 9 1 92.31 339 MET B N 1
ATOM 5901 C CA . MET B 1 339 ? 7.641 4.301 8.07 1 92.31 339 MET B CA 1
ATOM 5902 C C . MET B 1 339 ? 6.867 3.021 7.773 1 92.31 339 MET B C 1
ATOM 5904 O O . MET B 1 339 ? 5.641 3.045 7.645 1 92.31 339 MET B O 1
ATOM 5908 N N . LEU B 1 340 ? 7.559 1.938 7.676 1 93.81 340 LEU B N 1
ATOM 5909 C CA . LEU B 1 340 ? 6.902 0.655 7.457 1 93.81 340 LEU B CA 1
ATOM 5910 C C . LEU B 1 340 ? 5.996 0.302 8.633 1 93.81 340 LEU B C 1
ATOM 5912 O O . LEU B 1 340 ? 4.855 -0.126 8.43 1 93.81 340 LEU B O 1
ATOM 5916 N N . THR B 1 341 ? 6.508 0.521 9.766 1 96 341 THR B N 1
ATOM 5917 C CA . THR B 1 341 ? 5.703 0.237 10.953 1 96 341 THR B CA 1
ATOM 5918 C C . THR B 1 341 ? 4.457 1.12 10.984 1 96 341 THR B C 1
ATOM 5920 O O . THR B 1 341 ? 3.361 0.644 11.281 1 96 341 THR B O 1
ATOM 5923 N N . MET B 1 342 ? 4.66 2.359 10.688 1 95.81 342 MET B N 1
ATOM 5924 C CA . MET B 1 342 ? 3.516 3.264 10.656 1 95.81 342 MET B CA 1
ATOM 5925 C C . MET B 1 342 ? 2.49 2.805 9.625 1 95.81 342 MET B C 1
ATOM 5927 O O . MET B 1 342 ? 1.285 2.855 9.875 1 95.81 342 MET B O 1
ATOM 5931 N N . SER B 1 343 ? 2.975 2.375 8.508 1 95.31 343 SER B N 1
ATOM 5932 C CA . SER B 1 343 ? 2.09 1.874 7.461 1 95.31 343 SER B CA 1
ATOM 5933 C C . SER B 1 343 ? 1.289 0.669 7.941 1 95.31 343 SER B C 1
ATOM 5935 O O . SER B 1 343 ? 0.101 0.544 7.641 1 95.31 343 SER B O 1
ATOM 5937 N N . ARG B 1 344 ? 1.937 -0.212 8.648 1 96.94 344 ARG B N 1
ATOM 5938 C CA . ARG B 1 344 ? 1.28 -1.394 9.195 1 96.94 344 ARG B CA 1
ATOM 5939 C C . ARG B 1 344 ? 0.17 -1.002 10.164 1 96.94 344 ARG B C 1
ATOM 5941 O O . ARG B 1 344 ? -0.934 -1.549 10.109 1 96.94 344 ARG B O 1
ATOM 5948 N N . LEU B 1 345 ? 0.453 -0.044 11.008 1 97.12 345 LEU B N 1
ATOM 5949 C CA . LEU B 1 345 ? -0.545 0.416 11.969 1 97.12 345 LEU B CA 1
ATOM 5950 C C . LEU B 1 345 ? -1.699 1.117 11.258 1 97.12 345 LEU B C 1
ATOM 5952 O O . LEU B 1 345 ? -2.859 0.959 11.648 1 97.12 345 LEU B O 1
ATOM 5956 N N . SER B 1 346 ? -1.366 1.841 10.25 1 95.88 346 SER B N 1
ATOM 5957 C CA . SER B 1 346 ? -2.389 2.51 9.453 1 95.88 346 SER B CA 1
ATOM 5958 C C . SER B 1 346 ? -3.305 1.498 8.766 1 95.88 346 SER B C 1
ATOM 5960 O O . SER B 1 346 ? -4.512 1.721 8.656 1 95.88 346 SER B O 1
ATOM 5962 N N . ALA B 1 347 ? -2.729 0.411 8.367 1 95.38 347 ALA B N 1
ATOM 5963 C CA . ALA B 1 347 ? -3.488 -0.632 7.684 1 95.38 347 ALA B CA 1
ATOM 5964 C C . ALA B 1 347 ? -4.527 -1.253 8.609 1 95.38 347 ALA B C 1
ATOM 5966 O O . ALA B 1 347 ? -5.539 -1.786 8.156 1 95.38 347 ALA B O 1
ATOM 5967 N N . ARG B 1 348 ? -4.348 -1.182 9.922 1 97.44 348 ARG B N 1
ATOM 5968 C CA . ARG B 1 348 ? -5.293 -1.751 10.875 1 97.44 348 ARG B CA 1
ATOM 5969 C C . ARG B 1 348 ? -6.641 -1.041 10.812 1 97.44 348 ARG B C 1
ATOM 5971 O O . ARG B 1 348 ? -7.676 -1.636 11.109 1 97.44 348 ARG B O 1
ATOM 5978 N N . ILE B 1 349 ? -6.625 0.238 10.398 1 98.38 349 ILE B N 1
ATOM 5979 C CA . ILE B 1 349 ? -7.867 0.992 10.273 1 98.38 349 ILE B CA 1
ATOM 5980 C C . ILE B 1 349 ? -8.773 0.324 9.242 1 98.38 349 ILE B C 1
ATOM 5982 O O . ILE B 1 349 ? -10 0.325 9.391 1 98.38 349 ILE B O 1
ATOM 5986 N N . VAL B 1 350 ? -8.211 -0.281 8.227 1 98.12 350 VAL B N 1
ATOM 5987 C CA . VAL B 1 350 ? -8.961 -0.943 7.164 1 98.12 350 VAL B CA 1
ATOM 5988 C C . VAL B 1 350 ? -9.812 -2.07 7.75 1 98.12 350 VAL B C 1
ATOM 5990 O O . VAL B 1 350 ? -10.938 -2.303 7.312 1 98.12 350 VAL B O 1
ATOM 5993 N N . ARG B 1 351 ? -9.297 -2.725 8.758 1 97.06 351 ARG B N 1
ATOM 5994 C CA . ARG B 1 351 ? -10.016 -3.848 9.352 1 97.06 351 ARG B CA 1
ATOM 5995 C C . ARG B 1 351 ? 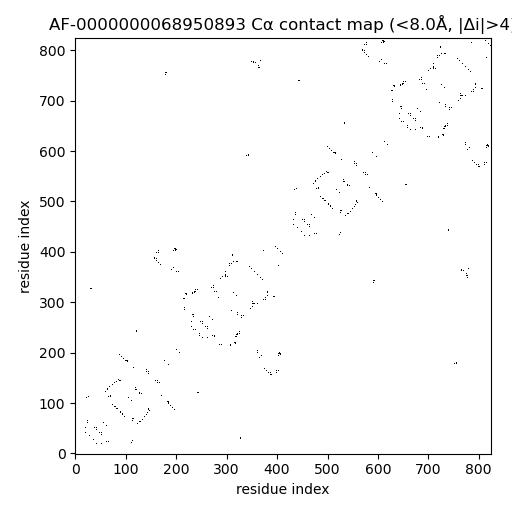-11.344 -3.395 9.945 1 97.06 351 ARG B C 1
ATOM 5997 O O . ARG B 1 351 ? -12.344 -4.113 9.867 1 97.06 351 ARG B O 1
ATOM 6004 N N . PHE B 1 352 ? -11.344 -2.219 10.562 1 98.31 352 PHE B N 1
ATOM 6005 C CA . PHE B 1 352 ? -12.586 -1.697 11.125 1 98.31 352 PHE B CA 1
ATOM 6006 C C . PHE B 1 352 ? -13.57 -1.337 10.023 1 98.31 352 PHE B C 1
ATOM 6008 O O . PHE B 1 352 ? -14.781 -1.528 10.18 1 98.31 352 PHE B O 1
ATOM 6015 N N . LEU B 1 353 ? -13.055 -0.822 8.922 1 98.69 353 LEU B N 1
ATOM 6016 C CA . LEU B 1 353 ? -13.898 -0.506 7.773 1 98.69 353 LEU B CA 1
ATOM 6017 C C . LEU B 1 353 ? -14.5 -1.774 7.176 1 98.69 353 LEU B C 1
ATOM 6019 O O . LEU B 1 353 ? -15.688 -1.805 6.836 1 98.69 353 LEU B O 1
ATOM 6023 N N . VAL B 1 354 ? -13.672 -2.828 7.078 1 98.44 354 VAL B N 1
ATOM 6024 C CA . VAL B 1 354 ? -14.133 -4.109 6.555 1 98.44 354 VAL B CA 1
ATOM 6025 C C . VAL B 1 354 ? -15.258 -4.656 7.438 1 98.44 354 VAL B C 1
ATOM 6027 O O . VAL B 1 354 ? -16.328 -5.012 6.945 1 98.44 354 VAL B O 1
ATOM 6030 N N . LEU B 1 355 ? -15.031 -4.691 8.727 1 97.88 355 LEU B N 1
ATOM 6031 C CA . LEU B 1 355 ? -16.031 -5.188 9.672 1 97.88 355 LEU B CA 1
ATOM 6032 C C . LEU B 1 355 ? -17.328 -4.391 9.562 1 97.88 355 LEU B C 1
ATOM 6034 O O . LEU B 1 355 ? -18.406 -4.969 9.547 1 97.88 355 LEU B O 1
ATOM 6038 N N . GLY B 1 356 ? -17.172 -3.072 9.516 1 98.44 356 GLY B N 1
ATOM 6039 C CA . GLY B 1 356 ? -18.344 -2.215 9.43 1 98.44 356 GLY B CA 1
ATOM 6040 C C . GLY B 1 356 ? -19.156 -2.441 8.164 1 98.44 356 GLY B C 1
ATOM 6041 O O . GLY B 1 356 ? -20.391 -2.426 8.203 1 98.44 356 GLY B O 1
ATOM 6042 N N . MET B 1 357 ? -18.547 -2.65 7.039 1 98.25 357 MET B N 1
ATOM 6043 C CA . MET B 1 357 ? -19.266 -2.932 5.797 1 98.25 357 MET B CA 1
ATOM 6044 C C . MET B 1 357 ? -19.938 -4.301 5.855 1 98.25 357 MET B C 1
ATOM 6046 O O . MET B 1 357 ? -21.047 -4.477 5.336 1 98.25 357 MET B O 1
ATOM 6050 N N . GLN B 1 358 ? -19.25 -5.254 6.492 1 97.56 358 GLN B N 1
ATOM 6051 C CA . GLN B 1 358 ? -19.812 -6.598 6.621 1 97.56 358 GLN B CA 1
ATOM 6052 C C . GLN B 1 358 ? -21.031 -6.609 7.539 1 97.56 358 GLN B C 1
ATOM 6054 O O . GLN B 1 358 ? -22 -7.328 7.285 1 97.56 358 GLN B O 1
ATOM 6059 N N . ASP B 1 359 ? -20.953 -5.781 8.617 1 97.44 359 ASP B N 1
ATOM 6060 C CA . ASP B 1 359 ? -22.078 -5.805 9.562 1 97.44 359 ASP B CA 1
ATOM 6061 C C . ASP B 1 359 ? -23.094 -4.723 9.219 1 97.44 359 ASP B C 1
ATOM 6063 O O . ASP B 1 359 ? -24.109 -4.574 9.922 1 97.44 359 ASP B O 1
ATOM 6067 N N . GLY B 1 360 ? -22.766 -3.928 8.164 1 97.12 360 GLY B N 1
ATOM 6068 C CA . GLY B 1 360 ? -23.719 -2.971 7.633 1 97.12 360 GLY B CA 1
ATOM 6069 C C . GLY B 1 360 ? -23.672 -1.627 8.336 1 97.12 360 GLY B C 1
ATOM 6070 O O . GLY B 1 360 ? -24.453 -0.723 8.008 1 97.12 360 GLY B O 1
ATOM 6071 N N . SER B 1 361 ? -22.766 -1.426 9.273 1 98 361 SER B N 1
ATOM 6072 C CA . SER B 1 361 ? -22.703 -0.191 10.047 1 98 361 SER B CA 1
ATOM 6073 C C . SER B 1 361 ? -21.906 0.885 9.312 1 98 361 SER B C 1
ATOM 6075 O O . SER B 1 361 ? -21.953 2.061 9.68 1 98 361 SER B O 1
ATOM 6077 N N . ILE B 1 362 ? -21.172 0.526 8.32 1 98.56 362 ILE B N 1
ATOM 6078 C CA . ILE B 1 362 ? -20.438 1.443 7.453 1 98.56 362 ILE B CA 1
ATOM 6079 C C . ILE B 1 362 ? -20.906 1.271 6.008 1 98.56 362 ILE B C 1
ATOM 6081 O O . ILE B 1 362 ? -21.109 0.146 5.547 1 98.56 362 ILE B O 1
ATOM 6085 N N . ARG B 1 363 ? -21.109 2.318 5.305 1 98.25 363 ARG B N 1
ATOM 6086 C CA . ARG B 1 363 ? -21.578 2.258 3.922 1 98.25 363 ARG B CA 1
ATOM 6087 C C . ARG B 1 363 ? -20.5 1.706 3.002 1 98.25 363 ARG B C 1
ATOM 6089 O O . ARG B 1 363 ? -19.312 1.737 3.34 1 98.25 363 ARG B O 1
ATOM 6096 N N . ALA B 1 364 ? -20.891 1.213 1.816 1 98.25 364 ALA B N 1
ATOM 6097 C CA . ALA B 1 364 ? -19.922 0.729 0.837 1 98.25 364 ALA B CA 1
ATOM 6098 C C . ALA B 1 364 ? -19.094 1.878 0.283 1 98.25 364 ALA B C 1
ATOM 6100 O O . ALA B 1 364 ? -19.625 2.854 -0.243 1 98.25 364 ALA B O 1
ATOM 6101 N N . LEU B 1 365 ? -17.797 1.779 0.44 1 98.5 365 LEU B N 1
ATOM 6102 C CA . LEU B 1 365 ? -16.859 2.785 -0.043 1 98.5 365 LEU B CA 1
ATOM 6103 C C . LEU B 1 365 ? -15.469 2.182 -0.242 1 98.5 365 LEU B C 1
ATOM 6105 O O . LEU B 1 365 ? -15.266 0.984 -0.019 1 98.5 365 LEU B O 1
ATOM 6109 N N . ASP B 1 366 ? -14.57 2.943 -0.79 1 98.5 366 ASP B N 1
ATOM 6110 C CA . ASP B 1 366 ? -13.18 2.527 -0.936 1 98.5 366 ASP B CA 1
ATOM 6111 C C . ASP B 1 366 ? -12.484 2.447 0.421 1 98.5 366 ASP B C 1
ATOM 6113 O O . ASP B 1 366 ? -12.195 3.475 1.039 1 98.5 366 ASP B O 1
ATOM 6117 N N . GLN B 1 367 ? -12.18 1.246 0.862 1 98.69 367 GLN B N 1
ATOM 6118 C CA . GLN B 1 367 ? -11.648 1.007 2.199 1 98.69 367 GLN B CA 1
ATOM 6119 C C . GLN B 1 367 ? -10.266 1.635 2.361 1 98.69 367 GLN B C 1
ATOM 6121 O O . GLN B 1 367 ? -9.969 2.227 3.4 1 98.69 367 GLN B O 1
ATOM 6126 N N . SER B 1 368 ? -9.422 1.547 1.361 1 97.75 368 SER B N 1
ATOM 6127 C CA . SER B 1 368 ? -8.055 2.047 1.421 1 97.75 368 SER B CA 1
ATOM 6128 C C . SER B 1 368 ? -8.023 3.568 1.521 1 97.75 368 SER B C 1
ATOM 6130 O O . SER B 1 368 ? -7.348 4.125 2.391 1 97.75 368 SER B O 1
ATOM 6132 N N . ILE B 1 369 ? -8.766 4.238 0.673 1 98.31 369 ILE B N 1
ATOM 6133 C CA . ILE B 1 369 ? -8.766 5.695 0.661 1 98.31 369 ILE B CA 1
ATOM 6134 C C . ILE B 1 369 ? -9.43 6.219 1.933 1 98.31 369 ILE B C 1
ATOM 6136 O O . ILE B 1 369 ? -8.961 7.188 2.535 1 98.31 369 ILE B O 1
ATOM 6140 N N . ALA B 1 370 ? -10.531 5.578 2.367 1 98.75 370 ALA B N 1
ATOM 6141 C CA . ALA B 1 370 ? -11.156 5.977 3.625 1 98.75 370 ALA B CA 1
ATOM 6142 C C . ALA B 1 370 ? -10.18 5.859 4.789 1 98.75 370 ALA B C 1
ATOM 6144 O O . ALA B 1 370 ? -10.094 6.754 5.629 1 98.75 370 ALA B O 1
ATOM 6145 N N . ALA B 1 371 ? -9.445 4.754 4.836 1 98.56 371 ALA B N 1
ATOM 6146 C CA . ALA B 1 371 ? -8.469 4.555 5.902 1 98.56 371 ALA B CA 1
ATOM 6147 C C . ALA B 1 371 ? -7.387 5.625 5.859 1 98.56 371 ALA B C 1
ATOM 6149 O O . ALA B 1 371 ? -6.941 6.109 6.906 1 98.56 371 ALA B O 1
ATOM 6150 N N . LEU B 1 372 ? -6.945 5.984 4.676 1 97.81 372 LEU B N 1
ATOM 6151 C CA . LEU B 1 372 ? -5.953 7.043 4.516 1 97.81 372 LEU B CA 1
ATOM 6152 C C . LEU B 1 372 ? -6.477 8.367 5.066 1 97.81 372 LEU B C 1
ATOM 6154 O O . LEU B 1 372 ? -5.738 9.109 5.719 1 97.81 372 LEU B O 1
ATOM 6158 N N . GLN B 1 373 ? -7.75 8.656 4.816 1 98.56 373 GLN B N 1
ATOM 6159 C CA . GLN B 1 373 ? -8.344 9.883 5.344 1 98.56 373 GLN B CA 1
ATOM 6160 C C . GLN B 1 373 ? -8.414 9.844 6.867 1 98.56 373 GLN B C 1
ATOM 6162 O O . GLN B 1 373 ? -8.133 10.844 7.531 1 98.56 373 GLN B O 1
ATOM 6167 N N . VAL B 1 374 ? -8.781 8.719 7.414 1 98.75 374 VAL B N 1
ATOM 6168 C CA . VAL B 1 374 ? -8.891 8.586 8.867 1 98.75 374 VAL B CA 1
ATOM 6169 C C . VAL B 1 374 ? -7.516 8.758 9.5 1 98.75 374 VAL B C 1
ATOM 6171 O O . VAL B 1 374 ? -7.367 9.516 10.469 1 98.75 374 VAL B O 1
ATOM 6174 N N . ASN B 1 375 ? -6.555 8.094 8.945 1 97.62 375 ASN B N 1
ATOM 6175 C CA . ASN B 1 375 ? -5.195 8.25 9.453 1 97.62 375 ASN B CA 1
ATOM 6176 C C . ASN B 1 375 ? -4.707 9.695 9.312 1 97.62 375 ASN B C 1
ATOM 6178 O O . ASN B 1 375 ? -4.059 10.219 10.219 1 97.62 375 ASN B O 1
ATOM 6182 N N . GLY B 1 376 ? -5.023 10.266 8.156 1 96.81 376 GLY B N 1
ATOM 6183 C CA . GLY B 1 376 ? -4.672 11.664 7.965 1 96.81 376 GLY B CA 1
ATOM 6184 C C . GLY B 1 376 ? -5.285 12.578 9 1 96.81 376 GLY B C 1
ATOM 6185 O O . GLY B 1 376 ? -4.629 13.5 9.492 1 96.81 376 GLY B O 1
ATOM 6186 N N . MET B 1 377 ? -6.477 12.352 9.328 1 98 377 MET B N 1
ATOM 6187 C CA . MET B 1 377 ? -7.184 13.141 10.336 1 98 377 MET B CA 1
ATOM 6188 C C . MET B 1 377 ? -6.539 12.984 11.703 1 98 377 MET B C 1
ATOM 6190 O O . MET B 1 377 ? -6.309 13.977 12.406 1 98 377 MET B O 1
ATOM 6194 N N . ILE B 1 378 ? -6.227 11.773 12.07 1 97.56 378 ILE B N 1
ATOM 6195 C CA . ILE B 1 378 ? -5.605 11.5 13.359 1 97.56 378 ILE B CA 1
ATOM 6196 C C . ILE B 1 378 ? -4.258 12.219 13.445 1 97.56 378 ILE B C 1
ATOM 6198 O O . ILE B 1 378 ? -3.961 12.875 14.445 1 97.56 378 ILE B O 1
ATOM 6202 N N . ASN B 1 379 ? -3.535 12.133 12.414 1 93.75 379 ASN B N 1
ATOM 6203 C CA . ASN B 1 379 ? -2.238 12.805 12.375 1 93.75 379 ASN B CA 1
ATOM 6204 C C . ASN B 1 379 ? -2.389 14.32 12.453 1 93.75 379 ASN B C 1
ATOM 6206 O O . ASN B 1 379 ? -1.635 14.992 13.156 1 93.75 379 ASN B O 1
ATOM 6210 N N . ALA B 1 380 ? -3.344 14.828 11.758 1 94.62 380 ALA B N 1
ATOM 6211 C CA . ALA B 1 380 ? -3.557 16.266 11.695 1 94.62 380 ALA B CA 1
ATOM 6212 C C . ALA B 1 380 ? -4.039 16.812 13.039 1 94.62 380 ALA B C 1
ATOM 6214 O O . ALA B 1 380 ? -3.877 18 13.328 1 94.62 380 ALA B O 1
ATOM 6215 N N . ALA B 1 381 ? -4.625 15.977 13.844 1 96.06 381 ALA B N 1
ATOM 6216 C CA . ALA B 1 381 ? -5.195 16.391 15.117 1 96.06 381 ALA B CA 1
ATOM 6217 C C . ALA B 1 381 ? -4.113 16.922 16.062 1 96.06 381 ALA B C 1
ATOM 6219 O O . ALA B 1 381 ? -4.402 17.656 17 1 96.06 381 ALA B O 1
ATOM 6220 N N . VAL B 1 382 ? -2.936 16.547 15.797 1 92.12 382 VAL B N 1
ATOM 6221 C CA . VAL B 1 382 ? -1.816 16.984 16.625 1 92.12 382 VAL B CA 1
ATOM 6222 C C . VAL B 1 382 ? -1.751 18.516 16.625 1 92.12 382 VAL B C 1
ATOM 6224 O O . VAL B 1 382 ? -1.378 19.125 17.625 1 92.12 382 VAL B O 1
ATOM 6227 N N . GLU B 1 383 ? -2.195 19.156 15.57 1 90.69 383 GLU B N 1
ATOM 6228 C CA . GLU B 1 383 ? -2.098 20.609 15.438 1 90.69 383 GLU B CA 1
ATOM 6229 C C . GLU B 1 383 ? -3.461 21.266 15.602 1 90.69 383 GLU B C 1
ATOM 6231 O O . GLU B 1 383 ? -3.625 22.453 15.289 1 90.69 383 GLU B O 1
ATOM 6236 N N . LEU B 1 384 ? -4.418 20.547 16.016 1 95.12 384 LEU B N 1
ATOM 6237 C CA . LEU B 1 384 ? -5.773 21.094 16.078 1 95.12 384 LEU B CA 1
ATOM 6238 C C . LEU B 1 384 ? -5.836 22.312 16.969 1 95.12 384 LEU B C 1
ATOM 6240 O O . LEU B 1 384 ? -6.457 23.328 16.609 1 95.12 384 LEU B O 1
ATOM 6244 N N . SER B 1 385 ? -5.145 22.328 18.094 1 92.81 385 SER B N 1
ATOM 6245 C CA . SER B 1 385 ? -5.195 23.422 19.062 1 92.81 385 SER B CA 1
ATOM 6246 C C . SER B 1 385 ? -4.555 24.688 18.5 1 92.81 385 SER B C 1
ATOM 6248 O O . SER B 1 385 ? -4.824 25.797 18.969 1 92.81 385 SER B O 1
ATOM 6250 N N . ARG B 1 386 ? -3.732 24.531 17.531 1 88.31 386 ARG B N 1
ATOM 6251 C CA . ARG B 1 386 ? -3.092 25.672 16.891 1 88.31 386 ARG B CA 1
ATOM 6252 C C . ARG B 1 386 ? -4.098 26.469 16.078 1 88.31 386 ARG B C 1
ATOM 6254 O O . ARG B 1 386 ? -3.99 27.703 15.984 1 88.31 386 ARG B O 1
ATOM 6261 N N . TRP B 1 387 ? -5.047 25.828 15.539 1 92.12 387 TRP B N 1
ATOM 6262 C CA . TRP B 1 387 ? -5.977 26.469 14.617 1 92.12 387 TRP B CA 1
ATOM 6263 C C . TRP B 1 387 ? -7.312 26.75 15.297 1 92.12 387 TRP B C 1
ATOM 6265 O O . TRP B 1 387 ? -8.086 27.578 14.828 1 92.12 387 TRP B O 1
ATOM 6275 N N . VAL B 1 388 ? -7.5 25.984 16.328 1 95.56 388 VAL B N 1
ATOM 6276 C CA . VAL B 1 388 ? -8.727 26.109 17.109 1 95.56 388 VAL B CA 1
ATOM 6277 C C . VAL B 1 388 ? -8.383 26.297 18.594 1 95.56 388 VAL B C 1
ATOM 6279 O O . VAL B 1 388 ? -8.258 25.328 19.328 1 95.56 388 VAL B O 1
ATOM 6282 N N . ARG B 1 389 ? -8.391 27.469 19.062 1 90.94 389 ARG B N 1
ATOM 6283 C CA . ARG B 1 389 ? -7.859 27.828 20.359 1 90.94 389 ARG B CA 1
ATOM 6284 C C . ARG B 1 389 ? -8.672 27.188 21.484 1 90.94 389 ARG B C 1
ATOM 6286 O O . ARG B 1 389 ? -8.125 26.859 22.547 1 90.94 389 ARG B O 1
ATOM 6293 N N . ASP B 1 390 ? -9.883 27.031 21.266 1 93.62 390 ASP B N 1
ATOM 6294 C CA . ASP B 1 390 ? -10.711 26.5 22.344 1 93.62 390 ASP B CA 1
ATOM 6295 C C . ASP B 1 390 ? -10.891 25 22.234 1 93.62 390 ASP B C 1
ATOM 6297 O O . ASP B 1 390 ? -11.75 24.406 22.891 1 93.62 390 ASP B O 1
ATOM 6301 N N . ALA B 1 391 ? -10.109 24.375 21.359 1 95.88 391 ALA B N 1
ATOM 6302 C CA . ALA B 1 391 ? -10.148 22.922 21.25 1 95.88 391 ALA B CA 1
ATOM 6303 C C . ALA B 1 391 ? -9.594 22.266 22.516 1 95.88 391 ALA B C 1
ATOM 6305 O O . ALA B 1 391 ? -8.586 22.719 23.062 1 95.88 391 ALA B O 1
ATOM 6306 N N . HIS B 1 392 ? -10.219 21.312 23.031 1 94.25 392 HIS B N 1
ATOM 6307 C CA . HIS B 1 392 ? -9.797 20.516 24.188 1 94.25 392 HIS B CA 1
ATOM 6308 C C . HIS B 1 392 ? -10.305 19.078 24.078 1 94.25 392 HIS B C 1
ATOM 6310 O O . HIS B 1 392 ? -10.969 18.719 23.109 1 94.25 392 HIS B O 1
ATOM 6316 N N . ALA B 1 393 ? -9.969 18.25 24.984 1 91.94 393 ALA B N 1
ATOM 6317 C CA . ALA B 1 393 ? -10.211 16.812 24.938 1 91.94 393 ALA B CA 1
ATOM 6318 C C . ALA B 1 393 ? -11.695 16.516 24.766 1 91.94 393 ALA B C 1
ATOM 6320 O O . ALA B 1 393 ? -12.07 15.617 24 1 91.94 393 ALA B O 1
ATOM 6321 N N . ASP B 1 394 ? -12.547 17.266 25.328 1 91.56 394 ASP B N 1
ATOM 6322 C CA . ASP B 1 394 ? -13.969 16.953 25.406 1 91.56 394 ASP B CA 1
ATOM 6323 C C . ASP B 1 394 ? -14.688 17.344 24.109 1 91.56 394 ASP B C 1
ATOM 6325 O O . ASP B 1 394 ? -15.742 16.781 23.781 1 91.56 394 ASP B O 1
ATOM 6329 N N . ASN B 1 395 ? -14.148 18.328 23.391 1 93.88 395 ASN B N 1
ATOM 6330 C CA . ASN B 1 395 ? -14.875 18.766 22.203 1 93.88 395 ASN B CA 1
ATOM 6331 C C . ASN B 1 395 ? -14.141 18.375 20.922 1 93.88 395 ASN B C 1
ATOM 6333 O O . ASN B 1 395 ? -14.648 18.594 19.828 1 93.88 395 ASN B O 1
ATOM 6337 N N . ALA B 1 396 ? -12.945 17.812 21.031 1 95.5 396 ALA B N 1
ATOM 6338 C CA . ALA B 1 396 ? -12.102 17.516 19.875 1 95.5 396 ALA B CA 1
ATOM 6339 C C . ALA B 1 396 ? -12.781 16.547 18.922 1 95.5 396 ALA B C 1
ATOM 6341 O O . ALA B 1 396 ? -12.672 16.688 17.703 1 95.5 396 ALA B O 1
ATOM 6342 N N . ALA B 1 397 ? -13.453 15.547 19.484 1 96.12 397 ALA B N 1
ATOM 6343 C CA . ALA B 1 397 ? -14.133 14.555 18.641 1 96.12 397 ALA B CA 1
ATOM 6344 C C . ALA B 1 397 ? -15.203 15.211 17.766 1 96.12 397 ALA B C 1
ATOM 6346 O O . ALA B 1 397 ? -15.289 14.938 16.578 1 96.12 397 ALA B O 1
ATOM 6347 N N . ASP B 1 398 ? -15.938 16.094 18.297 1 95.56 398 ASP B N 1
ATOM 6348 C CA . ASP B 1 398 ? -17 16.781 17.578 1 95.56 398 ASP B CA 1
ATOM 6349 C C . ASP B 1 398 ? -16.422 17.75 16.547 1 95.56 398 ASP B C 1
ATOM 6351 O O . ASP B 1 398 ? -17 17.953 15.477 1 95.56 398 ASP B O 1
ATOM 6355 N N . LEU B 1 399 ? -15.312 18.344 16.906 1 95.69 399 LEU B N 1
ATOM 6356 C CA . LEU B 1 399 ? -14.695 19.344 16.047 1 95.69 399 LEU B CA 1
ATOM 6357 C C . LEU B 1 399 ? -13.984 18.703 14.859 1 95.69 399 LEU B C 1
ATOM 6359 O O . LEU B 1 399 ? -13.922 19.281 13.773 1 95.69 399 LEU B O 1
ATOM 6363 N N . PHE B 1 400 ? -13.484 17.531 15.102 1 97.25 400 PHE B N 1
ATOM 6364 C CA . PHE B 1 400 ? -12.484 17.094 14.133 1 97.25 400 PHE B CA 1
ATOM 6365 C C . PHE B 1 400 ? -12.812 15.688 13.625 1 97.25 400 PHE B C 1
ATOM 6367 O O . PHE B 1 400 ? -12.727 15.422 12.43 1 97.25 400 PHE B O 1
ATOM 6374 N N . VAL B 1 401 ? -13.281 14.719 14.492 1 98.12 401 VAL B N 1
ATOM 6375 C CA . VAL B 1 401 ? -13.57 13.336 14.109 1 98.12 401 VAL B CA 1
ATOM 6376 C C . VAL B 1 401 ? -14.914 13.273 13.391 1 98.12 401 VAL B C 1
ATOM 6378 O O . VAL B 1 401 ? -15.016 12.719 12.297 1 98.12 401 VAL B O 1
ATOM 6381 N N . ARG B 1 402 ? -15.906 13.898 13.961 1 97.5 402 ARG B N 1
ATOM 6382 C CA . ARG B 1 402 ? -17.266 13.836 13.453 1 97.5 402 ARG B CA 1
ATOM 6383 C C . ARG B 1 402 ? -17.344 14.367 12.031 1 97.5 402 ARG B C 1
ATOM 6385 O O . ARG B 1 402 ? -17.953 13.734 11.156 1 97.5 402 ARG B O 1
ATOM 6392 N N . PRO B 1 403 ? -16.703 15.508 11.711 1 97.69 403 PRO B N 1
ATOM 6393 C CA . PRO B 1 403 ? -16.812 16.031 10.344 1 97.69 403 PRO B CA 1
ATOM 6394 C C . PRO B 1 403 ? -16.25 15.078 9.297 1 97.69 403 PRO B C 1
ATOM 6396 O O . PRO B 1 403 ? -16.734 15.031 8.172 1 97.69 403 PRO B O 1
ATOM 6399 N N . LEU B 1 404 ? -15.234 14.312 9.617 1 98.5 404 LEU B N 1
ATOM 6400 C CA . LEU B 1 404 ? -14.742 13.352 8.641 1 98.5 404 LEU B CA 1
ATOM 6401 C C . LEU B 1 404 ? -15.688 12.156 8.523 1 98.5 404 LEU B C 1
ATOM 6403 O O . LEU B 1 404 ? -16.016 11.727 7.418 1 98.5 404 LEU B O 1
ATOM 6407 N N . LEU B 1 405 ? -16.141 11.625 9.703 1 98.25 405 LEU B N 1
ATOM 6408 C CA . LEU B 1 405 ? -16.875 10.367 9.711 1 98.25 405 LEU B CA 1
ATOM 6409 C C . LEU B 1 405 ? -18.312 10.578 9.234 1 98.25 405 LEU B C 1
ATOM 6411 O O . LEU B 1 405 ? -18.922 9.664 8.664 1 98.25 405 LEU B O 1
ATOM 6415 N N . MET B 1 406 ? -18.844 11.82 9.414 1 97.5 406 MET B N 1
ATOM 6416 C CA . MET B 1 406 ? -20.234 12.078 9.062 1 97.5 406 MET B CA 1
ATOM 6417 C C . MET B 1 406 ? -20.328 12.961 7.824 1 97.5 406 MET B C 1
ATOM 6419 O O . MET B 1 406 ? -21.406 13.086 7.227 1 97.5 406 MET B O 1
ATOM 6423 N N . GLY B 1 407 ? -19.25 13.531 7.379 1 97.94 407 GLY B N 1
ATOM 6424 C CA . GLY B 1 407 ? -19.203 14.508 6.305 1 97.94 407 GLY B CA 1
ATOM 6425 C C . GLY B 1 407 ? -18.719 15.875 6.758 1 97.94 407 GLY B C 1
ATOM 6426 O O . GLY B 1 407 ? -19.156 16.375 7.793 1 97.94 407 GLY B O 1
ATOM 6427 N N . ILE B 1 408 ? -17.891 16.484 6.055 1 98.19 408 ILE B N 1
ATOM 6428 C CA . ILE B 1 408 ? -17.156 17.672 6.469 1 98.19 408 ILE B CA 1
ATOM 6429 C C . ILE B 1 408 ? -18.141 18.844 6.602 1 98.19 408 ILE B C 1
ATOM 6431 O O . ILE B 1 408 ? -17.875 19.797 7.352 1 98.19 408 ILE B O 1
ATOM 6435 N N . LEU B 1 409 ? -19.297 18.797 5.859 1 96.88 409 LEU B N 1
ATOM 6436 C CA . LEU B 1 409 ? -20.297 19.859 5.898 1 96.88 409 LEU B CA 1
ATOM 6437 C C . LEU B 1 409 ? -21.484 19.453 6.754 1 96.88 409 LEU B C 1
ATOM 6439 O O . LEU B 1 409 ? -22.531 20.125 6.734 1 96.88 409 LEU B O 1
ATOM 6443 N N . SER B 1 410 ? -21.344 18.328 7.473 1 92 410 SER B N 1
ATOM 6444 C CA . SER B 1 410 ? -22.453 17.859 8.289 1 92 410 SER B CA 1
ATOM 6445 C C . SER B 1 410 ? -22.766 18.828 9.422 1 92 410 SER B C 1
ATOM 6447 O O . SER B 1 410 ? -21.875 19.453 9.977 1 92 410 SER B O 1
ATOM 6449 N N . GLU B 1 411 ? -23.969 18.953 9.695 1 83.06 411 GLU B N 1
ATOM 6450 C CA . GLU B 1 411 ? -24.406 19.812 10.797 1 83.06 411 GLU B CA 1
ATOM 6451 C C . GLU B 1 411 ? -24.094 19.172 12.148 1 83.06 411 GLU B C 1
ATOM 6453 O O . GLU B 1 411 ? -24.156 17.953 12.297 1 83.06 411 GLU B O 1
ATOM 6458 N N . PRO B 1 412 ? -23.703 20.031 13.039 1 7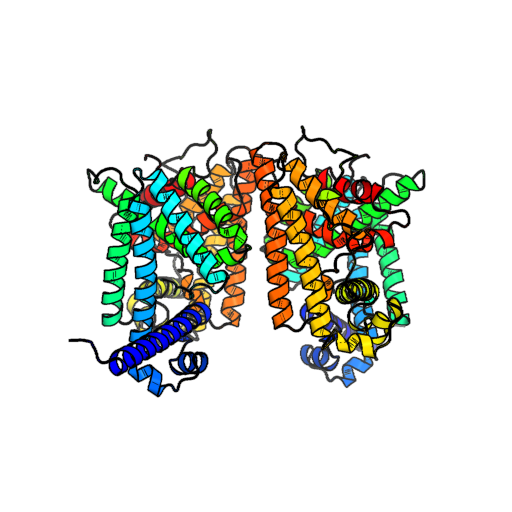3.25 412 PRO B N 1
ATOM 6459 C CA . PRO B 1 412 ? -23.406 19.469 14.367 1 73.25 412 PRO B CA 1
ATOM 6460 C C . PRO B 1 412 ? -24.641 18.844 15.023 1 73.25 412 PRO B C 1
ATOM 6462 O O . PRO B 1 412 ? -25.766 19.266 14.766 1 73.25 412 PRO B O 1
#

Radius of gyration: 29.16 Å; Cα contacts (8 Å, |Δi|>4): 1070; chains: 2; bounding box: 65×100×76 Å

Nearest PDB structures (foldseek):
  3vpr-assembly2_C  TM=6.941E-01  e=1.372E-04  Thermus thermophilus HB8
  6azh-assembly1_B  TM=7.140E-01  e=2.408E-04  Clostridium perfringens
  5gpa-assembly1_A  TM=7.029E-01  e=1.422E-03  Halalkalibacterium halodurans C-125
  3ppb-assembly1_B  TM=6.168E-01  e=3.532E-03  Shewanella loihica PV-4
  4me9-assembly1_B  TM=5.967E-01  e=3.851E-03  Bacillus cereus ATCC 10987

Organism: Cupriavidus necator (strain ATCC 17699 / DSM 428 / KCTC 22496 / NCIMB 10442 / H16 / Stanier 337) (NCBI:txid381666)